Protein AF-A0A6A9TGT4-F1 (afdb_monomer_lite)

Foldseek 3Di:
DDDDDDDDDDDDDDDDQLLPAQEDQDVVSQVSLQQQFAPVQWPPFAAQPVGRRATQQPQHSDGDTLLLNQCCVVVVDVDSPDDCPPVSLVSSCCSCPVRVTSGHNHAHLVRCQLAVVSLVSLLQQWAQVLWDPVLFPKAWPDAQPRDPDQFGTFIQFNLDHDPQNGQWTAHPSRWIAGNVVQFTDGLLLSQLSRVVLDNDSPDFCDAPSSQVSLCCSCPRGPHPRRDYHDDNPLPWDWFWFDPFQCVQFPDDLQAAFDPVVLVVLLVLLLVVVLVLQPDLPFAEAELDFFSSQNLLSVLLSLQVAAAEEAEAAPVSLVVSVVSNVVNVFFEAEAADAEPWDFDPQLLVQLLVVCQVFWLCCLQVLVVSNCRSCVVPDDDDDPDFLVNGTDPPPDPPGDDDPHQYFCQCHAVVHNSSVSSLVNVVVLPADSVLCQVLVCQRHVDHGPCVPPHPGRNVVSVCQLQDQVDHGSYYYYHQVCLQPQSNQWTWHADPVRDIDIDGHFYEYEAFCFQVQKDKWFLLLLVQLLQVVQFQAVQRDGSVCLQVVLCLVDPCSVCQQALNLCVPPLCVQQLLLLLLVLLLVQQLVLLVVCPVPPDPVLCVVLVLNVLSVCSVPQLLSSLVSNVVSLVPDDCPDPPNCCSVSNCVRHNVSSCSSCVSSPHHRDNPSDDLVSDSTHALLSVLSVVLNVCVVVVPPCNSVSSVLSSSLSSHHLSVLSSSLSNHTNSSRHSCSSVSSCQSSDDCPDPQKFKEFDQPADSPPPDRGGFIWIWGCGPDLWIKTDTPVSRIIMIRDAHDQAHPVGDGHRYYYHHSLDDQLSSCLNRSHGYHYDYPDPDLQSLQCCCCNNLVAEEAAAAPFQAACPDALVVHDLVSVLSNLQCQQVSNFQDWHDFRNVHGTDTAHAAAEEEAPNSQVVNVPDPSCPRRHDYYDYLVCLVPDLPLLPHAEYEYEHFHDPDVNSLQVSVVSVSDYWAPDCPQHDTVRDDTPDPSSVSVVLCRGAVSSVSNSSSNSNYSGYHYYYYHGPSHDSSHNHPYYMYTDIDRRPQLVLLVVPVVVDPQKDFLVRSCVVDVDDSVVSVVSVVVCCLQQQWPFDDDDPDDTTMIGGDPDRDPDDDPDDPPDDDDDDGHRDDDDDRPPSIDNDDDDDDDDDDDDDDDDDPDDDRPDDPDDDPDDDDDD

Radius of gyration: 42.38 Å; chains: 1; bounding box: 119×70×132 Å

Structure (mmCIF, N/CA/C/O backbone):
data_AF-A0A6A9TGT4-F1
#
_entry.id   AF-A0A6A9TGT4-F1
#
loop_
_atom_site.group_PDB
_atom_site.id
_atom_site.type_symbol
_atom_site.label_atom_id
_atom_site.label_alt_id
_atom_site.label_comp_id
_atom_site.label_asym_id
_atom_site.label_entity_id
_atom_site.label_seq_id
_atom_site.pdbx_PDB_ins_code
_atom_site.Cartn_x
_atom_site.Cartn_y
_atom_site.Cartn_z
_atom_site.occupancy
_atom_site.B_iso_or_equiv
_atom_site.auth_seq_id
_atom_site.auth_comp_id
_atom_site.auth_asym_id
_atom_site.auth_atom_id
_atom_site.pdbx_PDB_model_num
ATOM 1 N N . MET A 1 1 ? 30.492 -30.632 -33.952 1.00 33.06 1 MET A N 1
ATOM 2 C CA . MET A 1 1 ? 30.852 -31.706 -34.915 1.00 33.06 1 MET A CA 1
ATOM 3 C C . MET A 1 1 ? 29.618 -32.078 -35.747 1.00 33.06 1 MET A C 1
ATOM 5 O O . MET A 1 1 ? 28.790 -32.848 -35.277 1.00 33.06 1 MET A O 1
ATOM 9 N N . LEU A 1 2 ? 29.455 -31.495 -36.941 1.00 26.66 2 LEU A N 1
ATOM 10 C CA . LEU A 1 2 ? 28.352 -31.784 -37.870 1.00 26.66 2 LEU A CA 1
ATOM 11 C C . LEU A 1 2 ? 28.897 -32.069 -39.276 1.00 26.66 2 LEU A C 1
ATOM 13 O O . LEU A 1 2 ? 29.921 -31.534 -39.696 1.00 26.66 2 LEU A O 1
ATOM 17 N N . ASP A 1 3 ? 28.230 -33.019 -39.917 1.00 26.75 3 ASP A N 1
ATOM 18 C CA . ASP A 1 3 ? 28.669 -33.864 -41.023 1.00 26.75 3 ASP A CA 1
ATOM 19 C C . ASP A 1 3 ? 28.664 -33.137 -42.381 1.00 26.75 3 ASP A C 1
ATOM 21 O O . ASP A 1 3 ? 27.716 -32.436 -42.734 1.00 26.75 3 ASP A O 1
ATOM 25 N N . ARG A 1 4 ? 29.732 -33.331 -43.164 1.00 31.20 4 ARG A N 1
ATOM 26 C CA . ARG A 1 4 ? 29.903 -32.794 -44.522 1.00 31.20 4 ARG A CA 1
ATOM 27 C C . ARG A 1 4 ? 29.173 -33.699 -45.515 1.00 31.20 4 ARG A C 1
ATOM 29 O O . ARG A 1 4 ? 29.723 -34.719 -45.932 1.00 31.20 4 ARG A O 1
ATOM 36 N N . SER A 1 5 ? 27.983 -33.302 -45.972 1.00 27.39 5 SER A N 1
ATOM 37 C CA . SER A 1 5 ? 27.386 -33.884 -47.181 1.00 27.39 5 SER A CA 1
ATOM 38 C C . SER A 1 5 ? 27.586 -32.967 -48.384 1.00 27.39 5 SER A C 1
ATOM 40 O O . SER A 1 5 ? 27.028 -31.878 -48.463 1.00 27.39 5 SER A O 1
ATOM 42 N N . SER A 1 6 ? 28.402 -33.457 -49.309 1.00 33.78 6 SER A N 1
ATOM 43 C CA . SER A 1 6 ? 28.741 -32.880 -50.603 1.00 33.78 6 SER A CA 1
ATOM 44 C C . SER A 1 6 ? 27.518 -32.537 -51.457 1.00 33.78 6 SER A C 1
ATOM 46 O O . SER A 1 6 ? 26.699 -33.409 -51.751 1.00 33.78 6 SER A O 1
ATOM 48 N N . SER A 1 7 ? 27.496 -31.319 -51.987 1.00 25.58 7 SER A N 1
ATOM 49 C CA . SER A 1 7 ? 26.837 -31.010 -53.253 1.00 25.58 7 SER A CA 1
ATOM 50 C C . SER A 1 7 ? 27.764 -30.123 -54.080 1.00 25.58 7 SER A C 1
ATOM 52 O O . SER A 1 7 ? 27.856 -28.919 -53.865 1.00 25.58 7 SER A O 1
ATOM 54 N N . GLU A 1 8 ? 28.486 -30.757 -55.003 1.00 30.22 8 GLU A N 1
ATOM 55 C CA . GLU A 1 8 ? 29.156 -30.105 -56.125 1.00 30.22 8 GLU A CA 1
ATOM 56 C C . GLU A 1 8 ? 28.096 -29.742 -57.172 1.00 30.22 8 GLU A C 1
ATOM 58 O O . GLU A 1 8 ? 27.422 -30.637 -57.681 1.00 30.22 8 GLU A O 1
ATOM 63 N N . SER A 1 9 ? 27.967 -28.453 -57.497 1.00 30.81 9 SER A N 1
ATOM 64 C CA . SER A 1 9 ? 28.103 -27.909 -58.862 1.00 30.81 9 SER A CA 1
ATOM 65 C C . SER A 1 9 ? 27.403 -26.550 -58.970 1.00 30.81 9 SER A C 1
ATOM 67 O O . SER A 1 9 ? 26.173 -26.496 -58.989 1.00 30.81 9 SER A O 1
ATOM 69 N N . GLY A 1 10 ? 28.183 -25.477 -59.106 1.00 26.06 10 GLY A N 1
ATOM 70 C CA . GLY A 1 10 ? 27.673 -24.138 -59.395 1.00 26.06 10 GLY A CA 1
ATOM 71 C C . GLY A 1 10 ? 28.749 -23.063 -59.269 1.00 26.06 10 GLY A C 1
ATOM 72 O O . GLY A 1 10 ? 28.725 -22.319 -58.307 1.00 26.06 10 GLY A O 1
ATOM 73 N N . THR A 1 11 ? 29.664 -23.032 -60.244 1.00 28.97 11 THR A N 1
ATOM 74 C CA . THR A 1 11 ? 30.543 -21.897 -60.599 1.00 28.97 11 THR A CA 1
ATOM 75 C C . THR A 1 11 ? 31.592 -21.467 -59.555 1.00 28.97 11 THR A C 1
ATOM 77 O O . THR A 1 11 ? 31.315 -20.704 -58.642 1.00 28.97 11 THR A O 1
ATOM 80 N N . GLU A 1 12 ? 32.837 -21.930 -59.737 1.00 36.91 12 GLU A N 1
ATOM 81 C CA . GLU A 1 12 ? 34.029 -21.257 -59.200 1.00 36.91 12 GLU A CA 1
ATOM 82 C C . GLU A 1 12 ? 34.143 -19.880 -59.872 1.00 36.91 12 GLU A C 1
ATOM 84 O O . GLU A 1 12 ? 34.476 -19.785 -61.056 1.00 36.91 12 GLU A O 1
ATOM 89 N N . GLU A 1 13 ? 33.825 -18.822 -59.135 1.00 32.22 13 GLU A N 1
ATOM 90 C CA . GLU A 1 13 ? 34.066 -17.441 -59.542 1.00 32.22 13 GLU A CA 1
ATOM 91 C C . GLU A 1 13 ? 35.542 -17.108 -59.237 1.00 32.22 13 GLU A C 1
ATOM 93 O O . GLU A 1 13 ? 35.958 -16.992 -58.085 1.00 32.22 13 GLU A O 1
ATOM 98 N N . TYR A 1 14 ? 36.385 -17.099 -60.275 1.00 32.47 14 TYR A N 1
ATOM 99 C CA . TYR A 1 14 ? 37.788 -16.657 -60.216 1.00 32.47 14 TYR A CA 1
ATOM 100 C C . TYR A 1 14 ? 37.853 -15.191 -59.727 1.00 32.47 14 TYR A C 1
ATOM 102 O O . TYR A 1 14 ? 37.063 -14.388 -60.195 1.00 32.47 14 TYR A O 1
ATOM 110 N N . GLY A 1 15 ? 38.769 -14.711 -58.879 1.00 51.38 15 GLY A N 1
ATOM 111 C CA . GLY A 1 15 ? 39.903 -15.315 -58.187 1.00 51.38 15 GLY A CA 1
ATOM 112 C C . GLY A 1 15 ? 40.782 -14.225 -57.545 1.00 51.38 15 GLY A C 1
ATOM 113 O O . GLY A 1 15 ? 41.309 -13.371 -58.250 1.00 51.38 15 GLY A O 1
ATOM 114 N N . ARG A 1 16 ? 40.972 -14.278 -56.218 1.00 56.78 16 ARG A N 1
ATOM 115 C CA . ARG A 1 16 ? 42.066 -13.628 -55.465 1.00 56.78 16 ARG A CA 1
ATOM 116 C C . ARG A 1 16 ? 42.192 -14.304 -54.092 1.00 56.78 16 ARG A C 1
ATOM 118 O O . ARG A 1 16 ? 41.183 -14.748 -53.544 1.00 56.78 16 ARG A O 1
ATOM 125 N N . ASP A 1 17 ? 43.400 -14.463 -53.546 1.00 68.88 17 ASP A N 1
ATOM 126 C CA . ASP A 1 17 ? 43.556 -14.898 -52.146 1.00 68.88 17 ASP A CA 1
ATOM 127 C C . ASP A 1 17 ? 42.898 -13.827 -51.243 1.00 68.88 17 ASP A C 1
ATOM 129 O O . ASP A 1 17 ? 43.216 -12.650 -51.414 1.00 68.88 17 ASP A O 1
ATOM 133 N N . PRO A 1 18 ? 41.979 -14.164 -50.312 1.00 69.94 18 PRO A N 1
ATOM 134 C CA . PRO A 1 18 ? 41.320 -13.179 -49.446 1.00 69.94 18 PRO A CA 1
ATOM 135 C C . PRO A 1 18 ? 42.302 -12.395 -48.559 1.00 69.94 18 PRO A C 1
ATOM 137 O O . PRO A 1 18 ? 41.916 -11.386 -47.983 1.00 69.94 18 PRO A O 1
ATOM 140 N N . ARG A 1 19 ? 43.570 -12.823 -48.473 1.00 76.31 19 ARG A N 1
ATOM 141 C CA . ARG A 1 19 ? 44.666 -12.106 -47.802 1.00 76.31 19 ARG A CA 1
ATOM 142 C C . ARG A 1 19 ? 45.364 -11.053 -48.677 1.00 76.31 19 ARG A C 1
ATOM 144 O O . ARG A 1 19 ? 46.202 -10.314 -48.177 1.00 76.31 19 ARG A O 1
ATOM 151 N N . GLU A 1 20 ? 45.075 -10.995 -49.980 1.00 67.38 20 GLU A N 1
ATOM 152 C CA . GLU A 1 20 ? 45.705 -10.046 -50.917 1.00 67.38 20 GLU A CA 1
ATOM 153 C C . GLU A 1 20 ? 45.036 -8.664 -50.959 1.00 67.38 20 GLU A C 1
ATOM 155 O O . GLU A 1 20 ? 45.566 -7.765 -51.617 1.00 67.38 20 GLU A O 1
ATOM 160 N N . VAL A 1 21 ? 43.894 -8.489 -50.289 1.00 66.31 21 VAL A N 1
ATOM 161 C CA . VAL A 1 21 ? 43.273 -7.171 -50.080 1.00 66.31 21 VAL A CA 1
ATOM 162 C C . VAL A 1 21 ? 43.884 -6.501 -48.851 1.00 66.31 21 VAL A C 1
ATOM 164 O O . VAL A 1 21 ? 44.328 -7.177 -47.926 1.00 66.31 21 VAL A O 1
ATOM 167 N N . SER A 1 22 ? 43.941 -5.172 -48.827 1.00 63.31 22 SER A N 1
ATOM 168 C CA . SER A 1 22 ? 44.418 -4.431 -47.651 1.00 63.31 22 SER A CA 1
ATOM 169 C C . SER A 1 22 ? 43.361 -4.336 -46.549 1.00 63.31 22 SER A C 1
ATOM 171 O O . SER A 1 22 ? 43.728 -4.328 -45.373 1.00 63.31 22 SER A O 1
ATOM 173 N N . ALA A 1 23 ? 42.078 -4.293 -46.923 1.00 71.94 23 ALA A N 1
ATOM 174 C CA . ALA A 1 23 ? 40.942 -4.132 -46.023 1.00 71.94 23 ALA A CA 1
ATOM 175 C C . ALA A 1 23 ? 39.692 -4.895 -46.507 1.00 71.94 23 ALA A C 1
ATOM 177 O O . ALA A 1 23 ? 39.535 -5.160 -47.699 1.00 71.94 23 ALA A O 1
ATOM 178 N N . THR A 1 24 ? 38.790 -5.253 -45.589 1.00 67.94 24 THR A N 1
ATOM 179 C CA . THR A 1 24 ? 37.485 -5.860 -45.896 1.00 67.94 24 THR A CA 1
ATOM 180 C C . THR A 1 24 ? 36.444 -5.515 -44.831 1.00 67.94 24 THR A C 1
ATOM 182 O O . THR A 1 24 ? 36.772 -5.421 -43.652 1.00 67.94 24 THR A O 1
ATOM 185 N N . VAL A 1 25 ? 35.186 -5.371 -45.253 1.00 60.66 25 VAL A N 1
ATOM 186 C CA . VAL A 1 25 ? 34.000 -5.288 -44.374 1.00 60.66 25 VAL A CA 1
ATOM 187 C C . VAL A 1 25 ? 33.147 -6.558 -44.424 1.00 60.66 25 VAL A C 1
ATOM 189 O O . VAL A 1 25 ? 32.225 -6.716 -43.634 1.00 60.66 25 VAL A O 1
ATOM 192 N N . ASP A 1 26 ? 33.459 -7.484 -45.341 1.00 65.94 26 ASP A N 1
ATOM 193 C CA . ASP A 1 26 ? 32.770 -8.770 -45.476 1.00 65.94 26 ASP A CA 1
ATOM 194 C C . ASP A 1 26 ? 33.278 -9.770 -44.417 1.00 65.94 26 ASP A C 1
ATOM 196 O O . ASP A 1 26 ? 34.446 -10.193 -44.488 1.00 65.94 26 ASP A O 1
ATOM 200 N N . PRO A 1 27 ? 32.418 -10.205 -43.471 1.00 61.78 27 PRO A N 1
ATOM 201 C CA . PRO A 1 27 ? 32.778 -11.185 -42.451 1.00 61.78 27 PRO A CA 1
ATOM 202 C C . PRO A 1 27 ? 33.205 -12.531 -43.046 1.00 61.78 27 PRO A C 1
ATOM 204 O O . PRO A 1 27 ? 34.071 -13.202 -42.490 1.00 61.78 27 PRO A O 1
ATOM 207 N N . ARG A 1 28 ? 32.647 -12.931 -44.200 1.00 68.31 28 ARG A N 1
ATOM 208 C CA . ARG A 1 28 ? 32.995 -14.199 -44.862 1.00 68.31 28 ARG A CA 1
ATOM 209 C C . ARG A 1 28 ? 34.414 -14.157 -45.408 1.00 68.31 28 ARG A C 1
ATOM 211 O O . ARG A 1 28 ? 35.168 -15.105 -45.211 1.00 68.31 28 ARG A O 1
ATOM 218 N N . ARG A 1 29 ? 34.805 -13.043 -46.033 1.00 74.62 29 ARG A N 1
ATOM 219 C CA . ARG A 1 29 ? 36.175 -12.835 -46.521 1.00 74.62 29 ARG A CA 1
ATOM 220 C C . ARG A 1 29 ? 37.179 -12.763 -45.366 1.00 74.62 29 ARG A C 1
ATOM 222 O O . ARG A 1 29 ? 38.251 -13.355 -45.475 1.00 74.62 29 ARG A O 1
ATOM 229 N N . ALA A 1 30 ? 36.826 -12.108 -44.257 1.00 77.12 30 ALA A N 1
ATOM 230 C CA . ALA A 1 30 ? 37.640 -12.101 -43.038 1.00 77.12 30 ALA A CA 1
ATOM 231 C C . ALA A 1 30 ? 37.793 -13.513 -42.434 1.00 77.12 30 ALA A C 1
ATOM 233 O O . ALA A 1 30 ? 38.911 -13.919 -42.109 1.00 77.12 30 ALA A O 1
ATOM 234 N N . TRP A 1 31 ? 36.712 -14.300 -42.349 1.00 75.19 31 TRP A N 1
ATOM 235 C CA . TRP A 1 31 ? 36.769 -15.703 -41.909 1.00 75.19 31 TRP A CA 1
ATOM 236 C C . TRP A 1 31 ? 37.632 -16.570 -42.826 1.00 75.19 31 TRP A C 1
ATOM 238 O O . TRP A 1 31 ? 38.455 -17.353 -42.347 1.00 75.19 31 TRP A O 1
ATOM 248 N N . ASP A 1 32 ? 37.498 -16.409 -44.141 1.00 76.25 32 ASP A N 1
ATOM 249 C CA . ASP A 1 32 ? 38.295 -17.148 -45.117 1.00 76.25 32 ASP A CA 1
ATOM 250 C C . ASP A 1 32 ? 39.781 -16.758 -45.075 1.00 76.25 32 ASP A C 1
ATOM 252 O O . ASP A 1 32 ? 40.639 -17.621 -45.276 1.00 76.25 32 ASP A O 1
ATOM 256 N N . ALA A 1 33 ? 40.107 -15.491 -44.793 1.00 84.12 33 ALA A N 1
ATOM 257 C CA . ALA A 1 33 ? 41.481 -15.036 -44.579 1.00 84.12 33 ALA A CA 1
ATOM 258 C C . ALA A 1 33 ? 42.076 -15.650 -43.301 1.00 84.12 33 ALA A C 1
ATOM 260 O O . ALA A 1 33 ? 43.148 -16.255 -43.358 1.00 84.12 33 ALA A O 1
ATOM 261 N N . ALA A 1 34 ? 41.345 -15.587 -42.182 1.00 87.19 34 ALA A N 1
ATOM 262 C CA . ALA A 1 34 ? 41.732 -16.191 -40.905 1.00 87.19 34 ALA A CA 1
ATOM 263 C C . ALA A 1 34 ? 41.953 -17.707 -41.007 1.00 87.19 34 ALA A C 1
ATOM 265 O O . ALA A 1 34 ? 42.915 -18.239 -40.450 1.00 87.19 34 ALA A O 1
ATOM 266 N N . GLY A 1 35 ? 41.107 -18.406 -41.769 1.00 84.06 35 GLY A N 1
ATOM 267 C CA . GLY A 1 35 ? 41.221 -19.845 -42.002 1.00 84.06 35 GLY A CA 1
ATOM 268 C C . GLY A 1 35 ? 42.406 -20.269 -42.880 1.00 84.06 35 GLY A C 1
ATOM 269 O O . GLY A 1 35 ? 42.707 -21.463 -42.936 1.00 84.06 35 GLY A O 1
ATOM 270 N N . ARG A 1 36 ? 43.068 -19.327 -43.568 1.00 87.75 36 ARG A N 1
ATOM 271 C CA . ARG A 1 36 ? 44.221 -19.579 -44.454 1.00 87.75 36 ARG A CA 1
ATOM 272 C C . ARG A 1 36 ? 45.572 -19.253 -43.825 1.00 87.75 36 ARG A C 1
ATOM 274 O O . ARG A 1 36 ? 46.584 -19.602 -44.428 1.00 87.75 36 ARG A O 1
ATOM 281 N N . VAL A 1 37 ? 45.592 -18.604 -42.660 1.00 88.44 37 VAL A N 1
ATOM 282 C CA . VAL A 1 37 ? 46.827 -18.343 -41.911 1.00 88.44 37 VAL A CA 1
ATOM 283 C C . VAL A 1 37 ? 47.331 -19.643 -41.292 1.00 88.44 37 VAL A C 1
ATOM 285 O O . VAL A 1 37 ? 46.561 -20.361 -40.649 1.00 88.44 37 VAL A O 1
ATOM 288 N N . THR A 1 38 ? 48.616 -19.948 -41.468 1.00 89.00 38 THR A N 1
ATOM 289 C CA . THR A 1 38 ? 49.242 -21.156 -40.913 1.00 89.00 38 THR A CA 1
ATOM 290 C C . THR A 1 38 ? 50.174 -20.840 -39.734 1.00 89.00 38 THR A C 1
ATOM 292 O O . THR A 1 38 ? 50.707 -19.735 -39.638 1.00 89.00 38 THR A O 1
ATOM 295 N N . PRO A 1 39 ? 50.417 -21.793 -38.809 1.00 88.81 39 PRO A N 1
ATOM 296 C CA . PRO A 1 39 ? 51.260 -21.553 -37.631 1.00 88.81 39 PRO A CA 1
ATOM 297 C C . PRO A 1 39 ? 52.721 -21.170 -37.906 1.00 88.81 39 PRO A C 1
ATOM 299 O O . PRO A 1 39 ? 53.404 -20.712 -37.000 1.00 88.81 39 PRO A O 1
ATOM 302 N N . ASP A 1 40 ? 53.238 -21.378 -39.118 1.00 87.44 40 ASP A N 1
ATOM 303 C CA . ASP A 1 40 ? 54.568 -20.911 -39.529 1.00 87.44 40 ASP A CA 1
ATOM 304 C C . ASP A 1 40 ? 54.598 -19.439 -39.978 1.00 87.44 40 ASP A C 1
ATOM 306 O O . ASP A 1 40 ? 55.685 -18.885 -40.152 1.00 87.44 40 ASP A O 1
ATOM 310 N N . GLU A 1 41 ? 53.429 -18.812 -40.138 1.00 86.44 41 GLU A N 1
ATOM 311 C CA . GLU A 1 41 ? 53.261 -17.396 -40.484 1.00 86.44 41 GLU A CA 1
ATOM 312 C C . GLU A 1 41 ? 53.063 -16.496 -39.246 1.00 86.44 41 GLU A C 1
ATOM 314 O O . GLU A 1 41 ? 53.108 -15.279 -39.390 1.00 86.44 41 GLU A O 1
ATOM 319 N N . VAL A 1 42 ? 52.860 -17.069 -38.048 1.00 86.69 42 VAL A N 1
ATOM 320 C CA . VAL A 1 42 ? 52.507 -16.345 -36.809 1.00 86.69 42 VAL A CA 1
ATOM 321 C C . VAL A 1 42 ? 53.365 -16.815 -35.634 1.00 86.69 42 VAL A C 1
ATOM 323 O O . VAL A 1 42 ? 53.356 -17.992 -35.273 1.00 86.69 42 VAL A O 1
ATOM 326 N N . ASP A 1 43 ? 54.077 -15.890 -34.990 1.00 79.12 43 ASP A N 1
ATOM 327 C CA . ASP A 1 43 ? 54.884 -16.184 -33.803 1.00 79.12 43 ASP A CA 1
ATOM 328 C C . ASP A 1 43 ? 54.016 -16.203 -32.523 1.00 79.12 43 ASP A C 1
ATOM 330 O O . ASP A 1 43 ? 53.101 -15.408 -32.348 1.00 79.12 43 ASP A O 1
ATOM 334 N N . GLY A 1 44 ? 54.316 -17.102 -31.577 1.00 78.75 44 GLY A N 1
ATOM 335 C CA . GLY A 1 44 ? 53.685 -17.113 -30.242 1.00 78.75 44 GLY A CA 1
ATOM 336 C C . GLY A 1 44 ? 52.472 -18.038 -30.063 1.00 78.75 44 GLY A C 1
ATOM 337 O O . GLY A 1 44 ? 52.046 -18.253 -28.923 1.00 78.75 44 GLY A O 1
ATOM 338 N N . LEU A 1 45 ? 51.986 -18.661 -31.140 1.00 85.12 45 LEU A N 1
ATOM 339 C CA . LEU A 1 45 ? 50.945 -19.694 -31.121 1.00 85.12 45 LEU A CA 1
ATOM 340 C C . LEU A 1 45 ? 51.510 -21.051 -31.576 1.00 85.12 45 LEU A C 1
ATOM 342 O O . LEU A 1 45 ? 52.404 -21.119 -32.415 1.00 85.12 45 LEU A O 1
ATOM 346 N N . GLU A 1 46 ? 51.021 -22.150 -30.996 1.00 86.50 46 GLU A N 1
ATOM 347 C CA . GLU A 1 46 ? 51.504 -23.501 -31.321 1.00 86.50 46 GLU A CA 1
ATOM 348 C C . GLU A 1 46 ? 50.651 -24.161 -32.414 1.00 86.50 46 GLU A C 1
ATOM 350 O O . GLU A 1 46 ? 49.448 -23.929 -32.507 1.00 86.50 46 GLU A O 1
ATOM 355 N N . ALA A 1 47 ? 51.261 -25.025 -33.229 1.00 87.75 47 ALA A N 1
ATOM 356 C CA . ALA A 1 47 ? 50.539 -25.836 -34.208 1.00 87.75 47 ALA A CA 1
ATOM 357 C C . ALA A 1 47 ? 49.790 -26.997 -33.532 1.00 87.75 47 ALA A C 1
ATOM 359 O O . ALA A 1 47 ? 50.326 -27.660 -32.638 1.00 87.75 47 ALA A O 1
ATOM 360 N N . ALA A 1 48 ? 48.576 -27.300 -33.997 1.00 88.19 48 ALA A N 1
ATOM 361 C CA . ALA A 1 48 ? 47.800 -28.427 -33.490 1.00 88.19 48 ALA A CA 1
ATOM 362 C C . ALA A 1 48 ? 48.475 -29.766 -33.832 1.00 88.19 48 ALA A C 1
ATOM 364 O O . ALA A 1 48 ? 48.859 -30.020 -34.975 1.00 88.19 48 ALA A O 1
ATOM 365 N N . ALA A 1 49 ? 48.583 -30.665 -32.846 1.00 82.19 49 ALA A N 1
ATOM 366 C CA . ALA A 1 49 ? 49.304 -31.935 -32.993 1.00 82.19 49 ALA A CA 1
ATOM 367 C C . ALA A 1 49 ? 48.741 -32.834 -34.112 1.00 82.19 49 ALA A C 1
ATOM 369 O O . ALA A 1 49 ? 49.501 -33.538 -34.782 1.00 82.19 49 ALA A O 1
ATOM 370 N N . ASP A 1 50 ? 47.422 -32.780 -34.322 1.00 80.75 50 ASP A N 1
ATOM 371 C CA . ASP A 1 50 ? 46.699 -33.584 -35.313 1.00 80.75 50 ASP A CA 1
ATOM 372 C C . ASP A 1 50 ? 46.401 -32.821 -36.624 1.00 80.75 50 ASP A C 1
ATOM 374 O O . ASP A 1 50 ? 45.894 -33.415 -37.578 1.00 80.75 50 ASP A O 1
ATOM 378 N N . ALA A 1 51 ? 46.741 -31.526 -36.703 1.00 84.88 51 ALA A N 1
ATOM 379 C CA . ALA A 1 51 ? 46.564 -30.673 -37.882 1.00 84.88 51 ALA A CA 1
ATOM 380 C C . ALA A 1 51 ? 47.643 -29.566 -37.913 1.00 84.88 51 ALA A C 1
ATOM 382 O O . ALA A 1 51 ? 47.373 -28.447 -37.486 1.00 84.88 51 ALA A O 1
ATOM 383 N N . PRO A 1 52 ? 48.862 -29.856 -38.411 1.00 82.31 52 PRO A N 1
ATOM 384 C CA . PRO A 1 52 ? 50.007 -28.942 -38.319 1.00 82.31 52 PRO A CA 1
ATOM 385 C C . PRO A 1 52 ? 49.840 -27.636 -39.111 1.00 82.31 52 PRO A C 1
ATOM 387 O O . PRO A 1 52 ? 50.551 -26.677 -38.838 1.00 82.31 52 PRO A O 1
ATOM 390 N N . ASP A 1 53 ? 48.889 -27.594 -40.047 1.00 83.62 53 ASP A N 1
ATOM 391 C CA . ASP A 1 53 ? 48.532 -26.401 -40.822 1.00 83.62 53 ASP A CA 1
ATOM 392 C C . ASP A 1 53 ? 47.489 -25.518 -40.090 1.00 83.62 53 ASP A C 1
ATOM 394 O O . ASP A 1 53 ? 46.963 -24.576 -40.670 1.00 83.62 53 ASP A O 1
ATOM 398 N N . ARG A 1 54 ? 47.139 -25.836 -38.831 1.00 89.06 54 ARG A N 1
ATOM 399 C CA . ARG A 1 54 ? 46.169 -25.111 -37.988 1.00 89.06 54 ARG A CA 1
ATOM 400 C C . ARG A 1 54 ? 46.723 -24.863 -36.583 1.00 89.06 54 ARG A C 1
ATOM 402 O O . ARG A 1 54 ? 47.626 -25.567 -36.127 1.00 89.06 54 ARG A O 1
ATOM 409 N N . PHE A 1 55 ? 46.150 -23.897 -35.874 1.00 91.06 55 PHE A N 1
ATOM 410 C CA . PHE A 1 55 ? 46.588 -23.508 -34.534 1.00 91.06 55 PHE A CA 1
ATOM 411 C C . PHE A 1 55 ? 46.000 -24.427 -33.459 1.00 91.06 55 PHE A C 1
ATOM 413 O O . PHE A 1 55 ? 44.849 -24.850 -33.553 1.00 91.06 55 PHE A O 1
ATOM 420 N N . ALA A 1 56 ? 46.790 -24.749 -32.437 1.00 90.00 56 ALA A N 1
ATOM 421 C CA . ALA A 1 56 ? 46.331 -25.449 -31.245 1.00 90.00 56 ALA A CA 1
ATOM 422 C C . ALA A 1 56 ? 45.604 -24.465 -30.323 1.00 90.00 56 ALA A C 1
ATOM 424 O O . ALA A 1 56 ? 46.193 -23.477 -29.884 1.00 90.00 56 ALA A O 1
ATOM 425 N N . CYS A 1 57 ? 44.346 -24.750 -29.988 1.00 86.62 57 CYS A N 1
ATOM 426 C CA . CYS A 1 57 ? 43.603 -23.992 -28.990 1.00 86.62 57 CYS A CA 1
ATOM 427 C C . CYS A 1 57 ? 44.344 -24.036 -27.633 1.00 86.62 57 CYS A C 1
ATOM 429 O O . CYS A 1 57 ? 44.600 -25.134 -27.132 1.00 86.62 57 CYS A O 1
ATOM 431 N N . PRO A 1 58 ? 44.663 -22.889 -27.004 1.00 84.56 58 PRO A N 1
ATOM 432 C CA . PRO A 1 58 ? 45.384 -22.849 -25.728 1.00 84.56 58 PRO A CA 1
ATOM 433 C C . PRO A 1 58 ? 44.700 -23.605 -24.576 1.00 84.56 58 PRO A C 1
ATOM 435 O O . PRO A 1 58 ? 45.388 -24.164 -23.722 1.00 84.56 58 PRO A O 1
ATOM 438 N N . ALA A 1 59 ? 43.363 -23.653 -24.561 1.00 83.12 59 ALA A N 1
ATOM 439 C CA . ALA A 1 59 ? 42.586 -24.314 -23.511 1.00 83.12 59 ALA A CA 1
ATOM 440 C C . ALA A 1 59 ? 42.443 -25.837 -23.715 1.00 83.12 59 ALA A C 1
ATOM 442 O O . ALA A 1 59 ? 42.443 -26.592 -22.741 1.00 83.12 59 ALA A O 1
ATOM 443 N N . SER A 1 60 ? 42.333 -26.310 -24.965 1.00 82.75 60 SER A N 1
ATOM 444 C CA . SER A 1 60 ? 41.954 -27.704 -25.278 1.00 82.75 60 SER A CA 1
ATOM 445 C C . SER A 1 60 ? 42.948 -28.480 -26.154 1.00 82.75 60 SER A C 1
ATOM 447 O O . SER A 1 60 ? 42.920 -29.711 -26.175 1.00 82.75 60 SER A O 1
ATOM 449 N N . GLY A 1 61 ? 43.831 -27.790 -26.880 1.00 82.94 61 GLY A N 1
ATOM 450 C CA . GLY A 1 61 ? 44.718 -28.359 -27.899 1.00 82.94 61 GLY A CA 1
ATOM 451 C C . GLY A 1 61 ? 44.042 -28.676 -29.241 1.00 82.94 61 GLY A C 1
ATOM 452 O O . GLY A 1 61 ? 44.698 -29.220 -30.131 1.00 82.94 61 GLY A O 1
ATOM 453 N N . GLU A 1 62 ? 42.754 -28.359 -29.405 1.00 85.62 62 GLU A N 1
ATOM 454 C CA . GLU A 1 62 ? 42.008 -28.593 -30.647 1.00 85.62 62 GLU A CA 1
ATOM 455 C C . GLU A 1 62 ? 42.461 -27.684 -31.796 1.00 85.62 62 GLU A C 1
ATOM 457 O O . GLU A 1 62 ? 42.942 -26.576 -31.580 1.00 85.62 62 GLU A O 1
ATOM 462 N N . ALA A 1 63 ? 42.305 -28.157 -33.035 1.00 89.62 63 ALA A N 1
ATOM 463 C CA . ALA A 1 63 ? 42.734 -27.435 -34.228 1.00 89.62 63 ALA A CA 1
ATOM 464 C C . ALA A 1 63 ? 41.737 -26.332 -34.627 1.00 89.62 63 ALA A C 1
ATOM 466 O O . ALA A 1 63 ? 40.661 -26.626 -35.158 1.00 89.62 63 ALA A O 1
ATOM 467 N N . VAL A 1 64 ? 42.134 -25.074 -34.445 1.00 90.44 64 VAL A N 1
ATOM 468 C CA . VAL A 1 64 ? 41.342 -23.864 -34.716 1.00 90.44 64 VAL A CA 1
ATOM 469 C C . VAL A 1 64 ? 42.061 -22.931 -35.709 1.00 90.44 64 VAL A C 1
ATOM 471 O O . VAL A 1 64 ? 43.193 -23.197 -36.116 1.00 90.44 64 VAL A O 1
ATOM 474 N N . ASP A 1 65 ? 41.379 -21.895 -36.203 1.00 91.94 65 ASP A N 1
ATOM 475 C CA . ASP A 1 65 ? 42.008 -20.796 -36.960 1.00 91.94 65 ASP A CA 1
ATOM 476 C C . ASP A 1 65 ? 42.754 -19.812 -36.034 1.00 91.94 65 ASP A C 1
ATOM 478 O O . ASP A 1 65 ? 42.678 -19.920 -34.807 1.00 91.94 65 ASP A O 1
ATOM 482 N N . VAL A 1 66 ? 43.500 -18.871 -36.626 1.00 91.81 66 VAL A N 1
ATOM 483 C CA . VAL A 1 66 ? 44.340 -17.913 -35.884 1.00 91.81 66 VAL A CA 1
ATOM 484 C C . VAL A 1 66 ? 43.528 -17.033 -34.926 1.00 91.81 66 VAL A C 1
ATOM 486 O O . VAL A 1 66 ? 43.959 -16.808 -33.798 1.00 91.81 66 VAL A O 1
ATOM 489 N N . VAL A 1 67 ? 42.327 -16.599 -35.320 1.00 92.00 67 VAL A N 1
ATOM 490 C CA . VAL A 1 67 ? 41.495 -15.663 -34.545 1.00 92.00 67 VAL A CA 1
ATOM 491 C C . VAL A 1 67 ? 40.928 -16.353 -33.314 1.00 92.00 67 VAL A C 1
ATOM 493 O O . VAL A 1 67 ? 40.976 -15.809 -32.216 1.00 92.00 67 VAL A O 1
ATOM 496 N N . ARG A 1 68 ? 40.461 -17.596 -33.459 1.00 90.31 68 ARG A N 1
ATOM 497 C CA . ARG A 1 68 ? 39.973 -18.396 -32.329 1.00 90.31 68 ARG A CA 1
ATOM 498 C C . ARG A 1 68 ? 41.098 -18.828 -31.384 1.00 90.31 68 ARG A C 1
ATOM 500 O O . ARG A 1 68 ? 40.879 -18.903 -30.177 1.00 90.31 68 ARG A O 1
ATOM 507 N N . ALA A 1 69 ? 42.303 -19.085 -31.898 1.00 90.38 69 ALA A N 1
ATOM 508 C CA . ALA A 1 69 ? 43.469 -19.347 -31.052 1.00 90.38 69 ALA A CA 1
ATOM 509 C C . ALA A 1 69 ? 43.849 -18.126 -30.200 1.00 90.38 69 ALA A C 1
ATOM 511 O O . ALA A 1 69 ? 44.151 -18.294 -29.019 1.00 90.38 69 ALA A O 1
ATOM 512 N N . VAL A 1 70 ? 43.794 -16.923 -30.781 1.00 91.88 70 VAL A N 1
ATOM 513 C CA . VAL A 1 70 ? 44.018 -15.649 -30.081 1.00 91.88 70 VAL A CA 1
ATOM 514 C C . VAL A 1 70 ? 42.890 -15.350 -29.096 1.00 91.88 70 VAL A C 1
ATOM 516 O O . VAL A 1 70 ? 43.176 -15.062 -27.942 1.00 91.88 70 VAL A O 1
ATOM 519 N N . GLY A 1 71 ? 41.624 -15.517 -29.486 1.00 87.44 71 GLY A N 1
ATOM 520 C CA . GLY A 1 71 ? 40.473 -15.261 -28.611 1.00 87.44 71 GLY A CA 1
ATOM 521 C C . GLY A 1 71 ? 40.505 -16.071 -27.312 1.00 87.44 71 GLY A C 1
ATOM 522 O O . GLY A 1 71 ? 40.276 -15.524 -26.240 1.00 87.44 71 GLY A O 1
ATOM 523 N N . VAL A 1 72 ? 40.884 -17.352 -27.382 1.00 87.50 72 VAL A N 1
ATOM 524 C CA . VAL A 1 72 ? 41.064 -18.186 -26.177 1.00 87.50 72 VAL A CA 1
ATOM 525 C C . VAL A 1 72 ? 42.324 -17.801 -25.392 1.00 87.50 72 VAL A C 1
ATOM 527 O O . VAL A 1 72 ? 42.387 -17.972 -24.177 1.00 87.50 72 VAL A O 1
ATOM 530 N N . ARG A 1 73 ? 43.369 -17.316 -26.070 1.00 89.75 73 ARG A N 1
ATOM 531 C CA . ARG A 1 73 ? 44.638 -16.947 -25.431 1.00 89.75 73 ARG A CA 1
ATOM 532 C C . ARG A 1 73 ? 44.549 -15.646 -24.641 1.00 89.75 73 ARG A C 1
ATOM 534 O O . ARG A 1 73 ? 45.133 -15.571 -23.566 1.00 89.75 73 ARG A O 1
ATOM 541 N N . GLU A 1 74 ? 43.833 -14.670 -25.184 1.00 90.50 74 GLU A N 1
ATOM 542 C CA . GLU A 1 74 ? 43.614 -13.349 -24.589 1.00 90.50 74 GLU A CA 1
ATOM 543 C C . GLU A 1 74 ? 42.387 -13.313 -23.668 1.00 90.50 74 GLU A C 1
ATOM 545 O O . GLU A 1 74 ? 41.924 -12.239 -23.299 1.00 90.50 74 GLU A O 1
ATOM 550 N N . GLU A 1 75 ? 41.861 -14.486 -23.291 1.00 88.00 75 GLU A N 1
ATOM 551 C CA . GLU A 1 75 ? 40.729 -14.625 -22.364 1.00 88.00 75 GLU A CA 1
ATOM 552 C C . GLU A 1 75 ? 39.455 -13.893 -22.854 1.00 88.00 75 GLU A C 1
ATOM 554 O O . GLU A 1 75 ? 38.630 -13.470 -22.050 1.00 88.00 75 GLU A O 1
ATOM 559 N N . LEU A 1 76 ? 39.279 -13.749 -24.179 1.00 81.56 76 LEU A N 1
ATOM 560 C CA . LEU A 1 76 ? 38.053 -13.208 -24.792 1.00 81.56 76 LEU A CA 1
ATOM 561 C C . LEU A 1 76 ? 36.931 -14.255 -24.866 1.00 81.56 76 LEU A C 1
ATOM 563 O O . LEU A 1 76 ? 35.761 -13.890 -24.919 1.00 81.56 76 LEU A O 1
ATOM 567 N N . VAL A 1 77 ? 37.295 -15.540 -24.888 1.00 85.75 77 VAL A N 1
ATOM 568 C CA . VAL A 1 77 ? 36.403 -16.704 -24.756 1.00 85.75 77 VAL A CA 1
ATOM 569 C C . VAL A 1 77 ? 37.101 -17.793 -23.936 1.00 85.75 77 VAL A C 1
ATOM 571 O O . VAL A 1 77 ? 38.321 -17.954 -24.015 1.00 85.75 77 VAL A O 1
ATOM 574 N N . ASP A 1 78 ? 36.340 -18.582 -23.183 1.00 80.06 78 ASP A N 1
ATOM 575 C CA . ASP A 1 78 ? 36.849 -19.606 -22.264 1.00 80.06 78 ASP A CA 1
ATOM 576 C C . ASP A 1 78 ? 37.279 -20.898 -22.985 1.00 80.06 78 ASP A C 1
ATOM 578 O O . ASP A 1 78 ? 38.039 -21.713 -22.444 1.00 80.06 78 ASP A O 1
ATOM 582 N N . GLY A 1 79 ? 36.809 -21.126 -24.218 1.00 78.44 79 GLY A N 1
ATOM 583 C CA . GLY A 1 79 ? 37.079 -22.371 -24.934 1.00 78.44 79 GLY A CA 1
ATOM 584 C C . GLY A 1 79 ? 36.807 -22.365 -26.442 1.00 78.44 79 GLY A C 1
ATOM 585 O O . GLY A 1 79 ? 36.237 -21.431 -26.997 1.00 78.44 79 GLY A O 1
ATOM 586 N N . PRO A 1 80 ? 37.212 -23.439 -27.146 1.00 79.12 80 PRO A N 1
ATOM 587 C CA . PRO A 1 80 ? 37.138 -23.523 -28.607 1.00 79.12 80 PRO A CA 1
ATOM 588 C C . PRO A 1 80 ? 35.714 -23.649 -29.161 1.00 79.12 80 PRO A C 1
ATOM 590 O O . PRO A 1 80 ? 35.529 -23.370 -30.343 1.00 79.12 80 PRO A O 1
ATOM 593 N N . ASP A 1 81 ? 34.737 -24.068 -28.354 1.00 77.19 81 ASP A N 1
ATOM 594 C CA . ASP A 1 81 ? 33.340 -24.265 -28.767 1.00 77.19 81 ASP A CA 1
ATOM 595 C C . ASP A 1 81 ? 32.447 -23.050 -28.462 1.00 77.19 81 ASP A C 1
ATOM 597 O O . ASP A 1 81 ? 31.298 -23.011 -28.899 1.00 77.19 81 ASP A O 1
ATOM 601 N N . GLU A 1 82 ? 32.963 -22.056 -27.735 1.00 78.19 82 GLU A N 1
ATOM 602 C CA . GLU A 1 82 ? 32.222 -20.841 -27.404 1.00 78.19 82 GLU A CA 1
ATOM 603 C C . GLU A 1 82 ? 32.104 -19.932 -28.642 1.00 78.19 82 GLU A C 1
ATOM 605 O O . GLU A 1 82 ? 33.065 -19.808 -29.421 1.00 78.19 82 GLU A O 1
ATOM 610 N N . PRO A 1 83 ? 30.930 -19.341 -28.909 1.00 70.31 83 PRO A N 1
ATOM 611 C CA . PRO A 1 83 ? 30.771 -18.433 -30.034 1.00 70.31 83 PRO A CA 1
ATOM 612 C C . PRO A 1 83 ? 31.631 -17.175 -29.836 1.00 70.31 83 PRO A C 1
ATOM 614 O O . PRO A 1 83 ? 31.722 -16.634 -28.742 1.00 70.31 83 PRO A O 1
ATOM 617 N N . LEU A 1 84 ? 32.300 -16.727 -30.904 1.00 65.19 84 LEU A N 1
ATOM 618 C CA . LEU A 1 84 ? 33.128 -15.514 -30.863 1.00 65.19 84 LEU A CA 1
ATOM 619 C C . LEU A 1 84 ? 32.310 -14.242 -31.126 1.00 65.19 84 LEU A C 1
ATOM 621 O O . LEU A 1 84 ? 32.825 -13.170 -30.858 1.00 65.19 84 LEU A O 1
ATOM 625 N N . ASP A 1 85 ? 31.093 -14.352 -31.669 1.00 71.50 85 ASP A N 1
ATOM 626 C CA . ASP A 1 85 ? 30.111 -13.291 -31.955 1.00 71.50 85 ASP A CA 1
ATOM 627 C C . ASP A 1 85 ? 30.637 -11.842 -31.833 1.00 71.50 85 ASP A C 1
ATOM 629 O O . ASP A 1 85 ? 31.391 -11.385 -32.696 1.00 71.50 85 ASP A O 1
ATOM 633 N N . ASP A 1 86 ? 30.281 -11.136 -30.755 1.00 58.91 86 ASP A N 1
ATOM 634 C CA . ASP A 1 86 ? 30.609 -9.722 -30.522 1.00 58.91 86 ASP A CA 1
ATOM 635 C C . ASP A 1 86 ? 32.111 -9.456 -30.283 1.00 58.91 86 ASP A C 1
ATOM 637 O O . ASP A 1 86 ? 32.569 -8.324 -30.443 1.00 58.91 86 ASP A O 1
ATOM 641 N N . VAL A 1 87 ? 32.891 -10.477 -29.911 1.00 75.38 87 VAL A N 1
ATOM 642 C CA . VAL A 1 87 ? 34.339 -10.368 -29.645 1.00 75.38 87 VAL A CA 1
ATOM 643 C C . VAL A 1 87 ? 35.200 -10.748 -30.854 1.00 75.38 87 VAL A C 1
ATOM 645 O O . VAL A 1 87 ? 36.418 -10.558 -30.830 1.00 75.38 87 VAL A O 1
ATOM 648 N N . TYR A 1 88 ? 34.599 -11.240 -31.943 1.00 81.31 88 TYR A N 1
ATOM 649 C CA . TYR A 1 88 ? 35.320 -11.645 -33.150 1.00 81.31 88 TYR A CA 1
ATOM 650 C C . TYR A 1 88 ? 36.144 -10.502 -33.776 1.00 81.31 88 TYR A C 1
ATOM 652 O O . TYR A 1 88 ? 37.320 -10.739 -34.062 1.00 81.31 88 TYR A O 1
ATOM 660 N N . PRO A 1 89 ? 35.620 -9.266 -33.955 1.00 78.19 89 PRO A N 1
ATOM 661 C CA . PRO A 1 89 ? 36.414 -8.157 -34.492 1.00 78.19 89 PRO A CA 1
ATOM 662 C C . PRO A 1 89 ? 37.622 -7.817 -33.610 1.00 78.19 89 PRO A C 1
ATOM 664 O O . PRO A 1 89 ? 38.713 -7.583 -34.125 1.00 78.19 89 PRO A O 1
ATOM 667 N N . GLN A 1 90 ? 37.449 -7.871 -32.285 1.00 79.31 90 GLN A N 1
ATOM 668 C CA . GLN A 1 90 ? 38.518 -7.619 -31.319 1.00 79.31 90 GLN A CA 1
ATOM 669 C C . GLN A 1 90 ? 39.606 -8.699 -31.395 1.00 79.31 90 GLN A C 1
ATOM 671 O O . GLN A 1 90 ? 40.785 -8.379 -31.526 1.00 79.31 90 GLN A O 1
ATOM 676 N N . ALA A 1 91 ? 39.225 -9.980 -31.387 1.00 84.06 91 ALA A N 1
ATOM 677 C CA . ALA A 1 91 ? 40.166 -11.090 -31.531 1.00 84.06 91 ALA A CA 1
ATOM 678 C C . ALA A 1 91 ? 40.900 -11.056 -32.885 1.00 84.06 91 ALA A C 1
ATOM 680 O O . ALA A 1 91 ? 42.080 -11.400 -32.968 1.00 84.06 91 ALA A O 1
ATOM 681 N N . TYR A 1 92 ? 40.214 -10.628 -33.949 1.00 88.06 92 TYR A N 1
ATOM 682 C CA . TYR A 1 92 ? 40.777 -10.486 -35.288 1.00 88.06 92 TYR A CA 1
ATOM 683 C C . TYR A 1 92 ? 41.811 -9.353 -35.359 1.00 88.06 92 TYR A C 1
ATOM 685 O O . TYR A 1 92 ? 42.892 -9.544 -35.920 1.00 88.06 92 TYR A O 1
ATOM 693 N N . ALA A 1 93 ? 41.505 -8.195 -34.764 1.00 79.62 93 ALA A N 1
ATOM 694 C CA . ALA A 1 93 ? 42.429 -7.069 -34.669 1.00 79.62 93 ALA A CA 1
ATOM 695 C C . ALA A 1 93 ? 43.694 -7.457 -33.893 1.00 79.62 93 ALA A C 1
ATOM 697 O O . ALA A 1 93 ? 44.793 -7.282 -34.411 1.00 79.62 93 ALA A O 1
ATOM 698 N N . ILE A 1 94 ? 43.549 -8.110 -32.734 1.00 84.19 94 ILE A N 1
ATOM 699 C CA . ILE A 1 94 ? 44.687 -8.594 -31.936 1.00 84.19 94 ILE A CA 1
ATOM 700 C C . ILE A 1 94 ? 45.529 -9.603 -32.728 1.00 84.19 94 ILE A C 1
ATOM 702 O O . ILE A 1 94 ? 46.756 -9.507 -32.759 1.00 84.19 94 ILE A O 1
ATOM 706 N N . ALA A 1 95 ? 44.891 -10.553 -33.422 1.00 87.25 95 ALA A N 1
ATOM 707 C CA . ALA A 1 95 ? 45.606 -11.523 -34.249 1.00 87.25 95 ALA A CA 1
ATOM 708 C C . ALA A 1 95 ? 46.463 -10.842 -35.329 1.00 87.25 95 ALA A C 1
ATOM 710 O O . ALA A 1 95 ? 47.579 -11.276 -35.611 1.00 87.25 95 ALA A O 1
ATOM 711 N N . ARG A 1 96 ? 45.959 -9.763 -35.927 1.00 88.62 96 ARG A N 1
ATOM 712 C CA . ARG A 1 96 ? 46.673 -8.996 -36.948 1.00 88.62 96 ARG A CA 1
ATOM 713 C C . ARG A 1 96 ? 47.758 -8.086 -36.363 1.00 88.62 96 ARG A C 1
ATOM 715 O O . ARG A 1 96 ? 48.835 -8.000 -36.940 1.00 88.62 96 ARG A O 1
ATOM 722 N N . GLU A 1 97 ? 47.462 -7.376 -35.281 1.00 84.62 97 GLU A N 1
ATOM 723 C CA . GLU A 1 97 ? 48.271 -6.254 -34.786 1.00 84.62 97 GLU A CA 1
ATOM 724 C C . GLU A 1 97 ? 49.290 -6.675 -33.729 1.00 84.62 97 GLU A C 1
ATOM 726 O O . GLU A 1 97 ? 50.428 -6.213 -33.767 1.00 84.62 97 GLU A O 1
ATOM 731 N N . GLU A 1 98 ? 48.922 -7.590 -32.832 1.00 86.75 98 GLU A N 1
ATOM 732 C CA . GLU A 1 98 ? 49.817 -8.072 -31.773 1.00 86.75 98 GLU A CA 1
ATOM 733 C C . GLU A 1 98 ? 50.550 -9.360 -32.162 1.00 86.75 98 GLU A C 1
ATOM 735 O O . GLU A 1 98 ? 51.698 -9.573 -31.766 1.00 86.75 98 GLU A O 1
ATOM 740 N N . TYR A 1 99 ? 49.898 -10.218 -32.953 1.00 86.00 99 TYR A N 1
ATOM 741 C CA . TYR A 1 99 ? 50.458 -11.495 -33.413 1.00 86.00 99 TYR A CA 1
ATOM 742 C C . TYR A 1 99 ? 51.015 -11.431 -34.850 1.00 86.00 99 TYR A C 1
ATOM 744 O O . TYR A 1 99 ? 51.469 -12.452 -35.369 1.00 86.00 99 TYR A O 1
ATOM 752 N N . ASP A 1 100 ? 51.015 -10.250 -35.485 1.00 86.12 100 ASP A N 1
ATOM 753 C CA . ASP A 1 100 ? 51.525 -10.006 -36.847 1.00 86.12 100 ASP A CA 1
ATOM 754 C C . ASP A 1 100 ? 50.940 -10.966 -37.913 1.00 86.12 100 ASP A C 1
ATOM 756 O O . ASP A 1 100 ? 51.577 -11.253 -38.935 1.00 86.12 100 ASP A O 1
ATOM 760 N N . ALA A 1 101 ? 49.725 -11.494 -37.703 1.00 88.12 101 ALA A N 1
ATOM 761 C CA . ALA A 1 101 ? 49.118 -12.413 -38.660 1.00 88.12 101 ALA A CA 1
ATOM 762 C C . ALA A 1 101 ? 48.871 -11.710 -40.008 1.00 88.12 101 ALA A C 1
ATOM 764 O O . ALA A 1 101 ? 48.405 -10.567 -40.023 1.00 88.12 101 ALA A O 1
ATOM 765 N N . PRO A 1 102 ? 49.130 -12.377 -41.156 1.00 87.94 102 PRO A N 1
ATOM 766 C CA . PRO A 1 102 ? 48.984 -11.800 -42.494 1.00 87.94 102 PRO A CA 1
ATOM 767 C C . PRO A 1 102 ? 47.505 -11.701 -42.905 1.00 87.94 102 PRO A C 1
ATOM 769 O O . PRO A 1 102 ? 47.040 -12.368 -43.832 1.00 87.94 102 PRO A O 1
ATOM 772 N N . LEU A 1 103 ? 46.764 -10.876 -42.172 1.00 85.88 103 LEU A N 1
ATOM 773 C CA . LEU A 1 103 ? 45.338 -10.632 -42.305 1.00 85.88 103 LEU A CA 1
ATOM 774 C C . LEU A 1 103 ? 45.087 -9.227 -42.879 1.00 85.88 103 LEU A C 1
ATOM 776 O O . LEU A 1 103 ? 45.770 -8.272 -42.487 1.00 85.88 103 LEU A O 1
ATOM 780 N N . PRO A 1 104 ? 44.095 -9.062 -43.774 1.00 80.44 104 PRO A N 1
ATOM 781 C CA . PRO A 1 104 ? 43.620 -7.736 -44.159 1.00 80.44 104 PRO A CA 1
ATOM 782 C C . PRO A 1 104 ? 43.043 -7.014 -42.941 1.00 80.44 104 PRO A C 1
ATOM 784 O O . PRO A 1 104 ? 42.572 -7.672 -42.014 1.00 80.44 104 PRO A O 1
ATOM 787 N N . ALA A 1 105 ? 43.035 -5.679 -42.947 1.00 75.81 105 ALA A N 1
ATOM 788 C CA . ALA A 1 105 ? 42.272 -4.918 -41.961 1.00 75.81 105 ALA A CA 1
ATOM 789 C C . ALA A 1 105 ? 40.788 -5.302 -42.073 1.00 75.81 105 ALA A C 1
ATOM 791 O O . ALA A 1 105 ? 40.221 -5.288 -43.164 1.00 75.81 105 ALA A O 1
ATOM 792 N N . TYR A 1 106 ? 40.170 -5.700 -40.968 1.00 76.62 106 TYR A N 1
ATOM 793 C CA . TYR A 1 106 ? 38.746 -6.007 -40.941 1.00 76.62 106 TYR A CA 1
ATOM 794 C C . TYR A 1 106 ? 38.037 -4.869 -40.228 1.00 76.62 106 TYR A C 1
ATOM 796 O O . TYR A 1 106 ? 38.246 -4.669 -39.035 1.00 76.62 106 TYR A O 1
ATOM 804 N N . TYR A 1 107 ? 37.239 -4.120 -40.981 1.00 63.84 107 TYR A N 1
ATOM 805 C CA . TYR A 1 107 ? 36.406 -3.056 -40.442 1.00 63.84 107 TYR A CA 1
ATOM 806 C C . TYR A 1 107 ? 35.000 -3.605 -40.277 1.00 63.84 107 TYR A C 1
ATOM 808 O O . TYR A 1 107 ? 34.435 -4.164 -41.219 1.00 63.84 107 TYR A O 1
ATOM 816 N N . THR A 1 108 ? 34.399 -3.434 -39.105 1.00 59.12 108 THR A N 1
ATOM 817 C CA . THR A 1 108 ? 32.951 -3.607 -39.022 1.00 59.12 108 THR A CA 1
ATOM 818 C C . THR A 1 108 ? 32.276 -2.499 -39.831 1.00 59.12 108 THR A C 1
ATOM 820 O O . THR A 1 108 ? 32.856 -1.438 -40.078 1.00 59.12 108 THR A O 1
ATOM 823 N N . THR A 1 109 ? 31.019 -2.700 -40.226 1.00 50.84 109 THR A N 1
ATOM 824 C CA . THR A 1 109 ? 30.231 -1.630 -40.862 1.00 50.84 109 THR A CA 1
ATOM 825 C C . THR A 1 109 ? 30.208 -0.365 -39.993 1.00 50.84 109 THR A C 1
ATOM 827 O O . THR A 1 109 ? 30.245 0.743 -40.518 1.00 50.84 109 THR A O 1
ATOM 830 N N . SER A 1 110 ? 30.231 -0.531 -38.665 1.00 45.53 110 SER A N 1
ATOM 831 C CA . SER A 1 110 ? 30.335 0.562 -37.695 1.00 45.53 110 SER A CA 1
ATOM 832 C C . SER A 1 110 ? 31.679 1.296 -37.770 1.00 45.53 110 SER A C 1
ATOM 834 O O . SER A 1 110 ? 31.695 2.525 -37.739 1.00 45.53 110 SER A O 1
ATOM 836 N N . ASP A 1 111 ? 32.794 0.573 -37.911 1.00 49.19 111 ASP A N 1
ATOM 837 C CA . ASP A 1 111 ? 34.137 1.165 -38.003 1.00 49.19 111 ASP A CA 1
ATOM 838 C C . ASP A 1 111 ? 34.313 1.933 -39.316 1.00 49.19 111 ASP A C 1
ATOM 840 O O . ASP A 1 111 ? 34.825 3.050 -39.321 1.00 49.19 111 ASP A O 1
ATOM 844 N N . ALA A 1 112 ? 33.797 1.386 -40.422 1.00 50.00 112 ALA A N 1
ATOM 845 C CA . ALA A 1 112 ? 33.802 2.066 -41.714 1.00 50.00 112 ALA A CA 1
ATOM 846 C C . ALA A 1 112 ? 32.979 3.368 -41.686 1.00 50.00 112 ALA A C 1
ATOM 848 O O . ALA A 1 112 ? 33.397 4.388 -42.225 1.00 50.00 112 ALA A O 1
ATOM 849 N N . ILE A 1 113 ? 31.826 3.369 -41.014 1.00 44.50 113 ILE A N 1
ATOM 850 C CA . ILE A 1 113 ? 30.988 4.570 -40.873 1.00 44.50 113 ILE A CA 1
ATOM 851 C C . ILE A 1 113 ? 31.658 5.629 -39.998 1.00 44.50 113 ILE A C 1
ATOM 853 O O . ILE A 1 113 ? 31.581 6.824 -40.297 1.00 44.50 113 ILE A O 1
ATOM 857 N N . ALA A 1 114 ? 32.293 5.192 -38.912 1.00 42.34 114 ALA A N 1
ATOM 858 C CA . ALA A 1 114 ? 32.914 6.075 -37.942 1.00 42.34 114 ALA A CA 1
ATOM 859 C C . ALA A 1 114 ? 34.244 6.671 -38.430 1.00 42.34 114 ALA A C 1
ATOM 861 O O . ALA A 1 114 ? 34.614 7.765 -37.996 1.00 42.34 114 ALA A O 1
ATOM 862 N N . GLU A 1 115 ? 34.932 5.989 -39.350 1.00 50.59 115 GLU A N 1
ATOM 863 C CA . GLU A 1 115 ? 36.219 6.388 -39.911 1.00 50.59 115 GLU A CA 1
ATOM 864 C C . GLU A 1 115 ? 36.140 6.477 -41.438 1.00 50.59 115 GLU A C 1
ATOM 866 O O . GLU A 1 115 ? 36.252 5.495 -42.162 1.00 50.59 115 GLU A O 1
ATOM 871 N N . PHE A 1 116 ? 36.022 7.686 -41.979 1.00 51.44 116 PHE A N 1
ATOM 872 C CA . PHE A 1 116 ? 36.006 7.867 -43.437 1.00 51.44 116 PHE A CA 1
ATOM 873 C C . PHE A 1 116 ? 37.283 7.373 -44.134 1.00 51.44 116 PHE A C 1
ATOM 875 O O . PHE A 1 116 ? 37.228 7.055 -45.316 1.00 51.44 116 PHE A O 1
ATOM 882 N N . ASP A 1 117 ? 38.420 7.286 -43.435 1.00 51.19 117 ASP A N 1
ATOM 883 C CA . ASP A 1 117 ? 39.626 6.664 -43.995 1.00 51.19 117 ASP A CA 1
ATOM 884 C C . ASP A 1 117 ? 39.399 5.159 -44.269 1.00 51.19 117 ASP A C 1
ATOM 886 O O . ASP A 1 117 ? 39.837 4.664 -45.304 1.00 51.19 117 ASP A O 1
ATOM 890 N N . ALA A 1 118 ? 38.594 4.465 -43.454 1.00 56.97 118 ALA A N 1
ATOM 891 C CA . ALA A 1 118 ? 38.168 3.090 -43.719 1.00 56.97 118 ALA A CA 1
ATOM 892 C C . ALA A 1 118 ? 37.188 3.001 -44.907 1.00 56.97 118 ALA A C 1
ATOM 894 O O . ALA A 1 118 ? 37.280 2.078 -45.716 1.00 56.97 118 ALA A O 1
ATOM 895 N N . VAL A 1 119 ? 36.303 3.992 -45.096 1.00 59.25 119 VAL A N 1
ATOM 896 C CA . VAL A 1 119 ? 35.491 4.110 -46.328 1.00 59.25 119 VAL A CA 1
ATOM 897 C C . VAL A 1 119 ? 36.377 4.297 -47.560 1.00 59.25 119 VAL A C 1
ATOM 899 O O . VAL A 1 119 ? 36.131 3.660 -48.583 1.00 59.25 119 VAL A O 1
ATOM 902 N N . LEU A 1 120 ? 37.424 5.125 -47.482 1.00 60.75 120 LEU A N 1
ATOM 903 C CA . LEU A 1 120 ? 38.368 5.317 -48.587 1.00 60.75 120 LEU A CA 1
ATOM 904 C C . LEU A 1 120 ? 39.160 4.046 -48.912 1.00 60.75 120 LEU A C 1
ATOM 906 O O . LEU A 1 120 ? 39.359 3.758 -50.092 1.00 60.75 120 LEU A O 1
ATOM 910 N N . ASP A 1 121 ? 39.576 3.285 -47.902 1.00 60.56 121 ASP A N 1
ATOM 911 C CA . ASP A 1 121 ? 40.300 2.026 -48.091 1.00 60.56 121 ASP A CA 1
ATOM 912 C C . ASP A 1 121 ? 39.416 0.956 -48.749 1.00 60.56 121 ASP A C 1
ATOM 914 O O . ASP A 1 121 ? 39.858 0.272 -49.673 1.00 60.56 121 ASP A O 1
ATOM 918 N N . VAL A 1 122 ? 38.139 0.864 -48.358 1.00 64.38 122 VAL A N 1
ATOM 919 C CA . VAL A 1 122 ? 37.171 -0.049 -48.992 1.00 64.38 122 VAL A CA 1
ATOM 920 C C . VAL A 1 122 ? 36.844 0.383 -50.427 1.00 64.38 122 VAL A C 1
ATOM 922 O O . VAL A 1 122 ? 36.809 -0.457 -51.327 1.00 64.38 122 VAL A O 1
ATOM 925 N N . ILE A 1 123 ? 36.672 1.688 -50.682 1.00 66.94 123 ILE 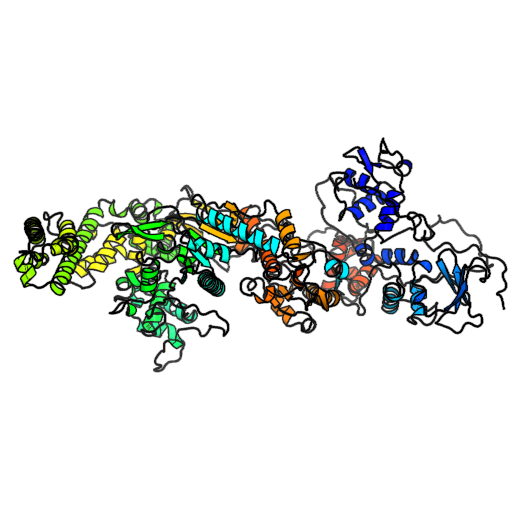A N 1
ATOM 926 C CA . ILE A 1 123 ? 36.508 2.220 -52.048 1.00 66.94 123 ILE A CA 1
ATOM 927 C C . ILE A 1 123 ? 37.734 1.887 -52.910 1.00 66.94 123 ILE A C 1
ATOM 929 O O . ILE A 1 123 ? 37.581 1.529 -54.075 1.00 66.94 123 ILE A O 1
ATOM 933 N N . GLY A 1 124 ? 38.942 1.990 -52.349 1.00 63.28 124 GLY A N 1
ATOM 934 C CA . GLY A 1 124 ? 40.198 1.721 -53.051 1.00 63.28 124 GLY A CA 1
ATOM 935 C C . GLY A 1 124 ? 40.367 0.275 -53.522 1.00 63.28 124 GLY A C 1
ATOM 936 O O . GLY A 1 124 ? 41.051 0.039 -54.519 1.00 63.28 124 GLY A O 1
ATOM 937 N N . GLU A 1 125 ? 39.728 -0.671 -52.834 1.00 69.50 125 GLU A N 1
ATOM 938 C CA . GLU A 1 125 ? 39.771 -2.103 -53.151 1.00 69.50 125 GLU A CA 1
ATOM 939 C C . GLU A 1 125 ? 38.548 -2.589 -53.943 1.00 69.50 125 GLU A C 1
ATOM 941 O O . GLU A 1 125 ? 38.561 -3.713 -54.445 1.00 69.50 125 GLU A O 1
ATOM 946 N N . THR A 1 126 ? 37.512 -1.756 -54.088 1.00 71.50 126 THR A N 1
ATOM 947 C CA . THR A 1 126 ? 36.334 -2.079 -54.903 1.00 71.50 126 THR A CA 1
ATOM 948 C C . THR A 1 126 ? 36.659 -1.861 -56.380 1.00 71.50 126 THR A C 1
ATOM 950 O O . THR A 1 126 ? 37.175 -0.816 -56.785 1.00 71.50 126 THR A O 1
ATOM 953 N N . THR A 1 127 ? 36.367 -2.859 -57.204 1.00 79.50 127 THR A N 1
ATOM 954 C CA . THR A 1 127 ? 36.732 -2.901 -58.620 1.00 79.50 127 THR A CA 1
ATOM 955 C C . THR A 1 127 ? 35.502 -2.958 -59.519 1.00 79.50 127 THR A C 1
ATOM 957 O O . THR A 1 127 ? 34.383 -3.149 -59.055 1.00 79.50 127 THR A O 1
ATOM 960 N N . TYR A 1 128 ? 35.698 -2.830 -60.834 1.00 80.75 128 TYR A N 1
ATOM 961 C CA . TYR A 1 128 ? 34.610 -2.978 -61.806 1.00 80.75 128 TYR A CA 1
ATOM 962 C C . TYR A 1 128 ? 33.824 -4.290 -61.652 1.00 80.75 128 TYR A C 1
ATOM 964 O O . TYR A 1 128 ? 32.631 -4.320 -61.921 1.00 80.75 128 TYR A O 1
ATOM 972 N N . TRP A 1 129 ? 34.482 -5.369 -61.218 1.00 82.38 129 TRP A N 1
ATOM 973 C CA . TRP A 1 129 ? 33.856 -6.686 -61.077 1.00 82.38 129 TRP A CA 1
ATOM 974 C C . TRP A 1 129 ? 32.913 -6.795 -59.881 1.00 82.38 129 TRP A C 1
ATOM 976 O O . TRP A 1 129 ? 32.128 -7.732 -59.822 1.00 82.38 129 TRP A O 1
ATOM 986 N N . ASP A 1 130 ? 32.992 -5.846 -58.952 1.00 78.06 130 ASP A N 1
ATOM 987 C CA . ASP A 1 130 ? 32.096 -5.764 -57.805 1.00 78.06 130 ASP A CA 1
ATOM 988 C C . ASP A 1 130 ? 30.803 -4.993 -58.139 1.00 78.06 130 ASP A C 1
ATOM 990 O O . ASP A 1 130 ? 29.919 -4.898 -57.293 1.00 78.06 130 ASP A O 1
ATOM 994 N N . LEU A 1 131 ? 30.690 -4.436 -59.354 1.00 81.44 131 LEU A N 1
ATOM 995 C CA . LEU A 1 131 ? 29.496 -3.745 -59.838 1.00 81.44 131 LEU A CA 1
ATOM 996 C C . LEU A 1 131 ? 28.560 -4.710 -60.575 1.00 81.44 131 LEU A C 1
ATOM 998 O O . LEU A 1 131 ? 29.000 -5.558 -61.353 1.00 81.44 131 LEU A O 1
ATOM 1002 N N . ASP A 1 132 ? 27.255 -4.519 -60.401 1.00 82.88 132 ASP A N 1
ATOM 1003 C CA . ASP A 1 132 ? 26.231 -5.152 -61.224 1.00 82.88 132 ASP A CA 1
ATOM 1004 C C . ASP A 1 132 ? 26.241 -4.525 -62.624 1.00 82.88 132 ASP A C 1
ATOM 1006 O O . ASP A 1 132 ? 25.719 -3.438 -62.870 1.00 82.88 132 ASP A O 1
ATOM 1010 N N . THR A 1 133 ? 26.874 -5.212 -63.573 1.00 80.50 133 THR A N 1
ATOM 1011 C CA . THR A 1 133 ? 27.033 -4.703 -64.938 1.00 80.50 133 THR A CA 1
ATOM 1012 C C . THR A 1 133 ? 25.713 -4.574 -65.699 1.00 80.50 133 THR A C 1
ATOM 1014 O O . THR A 1 133 ? 25.669 -3.852 -66.694 1.00 80.50 133 THR A O 1
ATOM 1017 N N . ASP A 1 134 ? 24.643 -5.247 -65.258 1.00 79.75 134 ASP A N 1
ATOM 1018 C CA . ASP A 1 134 ? 23.329 -5.181 -65.908 1.00 79.75 134 ASP A CA 1
ATOM 1019 C C . ASP A 1 134 ? 22.592 -3.858 -65.619 1.00 79.75 134 ASP A C 1
ATOM 1021 O O . ASP A 1 134 ? 21.635 -3.525 -66.328 1.00 79.75 134 ASP A O 1
ATOM 1025 N N . THR A 1 135 ? 23.025 -3.092 -64.608 1.00 83.19 135 THR A N 1
ATOM 1026 C CA . THR A 1 135 ? 22.422 -1.799 -64.235 1.00 83.19 135 THR A CA 1
ATOM 1027 C C . THR A 1 135 ? 23.128 -0.589 -64.850 1.00 83.19 135 THR A C 1
ATOM 1029 O O . THR A 1 135 ? 22.603 0.521 -64.770 1.00 83.19 135 THR A O 1
ATOM 1032 N N . LEU A 1 136 ? 24.261 -0.794 -65.532 1.00 86.50 136 LEU A N 1
ATOM 1033 C CA . LEU A 1 136 ? 25.044 0.276 -66.154 1.00 86.50 136 LEU A CA 1
ATOM 1034 C C . LEU A 1 136 ? 24.307 0.939 -67.330 1.00 86.50 136 LEU A C 1
ATOM 1036 O O . LEU A 1 136 ? 23.792 0.275 -68.233 1.00 86.50 136 LEU A O 1
ATOM 1040 N N . ALA A 1 137 ? 24.325 2.272 -67.369 1.00 84.56 137 ALA A N 1
ATOM 1041 C CA . ALA A 1 137 ? 23.919 3.055 -68.535 1.00 84.56 137 ALA A CA 1
ATOM 1042 C C . ALA A 1 137 ? 24.980 3.007 -69.653 1.00 84.56 137 ALA A C 1
ATOM 1044 O O . ALA A 1 137 ? 24.657 3.149 -70.836 1.00 84.56 137 ALA A O 1
ATOM 1045 N N . THR A 1 138 ? 26.246 2.815 -69.277 1.00 86.88 138 THR A N 1
ATOM 1046 C CA . THR A 1 138 ? 27.397 2.606 -70.162 1.00 86.88 138 THR A CA 1
ATOM 1047 C C . THR A 1 138 ? 27.318 1.239 -70.853 1.00 86.88 138 THR A C 1
ATOM 1049 O O . THR A 1 138 ? 27.205 0.205 -70.202 1.00 86.88 138 THR A O 1
ATOM 1052 N N . GLU A 1 139 ? 27.418 1.218 -72.187 1.00 84.75 139 GLU A N 1
ATOM 1053 C CA . GLU A 1 139 ? 27.244 0.001 -72.998 1.00 84.75 139 GLU A CA 1
ATOM 1054 C C . GLU A 1 139 ? 28.579 -0.739 -73.203 1.00 84.75 139 GLU A C 1
ATOM 1056 O O . GLU A 1 139 ? 29.564 -0.141 -73.638 1.00 84.75 139 GLU A O 1
ATOM 1061 N N . GLU A 1 140 ? 28.627 -2.052 -72.944 1.00 86.50 140 GLU A N 1
ATOM 1062 C CA . GLU A 1 140 ? 29.772 -2.892 -73.330 1.00 86.50 140 GLU A CA 1
ATOM 1063 C C . GLU A 1 140 ? 29.798 -3.075 -74.855 1.00 86.50 140 GLU A C 1
ATOM 1065 O O . GLU A 1 140 ? 28.888 -3.666 -75.437 1.00 86.50 140 GLU A O 1
ATOM 1070 N N . THR A 1 141 ? 30.862 -2.608 -75.512 1.00 83.75 141 THR A N 1
ATOM 1071 C CA . THR A 1 141 ? 30.998 -2.678 -76.977 1.00 83.75 141 THR A CA 1
ATOM 1072 C C . THR A 1 141 ? 31.934 -3.778 -77.458 1.00 83.75 141 THR A C 1
ATOM 1074 O O . THR A 1 141 ? 31.824 -4.201 -78.611 1.00 83.75 141 THR A O 1
ATOM 1077 N N . ALA A 1 142 ? 32.818 -4.285 -76.592 1.00 78.50 142 ALA A N 1
ATOM 1078 C CA . ALA A 1 142 ? 33.649 -5.457 -76.867 1.00 78.50 142 ALA A CA 1
ATOM 1079 C C . ALA A 1 142 ? 34.123 -6.155 -75.579 1.00 78.50 142 ALA A C 1
ATOM 1081 O O . ALA A 1 142 ? 34.423 -5.501 -74.576 1.00 78.50 142 ALA A O 1
ATOM 1082 N N . SER A 1 143 ? 34.297 -7.479 -75.644 1.00 79.44 143 SER A N 1
ATOM 1083 C CA . SER A 1 143 ? 34.864 -8.303 -74.566 1.00 79.44 143 SER A CA 1
ATOM 1084 C C . SER A 1 143 ? 36.002 -9.215 -75.024 1.00 79.44 143 SER A C 1
ATOM 1086 O O . SER A 1 143 ? 36.055 -9.682 -76.163 1.00 79.44 143 SER A O 1
ATOM 1088 N N . SER A 1 144 ? 36.911 -9.502 -74.088 1.00 70.75 144 SER A N 1
ATOM 1089 C CA . SER A 1 144 ? 37.988 -10.490 -74.202 1.00 70.75 144 SER A CA 1
ATOM 1090 C C . SER A 1 144 ? 38.836 -10.310 -75.471 1.00 70.75 144 SER A C 1
ATOM 1092 O O . SER A 1 144 ? 39.525 -9.306 -75.603 1.00 70.75 144 SER A O 1
ATOM 1094 N N . ASP A 1 145 ? 38.791 -11.260 -76.412 1.00 62.22 145 ASP A N 1
ATOM 1095 C CA . ASP A 1 145 ? 39.681 -11.312 -77.582 1.00 62.22 145 ASP A CA 1
ATOM 1096 C C . ASP A 1 145 ? 39.418 -10.201 -78.623 1.00 62.22 145 ASP A C 1
ATOM 1098 O O . ASP A 1 145 ? 40.195 -10.043 -79.570 1.00 62.22 145 ASP A O 1
ATOM 1102 N N . GLU A 1 146 ? 38.310 -9.462 -78.490 1.00 59.88 146 GLU A N 1
ATOM 1103 C CA . GLU A 1 146 ? 37.926 -8.361 -79.385 1.00 59.88 146 GLU A CA 1
ATOM 1104 C C . GLU A 1 146 ? 38.454 -6.995 -78.907 1.00 59.88 146 GLU A C 1
ATOM 1106 O O . GLU A 1 146 ? 38.396 -6.015 -79.652 1.00 59.88 146 GLU A O 1
ATOM 1111 N N . VAL A 1 147 ? 39.031 -6.942 -77.700 1.00 68.69 147 VAL A N 1
ATOM 1112 C CA . VAL A 1 147 ? 39.602 -5.736 -77.089 1.00 68.69 147 VAL A CA 1
ATOM 1113 C C . VAL A 1 147 ? 41.106 -5.666 -77.384 1.00 68.69 147 VAL A C 1
ATOM 1115 O O . VAL A 1 147 ? 41.836 -6.650 -77.283 1.00 68.69 147 VAL A O 1
ATOM 1118 N N . GLY A 1 148 ? 41.597 -4.499 -77.807 1.00 59.69 148 GLY A N 1
ATOM 1119 C CA . GLY A 1 148 ? 43.021 -4.298 -78.086 1.00 59.69 148 GLY A CA 1
ATOM 1120 C C . GLY A 1 148 ? 43.841 -4.058 -76.812 1.00 59.69 148 GLY A C 1
ATOM 1121 O O . GLY A 1 148 ? 43.492 -3.193 -76.017 1.00 59.69 148 GLY A O 1
ATOM 1122 N N . GLY A 1 149 ? 44.975 -4.752 -76.664 1.00 68.31 149 GLY A N 1
ATOM 1123 C CA . GLY A 1 149 ? 45.883 -4.607 -75.513 1.00 68.31 149 GLY A CA 1
ATOM 1124 C C . GLY A 1 149 ? 45.606 -5.622 -74.398 1.00 68.31 149 GLY A C 1
ATOM 1125 O O . GLY A 1 149 ? 45.089 -6.698 -74.675 1.00 68.31 149 GLY A O 1
ATOM 1126 N N . ASP A 1 150 ? 45.968 -5.282 -73.157 1.00 69.81 150 ASP A N 1
ATOM 1127 C CA . ASP A 1 150 ? 45.749 -6.120 -71.959 1.00 69.81 150 ASP A CA 1
ATOM 1128 C C . ASP A 1 150 ? 44.365 -5.891 -71.306 1.00 69.81 150 ASP A C 1
ATOM 1130 O O . ASP A 1 150 ? 44.068 -6.419 -70.234 1.00 69.81 150 ASP A O 1
ATOM 1134 N N . ALA A 1 151 ? 43.512 -5.073 -71.930 1.00 75.19 151 ALA A N 1
ATOM 1135 C CA . ALA A 1 151 ? 42.150 -4.838 -71.471 1.00 75.19 151 ALA A CA 1
ATOM 1136 C C . ALA A 1 151 ? 41.236 -6.013 -71.852 1.00 75.19 151 ALA A C 1
ATOM 1138 O O . ALA A 1 151 ? 41.365 -6.598 -72.924 1.00 75.19 151 ALA A O 1
ATOM 1139 N N . VAL A 1 152 ? 40.284 -6.335 -70.978 1.00 81.88 152 VAL A N 1
ATOM 1140 C CA . VAL A 1 152 ? 39.334 -7.445 -71.149 1.00 81.88 152 VAL A CA 1
ATOM 1141 C C . VAL A 1 152 ? 37.911 -6.973 -71.461 1.00 81.88 152 VAL A C 1
ATOM 1143 O O . VAL A 1 152 ? 37.070 -7.804 -71.818 1.00 81.88 152 VAL A O 1
ATOM 1146 N N . ARG A 1 153 ? 37.632 -5.665 -71.347 1.00 83.62 153 ARG A N 1
ATOM 1147 C CA . ARG A 1 153 ? 36.403 -5.001 -71.821 1.00 83.62 153 ARG A CA 1
ATOM 1148 C C . ARG A 1 153 ? 36.706 -3.644 -72.444 1.00 83.62 153 ARG A C 1
ATOM 1150 O O . ARG A 1 153 ? 37.608 -2.945 -71.980 1.00 83.62 153 ARG A O 1
ATOM 1157 N N . ALA A 1 154 ? 35.908 -3.267 -73.438 1.00 86.56 154 ALA A N 1
ATOM 1158 C CA . ALA A 1 154 ? 35.787 -1.900 -73.925 1.00 86.56 154 ALA A CA 1
ATOM 1159 C C . ALA A 1 154 ? 34.330 -1.438 -73.809 1.00 86.56 154 ALA A C 1
ATOM 1161 O O . ALA A 1 154 ? 33.408 -2.188 -74.135 1.00 86.56 154 ALA A O 1
ATOM 1162 N N . LEU A 1 155 ? 34.143 -0.215 -73.321 1.00 88.06 155 LEU A N 1
ATOM 1163 C CA . LEU A 1 155 ? 32.855 0.366 -72.977 1.00 88.06 155 LEU A CA 1
ATOM 1164 C C . LEU A 1 155 ? 32.629 1.688 -73.732 1.00 88.06 155 LEU A C 1
ATOM 1166 O O . LEU A 1 155 ? 33.557 2.495 -73.897 1.00 88.06 155 LEU A O 1
ATOM 1170 N N . ASN A 1 156 ? 31.380 1.923 -74.135 1.00 88.31 156 ASN A N 1
ATOM 1171 C CA . ASN A 1 156 ? 30.882 3.193 -74.648 1.00 88.31 156 ASN A CA 1
ATOM 1172 C C . ASN A 1 156 ? 30.269 4.014 -73.496 1.00 88.31 156 ASN A C 1
ATOM 1174 O O . ASN A 1 156 ? 29.169 3.684 -73.045 1.00 88.31 156 ASN A O 1
ATOM 1178 N N . PRO A 1 157 ? 30.962 5.053 -72.993 1.00 88.31 157 PRO A N 1
ATOM 1179 C CA . PRO A 1 157 ? 30.553 5.766 -71.783 1.00 88.31 157 PRO A CA 1
ATOM 1180 C C . PRO A 1 157 ? 29.228 6.522 -71.953 1.00 88.31 157 PRO A C 1
ATOM 1182 O O . PRO A 1 157 ? 29.062 7.272 -72.913 1.00 88.31 157 PRO A O 1
ATOM 1185 N N . ALA A 1 158 ? 28.325 6.422 -70.975 1.00 86.75 158 ALA A N 1
ATOM 1186 C CA . ALA A 1 158 ? 27.022 7.100 -71.007 1.00 86.75 158 ALA A CA 1
ATOM 1187 C C . ALA A 1 158 ? 27.106 8.641 -70.934 1.00 86.75 158 ALA A C 1
ATOM 1189 O O . ALA A 1 158 ? 26.231 9.348 -71.435 1.00 86.75 158 ALA A O 1
ATOM 1190 N N . TRP A 1 159 ? 28.176 9.177 -70.339 1.00 86.50 159 TRP A N 1
ATOM 1191 C CA . TRP A 1 159 ? 28.341 10.611 -70.070 1.00 86.50 159 TRP A CA 1
ATOM 1192 C C . TRP A 1 159 ? 28.919 11.423 -71.242 1.00 86.50 159 TRP A C 1
ATOM 1194 O O . TRP A 1 159 ? 29.032 12.647 -71.145 1.00 86.50 159 TRP A O 1
ATOM 1204 N N . ARG A 1 160 ? 29.305 10.794 -72.367 1.00 85.19 160 ARG A N 1
ATOM 1205 C CA . ARG A 1 160 ? 29.798 11.519 -73.557 1.00 85.19 160 ARG A CA 1
ATOM 1206 C C . ARG A 1 160 ? 29.604 10.759 -74.870 1.00 85.19 160 ARG A C 1
ATOM 1208 O O . ARG A 1 160 ? 29.601 9.539 -74.901 1.00 85.19 160 ARG A O 1
ATOM 1215 N N . GLU A 1 161 ? 29.555 11.488 -75.986 1.00 77.19 161 GLU A N 1
ATOM 1216 C CA . GLU A 1 161 ? 29.623 10.879 -77.323 1.00 77.19 161 GLU A CA 1
ATOM 1217 C C . GLU A 1 161 ? 31.072 10.460 -77.640 1.00 77.19 161 GLU A C 1
ATOM 1219 O O . GLU A 1 161 ? 31.945 11.312 -77.820 1.00 77.19 161 GLU A O 1
ATOM 1224 N N . SER A 1 162 ? 31.329 9.150 -77.700 1.00 77.00 162 SER A N 1
ATOM 1225 C CA . SER A 1 162 ? 32.632 8.574 -78.054 1.00 77.00 162 SER A CA 1
ATOM 1226 C C . SER A 1 162 ? 32.716 8.267 -79.553 1.00 77.00 162 SER A C 1
ATOM 1228 O O . SER A 1 162 ? 31.891 7.525 -80.078 1.00 77.00 162 SER A O 1
ATOM 1230 N N . GLU A 1 163 ? 33.718 8.807 -80.263 1.00 71.44 163 GLU A N 1
ATOM 1231 C CA . GLU A 1 163 ? 33.908 8.521 -81.700 1.00 71.44 163 GLU A CA 1
ATOM 1232 C C . GLU A 1 163 ? 34.298 7.057 -81.967 1.00 71.44 163 GLU A C 1
ATOM 1234 O O . GLU A 1 163 ? 34.022 6.547 -83.053 1.00 71.44 163 GLU A O 1
ATOM 1239 N N . SER A 1 164 ? 34.942 6.392 -81.000 1.00 74.56 164 SER A N 1
ATOM 1240 C CA . SER A 1 164 ? 35.349 4.987 -81.102 1.00 74.56 164 SER A CA 1
ATOM 1241 C C . SER A 1 164 ? 34.322 4.010 -80.531 1.00 74.56 164 SER A C 1
ATOM 1243 O O . SER A 1 164 ? 34.500 2.808 -80.705 1.00 74.56 164 SER A O 1
ATOM 1245 N N . GLU A 1 165 ? 33.304 4.503 -79.812 1.00 79.88 165 GLU A N 1
ATOM 1246 C CA . GLU A 1 165 ? 32.370 3.702 -78.997 1.00 79.88 165 GLU A CA 1
ATOM 1247 C C . GLU A 1 165 ? 33.088 2.764 -77.989 1.00 79.88 165 GLU A C 1
ATOM 1249 O O . GLU A 1 165 ? 32.491 1.853 -77.431 1.00 79.88 165 GLU A O 1
ATOM 1254 N N . ALA A 1 166 ? 34.385 2.969 -77.738 1.00 80.38 166 ALA A N 1
ATOM 1255 C CA . ALA A 1 166 ? 35.260 2.059 -76.988 1.00 80.38 166 ALA A CA 1
ATOM 1256 C C . ALA A 1 166 ? 36.325 2.842 -76.196 1.00 80.38 166 ALA A C 1
ATOM 1258 O O . ALA A 1 166 ? 37.500 2.477 -76.152 1.00 80.38 166 ALA A O 1
ATOM 1259 N N . SER A 1 167 ? 35.941 3.995 -75.642 1.00 80.31 167 SER A N 1
ATOM 1260 C CA . SER A 1 167 ? 36.868 4.946 -75.012 1.00 80.31 167 SER A CA 1
ATOM 1261 C C . SER A 1 167 ? 37.099 4.715 -73.516 1.00 80.31 167 SER A C 1
ATOM 1263 O O . SER A 1 167 ? 37.915 5.418 -72.923 1.00 80.31 167 SER A O 1
ATOM 1265 N N . VAL A 1 168 ? 36.406 3.757 -72.898 1.00 84.50 168 VAL A N 1
ATOM 1266 C CA . VAL A 1 168 ? 36.671 3.309 -71.523 1.00 84.50 168 VAL A CA 1
ATOM 1267 C C . VAL A 1 168 ? 37.035 1.827 -71.560 1.00 84.50 168 VAL A C 1
ATOM 1269 O O . VAL A 1 168 ? 36.308 1.029 -72.140 1.00 84.50 168 VAL A O 1
ATOM 1272 N N . LEU A 1 169 ? 38.173 1.453 -70.983 1.00 82.19 169 LEU A N 1
ATOM 1273 C CA . LEU A 1 169 ? 38.678 0.081 -70.962 1.00 82.19 169 LEU A CA 1
ATOM 1274 C C . LEU A 1 169 ? 38.664 -0.473 -69.538 1.00 82.19 169 LEU A C 1
ATOM 1276 O O . LEU A 1 169 ? 39.031 0.235 -68.601 1.00 82.19 169 LEU A O 1
ATOM 1280 N N . VAL A 1 170 ? 38.314 -1.750 -69.383 1.00 80.69 170 VAL A N 1
ATOM 1281 C CA . VAL A 1 170 ? 38.439 -2.475 -68.109 1.00 80.69 170 VAL A CA 1
ATOM 1282 C C . VAL A 1 170 ? 39.484 -3.571 -68.253 1.00 80.69 170 VAL A C 1
ATOM 1284 O O . VAL A 1 170 ? 39.464 -4.338 -69.218 1.00 80.69 170 VAL A O 1
ATOM 1287 N N . PHE A 1 171 ? 40.401 -3.651 -67.294 1.00 80.06 171 PHE A N 1
ATOM 1288 C CA . PHE A 1 171 ? 41.461 -4.660 -67.246 1.00 80.06 171 PHE A CA 1
ATOM 1289 C C . PHE A 1 171 ? 41.058 -5.875 -66.408 1.00 80.06 171 PHE A C 1
ATOM 1291 O O . PHE A 1 171 ? 40.113 -5.811 -65.630 1.00 80.06 171 PHE A O 1
ATOM 1298 N N . GLU A 1 172 ? 41.791 -6.986 -66.534 1.00 72.19 172 GLU A N 1
ATOM 1299 C CA . GLU A 1 172 ? 41.546 -8.205 -65.740 1.00 72.19 172 GLU A CA 1
ATOM 1300 C C . GLU A 1 172 ? 41.575 -7.919 -64.226 1.00 72.19 172 GLU A C 1
ATOM 1302 O O . GLU A 1 172 ? 40.795 -8.486 -63.469 1.00 72.19 172 GLU A O 1
ATOM 1307 N N . SER A 1 173 ? 42.380 -6.941 -63.798 1.00 62.88 173 SER A N 1
ATOM 1308 C CA . SER A 1 173 ? 42.428 -6.426 -62.422 1.00 62.88 173 SER A CA 1
ATOM 1309 C C . SER A 1 173 ? 41.161 -5.695 -61.954 1.00 62.88 173 SER A C 1
ATOM 1311 O O . SER A 1 173 ? 41.113 -5.266 -60.807 1.00 62.88 173 SER A O 1
ATOM 1313 N N . GLY A 1 174 ? 40.178 -5.471 -62.830 1.00 70.12 174 GLY A N 1
ATOM 1314 C CA . GLY A 1 174 ? 38.979 -4.675 -62.551 1.00 70.12 174 GLY A CA 1
ATOM 1315 C C . GLY A 1 174 ? 39.230 -3.165 -62.544 1.00 70.12 174 GLY A C 1
ATOM 1316 O O . GLY A 1 174 ? 38.356 -2.385 -62.174 1.00 70.12 174 GLY A O 1
ATOM 1317 N N . THR A 1 175 ? 40.423 -2.735 -62.966 1.00 77.25 175 THR A N 1
ATOM 1318 C CA . THR A 1 175 ? 40.784 -1.322 -63.116 1.00 77.25 175 THR A CA 1
ATOM 1319 C C . THR A 1 175 ? 40.055 -0.710 -64.309 1.00 77.25 175 THR A C 1
ATOM 1321 O O . THR A 1 175 ? 40.157 -1.233 -65.420 1.00 77.25 175 THR A O 1
ATOM 1324 N N . ILE A 1 176 ? 39.379 0.419 -64.088 1.00 77.50 176 ILE A N 1
ATOM 1325 C CA . ILE A 1 176 ? 38.651 1.172 -65.115 1.00 77.50 176 ILE A CA 1
ATOM 1326 C C . ILE A 1 176 ? 39.548 2.300 -65.625 1.00 77.50 176 ILE A C 1
ATOM 1328 O O . ILE A 1 176 ? 40.022 3.129 -64.848 1.00 77.50 176 ILE A O 1
ATOM 1332 N N . TRP A 1 177 ? 39.795 2.349 -66.930 1.00 79.31 177 TRP A N 1
ATOM 1333 C CA . TRP A 1 177 ? 40.635 3.361 -67.564 1.00 79.31 177 TRP A CA 1
ATOM 1334 C C . TRP A 1 177 ? 39.873 4.120 -68.639 1.00 79.31 177 TRP A C 1
ATOM 1336 O O . TRP A 1 177 ? 39.408 3.547 -69.619 1.00 79.31 177 TRP A O 1
ATOM 1346 N N . ASP A 1 178 ? 39.793 5.433 -68.484 1.00 79.69 178 ASP A N 1
ATOM 1347 C CA . ASP A 1 178 ? 39.287 6.335 -69.503 1.00 79.69 178 ASP A CA 1
ATOM 1348 C C . ASP A 1 178 ? 40.427 6.758 -70.443 1.00 79.69 178 ASP A C 1
ATOM 1350 O O . ASP A 1 178 ? 41.324 7.521 -70.063 1.00 79.69 178 ASP A O 1
ATOM 1354 N N . ALA A 1 179 ? 40.366 6.274 -71.684 1.00 76.50 179 ALA A N 1
ATOM 1355 C CA . ALA A 1 179 ? 41.367 6.514 -72.715 1.00 76.50 179 ALA A CA 1
ATOM 1356 C C . ALA A 1 179 ? 41.397 7.971 -73.196 1.00 76.50 179 ALA A C 1
ATOM 1358 O O . ALA A 1 179 ? 42.471 8.493 -73.493 1.00 76.50 179 ALA A O 1
ATOM 1359 N N . ASP A 1 180 ? 40.245 8.651 -73.242 1.00 74.81 180 ASP A N 1
ATOM 1360 C CA . ASP A 1 180 ? 40.164 10.025 -73.759 1.00 74.81 180 ASP A CA 1
ATOM 1361 C C . ASP A 1 180 ? 40.698 11.044 -72.751 1.00 74.81 180 ASP A C 1
ATOM 1363 O O . ASP A 1 180 ? 41.226 12.094 -73.130 1.00 74.81 180 ASP A O 1
ATOM 1367 N N . THR A 1 181 ? 40.547 10.758 -71.453 1.00 73.31 181 THR A N 1
ATOM 1368 C CA . THR A 1 181 ? 41.069 11.621 -70.384 1.00 73.31 181 THR A CA 1
ATOM 1369 C C . THR A 1 181 ? 42.390 11.134 -69.787 1.00 73.31 181 THR A C 1
ATOM 1371 O O . THR A 1 181 ? 42.941 11.833 -68.924 1.00 73.31 181 THR A O 1
ATOM 1374 N N . GLU A 1 182 ? 42.903 10.001 -70.284 1.00 75.00 182 GLU A N 1
ATOM 1375 C CA . GLU A 1 182 ? 44.120 9.295 -69.862 1.00 75.00 182 GLU A CA 1
ATOM 1376 C C . GLU A 1 182 ? 44.180 9.079 -68.337 1.00 75.00 182 GLU A C 1
ATOM 1378 O O . GLU A 1 182 ? 45.159 9.438 -67.669 1.00 75.00 182 GLU A O 1
ATOM 1383 N N . ARG A 1 183 ? 43.105 8.528 -67.756 1.00 66.88 183 ARG A N 1
ATOM 1384 C CA . ARG A 1 183 ? 42.943 8.402 -66.297 1.00 66.88 183 ARG A CA 1
ATOM 1385 C C . ARG A 1 183 ? 42.346 7.078 -65.865 1.00 66.88 183 ARG A C 1
ATOM 1387 O O . ARG A 1 183 ? 41.479 6.532 -66.531 1.00 66.88 183 ARG A O 1
ATOM 1394 N N . VAL A 1 184 ? 42.782 6.615 -64.698 1.00 73.50 184 VAL A N 1
ATOM 1395 C CA . VAL A 1 184 ? 42.098 5.544 -63.968 1.00 73.50 184 VAL A CA 1
ATOM 1396 C C . VAL A 1 184 ? 40.932 6.151 -63.193 1.00 73.50 184 VAL A C 1
ATOM 1398 O O . VAL A 1 184 ? 41.120 7.165 -62.515 1.00 73.50 184 VAL A O 1
ATOM 1401 N N . LEU A 1 185 ? 39.757 5.541 -63.317 1.00 73.69 185 LEU A N 1
ATOM 1402 C CA . LEU A 1 185 ? 38.558 5.867 -62.553 1.00 73.69 185 LEU A CA 1
ATOM 1403 C C . LEU A 1 185 ? 38.384 4.819 -61.451 1.00 73.69 185 LEU A C 1
ATOM 1405 O O . LEU A 1 185 ? 38.494 3.622 -61.716 1.00 73.69 185 LEU A O 1
ATOM 1409 N N . ASP A 1 186 ? 38.134 5.266 -60.225 1.00 78.38 186 ASP A N 1
ATOM 1410 C CA . ASP A 1 186 ? 37.603 4.404 -59.170 1.00 78.38 186 ASP A CA 1
ATOM 1411 C C . ASP A 1 186 ? 36.111 4.112 -59.420 1.00 78.38 186 ASP A C 1
ATOM 1413 O O . ASP A 1 186 ? 35.456 4.793 -60.218 1.00 78.38 186 ASP A O 1
ATOM 1417 N N . VAL A 1 187 ? 35.570 3.099 -58.742 1.00 81.00 187 VAL A N 1
ATOM 1418 C CA . VAL A 1 187 ? 34.181 2.659 -58.943 1.00 81.00 187 VAL A CA 1
ATOM 1419 C C . VAL A 1 187 ? 33.146 3.721 -58.574 1.00 81.00 187 VAL A C 1
ATOM 1421 O O . VAL A 1 187 ? 32.128 3.816 -59.251 1.00 81.00 187 VAL A O 1
ATOM 1424 N N . VAL A 1 188 ? 33.417 4.566 -57.572 1.00 79.00 188 VAL A N 1
ATOM 1425 C CA . VAL A 1 188 ? 32.478 5.602 -57.117 1.00 79.00 188 VAL A CA 1
ATOM 1426 C C . VAL A 1 188 ? 32.422 6.741 -58.128 1.00 79.00 188 VAL A C 1
ATOM 1428 O O . VAL A 1 188 ? 31.348 7.225 -58.473 1.00 79.00 188 VAL A O 1
ATOM 1431 N N . ARG A 1 189 ? 33.568 7.153 -58.673 1.00 82.81 189 ARG A N 1
ATOM 1432 C CA . ARG A 1 189 ? 33.652 8.160 -59.736 1.00 82.81 189 ARG A CA 1
ATOM 1433 C C . ARG A 1 189 ? 33.119 7.627 -61.065 1.00 82.81 189 ARG A C 1
ATOM 1435 O O . ARG A 1 189 ? 32.521 8.399 -61.809 1.00 82.81 189 ARG A O 1
ATOM 1442 N N . PHE A 1 190 ? 33.313 6.343 -61.367 1.00 86.88 190 PHE A N 1
ATOM 1443 C CA . PHE A 1 190 ? 32.699 5.699 -62.530 1.00 86.88 190 PHE A CA 1
ATOM 1444 C C . PHE A 1 190 ? 31.170 5.678 -62.409 1.00 86.88 190 PHE A C 1
ATOM 1446 O O . PHE A 1 190 ? 30.501 6.175 -63.310 1.00 86.88 190 PHE A O 1
ATOM 1453 N N . ALA A 1 191 ? 30.626 5.227 -61.276 1.00 88.56 191 ALA A N 1
ATOM 1454 C CA . ALA A 1 191 ? 29.190 5.260 -60.998 1.00 88.56 191 ALA A CA 1
ATOM 1455 C C . ALA A 1 191 ? 28.627 6.691 -61.005 1.00 88.56 191 ALA A C 1
ATOM 1457 O O . ALA A 1 191 ? 27.549 6.927 -61.539 1.00 88.56 191 ALA A O 1
ATOM 1458 N N . ALA A 1 192 ? 29.375 7.675 -60.491 1.00 85.81 192 ALA A N 1
ATOM 1459 C CA . ALA A 1 192 ? 28.979 9.082 -60.541 1.00 85.81 192 ALA A CA 1
ATOM 1460 C C . ALA A 1 192 ? 28.826 9.604 -61.979 1.00 85.81 192 ALA A C 1
ATOM 1462 O O . ALA A 1 192 ? 27.932 10.402 -62.255 1.00 85.81 192 ALA A O 1
ATOM 1463 N N . LEU A 1 193 ? 29.705 9.179 -62.892 1.00 88.00 193 LEU A N 1
ATOM 1464 C CA . LEU A 1 193 ? 29.627 9.528 -64.311 1.00 88.00 193 LEU A CA 1
ATOM 1465 C C . LEU A 1 193 ? 28.489 8.777 -65.009 1.00 88.00 193 LEU A C 1
ATOM 1467 O O . LEU A 1 193 ? 27.761 9.372 -65.799 1.00 88.00 193 LEU A O 1
ATOM 1471 N N . ASP A 1 194 ? 28.322 7.490 -64.708 1.00 90.38 194 ASP A N 1
ATOM 1472 C CA . ASP A 1 194 ? 27.290 6.639 -65.306 1.00 90.38 194 ASP A CA 1
ATOM 1473 C C . ASP A 1 194 ? 25.870 7.073 -64.902 1.00 90.38 194 ASP A C 1
ATOM 1475 O O . ASP A 1 194 ? 24.987 7.191 -65.752 1.00 90.38 194 ASP A O 1
ATOM 1479 N N . ALA A 1 195 ? 25.688 7.451 -63.632 1.00 87.50 195 ALA A N 1
ATOM 1480 C CA . ALA A 1 195 ? 24.446 7.999 -63.086 1.00 87.50 195 ALA A CA 1
ATOM 1481 C C . ALA A 1 195 ? 24.199 9.479 -63.456 1.00 87.50 195 ALA A C 1
ATOM 1483 O O . ALA A 1 195 ? 23.140 10.028 -63.147 1.00 87.50 195 ALA A O 1
ATOM 1484 N N . GLY A 1 196 ? 25.164 10.157 -64.093 1.00 87.00 196 GLY A N 1
ATOM 1485 C CA . GLY A 1 196 ? 25.065 11.580 -64.443 1.00 87.00 196 GLY A CA 1
ATOM 1486 C C . GLY A 1 196 ? 25.110 12.540 -63.244 1.00 87.00 196 GLY A C 1
ATOM 1487 O O . GLY A 1 196 ? 24.587 13.651 -63.325 1.00 87.00 196 GLY A O 1
ATOM 1488 N N . ILE A 1 197 ? 25.718 12.121 -62.130 1.00 86.00 197 ILE A N 1
ATOM 1489 C CA . ILE A 1 197 ? 25.951 12.937 -60.923 1.00 86.00 197 ILE A CA 1
ATOM 1490 C C . ILE A 1 197 ? 27.076 13.954 -61.171 1.00 86.00 197 ILE A C 1
ATOM 1492 O O . ILE A 1 197 ? 27.033 15.079 -60.670 1.00 86.00 197 ILE A O 1
ATOM 1496 N N . ILE A 1 198 ? 28.066 13.578 -61.985 1.00 83.25 198 ILE A N 1
ATOM 1497 C CA . ILE A 1 198 ? 29.086 14.477 -62.536 1.00 83.25 198 ILE A CA 1
ATOM 1498 C C . ILE A 1 198 ? 29.136 14.340 -64.063 1.00 83.25 198 ILE A C 1
ATOM 1500 O O . ILE A 1 198 ? 28.913 13.258 -64.599 1.00 83.25 198 ILE A O 1
ATOM 1504 N N . ASP A 1 199 ? 29.448 15.429 -64.772 1.00 81.62 199 ASP A N 1
ATOM 1505 C CA . ASP A 1 199 ? 29.394 15.473 -66.242 1.00 81.62 199 ASP A CA 1
ATOM 1506 C C . ASP A 1 199 ? 30.733 15.080 -66.895 1.00 81.62 199 ASP A C 1
ATOM 1508 O O . ASP A 1 199 ? 30.779 14.631 -68.045 1.00 81.62 199 ASP A O 1
ATOM 1512 N N . ALA A 1 200 ? 31.853 15.277 -66.192 1.00 80.38 200 ALA A N 1
ATOM 1513 C CA . ALA A 1 200 ? 33.185 14.968 -66.695 1.00 80.38 200 ALA A CA 1
ATOM 1514 C C . ALA A 1 200 ? 34.090 14.318 -65.631 1.00 80.38 200 ALA A C 1
ATOM 1516 O O . ALA A 1 200 ? 34.054 14.693 -64.459 1.00 80.38 200 ALA A O 1
ATOM 1517 N N . PRO A 1 201 ? 35.015 13.415 -66.021 1.00 76.88 201 PRO A N 1
ATOM 1518 C CA . PRO A 1 201 ? 35.921 12.734 -65.086 1.00 76.88 201 PRO A CA 1
ATOM 1519 C C . PRO A 1 201 ? 36.795 13.651 -64.220 1.00 76.88 201 PRO A C 1
ATOM 1521 O O . PRO A 1 201 ? 37.349 13.222 -63.211 1.00 76.88 201 PRO A O 1
ATOM 1524 N N . ASN A 1 202 ? 36.971 14.909 -64.627 1.00 72.06 202 ASN A N 1
ATOM 1525 C CA . ASN A 1 202 ? 37.757 15.920 -63.924 1.00 72.06 202 ASN A CA 1
ATOM 1526 C C . ASN A 1 202 ? 36.925 16.842 -63.025 1.00 72.06 202 ASN A C 1
ATOM 1528 O O . ASN A 1 202 ? 37.500 17.782 -62.469 1.00 72.06 202 ASN A O 1
ATOM 1532 N N . ASP A 1 203 ? 35.618 16.621 -62.926 1.00 74.00 203 ASP A N 1
ATOM 1533 C CA . ASP A 1 203 ? 34.764 17.379 -62.027 1.00 74.00 203 ASP A CA 1
ATOM 1534 C C . ASP A 1 203 ? 35.067 17.010 -60.567 1.00 74.00 203 ASP A C 1
ATOM 1536 O O . ASP A 1 203 ? 35.622 15.944 -60.246 1.00 74.00 203 ASP A O 1
ATOM 1540 N N . GLU A 1 204 ? 34.799 17.966 -59.681 1.00 62.84 204 GLU A N 1
ATOM 1541 C CA . GLU A 1 204 ? 34.999 17.806 -58.247 1.00 62.84 204 GLU A CA 1
ATOM 1542 C C . GLU A 1 204 ? 33.879 16.929 -57.685 1.00 62.84 204 GLU A C 1
ATOM 1544 O O . GLU A 1 204 ? 32.704 17.252 -57.829 1.00 62.84 204 GLU A O 1
ATOM 1549 N N . LEU A 1 205 ? 34.257 15.818 -57.051 1.00 64.62 205 LEU A N 1
ATOM 1550 C CA . LEU A 1 205 ? 33.334 14.896 -56.399 1.00 64.62 205 LEU A CA 1
ATOM 1551 C C . LEU A 1 205 ? 33.474 15.101 -54.888 1.00 64.62 205 LEU A C 1
ATOM 1553 O O . LEU A 1 205 ? 34.328 14.489 -54.251 1.00 64.62 205 LEU A O 1
ATOM 1557 N N . ALA A 1 206 ? 32.726 16.056 -54.339 1.00 59.12 206 ALA A N 1
ATOM 1558 C CA . ALA A 1 206 ? 32.793 16.449 -52.933 1.00 59.12 206 ALA A CA 1
ATOM 1559 C C . ALA A 1 206 ? 31.409 16.858 -52.409 1.00 59.12 206 ALA A C 1
ATOM 1561 O O . ALA A 1 206 ? 30.539 17.253 -53.187 1.00 59.12 206 ALA A O 1
ATOM 1562 N N . GLY A 1 207 ? 31.219 16.803 -51.087 1.00 56.97 207 GLY A N 1
ATOM 1563 C CA . GLY A 1 207 ? 29.932 17.121 -50.456 1.00 56.97 207 GLY A CA 1
ATOM 1564 C C . GLY A 1 207 ? 28.816 16.189 -50.940 1.00 56.97 207 GLY A C 1
ATOM 1565 O O . GLY A 1 207 ? 29.078 15.013 -51.184 1.00 56.97 207 GLY A O 1
ATOM 1566 N N . GLY A 1 208 ? 27.604 16.721 -51.133 1.00 56.22 208 GLY A N 1
ATOM 1567 C CA . GLY A 1 208 ? 26.434 15.939 -51.561 1.00 56.22 208 GLY A CA 1
ATOM 1568 C C . GLY A 1 208 ? 26.657 15.108 -52.831 1.00 56.22 208 GLY A C 1
ATOM 1569 O O . GLY A 1 208 ? 26.257 13.955 -52.873 1.00 56.22 208 GLY A O 1
ATOM 1570 N N . ALA A 1 209 ? 27.422 15.609 -53.810 1.00 64.44 209 ALA A N 1
ATOM 1571 C CA . ALA A 1 209 ? 27.724 14.853 -55.032 1.00 64.44 209 ALA A CA 1
ATOM 1572 C C . ALA A 1 209 ? 28.544 13.572 -54.772 1.00 64.44 209 ALA A C 1
ATOM 1574 O O . ALA A 1 209 ? 28.385 12.586 -55.486 1.00 64.44 209 ALA A O 1
ATOM 1575 N N . PHE A 1 210 ? 29.423 13.568 -53.760 1.00 71.25 210 PHE A N 1
ATOM 1576 C CA . PHE A 1 210 ? 30.138 12.353 -53.353 1.00 71.25 210 PHE A CA 1
ATOM 1577 C C . PHE A 1 210 ? 29.207 11.387 -52.618 1.00 71.25 210 PHE A C 1
ATOM 1579 O O . PHE A 1 210 ? 29.242 10.194 -52.901 1.00 71.25 210 PHE A O 1
ATOM 1586 N N . THR A 1 211 ? 28.355 11.895 -51.726 1.00 65.56 211 THR A N 1
ATOM 1587 C CA . THR A 1 211 ? 27.360 11.088 -51.006 1.00 65.56 211 THR A CA 1
ATOM 1588 C C . THR A 1 211 ? 26.388 10.401 -51.962 1.00 65.56 211 THR A C 1
ATOM 1590 O O . THR A 1 211 ? 26.178 9.195 -51.861 1.00 65.56 211 THR A O 1
ATOM 1593 N N . ASP A 1 212 ? 25.855 11.140 -52.934 1.00 74.31 212 ASP A N 1
ATOM 1594 C CA . ASP A 1 212 ? 24.935 10.605 -53.937 1.00 74.31 212 ASP A CA 1
ATOM 1595 C C . ASP A 1 212 ? 25.616 9.549 -54.810 1.00 74.31 212 ASP A C 1
ATOM 1597 O O . ASP A 1 212 ? 25.042 8.492 -55.069 1.00 74.31 212 ASP A O 1
ATOM 1601 N N . ALA A 1 213 ? 26.869 9.788 -55.210 1.00 78.25 213 ALA A N 1
ATOM 1602 C CA . ALA A 1 213 ? 27.651 8.815 -55.964 1.00 78.25 213 ALA A CA 1
ATOM 1603 C C . ALA A 1 213 ? 27.939 7.550 -55.150 1.00 78.25 213 ALA A C 1
ATOM 1605 O O . ALA A 1 213 ? 27.810 6.441 -55.664 1.00 78.25 213 ALA A O 1
ATOM 1606 N N . TYR A 1 214 ? 28.304 7.700 -53.878 1.00 75.56 214 TYR A N 1
ATOM 1607 C CA . TYR A 1 214 ? 28.573 6.587 -52.975 1.00 75.56 214 TYR A CA 1
ATOM 1608 C C . TYR A 1 214 ? 27.318 5.731 -52.745 1.00 75.56 214 TYR A C 1
ATOM 1610 O O . TYR A 1 214 ? 27.375 4.504 -52.854 1.00 75.56 214 TYR A O 1
ATOM 1618 N N . ARG A 1 215 ? 26.165 6.378 -52.522 1.00 75.88 215 ARG A N 1
ATOM 1619 C CA . ARG A 1 215 ? 24.861 5.717 -52.388 1.00 75.88 215 ARG A CA 1
ATOM 1620 C C . ARG A 1 215 ? 24.467 4.983 -53.667 1.00 75.88 215 ARG A C 1
ATOM 1622 O O . ARG A 1 215 ? 24.133 3.806 -53.590 1.00 75.88 215 ARG A O 1
ATOM 1629 N N . ALA A 1 216 ? 24.584 5.627 -54.829 1.00 79.88 216 ALA A N 1
ATOM 1630 C CA . ALA A 1 216 ? 24.299 4.996 -56.117 1.00 79.88 216 ALA A CA 1
ATOM 1631 C C . ALA A 1 216 ? 25.198 3.771 -56.355 1.00 79.88 216 ALA A C 1
ATOM 1633 O O . ALA A 1 216 ? 24.715 2.702 -56.713 1.00 79.88 216 ALA A O 1
ATOM 1634 N N . THR A 1 217 ? 26.500 3.884 -56.072 1.00 82.06 217 THR A N 1
ATOM 1635 C CA . THR A 1 217 ? 27.460 2.774 -56.231 1.00 82.06 217 THR A CA 1
ATOM 1636 C C . THR A 1 217 ? 27.052 1.545 -55.410 1.00 82.06 217 THR A C 1
ATOM 1638 O O . THR A 1 217 ? 27.124 0.424 -55.906 1.00 82.06 217 THR A O 1
ATOM 1641 N N . ARG A 1 218 ? 26.574 1.751 -54.176 1.00 82.69 218 ARG A N 1
ATOM 1642 C CA . ARG A 1 218 ? 26.098 0.686 -53.281 1.00 82.69 218 ARG A CA 1
ATOM 1643 C C . ARG A 1 218 ? 24.734 0.123 -53.691 1.00 82.69 218 ARG A C 1
ATOM 1645 O O . ARG A 1 218 ? 24.564 -1.086 -53.786 1.00 82.69 218 ARG A O 1
ATOM 1652 N N . GLU A 1 219 ? 23.743 0.995 -53.856 1.00 78.25 219 GLU A N 1
ATOM 1653 C CA . GLU A 1 219 ? 22.329 0.604 -53.937 1.00 78.25 219 GLU A CA 1
ATOM 1654 C C . GLU A 1 219 ? 21.863 0.311 -55.363 1.00 78.25 219 GLU A C 1
ATOM 1656 O O . GLU A 1 219 ? 21.056 -0.592 -55.568 1.00 78.25 219 GLU A O 1
ATOM 1661 N N . GLU A 1 220 ? 22.363 1.065 -56.342 1.00 82.56 220 GLU A N 1
ATOM 1662 C CA . GLU A 1 220 ? 21.960 0.960 -57.749 1.00 82.56 220 GLU A CA 1
ATOM 1663 C C . GLU A 1 220 ? 22.912 0.061 -58.547 1.00 82.56 220 GLU A C 1
ATOM 1665 O O . GLU A 1 220 ? 22.466 -0.747 -59.363 1.00 82.56 220 GLU A O 1
ATOM 1670 N N . TYR A 1 221 ? 24.215 0.149 -58.271 1.00 80.88 221 TYR A N 1
ATOM 1671 C CA . TYR A 1 221 ? 25.247 -0.638 -58.957 1.00 80.88 221 TYR A CA 1
ATOM 1672 C C . TYR A 1 221 ? 25.749 -1.839 -58.147 1.00 80.88 221 TYR A C 1
ATOM 1674 O O . TYR A 1 221 ? 26.683 -2.506 -58.572 1.00 80.88 221 TYR A O 1
ATOM 1682 N N . GLY A 1 222 ? 25.137 -2.143 -56.998 1.00 74.94 222 GLY A N 1
ATOM 1683 C CA . GLY A 1 222 ? 25.341 -3.403 -56.272 1.00 74.94 222 GLY A CA 1
ATOM 1684 C C . GLY A 1 222 ? 26.713 -3.595 -55.619 1.00 74.94 222 GLY A C 1
ATOM 1685 O O . GLY A 1 222 ? 27.008 -4.705 -55.172 1.00 74.94 222 GLY A O 1
ATOM 1686 N N . ALA A 1 223 ? 27.542 -2.549 -55.536 1.00 78.75 223 ALA A N 1
ATOM 1687 C CA . ALA A 1 223 ? 28.864 -2.661 -54.939 1.00 78.75 223 ALA A CA 1
ATOM 1688 C C . ALA A 1 223 ? 28.777 -3.030 -53.447 1.00 78.75 223 ALA A C 1
ATOM 1690 O O . ALA A 1 223 ? 27.934 -2.479 -52.729 1.00 78.75 223 ALA A O 1
ATOM 1691 N N . PRO A 1 224 ? 29.695 -3.867 -52.927 1.00 68.50 224 PRO A N 1
ATOM 1692 C CA . PRO A 1 224 ? 29.759 -4.252 -51.518 1.00 68.50 224 PRO A CA 1
ATOM 1693 C C . PRO A 1 224 ? 30.358 -3.130 -50.645 1.00 68.50 224 PRO A C 1
ATOM 1695 O O . PRO A 1 224 ? 31.266 -3.354 -49.845 1.00 68.50 224 PRO A O 1
ATOM 1698 N N . LEU A 1 225 ? 29.869 -1.900 -50.815 1.00 66.56 225 LEU A N 1
ATOM 1699 C CA . LEU A 1 225 ? 30.267 -0.734 -50.034 1.00 66.56 225 LEU A CA 1
ATOM 1700 C C . LEU A 1 225 ? 29.438 -0.651 -48.738 1.00 66.56 225 LEU A C 1
ATOM 1702 O O . LEU A 1 225 ? 28.229 -0.902 -48.770 1.00 66.56 225 LEU A O 1
ATOM 1706 N N . PRO A 1 226 ? 30.042 -0.271 -47.596 1.00 60.72 226 PRO A N 1
ATOM 1707 C CA . PRO A 1 226 ? 29.301 -0.060 -46.356 1.00 60.72 226 PRO A CA 1
ATOM 1708 C C . PRO A 1 226 ? 28.294 1.096 -46.491 1.00 60.72 226 PRO A C 1
ATOM 1710 O O . PRO A 1 226 ? 28.366 1.920 -47.403 1.00 60.72 226 PRO A O 1
ATOM 1713 N N . ARG A 1 227 ? 27.307 1.171 -45.589 1.00 58.28 227 ARG A N 1
ATOM 1714 C CA . ARG A 1 227 ? 26.408 2.336 -45.546 1.00 58.28 227 ARG A CA 1
ATOM 1715 C C . ARG A 1 227 ? 27.201 3.549 -45.060 1.00 58.28 227 ARG A C 1
ATOM 1717 O O . ARG A 1 227 ? 27.925 3.393 -44.101 1.00 58.28 227 ARG A O 1
ATOM 1724 N N . TRP A 1 228 ? 27.105 4.720 -45.690 1.00 56.47 228 TRP A N 1
ATOM 1725 C CA . TRP A 1 228 ? 27.711 5.974 -45.206 1.00 56.47 228 TRP A CA 1
ATOM 1726 C C . TRP A 1 228 ? 26.959 7.165 -45.818 1.00 56.47 228 TRP A C 1
ATOM 1728 O O . TRP A 1 228 ? 26.886 7.265 -47.042 1.00 56.47 228 TRP A O 1
ATOM 1738 N N . ASP A 1 229 ? 26.392 8.040 -44.982 1.00 51.94 229 ASP A N 1
ATOM 1739 C CA . ASP A 1 229 ? 25.611 9.221 -45.384 1.00 51.94 229 ASP A CA 1
ATOM 1740 C C . ASP A 1 229 ? 25.978 10.411 -44.457 1.00 51.94 229 ASP A C 1
ATOM 1742 O O . ASP A 1 229 ? 25.670 10.356 -43.266 1.00 51.94 229 ASP A O 1
ATOM 1746 N N . PRO A 1 230 ? 26.706 11.444 -44.936 1.00 43.53 230 PRO A N 1
ATOM 1747 C CA . PRO A 1 230 ? 27.036 12.651 -44.171 1.00 43.53 230 PRO A CA 1
ATOM 1748 C C . PRO A 1 230 ? 26.021 13.796 -44.372 1.00 43.53 230 PRO A C 1
ATOM 1750 O O . PRO A 1 230 ? 25.469 13.970 -45.458 1.00 43.53 230 PRO A O 1
ATOM 1753 N N . ALA A 1 231 ? 25.917 14.669 -43.367 1.00 40.28 231 ALA A N 1
ATOM 1754 C CA . ALA A 1 231 ? 24.958 15.776 -43.310 1.00 40.28 231 ALA A CA 1
ATOM 1755 C C . ALA A 1 231 ? 25.072 16.797 -44.452 1.00 40.28 231 ALA A C 1
ATOM 1757 O O . ALA A 1 231 ? 26.144 17.369 -44.677 1.00 40.28 231 ALA A O 1
ATOM 1758 N N . GLU A 1 232 ? 23.942 17.134 -45.086 1.00 36.91 232 GLU A N 1
ATOM 1759 C CA . GLU A 1 232 ? 23.876 18.129 -46.171 1.00 36.91 232 GLU A CA 1
ATOM 1760 C C . GLU A 1 232 ? 24.096 19.585 -45.698 1.00 36.91 232 GLU A C 1
ATOM 1762 O O . GLU A 1 232 ? 24.618 20.402 -46.458 1.00 36.91 232 GLU A O 1
ATOM 1767 N N . ASP A 1 233 ? 23.796 19.911 -44.430 1.00 35.94 233 ASP A N 1
ATOM 1768 C CA . ASP A 1 233 ? 23.651 21.309 -43.971 1.00 35.94 233 ASP A CA 1
ATOM 1769 C C . ASP A 1 233 ? 24.598 21.751 -42.831 1.00 35.94 233 ASP A C 1
ATOM 1771 O O . ASP A 1 233 ? 24.449 22.838 -42.264 1.00 35.94 233 ASP A O 1
ATOM 1775 N N . GLY A 1 234 ? 25.587 20.938 -42.445 1.00 37.38 234 GLY A N 1
ATOM 1776 C CA . GLY A 1 234 ? 26.557 21.303 -41.395 1.00 37.38 234 GLY A CA 1
ATOM 1777 C C . GLY A 1 234 ? 25.975 21.448 -39.972 1.00 37.38 234 GLY A C 1
ATOM 1778 O O . GLY A 1 234 ? 26.708 21.790 -39.030 1.00 37.38 234 GLY A O 1
ATOM 1779 N N . ALA A 1 235 ? 24.682 21.162 -39.789 1.00 37.66 235 ALA A N 1
ATOM 1780 C CA . ALA A 1 235 ? 24.083 20.829 -38.500 1.00 37.66 235 ALA A CA 1
ATOM 1781 C C . ALA A 1 235 ? 24.502 19.407 -38.083 1.00 37.66 235 ALA A C 1
ATOM 1783 O O . ALA A 1 235 ? 24.899 18.604 -38.920 1.00 37.66 235 ALA A O 1
ATOM 1784 N N . ARG A 1 236 ? 24.469 19.116 -36.776 1.00 46.41 236 ARG A N 1
ATOM 1785 C CA . ARG A 1 236 ? 24.736 17.763 -36.259 1.00 46.41 236 ARG A CA 1
ATOM 1786 C C . ARG A 1 236 ? 23.704 16.817 -36.866 1.00 46.41 236 ARG A C 1
ATOM 1788 O O . ARG A 1 236 ? 22.525 17.003 -36.581 1.00 46.41 236 ARG A O 1
ATOM 1795 N N . GLU A 1 237 ? 24.126 15.848 -37.665 1.00 44.69 237 GLU A N 1
ATOM 1796 C CA . GLU A 1 237 ? 23.219 14.806 -38.131 1.00 44.69 237 GLU A CA 1
ATOM 1797 C C . GLU A 1 237 ? 23.358 13.598 -37.213 1.00 44.69 237 GLU A C 1
ATOM 1799 O O . GLU A 1 237 ? 24.463 13.117 -36.931 1.00 44.69 237 GLU A O 1
ATOM 1804 N N . LEU A 1 238 ? 22.215 13.207 -36.662 1.00 55.81 238 LEU A N 1
ATOM 1805 C CA . LEU A 1 238 ? 22.047 12.045 -35.814 1.00 55.81 238 LEU A CA 1
ATOM 1806 C C . LEU A 1 238 ? 21.548 10.939 -36.733 1.00 55.81 238 LEU A C 1
ATOM 1808 O O . LEU A 1 238 ? 20.410 11.012 -37.183 1.00 55.81 238 LEU A O 1
ATOM 1812 N N . THR A 1 239 ? 22.392 9.956 -37.038 1.00 58.41 239 THR A N 1
ATOM 1813 C CA . THR A 1 239 ? 22.048 8.871 -37.966 1.00 58.41 239 THR A CA 1
ATOM 1814 C C . THR A 1 239 ? 21.784 7.596 -37.171 1.00 58.41 239 THR A C 1
ATOM 1816 O O . THR A 1 239 ? 22.724 7.025 -36.600 1.00 58.41 239 THR A O 1
ATOM 1819 N N . PRO A 1 240 ? 20.525 7.134 -37.087 1.00 65.94 240 PRO A N 1
ATOM 1820 C CA . PRO A 1 240 ? 20.212 5.836 -36.521 1.00 65.94 240 PRO A CA 1
ATOM 1821 C C . PRO A 1 240 ? 20.699 4.710 -37.435 1.00 65.94 240 PRO A C 1
ATOM 1823 O O . PRO A 1 240 ? 20.526 4.752 -38.647 1.00 65.94 240 PRO A O 1
ATOM 1826 N N . GLN A 1 241 ? 21.287 3.686 -36.835 1.00 63.56 241 GLN A N 1
ATOM 1827 C CA . GLN A 1 241 ? 21.706 2.445 -37.463 1.00 63.56 241 GLN A CA 1
ATOM 1828 C C . GLN A 1 241 ? 20.796 1.344 -36.926 1.00 63.56 241 GLN A C 1
ATOM 1830 O O . GLN A 1 241 ? 20.823 1.042 -35.729 1.00 63.56 241 GLN A O 1
ATOM 1835 N N . LEU A 1 242 ? 19.967 0.785 -37.805 1.00 67.81 242 LEU A N 1
ATOM 1836 C CA . LEU A 1 242 ? 19.054 -0.316 -37.516 1.00 67.81 242 LEU A CA 1
ATOM 1837 C C . LEU A 1 242 ? 19.482 -1.547 -38.332 1.00 67.81 242 LEU A C 1
ATOM 1839 O O . LEU A 1 242 ? 19.898 -1.385 -39.482 1.00 67.81 242 LEU A O 1
ATOM 1843 N N . PRO A 1 243 ? 19.406 -2.769 -37.774 1.00 69.88 243 PRO A N 1
ATOM 1844 C CA . PRO A 1 243 ? 19.624 -3.981 -38.558 1.00 69.88 243 PRO A CA 1
ATOM 1845 C C . PRO A 1 243 ? 18.654 -4.094 -39.754 1.00 69.88 243 PRO A C 1
ATOM 1847 O O . PRO A 1 243 ? 17.550 -3.552 -39.705 1.00 69.88 243 PRO A O 1
ATOM 1850 N N . PRO A 1 244 ? 19.010 -4.817 -40.831 1.00 68.62 244 PRO A N 1
ATOM 1851 C CA . PRO A 1 244 ? 18.133 -4.964 -41.988 1.00 68.62 244 PRO A CA 1
ATOM 1852 C C . PRO A 1 244 ? 16.804 -5.631 -41.621 1.00 68.62 24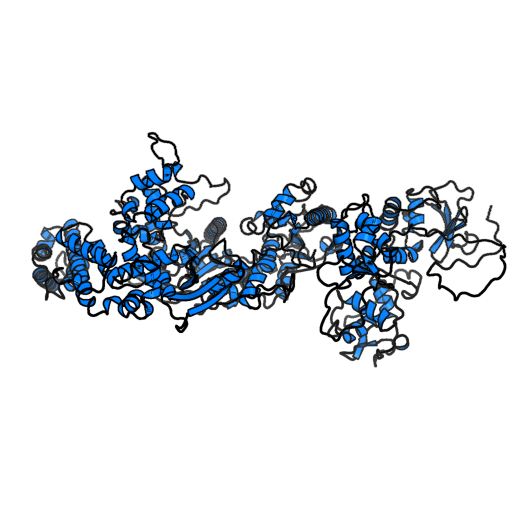4 PRO A C 1
ATOM 1854 O O . PRO A 1 244 ? 16.767 -6.717 -41.038 1.00 68.62 244 PRO A O 1
ATOM 1857 N N . ALA A 1 245 ? 15.694 -5.036 -42.055 1.00 68.44 245 ALA A N 1
ATOM 1858 C CA . ALA A 1 245 ? 14.362 -5.521 -41.710 1.00 68.44 245 ALA A CA 1
ATOM 1859 C C . ALA A 1 245 ? 14.094 -6.966 -42.169 1.00 68.44 245 ALA A C 1
ATOM 1861 O O . ALA A 1 245 ? 13.412 -7.723 -41.484 1.00 68.44 245 ALA A O 1
ATOM 1862 N N . LYS A 1 246 ? 14.699 -7.393 -43.286 1.00 62.19 246 LYS A N 1
ATOM 1863 C CA . LYS A 1 246 ? 14.570 -8.762 -43.812 1.00 62.19 246 LYS A CA 1
ATOM 1864 C C . LYS A 1 246 ? 15.125 -9.833 -42.872 1.00 62.19 246 LYS A C 1
ATOM 1866 O O . LYS A 1 246 ? 14.603 -10.942 -42.841 1.00 62.19 246 LYS A O 1
ATOM 1871 N N . GLU A 1 247 ? 16.170 -9.512 -42.114 1.00 59.97 247 GLU A N 1
ATOM 1872 C CA . GLU A 1 247 ? 16.806 -10.443 -41.173 1.00 59.97 247 GLU A CA 1
ATOM 1873 C C . GLU A 1 247 ? 16.015 -10.559 -39.864 1.00 59.97 247 GLU A C 1
ATOM 1875 O O . GLU A 1 247 ? 16.055 -11.600 -39.208 1.00 59.97 247 GLU A O 1
ATOM 1880 N N . LEU A 1 248 ? 15.251 -9.517 -39.516 1.00 65.56 248 LEU A N 1
ATOM 1881 C CA . LEU A 1 248 ? 14.474 -9.444 -38.280 1.00 65.56 248 LEU A CA 1
ATOM 1882 C C . LEU A 1 248 ? 12.991 -9.796 -38.446 1.00 65.56 248 LEU A C 1
ATOM 1884 O O . LEU A 1 248 ? 12.426 -10.386 -37.529 1.00 65.56 248 LEU A O 1
ATOM 1888 N N . LEU A 1 249 ? 12.356 -9.437 -39.568 1.00 64.06 249 LEU A N 1
ATOM 1889 C CA . LEU A 1 249 ? 10.903 -9.524 -39.781 1.00 64.06 249 LEU A CA 1
ATOM 1890 C C . LEU A 1 249 ? 10.491 -10.550 -40.859 1.00 64.06 249 LEU A C 1
ATOM 1892 O O . LEU A 1 249 ? 9.481 -11.220 -40.664 1.00 64.06 249 LEU A O 1
ATOM 1896 N N . ASP A 1 250 ? 11.268 -10.734 -41.940 1.00 51.03 250 ASP A N 1
ATOM 1897 C CA . ASP A 1 250 ? 10.824 -11.512 -43.121 1.00 51.03 250 ASP A CA 1
ATOM 1898 C C . ASP A 1 250 ? 11.315 -12.979 -43.194 1.00 51.03 250 ASP A C 1
ATOM 1900 O O . ASP A 1 250 ? 10.760 -13.762 -43.968 1.00 51.03 250 ASP A O 1
ATOM 1904 N N . ALA A 1 251 ? 12.360 -13.387 -42.455 1.00 48.50 251 ALA A N 1
ATOM 1905 C CA . ALA A 1 251 ? 13.156 -14.576 -42.828 1.00 48.50 251 ALA A CA 1
ATOM 1906 C C . ALA A 1 251 ? 13.215 -15.761 -41.836 1.00 48.50 251 ALA A C 1
ATOM 1908 O O . ALA A 1 251 ? 14.002 -16.682 -42.065 1.00 48.50 251 ALA A O 1
ATOM 1909 N N . ARG A 1 252 ? 12.417 -15.806 -40.756 1.00 53.31 252 ARG A N 1
ATOM 1910 C CA . ARG A 1 252 ? 12.439 -16.947 -39.809 1.00 53.31 252 ARG A CA 1
ATOM 1911 C C . ARG A 1 252 ? 11.237 -17.890 -39.962 1.00 53.31 252 ARG A C 1
ATOM 1913 O O . ARG A 1 252 ? 10.087 -17.456 -39.958 1.00 53.31 252 ARG A O 1
ATOM 1920 N N . ASP A 1 253 ? 11.525 -19.197 -39.983 1.00 50.94 253 ASP A N 1
ATOM 1921 C CA . ASP A 1 253 ? 10.559 -20.311 -40.072 1.00 50.94 253 ASP A CA 1
ATOM 1922 C C . ASP A 1 253 ? 9.567 -20.400 -38.880 1.00 50.94 253 ASP A C 1
ATOM 1924 O O . ASP A 1 253 ? 8.622 -21.187 -38.929 1.00 50.94 253 ASP A O 1
ATOM 1928 N N . VAL A 1 254 ? 9.767 -19.613 -37.812 1.00 56.69 254 VAL A N 1
ATOM 1929 C CA . VAL A 1 254 ? 9.042 -19.689 -36.520 1.00 56.69 254 VAL A CA 1
ATOM 1930 C C . VAL A 1 254 ? 8.325 -18.390 -36.104 1.00 56.69 254 VAL A C 1
ATOM 1932 O O . VAL A 1 254 ? 7.948 -18.248 -34.944 1.00 56.69 254 VAL A O 1
ATOM 1935 N N . SER A 1 255 ? 8.119 -17.450 -37.033 1.00 61.66 255 SER A N 1
ATOM 1936 C CA . SER A 1 255 ? 7.496 -16.140 -36.760 1.00 61.66 255 SER A CA 1
ATOM 1937 C C . SER A 1 255 ? 6.049 -16.230 -36.243 1.00 61.66 255 SER A C 1
ATOM 1939 O O . SER A 1 255 ? 5.260 -17.040 -36.735 1.00 61.66 255 SER A O 1
ATOM 1941 N N . GLY A 1 256 ? 5.702 -15.362 -35.284 1.00 72.38 256 GLY A N 1
ATOM 1942 C CA . GLY A 1 256 ? 4.390 -15.285 -34.633 1.00 72.38 256 GLY A CA 1
ATOM 1943 C C . GLY A 1 256 ? 4.275 -16.090 -33.329 1.00 72.38 256 GLY A C 1
ATOM 1944 O O . GLY A 1 256 ? 5.041 -17.022 -33.083 1.00 72.38 256 GLY A O 1
ATOM 1945 N N . VAL A 1 257 ? 3.281 -15.733 -32.505 1.00 80.19 257 VAL A N 1
ATOM 1946 C CA . VAL A 1 257 ? 3.049 -16.327 -31.171 1.00 80.19 257 VAL A CA 1
ATOM 1947 C C . VAL A 1 257 ? 2.785 -17.833 -31.271 1.00 80.19 257 VAL A C 1
ATOM 1949 O O . VAL A 1 257 ? 1.968 -18.270 -32.091 1.00 80.19 257 VAL A O 1
ATOM 1952 N N . ASP A 1 258 ? 3.447 -18.619 -30.415 1.00 85.56 258 ASP A N 1
ATOM 1953 C CA . ASP A 1 258 ? 3.198 -20.053 -30.243 1.00 85.56 258 ASP A CA 1
ATOM 1954 C C . ASP A 1 258 ? 2.116 -20.277 -29.178 1.00 85.56 258 ASP A C 1
ATOM 1956 O O . ASP A 1 258 ? 2.352 -20.223 -27.968 1.00 85.56 258 ASP A O 1
ATOM 1960 N N . THR A 1 259 ? 0.891 -20.521 -29.640 1.00 84.88 259 THR A N 1
ATOM 1961 C CA . THR A 1 259 ? -0.266 -20.700 -28.760 1.00 84.88 259 THR A CA 1
ATOM 1962 C C . THR A 1 259 ? -0.190 -21.965 -27.911 1.00 84.88 259 THR A C 1
ATOM 1964 O O . THR A 1 259 ? -0.731 -21.968 -26.808 1.00 84.88 259 THR A O 1
ATOM 1967 N N . ASP A 1 260 ? 0.459 -23.026 -28.404 1.00 87.62 260 ASP A N 1
ATOM 1968 C CA . ASP A 1 260 ? 0.549 -24.298 -27.682 1.00 87.62 260 ASP A CA 1
ATOM 1969 C C . ASP A 1 260 ? 1.514 -24.157 -26.496 1.00 87.62 260 ASP A C 1
ATOM 1971 O O . ASP A 1 260 ? 1.157 -24.508 -25.370 1.00 87.62 260 ASP A O 1
ATOM 1975 N N . ALA A 1 261 ? 2.691 -23.560 -26.725 1.00 88.50 261 ALA A N 1
ATOM 1976 C CA . ALA A 1 261 ? 3.652 -23.255 -25.661 1.00 88.50 261 ALA A CA 1
ATOM 1977 C C . ALA A 1 261 ? 3.071 -22.272 -24.627 1.00 88.50 261 ALA A C 1
ATOM 1979 O O . ALA A 1 261 ? 3.243 -22.444 -23.419 1.00 88.50 261 ALA A O 1
ATOM 1980 N N . LEU A 1 262 ? 2.321 -21.262 -25.083 1.00 88.88 262 LEU A N 1
ATOM 1981 C CA . LEU A 1 262 ? 1.657 -20.312 -24.193 1.00 88.88 262 LEU A CA 1
ATOM 1982 C C . LEU A 1 262 ? 0.566 -20.974 -23.334 1.00 88.88 262 LEU A C 1
ATOM 1984 O O . LEU A 1 262 ? 0.393 -20.607 -22.170 1.00 88.88 262 LEU A O 1
ATOM 1988 N N . ASP A 1 263 ? -0.179 -21.937 -23.880 1.00 90.12 263 ASP A N 1
ATOM 1989 C CA . ASP A 1 263 ? -1.189 -22.690 -23.132 1.00 90.12 263 ASP A CA 1
ATOM 1990 C C . ASP A 1 263 ? -0.568 -23.662 -22.111 1.00 90.12 263 ASP A C 1
ATOM 1992 O O . ASP A 1 263 ? -1.141 -23.836 -21.031 1.00 90.12 263 ASP A O 1
ATOM 1996 N N . GLU A 1 264 ? 0.608 -24.234 -22.396 1.00 93.06 264 GLU A N 1
ATOM 1997 C CA . GLU A 1 264 ? 1.402 -25.008 -21.428 1.00 93.06 264 GLU A CA 1
ATOM 1998 C C . GLU A 1 264 ? 1.879 -24.118 -20.269 1.00 93.06 264 GLU A C 1
ATOM 2000 O O . GLU A 1 264 ? 1.533 -24.383 -19.116 1.00 93.06 264 GLU A O 1
ATOM 2005 N N . ALA A 1 265 ? 2.511 -22.978 -20.569 1.00 93.00 265 ALA A N 1
ATOM 2006 C CA . ALA A 1 265 ? 2.939 -22.007 -19.557 1.00 93.00 265 ALA A CA 1
ATOM 2007 C C . ALA A 1 265 ? 1.766 -21.481 -18.706 1.00 93.00 265 ALA A C 1
ATOM 2009 O O . ALA A 1 265 ? 1.884 -21.305 -17.493 1.00 93.00 265 ALA A O 1
ATOM 2010 N N . ARG A 1 266 ? 0.587 -21.264 -19.310 1.00 93.62 266 ARG A N 1
ATOM 2011 C CA . ARG A 1 266 ? -0.638 -20.896 -18.572 1.00 93.62 266 ARG A CA 1
ATOM 2012 C C . ARG A 1 266 ? -1.070 -21.972 -17.579 1.00 93.62 266 ARG A C 1
ATOM 2014 O O . ARG A 1 266 ? -1.589 -21.631 -16.516 1.00 93.62 266 ARG A O 1
ATOM 2021 N N . ALA A 1 267 ? -0.917 -23.247 -17.930 1.00 94.69 267 ALA A N 1
ATOM 2022 C CA . ALA A 1 267 ? -1.250 -24.356 -17.042 1.00 94.69 267 ALA A CA 1
ATOM 2023 C C . ALA A 1 267 ? -0.252 -24.465 -15.879 1.00 94.69 267 ALA A C 1
ATOM 2025 O O . ALA A 1 267 ? -0.674 -24.689 -14.744 1.00 94.69 267 ALA A O 1
ATOM 2026 N N . GLU A 1 268 ? 1.036 -24.247 -16.143 1.00 96.31 268 GLU A N 1
ATOM 2027 C CA . GLU A 1 268 ? 2.092 -24.249 -15.125 1.00 96.31 268 GLU A CA 1
ATOM 2028 C C . GLU A 1 268 ? 1.956 -23.076 -14.148 1.00 96.31 268 GLU A C 1
ATOM 2030 O O . GLU A 1 268 ? 1.945 -23.292 -12.938 1.00 96.31 268 GLU A O 1
ATOM 2035 N N . VAL A 1 269 ? 1.720 -21.851 -14.638 1.00 95.44 269 VAL A N 1
ATOM 2036 C CA . VAL A 1 269 ? 1.448 -20.686 -13.771 1.00 95.44 269 VAL A CA 1
ATOM 2037 C C . VAL A 1 269 ? 0.185 -20.898 -12.932 1.00 95.44 269 VAL A C 1
ATOM 2039 O O . VAL A 1 269 ? 0.132 -20.488 -11.772 1.00 95.44 269 VAL A O 1
ATOM 2042 N N . GLU A 1 270 ? -0.847 -21.545 -13.483 1.00 95.44 270 GLU A N 1
ATOM 2043 C CA . GLU A 1 270 ? -2.052 -21.892 -12.723 1.00 95.44 270 GLU A CA 1
ATOM 2044 C C . GLU A 1 270 ? -1.751 -22.877 -11.577 1.00 95.44 270 GLU A C 1
ATOM 2046 O O . GLU A 1 270 ? -2.314 -22.724 -10.490 1.00 95.44 270 GLU A O 1
ATOM 2051 N N . GLU A 1 271 ? -0.878 -23.867 -11.794 1.00 95.81 271 GLU A N 1
ATOM 2052 C CA . GLU A 1 271 ? -0.401 -24.765 -10.732 1.00 95.81 271 GLU A CA 1
ATOM 2053 C C . GLU A 1 271 ? 0.423 -24.006 -9.692 1.00 95.81 271 GLU A C 1
ATOM 2055 O O . GLU A 1 271 ? 0.121 -24.097 -8.504 1.00 95.81 271 GLU A O 1
ATOM 2060 N N . LEU A 1 272 ? 1.370 -23.176 -10.130 1.00 95.94 272 LEU A N 1
ATOM 2061 C CA . LEU A 1 272 ? 2.240 -22.417 -9.238 1.00 95.94 272 LEU A CA 1
ATOM 2062 C C . LEU A 1 272 ? 1.443 -21.492 -8.305 1.00 95.94 272 LEU A C 1
ATOM 2064 O O . LEU A 1 272 ? 1.650 -21.482 -7.094 1.00 95.94 272 LEU A O 1
ATOM 2068 N N . ILE A 1 273 ? 0.444 -20.775 -8.835 1.00 96.31 273 ILE A N 1
ATOM 2069 C CA . ILE A 1 273 ? -0.461 -19.942 -8.022 1.00 96.31 273 ILE A CA 1
ATOM 2070 C C . ILE A 1 273 ? -1.256 -20.797 -7.025 1.00 96.31 273 ILE A C 1
ATOM 2072 O O . ILE A 1 273 ? -1.556 -20.343 -5.918 1.00 96.31 273 ILE A O 1
ATOM 2076 N N . ARG A 1 274 ? -1.637 -22.023 -7.398 1.00 95.38 274 ARG A N 1
ATOM 2077 C CA . ARG A 1 274 ? -2.374 -22.932 -6.513 1.00 95.38 274 ARG A CA 1
ATOM 2078 C C . ARG A 1 274 ? -1.506 -23.426 -5.362 1.00 95.38 274 ARG A C 1
ATOM 2080 O O . ARG A 1 274 ? -2.008 -23.483 -4.240 1.00 95.38 274 ARG A O 1
ATOM 2087 N N . GLU A 1 275 ? -0.247 -23.751 -5.631 1.00 95.06 275 GLU A N 1
ATOM 2088 C CA . GLU A 1 275 ? 0.738 -24.136 -4.618 1.00 95.06 275 GLU A CA 1
ATOM 2089 C C . GLU A 1 275 ? 1.039 -22.961 -3.678 1.00 95.06 275 GLU A C 1
ATOM 2091 O O . GLU A 1 275 ? 0.851 -23.090 -2.464 1.00 95.06 275 GLU A O 1
ATOM 2096 N N . ALA A 1 276 ? 1.339 -21.780 -4.226 1.00 95.31 276 ALA A N 1
ATOM 2097 C CA . ALA A 1 276 ? 1.575 -20.555 -3.457 1.00 95.31 276 ALA A CA 1
ATOM 2098 C C . ALA A 1 276 ? 0.368 -20.163 -2.580 1.00 95.31 276 ALA A C 1
ATOM 2100 O O . ALA A 1 276 ? 0.514 -19.749 -1.434 1.00 95.31 276 ALA A O 1
ATOM 2101 N N . ALA A 1 277 ? -0.865 -20.378 -3.055 1.00 94.50 277 ALA A N 1
ATOM 2102 C CA . ALA A 1 277 ? -2.084 -20.148 -2.270 1.00 94.50 277 ALA A CA 1
ATOM 2103 C C . ALA A 1 277 ? -2.291 -21.150 -1.111 1.00 94.50 277 ALA A C 1
ATOM 2105 O O . ALA A 1 277 ? -3.271 -21.040 -0.354 1.00 94.50 277 ALA A O 1
ATOM 2106 N N . THR A 1 278 ? -1.419 -22.152 -0.974 1.00 91.19 278 THR A N 1
ATOM 2107 C CA . THR A 1 278 ? -1.405 -23.105 0.143 1.00 91.19 278 THR A CA 1
ATOM 2108 C C . THR A 1 278 ? -0.227 -22.935 1.091 1.00 91.19 278 THR A C 1
ATOM 2110 O O . THR A 1 278 ? -0.357 -23.389 2.227 1.00 91.19 278 THR A O 1
ATOM 2113 N N . ASP A 1 279 ? 0.850 -22.274 0.667 1.00 87.88 279 ASP A N 1
ATOM 2114 C CA . ASP A 1 279 ? 2.026 -22.033 1.502 1.00 87.88 279 ASP A CA 1
ATOM 2115 C C . ASP A 1 279 ? 1.763 -20.909 2.515 1.00 87.88 279 ASP A C 1
ATOM 2117 O O . ASP A 1 279 ? 1.600 -19.738 2.177 1.00 87.88 279 ASP A O 1
ATOM 2121 N N . ASP A 1 280 ? 1.678 -21.282 3.789 1.00 83.62 280 ASP A N 1
ATOM 2122 C CA . ASP A 1 280 ? 1.508 -20.373 4.918 1.00 83.62 280 ASP A CA 1
ATOM 2123 C C . ASP A 1 280 ? 2.814 -20.155 5.704 1.00 83.62 280 ASP A C 1
ATOM 2125 O O . ASP A 1 280 ? 2.780 -19.592 6.797 1.00 83.62 280 ASP A O 1
ATOM 2129 N N . GLY A 1 281 ? 3.974 -20.524 5.143 1.00 87.12 281 GLY A N 1
ATOM 2130 C CA . GLY A 1 281 ? 5.297 -20.344 5.749 1.00 87.12 281 GLY A CA 1
ATOM 2131 C C . GLY A 1 281 ? 5.856 -18.929 5.586 1.00 87.12 281 GLY A C 1
ATOM 2132 O O . GLY A 1 281 ? 6.121 -18.256 6.578 1.00 87.12 281 GLY A O 1
ATOM 2133 N N . SER A 1 282 ? 5.949 -18.449 4.346 1.00 91.50 282 SER A N 1
ATOM 2134 C CA . SER A 1 282 ? 6.377 -17.088 3.969 1.00 91.50 282 SER A CA 1
ATOM 2135 C C . SER A 1 282 ? 5.520 -16.570 2.809 1.00 91.50 282 SER A C 1
ATOM 2137 O O . SER A 1 282 ? 4.762 -17.348 2.228 1.00 91.50 282 SER A O 1
ATOM 2139 N N . PRO A 1 283 ? 5.502 -15.263 2.500 1.00 96.00 283 PRO A N 1
ATOM 2140 C CA . PRO A 1 283 ? 4.891 -14.776 1.272 1.00 96.00 283 PRO A CA 1
ATOM 2141 C C . PRO A 1 283 ? 5.639 -15.310 0.048 1.00 96.00 283 PRO A C 1
ATOM 2143 O O . PRO A 1 283 ? 6.866 -15.396 0.068 1.00 96.00 283 PRO A O 1
ATOM 2146 N N . THR A 1 284 ? 4.903 -15.610 -1.018 1.00 97.44 284 THR A N 1
ATOM 2147 C CA . THR A 1 284 ? 5.458 -16.112 -2.281 1.00 97.44 284 THR A CA 1
ATOM 2148 C C . THR A 1 284 ? 5.215 -15.100 -3.391 1.00 97.44 284 THR A C 1
ATOM 2150 O O . THR A 1 284 ? 4.074 -14.729 -3.664 1.00 97.44 284 THR A O 1
ATOM 2153 N N . ILE A 1 285 ? 6.271 -14.646 -4.053 1.00 97.44 285 ILE A N 1
ATOM 2154 C CA . ILE A 1 285 ? 6.201 -13.751 -5.205 1.00 97.44 285 ILE A CA 1
ATOM 2155 C C . ILE A 1 285 ? 6.295 -14.597 -6.467 1.00 97.44 285 ILE A C 1
ATOM 2157 O O . ILE A 1 285 ? 7.344 -15.148 -6.777 1.00 97.44 285 ILE A O 1
ATOM 2161 N N . VAL A 1 286 ? 5.193 -14.692 -7.201 1.00 96.94 286 VAL A N 1
ATOM 2162 C CA . VAL A 1 286 ? 5.136 -15.401 -8.476 1.00 96.94 286 VAL A CA 1
ATOM 2163 C C . VAL A 1 286 ? 5.522 -14.437 -9.594 1.00 96.94 286 VAL A C 1
ATOM 2165 O O . VAL A 1 286 ? 4.759 -13.519 -9.930 1.00 96.94 286 VAL A O 1
ATOM 2168 N N . THR A 1 287 ? 6.681 -14.663 -10.215 1.00 94.38 287 THR A N 1
ATOM 2169 C CA . THR A 1 287 ? 7.243 -13.797 -11.265 1.00 94.38 287 THR A CA 1
ATOM 2170 C C . THR A 1 287 ? 6.711 -14.087 -12.665 1.00 94.38 287 THR A C 1
ATOM 2172 O O . THR A 1 287 ? 7.354 -13.814 -13.676 1.00 94.38 287 THR A O 1
ATOM 2175 N N . ALA A 1 288 ? 5.467 -14.552 -12.762 1.00 89.25 288 ALA A N 1
ATOM 2176 C CA . ALA A 1 288 ? 4.849 -14.916 -14.029 1.00 89.25 288 ALA A CA 1
ATOM 2177 C C . ALA A 1 288 ? 4.783 -13.743 -15.037 1.00 89.25 288 ALA A C 1
ATOM 2179 O O . ALA A 1 288 ? 4.338 -12.622 -14.734 1.00 89.25 288 ALA A O 1
ATOM 2180 N N . LEU A 1 289 ? 5.205 -14.036 -16.272 1.00 89.44 289 LEU A N 1
ATOM 2181 C CA . LEU A 1 289 ? 5.208 -13.116 -17.410 1.00 89.44 289 LEU A CA 1
ATOM 2182 C C . LEU A 1 289 ? 3.783 -12.686 -17.817 1.00 89.44 289 LEU A C 1
ATOM 2184 O O . LEU A 1 289 ? 2.795 -13.330 -17.451 1.00 89.44 289 LEU A O 1
ATOM 2188 N N . PRO A 1 290 ? 3.617 -11.596 -18.583 1.00 79.06 290 PRO A N 1
ATOM 2189 C CA . PRO A 1 290 ? 2.329 -11.261 -19.181 1.00 79.06 290 PRO A CA 1
ATOM 2190 C C . PRO A 1 290 ? 1.816 -12.384 -20.099 1.00 79.06 290 PRO A C 1
ATOM 2192 O O . PRO A 1 290 ? 2.569 -13.257 -20.507 1.00 79.06 290 PRO A O 1
ATOM 2195 N N . ALA A 1 291 ? 0.513 -12.384 -20.393 1.00 82.19 291 ALA A N 1
ATOM 2196 C CA . ALA A 1 291 ? -0.178 -13.399 -21.208 1.00 82.19 291 ALA A CA 1
ATOM 2197 C C . ALA A 1 291 ? -0.197 -14.852 -20.660 1.00 82.19 291 ALA A C 1
ATOM 2199 O O . ALA A 1 291 ? -1.089 -15.616 -21.041 1.00 82.19 291 ALA A O 1
ATOM 2200 N N . THR A 1 292 ? 0.644 -15.201 -19.676 1.00 88.06 292 THR A N 1
ATOM 2201 C CA . THR A 1 292 ? 0.665 -16.511 -18.975 1.00 88.06 292 THR A CA 1
ATOM 2202 C C . THR A 1 292 ? -0.524 -16.742 -18.029 1.00 88.06 292 THR A C 1
ATOM 2204 O O . THR A 1 292 ? -0.634 -17.762 -17.362 1.00 88.06 292 THR A O 1
ATOM 2207 N N . GLY A 1 293 ? -1.481 -15.813 -17.976 1.00 86.31 293 GLY A N 1
ATOM 2208 C CA . GLY A 1 293 ? -2.775 -16.064 -17.345 1.00 86.31 293 GLY A CA 1
ATOM 2209 C C . GLY A 1 293 ? -2.847 -15.849 -15.833 1.00 86.31 293 GLY A C 1
ATOM 2210 O O . GLY A 1 293 ? -3.807 -16.330 -15.247 1.00 86.31 293 GLY A O 1
ATOM 2211 N N . LYS A 1 294 ? -1.949 -15.071 -15.211 1.00 90.56 294 LYS A N 1
ATOM 2212 C CA . LYS A 1 294 ? -1.934 -14.751 -13.761 1.00 90.56 294 LYS A CA 1
ATOM 2213 C C . LYS A 1 294 ? -3.311 -14.554 -13.109 1.00 90.56 294 LYS A C 1
ATOM 2215 O O . LYS A 1 294 ? -3.752 -15.390 -12.329 1.00 90.56 294 LYS A O 1
ATOM 2220 N N . THR A 1 295 ? -4.044 -13.501 -13.492 1.00 91.62 295 THR A N 1
ATOM 2221 C CA . THR A 1 295 ? -5.389 -13.217 -12.950 1.00 91.62 295 THR A CA 1
ATOM 2222 C C . THR A 1 295 ? -6.365 -14.365 -13.217 1.00 91.62 295 THR A C 1
ATOM 2224 O O . THR A 1 295 ? -7.221 -14.667 -12.394 1.00 91.62 295 THR A O 1
ATOM 2227 N N . THR A 1 296 ? -6.255 -15.018 -14.379 1.00 93.06 296 THR A N 1
ATOM 2228 C CA . THR A 1 296 ? -7.108 -16.161 -14.731 1.00 93.06 296 THR A CA 1
ATOM 2229 C C . THR A 1 296 ? -6.812 -17.360 -13.829 1.00 93.06 296 THR A C 1
ATOM 2231 O O . THR A 1 296 ? -7.751 -18.003 -13.367 1.00 93.06 296 THR A O 1
ATOM 2234 N N . GLY A 1 297 ? -5.536 -17.638 -13.550 1.00 94.31 297 GLY A N 1
ATOM 2235 C CA . GLY A 1 297 ? -5.091 -18.673 -12.625 1.00 94.31 297 GLY A CA 1
ATOM 2236 C C . GLY A 1 297 ? -5.584 -18.399 -11.208 1.00 94.31 297 GLY A C 1
ATOM 2237 O O . GLY A 1 297 ? -6.198 -19.273 -10.604 1.00 94.31 297 GLY A O 1
ATOM 2238 N N . THR A 1 298 ? -5.460 -17.159 -10.723 1.00 96.31 298 THR A N 1
ATOM 2239 C CA . THR A 1 298 ? -6.029 -16.730 -9.434 1.00 96.31 298 THR A CA 1
ATOM 2240 C C . THR A 1 298 ? -7.536 -16.984 -9.355 1.00 96.31 298 THR A C 1
ATOM 2242 O O . THR A 1 298 ? -8.005 -17.629 -8.418 1.00 96.31 298 THR A O 1
ATOM 2245 N N . VAL A 1 299 ? -8.305 -16.537 -10.355 1.00 96.69 299 VAL A N 1
ATOM 2246 C CA . VAL A 1 299 ? -9.766 -16.725 -10.399 1.00 96.69 299 VAL A CA 1
ATOM 2247 C C . VAL A 1 299 ? -10.140 -18.210 -10.427 1.00 96.69 299 VAL A C 1
ATOM 2249 O O . VAL A 1 299 ? -11.035 -18.638 -9.702 1.00 96.69 299 VAL A O 1
ATOM 2252 N N . LYS A 1 300 ? -9.453 -19.030 -11.228 1.00 95.31 300 LYS A N 1
ATOM 2253 C CA . LYS A 1 300 ? -9.709 -20.478 -11.281 1.00 95.31 300 LYS A CA 1
ATOM 2254 C C . LYS A 1 300 ? -9.357 -21.180 -9.969 1.00 95.31 300 LYS A C 1
ATOM 2256 O O . LYS A 1 300 ? -10.092 -22.079 -9.554 1.00 95.31 300 LYS A O 1
ATOM 2261 N N . THR A 1 301 ? -8.278 -20.770 -9.304 1.00 95.75 301 THR A N 1
ATOM 2262 C CA . THR A 1 301 ? -7.891 -21.291 -7.987 1.00 95.75 301 THR A CA 1
ATOM 2263 C C . THR A 1 301 ? -8.949 -20.968 -6.932 1.00 95.75 301 THR A C 1
ATOM 2265 O O . THR A 1 301 ? -9.288 -21.853 -6.139 1.00 95.75 301 THR A O 1
ATOM 2268 N N . ALA A 1 302 ? -9.560 -19.775 -6.995 1.00 96.31 302 ALA A N 1
ATOM 2269 C CA . ALA A 1 302 ? -10.598 -19.326 -6.060 1.00 96.31 302 ALA A CA 1
ATOM 2270 C C . ALA A 1 302 ? -11.779 -20.309 -5.947 1.00 96.31 302 ALA A C 1
ATOM 2272 O O . ALA A 1 302 ? -12.317 -20.527 -4.865 1.00 96.31 302 ALA A O 1
ATOM 2273 N N . ARG A 1 303 ? -12.120 -20.990 -7.050 1.00 91.12 303 ARG A N 1
ATOM 2274 C CA . ARG A 1 303 ? -13.203 -21.985 -7.119 1.00 91.12 303 ARG A CA 1
ATOM 2275 C C . ARG A 1 303 ? -13.036 -23.168 -6.163 1.00 91.12 303 ARG A C 1
ATOM 2277 O O . ARG A 1 303 ? -14.015 -23.783 -5.752 1.00 91.12 303 ARG A O 1
ATOM 2284 N N . ASN A 1 304 ? -11.795 -23.566 -5.896 1.00 89.50 304 ASN A N 1
ATOM 2285 C CA . ASN A 1 304 ? -11.499 -24.716 -5.039 1.00 89.50 304 ASN A CA 1
ATOM 2286 C C . ASN A 1 304 ? -11.009 -24.289 -3.655 1.00 89.50 304 ASN A C 1
ATOM 2288 O O . ASN A 1 304 ? -11.040 -25.087 -2.716 1.00 89.50 304 ASN A O 1
ATOM 2292 N N . ARG A 1 305 ? -10.525 -23.052 -3.534 1.00 90.56 305 ARG A N 1
ATOM 2293 C CA . ARG A 1 305 ? -9.956 -22.500 -2.313 1.00 90.56 305 ARG A CA 1
ATOM 2294 C C . ARG A 1 305 ? -10.249 -21.004 -2.281 1.00 90.56 305 ARG A C 1
ATOM 2296 O O . ARG A 1 305 ? -9.747 -20.319 -3.160 1.00 90.56 305 ARG A O 1
ATOM 2303 N N . PRO A 1 306 ? -11.000 -20.491 -1.294 1.00 93.62 306 PRO A N 1
ATOM 2304 C CA . PRO A 1 306 ? -11.362 -19.082 -1.270 1.00 93.62 306 PRO A CA 1
ATOM 2305 C C . PRO A 1 306 ? -10.142 -18.152 -1.275 1.00 93.62 306 PRO A C 1
ATOM 2307 O O . PRO A 1 306 ? -9.177 -18.388 -0.540 1.00 93.62 306 PRO A O 1
ATOM 2310 N N . LEU A 1 307 ? -10.210 -17.078 -2.067 1.00 96.88 307 LEU A N 1
ATOM 2311 C CA . LEU A 1 307 ? -9.123 -16.112 -2.263 1.00 96.88 307 LEU A CA 1
ATOM 2312 C C . LEU A 1 307 ? -9.592 -14.664 -2.148 1.00 96.88 307 LEU A C 1
ATOM 2314 O O . LEU A 1 307 ? -10.763 -14.357 -2.364 1.00 96.88 307 LEU A O 1
ATOM 2318 N N . SER A 1 308 ? -8.662 -13.770 -1.835 1.00 98.19 308 SER A N 1
ATOM 2319 C CA . SER A 1 308 ? -8.828 -12.326 -2.000 1.00 98.19 308 SER A CA 1
ATOM 2320 C C . SER A 1 308 ? -7.841 -11.831 -3.045 1.00 98.19 308 SER A C 1
ATOM 2322 O O . SER A 1 308 ? -6.643 -11.957 -2.836 1.00 98.19 308 SER A O 1
ATOM 2324 N N . TYR A 1 309 ? -8.322 -11.273 -4.150 1.00 98.31 309 TYR A N 1
ATOM 2325 C CA . TYR A 1 309 ? -7.508 -10.638 -5.182 1.00 98.31 309 TYR A CA 1
ATOM 2326 C C . TYR A 1 309 ? -7.535 -9.120 -4.994 1.00 98.31 309 TYR A C 1
ATOM 2328 O O . TYR A 1 309 ? -8.584 -8.481 -5.110 1.00 98.31 309 TYR A O 1
ATOM 2336 N N . LEU A 1 310 ? -6.381 -8.548 -4.663 1.00 98.06 310 LEU A N 1
ATOM 2337 C CA . LEU A 1 310 ? -6.222 -7.134 -4.363 1.00 98.06 310 LEU A CA 1
ATOM 2338 C C . LEU A 1 310 ? -5.334 -6.482 -5.419 1.00 98.06 310 LEU A C 1
ATOM 2340 O O . LEU A 1 310 ? -4.178 -6.862 -5.583 1.00 98.06 310 LEU A O 1
ATOM 2344 N N . ALA A 1 311 ? -5.878 -5.485 -6.109 1.00 93.94 311 ALA A N 1
ATOM 2345 C CA . ALA A 1 311 ? -5.208 -4.781 -7.193 1.00 93.94 311 ALA A CA 1
ATOM 2346 C C . ALA A 1 311 ? -5.317 -3.259 -6.999 1.00 93.94 311 ALA A C 1
ATOM 2348 O O . ALA A 1 311 ? -6.332 -2.772 -6.488 1.00 93.94 311 ALA A O 1
ATOM 2349 N N . PRO A 1 312 ? -4.316 -2.477 -7.435 1.00 86.88 312 PRO A N 1
ATOM 2350 C CA . PRO A 1 312 ? -4.264 -1.039 -7.173 1.00 86.88 312 PRO A CA 1
ATOM 2351 C C . PRO A 1 312 ? -5.284 -0.237 -7.995 1.00 86.88 312 PRO A C 1
ATOM 2353 O O . PRO A 1 312 ? -5.592 0.901 -7.650 1.00 86.88 312 PRO A O 1
ATOM 2356 N N . ARG A 1 313 ? -5.807 -0.815 -9.084 1.00 85.50 313 ARG A N 1
ATOM 2357 C CA . ARG A 1 313 ? -6.522 -0.099 -10.151 1.00 85.50 313 ARG A CA 1
ATOM 2358 C C . ARG A 1 313 ? -7.902 -0.695 -10.429 1.00 85.50 313 ARG A C 1
ATOM 2360 O O . ARG A 1 313 ? -8.073 -1.913 -10.328 1.00 85.50 313 ARG A O 1
ATOM 2367 N N . LYS A 1 314 ? -8.882 0.152 -10.776 1.00 88.50 314 LYS A N 1
ATOM 2368 C CA . LYS A 1 314 ? -10.285 -0.261 -10.979 1.00 88.50 314 LYS A CA 1
ATOM 2369 C C . LYS A 1 314 ? -10.433 -1.192 -12.193 1.00 88.50 314 LYS A C 1
ATOM 2371 O O . LYS A 1 314 ? -11.182 -2.161 -12.115 1.00 88.50 314 LYS A O 1
ATOM 2376 N N . GLU A 1 315 ? -9.648 -0.990 -13.252 1.00 87.25 315 GLU A N 1
ATOM 2377 C CA . GLU A 1 315 ? -9.671 -1.804 -14.478 1.00 87.25 315 GLU A CA 1
ATOM 2378 C C . GLU A 1 315 ? -9.260 -3.259 -14.207 1.00 87.25 315 GLU A C 1
ATOM 2380 O O . GLU A 1 315 ? -9.870 -4.194 -14.724 1.00 87.25 315 GLU A O 1
ATOM 2385 N N . LEU A 1 316 ? -8.235 -3.470 -13.370 1.00 88.31 316 LEU A N 1
ATOM 2386 C CA . LEU A 1 316 ? -7.780 -4.814 -12.987 1.00 88.31 316 LEU A CA 1
ATOM 2387 C C . LEU A 1 316 ? -8.831 -5.539 -12.145 1.00 88.31 316 LEU A C 1
ATOM 2389 O O . LEU A 1 316 ? -9.073 -6.733 -12.327 1.00 88.31 316 LEU A O 1
ATOM 2393 N N . GLN A 1 317 ? -9.484 -4.805 -11.245 1.00 93.94 317 GLN A N 1
ATOM 2394 C CA . GLN A 1 317 ? -10.564 -5.339 -10.426 1.00 93.94 317 GLN A CA 1
ATOM 2395 C C . GLN A 1 317 ? -11.775 -5.723 -11.288 1.00 93.94 317 GLN A C 1
ATOM 2397 O O . GLN A 1 317 ? -12.274 -6.839 -11.151 1.00 93.94 317 GLN A O 1
ATOM 2402 N N . ALA A 1 318 ? -12.186 -4.867 -12.232 1.00 93.56 318 ALA A N 1
ATOM 2403 C CA . ALA A 1 318 ? -13.229 -5.187 -13.210 1.00 93.56 318 ALA A CA 1
ATOM 2404 C C . ALA A 1 318 ? -12.867 -6.435 -14.030 1.00 93.56 318 ALA A C 1
ATOM 2406 O O . ALA A 1 318 ? -13.660 -7.367 -14.133 1.00 93.56 318 ALA A O 1
ATOM 2407 N N . GLN A 1 319 ? -11.625 -6.521 -14.517 1.00 91.56 319 GLN A N 1
ATOM 2408 C CA . GLN A 1 319 ? -11.159 -7.680 -15.276 1.00 91.56 319 GLN A CA 1
ATOM 2409 C C . GLN A 1 319 ? -11.225 -8.986 -14.463 1.00 91.56 319 GLN A C 1
ATOM 2411 O O . GLN A 1 319 ? -11.516 -10.050 -15.017 1.00 91.56 319 GLN A O 1
ATOM 2416 N N . ALA A 1 320 ? -10.928 -8.940 -13.162 1.00 94.75 320 ALA A N 1
ATOM 2417 C CA . ALA A 1 320 ? -11.048 -10.102 -12.288 1.00 94.75 320 ALA A CA 1
ATOM 2418 C C . ALA A 1 320 ? -12.512 -10.537 -12.107 1.00 94.75 320 ALA A C 1
ATOM 2420 O O . ALA A 1 320 ? -12.785 -11.738 -12.161 1.00 94.75 320 ALA A O 1
ATOM 2421 N N . LEU A 1 321 ? -13.444 -9.586 -11.963 1.00 96.38 321 LEU A N 1
ATOM 2422 C CA . LEU A 1 321 ? -14.886 -9.855 -11.891 1.00 96.38 321 LEU A CA 1
ATOM 2423 C C . LEU A 1 321 ? -15.415 -10.470 -13.198 1.00 96.38 321 LEU A C 1
ATOM 2425 O O . LEU A 1 321 ? -16.054 -11.521 -13.159 1.00 96.38 321 LEU A O 1
ATOM 2429 N N . ASP A 1 322 ? -15.055 -9.908 -14.355 1.00 95.12 322 ASP A N 1
ATOM 2430 C CA . ASP A 1 322 ? -15.439 -10.439 -15.672 1.00 95.12 322 ASP A CA 1
ATOM 2431 C C . ASP A 1 322 ? -14.926 -11.874 -15.878 1.00 95.12 322 ASP A C 1
ATOM 2433 O O . ASP A 1 322 ? -15.616 -12.760 -16.398 1.00 95.12 322 ASP A O 1
ATOM 2437 N N . LYS A 1 323 ? -13.684 -12.140 -15.450 1.00 95.31 323 LYS A N 1
ATOM 2438 C CA . LYS A 1 323 ? -13.106 -13.489 -15.472 1.00 95.31 323 LYS A CA 1
ATOM 2439 C C . LYS A 1 323 ? -13.847 -14.420 -14.513 1.00 95.31 323 LYS A C 1
ATOM 2441 O O . LYS A 1 323 ? -14.075 -15.574 -14.877 1.00 95.31 323 LYS A O 1
ATOM 2446 N N . ALA A 1 324 ? -14.223 -13.960 -13.324 1.00 96.88 324 ALA A N 1
ATOM 2447 C CA . ALA A 1 324 ? -14.977 -14.764 -12.369 1.00 96.88 324 ALA A CA 1
ATOM 2448 C C . ALA A 1 324 ? -16.342 -15.179 -12.933 1.00 96.88 324 ALA A C 1
ATOM 2450 O O . ALA A 1 324 ? -16.664 -16.369 -12.901 1.00 96.88 324 ALA A O 1
ATOM 2451 N N . GLU A 1 325 ? -17.073 -14.257 -13.568 1.00 96.31 325 GLU A N 1
ATOM 2452 C CA . GLU A 1 325 ? -18.321 -14.576 -14.270 1.00 96.31 325 GLU A CA 1
ATOM 2453 C C . GLU A 1 325 ? -18.081 -15.609 -15.383 1.00 96.31 325 GLU A C 1
ATOM 2455 O O . GLU A 1 325 ? -18.749 -16.647 -15.438 1.00 96.31 325 GLU A O 1
ATOM 2460 N N . ARG A 1 326 ? -17.065 -15.386 -16.231 1.00 96.12 326 ARG A N 1
ATOM 2461 C CA . ARG A 1 326 ? -16.704 -16.298 -17.332 1.00 96.12 326 ARG A CA 1
ATOM 2462 C C . ARG A 1 326 ? -16.409 -17.723 -16.855 1.00 96.12 326 ARG A C 1
ATOM 2464 O O . ARG A 1 326 ? -16.730 -18.678 -17.568 1.00 96.12 326 ARG A O 1
ATOM 2471 N N . TRP A 1 327 ? -15.773 -17.879 -15.695 1.00 95.00 327 TRP A N 1
ATOM 2472 C CA . TRP A 1 327 ? -15.362 -19.179 -15.153 1.00 95.00 327 TRP A CA 1
ATOM 2473 C C . TRP A 1 327 ? -16.314 -19.744 -14.085 1.00 95.00 327 TRP A C 1
ATOM 2475 O O . TRP A 1 327 ? -16.096 -20.866 -13.618 1.00 95.00 327 TRP A O 1
ATOM 2485 N N . GLY A 1 328 ? -17.397 -19.030 -13.761 1.00 95.56 328 GLY A N 1
ATOM 2486 C CA . GLY A 1 328 ? -18.413 -19.451 -12.795 1.00 95.56 328 GLY A CA 1
ATOM 2487 C C . GLY A 1 328 ? -17.897 -19.510 -11.356 1.00 95.56 328 GLY A C 1
ATOM 2488 O O . GLY A 1 328 ? -18.164 -20.494 -10.666 1.00 95.56 328 GLY A O 1
ATOM 2489 N N . VAL A 1 329 ? -17.121 -18.505 -10.952 1.00 97.31 329 VAL A N 1
ATOM 2490 C CA . VAL A 1 329 ? -16.598 -18.297 -9.591 1.00 97.31 329 VAL A CA 1
ATOM 2491 C C . VAL A 1 329 ? -17.447 -17.218 -8.921 1.00 97.31 329 VAL A C 1
ATOM 2493 O O . VAL A 1 329 ? -17.652 -16.168 -9.529 1.00 97.31 329 VAL A O 1
ATOM 2496 N N . ASP A 1 330 ? -17.943 -17.459 -7.702 1.00 96.12 330 ASP A N 1
ATOM 2497 C CA . ASP A 1 330 ? -18.695 -16.431 -6.968 1.00 96.12 330 ASP A CA 1
ATOM 2498 C C . ASP A 1 330 ? -17.738 -15.344 -6.465 1.00 96.12 330 ASP A C 1
ATOM 2500 O O . ASP A 1 330 ? -16.969 -15.561 -5.523 1.00 96.12 330 ASP A O 1
ATOM 2504 N N . ALA A 1 331 ? -17.743 -14.191 -7.134 1.00 96.50 331 ALA A N 1
ATOM 2505 C CA . ALA A 1 331 ? -16.865 -13.073 -6.829 1.00 96.50 331 ALA A CA 1
ATOM 2506 C C . ALA A 1 331 ? -17.639 -11.874 -6.290 1.00 96.50 331 ALA A C 1
ATOM 2508 O O . ALA A 1 331 ? -18.680 -11.499 -6.825 1.00 96.50 331 ALA A O 1
ATOM 2509 N N . ARG A 1 332 ? -17.084 -11.233 -5.258 1.00 95.31 332 ARG A N 1
ATOM 2510 C CA . ARG A 1 332 ? -17.657 -10.035 -4.636 1.00 95.31 332 ARG A CA 1
ATOM 2511 C C . ARG A 1 332 ? -16.642 -8.917 -4.592 1.00 95.31 332 ARG A C 1
ATOM 2513 O O . ARG A 1 332 ? -15.504 -9.119 -4.165 1.00 95.31 332 ARG A O 1
ATOM 2520 N N . ILE A 1 333 ? -17.070 -7.733 -5.004 1.00 96.62 333 ILE A N 1
ATOM 2521 C CA . ILE A 1 333 ? -16.281 -6.520 -4.853 1.00 96.62 333 ILE A CA 1
ATOM 2522 C C . ILE A 1 333 ? -16.379 -6.023 -3.405 1.00 96.62 333 ILE A C 1
ATOM 2524 O O . ILE A 1 333 ? -17.447 -6.023 -2.794 1.00 96.62 333 ILE A O 1
ATOM 2528 N N . LEU A 1 334 ? -15.238 -5.657 -2.831 1.00 96.81 334 LEU A N 1
ATOM 2529 C CA . LEU A 1 334 ? -15.142 -5.175 -1.460 1.00 96.81 334 LEU A CA 1
ATOM 2530 C C . LEU A 1 334 ? -15.605 -3.713 -1.360 1.00 96.81 334 LEU A C 1
ATOM 2532 O O . LEU A 1 334 ? -15.315 -2.922 -2.263 1.00 96.81 334 LEU A O 1
ATOM 2536 N N . PRO A 1 335 ? -16.282 -3.346 -0.259 1.00 95.69 335 PRO A N 1
ATOM 2537 C CA . PRO A 1 335 ? -16.819 -2.005 -0.071 1.00 95.69 335 PRO A CA 1
ATOM 2538 C C . PRO A 1 335 ? -15.709 -0.968 0.122 1.00 95.69 335 PRO A C 1
ATOM 2540 O O . PRO A 1 335 ? -14.676 -1.243 0.738 1.00 95.69 335 PRO A O 1
ATOM 2543 N N . VAL A 1 336 ? -15.954 0.252 -0.349 1.00 94.56 336 VAL A N 1
ATOM 2544 C CA . VAL A 1 336 ? -15.084 1.418 -0.133 1.00 94.56 336 VAL A CA 1
ATOM 2545 C C . VAL A 1 336 ? -15.854 2.495 0.615 1.00 94.56 336 VAL A C 1
ATOM 2547 O O . VAL A 1 336 ? -17.073 2.460 0.687 1.00 94.56 336 VAL A O 1
ATOM 2550 N N . PHE A 1 337 ? -15.158 3.435 1.251 1.00 94.06 337 PHE A N 1
ATOM 2551 C CA . PHE A 1 337 ? -15.856 4.404 2.099 1.00 94.06 337 PHE A CA 1
ATOM 2552 C C . PHE A 1 337 ? -16.787 5.328 1.309 1.00 94.06 337 PHE A C 1
ATOM 2554 O O . PHE A 1 337 ? -17.880 5.621 1.776 1.00 94.06 337 PHE A O 1
ATOM 2561 N N . SER A 1 338 ? -16.322 5.784 0.151 1.00 93.19 338 SER A N 1
ATOM 2562 C CA . SER A 1 338 ? -16.990 6.730 -0.734 1.00 93.19 338 SER A CA 1
ATOM 2563 C C . SER A 1 338 ? -16.342 6.604 -2.107 1.00 93.19 338 SER A C 1
ATOM 2565 O O . SER A 1 338 ? -15.117 6.413 -2.166 1.00 93.19 338 SER A O 1
ATOM 2567 N N . ASP A 1 339 ? -17.144 6.666 -3.165 1.00 88.19 339 ASP A N 1
ATOM 2568 C CA . ASP A 1 339 ? -16.629 6.791 -4.534 1.00 88.19 339 ASP A CA 1
ATOM 2569 C C . ASP A 1 339 ? -16.348 8.261 -4.884 1.00 88.19 339 ASP A C 1
ATOM 2571 O O . ASP A 1 339 ? -15.400 8.544 -5.621 1.00 88.19 339 ASP A O 1
ATOM 2575 N N . GLU A 1 340 ? -17.060 9.184 -4.236 1.00 87.44 340 GLU A N 1
ATOM 2576 C CA . GLU A 1 340 ? -16.855 10.625 -4.342 1.00 87.44 340 GLU A CA 1
ATOM 2577 C C . GLU A 1 340 ? -15.560 11.096 -3.654 1.00 87.44 340 GLU A C 1
ATOM 2579 O O . GLU A 1 340 ? -15.126 10.586 -2.607 1.00 87.44 340 GLU A O 1
ATOM 2584 N N . ARG A 1 341 ? -14.925 12.128 -4.223 1.00 89.56 341 ARG A N 1
ATOM 2585 C CA . ARG A 1 341 ? -13.701 12.737 -3.677 1.00 89.56 341 ARG A CA 1
ATOM 2586 C C . ARG A 1 341 ? -13.922 14.204 -3.367 1.00 89.56 341 ARG A C 1
ATOM 2588 O O . ARG A 1 341 ? -14.245 14.986 -4.250 1.00 89.56 341 ARG A O 1
ATOM 2595 N N . VAL A 1 342 ? -13.718 14.580 -2.105 1.00 90.44 342 VAL A N 1
ATOM 2596 C CA . VAL A 1 342 ? -13.764 15.987 -1.677 1.00 90.44 342 VAL A CA 1
ATOM 2597 C C . VAL A 1 342 ? -12.558 16.732 -2.243 1.00 90.44 342 VAL A C 1
ATOM 2599 O O . VAL A 1 342 ? -11.445 16.207 -2.187 1.00 90.44 342 VAL A O 1
ATOM 2602 N N . ASP A 1 343 ? -12.768 17.960 -2.718 1.00 90.88 343 ASP A N 1
ATOM 2603 C CA . ASP A 1 343 ? -11.693 18.863 -3.138 1.00 90.88 343 ASP A CA 1
ATOM 2604 C C . ASP A 1 343 ? -10.629 19.002 -2.038 1.00 90.88 343 ASP A C 1
ATOM 2606 O O . ASP A 1 343 ? -10.929 19.291 -0.873 1.00 90.88 343 ASP A O 1
ATOM 2610 N N . ASP A 1 344 ? -9.363 18.788 -2.405 1.00 91.38 344 ASP A N 1
ATOM 2611 C CA . ASP A 1 344 ? -8.262 18.760 -1.438 1.00 91.38 344 ASP A CA 1
ATOM 2612 C C . ASP A 1 344 ? -8.057 20.125 -0.761 1.00 91.38 344 ASP A C 1
ATOM 2614 O O . ASP A 1 344 ? -7.728 20.185 0.424 1.00 91.38 344 ASP A O 1
ATOM 2618 N N . GLY A 1 345 ? -8.343 21.233 -1.456 1.00 89.88 345 GLY A N 1
ATOM 2619 C CA . GLY A 1 345 ? -8.300 22.577 -0.883 1.00 89.88 345 GLY A CA 1
ATOM 2620 C C . GLY A 1 345 ? -9.346 22.776 0.216 1.00 89.88 345 GLY A C 1
ATOM 2621 O O . GLY A 1 345 ? -9.018 23.274 1.300 1.00 89.88 345 GLY A O 1
ATOM 2622 N N . ILE A 1 346 ? -10.586 22.338 -0.026 1.00 91.81 346 ILE A N 1
ATOM 2623 C CA . ILE A 1 346 ? -11.673 22.337 0.970 1.00 91.81 346 ILE A CA 1
ATOM 2624 C C . ILE A 1 346 ? -11.299 21.443 2.157 1.00 91.81 346 ILE A C 1
ATOM 2626 O O . ILE A 1 346 ? -11.405 21.858 3.318 1.00 91.81 346 ILE A O 1
ATOM 2630 N N . LEU A 1 347 ? -10.835 20.221 1.882 1.00 93.00 347 LEU A N 1
ATOM 2631 C CA . LEU A 1 347 ? -10.491 19.244 2.911 1.00 93.00 347 LEU A CA 1
ATOM 2632 C C . LEU A 1 347 ? -9.318 19.720 3.781 1.00 93.00 347 LEU A C 1
ATOM 2634 O O . LEU A 1 347 ? -9.364 19.582 5.010 1.00 93.00 347 LEU A O 1
ATOM 2638 N N . ALA A 1 348 ? -8.293 20.328 3.179 1.00 92.62 348 ALA A N 1
ATOM 2639 C CA . ALA A 1 348 ? -7.156 20.914 3.881 1.00 92.62 348 ALA A CA 1
ATOM 2640 C C . ALA A 1 348 ? -7.582 22.090 4.773 1.00 92.62 348 ALA A C 1
ATOM 2642 O O . ALA A 1 348 ? -7.203 22.134 5.948 1.00 92.62 348 ALA A O 1
ATOM 2643 N N . ALA A 1 349 ? -8.423 23.001 4.268 1.00 91.75 349 ALA A N 1
ATOM 2644 C CA . ALA A 1 349 ? -8.940 24.131 5.041 1.00 91.75 349 ALA A CA 1
ATOM 2645 C C . ALA A 1 349 ? -9.775 23.668 6.248 1.00 91.75 349 ALA A C 1
ATOM 2647 O O . ALA A 1 349 ? -9.556 24.122 7.376 1.00 91.75 349 ALA A O 1
ATOM 2648 N N . ALA A 1 350 ? -10.682 22.709 6.037 1.00 93.56 350 ALA A N 1
ATOM 2649 C CA . ALA A 1 350 ? -11.493 22.115 7.096 1.00 93.56 350 ALA A CA 1
ATOM 2650 C C . ALA A 1 350 ? -10.626 21.401 8.150 1.00 93.56 350 ALA A C 1
ATOM 2652 O O . ALA A 1 350 ? -10.835 21.562 9.355 1.00 93.56 350 ALA A O 1
ATOM 2653 N N . THR A 1 351 ? -9.609 20.656 7.712 1.00 94.56 351 THR A N 1
ATOM 2654 C CA . THR A 1 351 ? -8.676 19.956 8.607 1.00 94.56 351 THR A CA 1
ATOM 2655 C C . THR A 1 351 ? -7.849 20.942 9.437 1.00 94.56 351 THR A C 1
ATOM 2657 O O . THR A 1 351 ? -7.719 20.751 10.649 1.00 94.56 351 THR A O 1
ATOM 2660 N N . SER A 1 352 ? -7.343 22.026 8.831 1.00 93.00 352 SER A N 1
ATOM 2661 C CA . SER A 1 352 ? -6.630 23.097 9.551 1.00 93.00 352 SER A CA 1
ATOM 2662 C C . SER A 1 352 ? -7.530 23.747 10.595 1.00 93.00 352 SER A C 1
ATOM 2664 O O . SER A 1 352 ? -7.130 23.907 11.749 1.00 93.00 352 SER A O 1
ATOM 2666 N N . HIS A 1 353 ? -8.785 24.031 10.226 1.00 92.69 353 HIS A N 1
ATOM 2667 C CA . HIS A 1 353 ? -9.768 24.583 11.148 1.00 92.69 353 HIS A CA 1
ATOM 2668 C C . HIS A 1 353 ? -9.927 23.697 12.384 1.00 92.69 353 HIS A C 1
ATOM 2670 O O . HIS A 1 353 ? -9.850 24.214 13.495 1.00 92.69 353 HIS A O 1
ATOM 2676 N N . VAL A 1 354 ? -10.084 22.377 12.224 1.00 94.88 354 VAL A N 1
ATOM 2677 C CA . VAL A 1 354 ? -10.184 21.430 13.350 1.00 94.88 354 VAL A CA 1
ATOM 2678 C C . VAL A 1 354 ? -8.894 21.399 14.180 1.00 94.88 354 VAL A C 1
ATOM 2680 O O . VAL A 1 354 ? -8.956 21.564 15.399 1.00 94.88 354 VAL A O 1
ATOM 2683 N N . ARG A 1 355 ? -7.721 21.268 13.547 1.00 92.88 355 ARG A N 1
ATOM 2684 C CA . ARG A 1 355 ? -6.423 21.217 14.248 1.00 92.88 355 ARG A CA 1
ATOM 2685 C C . ARG A 1 355 ? -6.178 22.452 15.123 1.00 92.88 355 ARG A C 1
ATOM 2687 O O . ARG A 1 355 ? -5.787 22.320 16.278 1.00 92.88 355 ARG A O 1
ATOM 2694 N N . GLU A 1 356 ? -6.475 23.649 14.618 1.00 91.06 356 GLU A N 1
ATOM 2695 C CA . GLU A 1 356 ? -6.151 24.921 15.285 1.00 91.06 356 GLU A CA 1
ATOM 2696 C C . GLU A 1 356 ? -6.979 25.243 16.534 1.00 91.06 356 GLU A C 1
ATOM 2698 O O . GLU A 1 356 ? -6.647 26.159 17.288 1.00 91.06 356 GLU A O 1
ATOM 2703 N N . GLY A 1 357 ? -8.069 24.534 16.797 1.00 90.25 357 GLY A N 1
ATOM 2704 C CA . GLY A 1 357 ? -8.824 24.809 18.023 1.00 90.25 357 GLY A CA 1
ATOM 2705 C C . GLY A 1 357 ? -9.802 23.742 18.459 1.00 90.25 357 GLY A C 1
ATOM 2706 O O . GLY A 1 357 ? -10.771 24.080 19.130 1.00 90.25 357 GLY A O 1
ATOM 2707 N N . GLY A 1 358 ? -9.516 22.497 18.096 1.00 94.12 358 GLY A N 1
ATOM 2708 C CA . GLY A 1 358 ? -10.075 21.331 18.751 1.00 94.12 358 GLY A CA 1
ATOM 2709 C C . GLY A 1 358 ? -10.891 20.429 17.839 1.00 94.12 358 GLY A C 1
ATOM 2710 O O . GLY A 1 358 ? -11.564 20.868 16.901 1.00 94.12 358 GLY A O 1
ATOM 2711 N N . LYS A 1 359 ? -10.850 19.134 18.161 1.00 93.06 359 LYS A N 1
ATOM 2712 C CA . LYS A 1 359 ? -11.671 18.087 17.543 1.00 93.06 359 LYS A CA 1
ATOM 2713 C C . LYS A 1 359 ? -13.149 18.191 17.897 1.00 93.06 359 LYS A C 1
ATOM 2715 O O . LYS A 1 359 ? -13.978 17.661 17.163 1.00 93.06 359 LYS A O 1
ATOM 2720 N N . ASP A 1 360 ? -13.506 18.918 18.951 1.00 90.31 360 ASP A N 1
ATOM 2721 C CA . ASP A 1 360 ? -14.896 19.242 19.273 1.00 90.31 360 ASP A CA 1
ATOM 2722 C C . ASP A 1 360 ? -15.608 19.993 18.134 1.00 90.31 360 ASP A C 1
ATOM 2724 O O . ASP A 1 360 ? -16.826 19.874 17.993 1.00 90.31 360 ASP A O 1
ATOM 2728 N N . ARG A 1 361 ? -14.866 20.670 17.249 1.00 93.19 361 ARG A N 1
ATOM 2729 C CA . ARG A 1 361 ? -15.411 21.284 16.029 1.00 93.19 361 ARG A CA 1
ATOM 2730 C C . ARG A 1 361 ? -16.029 20.302 15.040 1.00 93.19 361 ARG A C 1
ATOM 2732 O O . ARG A 1 361 ? -16.921 20.699 14.297 1.00 93.19 361 ARG A O 1
ATOM 2739 N N . LEU A 1 362 ? -15.659 19.020 15.079 1.00 93.62 362 LEU A N 1
ATOM 2740 C CA . LEU A 1 362 ? -16.359 17.975 14.317 1.00 93.62 362 LEU A CA 1
ATOM 2741 C C . LEU A 1 362 ? -17.833 17.836 14.754 1.00 93.62 362 LEU A C 1
ATOM 2743 O O . LEU A 1 362 ? -18.671 17.337 14.006 1.00 93.62 362 LEU A O 1
ATOM 2747 N N . ARG A 1 363 ? -18.188 18.310 15.954 1.00 92.62 363 ARG A N 1
ATOM 2748 C CA . ARG A 1 363 ? -19.569 18.313 16.460 1.00 92.62 363 ARG A CA 1
ATOM 2749 C C . ARG A 1 363 ? -20.375 19.511 15.937 1.00 92.62 363 ARG A C 1
ATOM 2751 O O . ARG A 1 363 ? -21.600 19.413 15.850 1.00 92.62 363 ARG A O 1
ATOM 2758 N N . ASP A 1 364 ? -19.713 20.600 15.532 1.00 88.69 364 ASP A N 1
ATOM 2759 C CA . ASP A 1 364 ? -20.318 21.791 14.915 1.00 88.69 364 ASP A CA 1
ATOM 2760 C C . ASP A 1 364 ? -20.100 21.811 13.391 1.00 88.69 364 ASP A C 1
ATOM 2762 O O . ASP A 1 364 ? -19.369 22.623 12.820 1.00 88.69 364 ASP A O 1
ATOM 2766 N N . ARG A 1 365 ? -20.763 20.861 12.725 1.00 89.19 365 ARG A N 1
ATOM 2767 C CA . ARG A 1 365 ? -20.601 20.564 11.291 1.00 89.19 365 ARG A CA 1
ATOM 2768 C C . ARG A 1 365 ? -20.850 21.778 10.388 1.00 89.19 365 ARG A C 1
ATOM 2770 O O . ARG A 1 365 ? -20.188 21.924 9.369 1.00 89.19 365 ARG A O 1
ATOM 2777 N N . TRP A 1 366 ? -21.780 22.663 10.754 1.00 84.75 366 TRP A N 1
ATOM 2778 C CA . TRP A 1 366 ? -22.096 23.846 9.945 1.00 84.75 366 TRP A CA 1
ATOM 2779 C C . TRP A 1 366 ? -21.015 24.915 10.031 1.00 84.75 366 TRP A C 1
ATOM 2781 O O . TRP A 1 366 ? -20.675 25.513 9.012 1.00 84.75 366 TRP A O 1
ATOM 2791 N N . SER A 1 367 ? -20.434 25.123 11.216 1.00 83.94 367 SER A N 1
ATOM 2792 C CA . SER A 1 367 ? -19.253 25.976 11.343 1.00 83.94 367 SER A CA 1
ATOM 2793 C C . SER A 1 367 ? -18.090 25.421 10.519 1.00 83.94 367 SER A C 1
ATOM 2795 O O . SER A 1 367 ? -17.388 26.196 9.875 1.00 83.94 367 SER A O 1
ATOM 2797 N N . LEU A 1 368 ? -17.915 24.095 10.471 1.00 85.94 368 LEU A N 1
ATOM 2798 C CA . LEU A 1 368 ? -16.875 23.461 9.657 1.00 85.94 368 LEU A CA 1
ATOM 2799 C C . LEU A 1 368 ? -17.057 23.741 8.156 1.00 85.94 368 LEU A C 1
ATOM 2801 O O . LEU A 1 368 ? -16.118 24.206 7.516 1.00 85.94 368 LEU A O 1
ATOM 2805 N N . VAL A 1 369 ? -18.266 23.535 7.621 1.00 85.06 369 VAL A N 1
ATOM 2806 C CA . VAL A 1 369 ? -18.602 23.840 6.215 1.00 85.06 369 VAL A CA 1
ATOM 2807 C C . VAL A 1 369 ? -18.373 25.316 5.895 1.00 85.06 369 VAL A C 1
ATOM 2809 O O . VAL A 1 369 ? -17.722 25.632 4.904 1.00 85.06 369 VAL A O 1
ATOM 2812 N N . ALA A 1 370 ? -18.854 26.222 6.752 1.00 80.94 370 ALA A N 1
ATOM 2813 C CA . ALA A 1 370 ? -18.706 27.659 6.537 1.00 80.94 370 ALA A CA 1
ATOM 2814 C C . ALA A 1 370 ? -17.229 28.085 6.457 1.00 80.94 370 ALA A C 1
ATOM 2816 O O . ALA A 1 370 ? -16.862 28.842 5.567 1.00 80.94 370 ALA A O 1
ATOM 2817 N N . ASN A 1 371 ? -16.368 27.557 7.335 1.00 83.00 371 ASN A N 1
ATOM 2818 C CA . ASN A 1 371 ? -14.938 27.888 7.323 1.00 83.00 371 ASN A CA 1
ATOM 2819 C C . ASN A 1 371 ? -14.194 27.260 6.136 1.00 83.00 371 ASN A C 1
ATOM 2821 O O . ASN A 1 371 ? -13.280 27.882 5.601 1.00 83.00 371 ASN A O 1
ATOM 2825 N N . ALA A 1 372 ? -14.566 26.044 5.731 1.00 83.06 372 ALA A N 1
ATOM 2826 C CA . ALA A 1 372 ? -13.936 25.360 4.604 1.00 83.06 372 ALA A CA 1
ATOM 2827 C C . ALA A 1 372 ? -14.256 26.042 3.263 1.00 83.06 372 ALA A C 1
ATOM 2829 O O . ALA A 1 372 ? -13.405 26.103 2.380 1.00 83.06 372 ALA A O 1
ATOM 2830 N N . LEU A 1 373 ? -15.465 26.599 3.138 1.00 76.38 373 LEU A N 1
ATOM 2831 C CA . LEU A 1 373 ? -15.976 27.202 1.908 1.00 76.38 373 LEU A CA 1
ATOM 2832 C C . LEU A 1 373 ? -15.872 28.732 1.854 1.00 76.38 373 LEU A C 1
ATOM 2834 O O . LEU A 1 373 ? -16.204 29.304 0.824 1.00 76.38 373 LEU A O 1
ATOM 2838 N N . ASP A 1 374 ? -15.389 29.427 2.890 1.00 63.78 374 ASP A N 1
ATOM 2839 C CA . ASP A 1 374 ? -15.381 30.906 2.979 1.00 63.78 374 ASP A CA 1
ATOM 2840 C C . ASP A 1 374 ? -14.441 31.626 1.967 1.00 63.78 374 ASP A C 1
ATOM 2842 O O . ASP A 1 374 ? -14.315 32.854 1.966 1.00 63.78 374 ASP A O 1
ATOM 2846 N N . GLY A 1 375 ? -13.825 30.895 1.028 1.00 52.59 375 GLY A N 1
ATOM 2847 C CA . GLY A 1 375 ? -13.306 31.443 -0.238 1.00 52.59 375 GLY A CA 1
ATOM 2848 C C . GLY A 1 375 ? -14.396 31.717 -1.294 1.00 52.59 375 GLY A C 1
ATOM 2849 O O . GLY A 1 375 ? -14.184 32.468 -2.251 1.00 52.59 375 GLY A O 1
ATOM 2850 N N . ALA A 1 376 ? -15.593 31.161 -1.111 1.00 45.06 376 ALA A N 1
ATOM 2851 C CA . ALA A 1 376 ? -16.744 31.262 -1.989 1.00 45.06 376 ALA A CA 1
ATOM 2852 C C . ALA A 1 376 ? -17.653 32.430 -1.550 1.00 45.06 376 ALA A C 1
ATOM 2854 O O . ALA A 1 376 ? -18.716 32.221 -0.987 1.00 45.06 376 ALA A O 1
ATOM 2855 N N . SER A 1 377 ? -17.268 33.665 -1.898 1.00 39.91 377 SER A N 1
ATOM 2856 C CA . SER A 1 377 ? -18.030 34.938 -1.820 1.00 39.91 377 SER A CA 1
ATOM 2857 C C . SER A 1 377 ? -19.286 35.003 -0.922 1.00 39.91 377 SER A C 1
ATOM 2859 O O . SER A 1 377 ? -20.322 34.422 -1.249 1.00 39.91 377 SER A O 1
ATOM 2861 N N . GLU A 1 378 ? -19.221 35.868 0.098 1.00 41.06 378 GLU A N 1
ATOM 2862 C CA . GLU A 1 378 ? -20.318 36.275 0.990 1.00 41.06 378 GLU A CA 1
ATOM 2863 C C . GLU A 1 378 ? -21.691 36.414 0.296 1.00 41.06 378 GLU A C 1
ATOM 2865 O O . GLU A 1 378 ? -21.917 37.321 -0.514 1.00 41.06 378 GLU A O 1
ATOM 2870 N N . GLY A 1 379 ? -22.638 35.572 0.716 1.00 43.34 379 GLY A N 1
ATOM 2871 C CA . GLY A 1 379 ? -24.076 35.799 0.577 1.00 43.34 379 GLY A CA 1
ATOM 2872 C C . GLY A 1 379 ? -24.857 34.517 0.325 1.00 43.34 379 GLY A C 1
ATOM 2873 O O . GLY A 1 379 ? -24.717 33.985 -0.765 1.00 43.34 379 GLY A O 1
ATOM 2874 N N . ASP A 1 380 ? -25.674 34.085 1.303 1.00 47.47 380 ASP A N 1
ATOM 2875 C CA . ASP A 1 380 ? -26.781 33.100 1.218 1.00 47.47 380 ASP A CA 1
ATOM 2876 C C . ASP A 1 380 ? -26.740 32.179 -0.021 1.00 47.47 380 ASP A C 1
ATOM 2878 O O . ASP A 1 380 ? -27.678 32.149 -0.822 1.00 47.47 380 ASP A O 1
ATOM 2882 N N . ARG A 1 381 ? -25.636 31.453 -0.212 1.00 55.44 381 ARG A N 1
ATOM 2883 C CA . ARG A 1 381 ? -25.617 30.307 -1.110 1.00 55.44 381 ARG A CA 1
ATOM 2884 C C . ARG A 1 381 ? -25.958 29.113 -0.242 1.00 55.44 381 ARG A C 1
ATOM 2886 O O . ARG A 1 381 ? -25.268 28.862 0.744 1.00 55.44 381 ARG A O 1
ATOM 2893 N N . ASP A 1 382 ? -27.066 28.458 -0.568 1.00 63.69 382 ASP A N 1
ATOM 2894 C CA . ASP A 1 382 ? -27.289 27.089 -0.129 1.00 63.69 382 ASP A CA 1
ATOM 2895 C C . ASP A 1 382 ? -26.069 26.303 -0.636 1.00 63.69 382 ASP A C 1
ATOM 2897 O O . ASP A 1 382 ? -25.818 26.290 -1.837 1.00 63.69 382 ASP A O 1
ATOM 2901 N N . VAL A 1 383 ? -25.229 25.815 0.282 1.00 70.00 383 VAL A N 1
ATOM 2902 C CA . VAL A 1 383 ? -24.084 24.962 -0.062 1.00 70.00 383 VAL A CA 1
ATOM 2903 C C . VAL A 1 383 ? -24.665 23.631 -0.502 1.00 70.00 383 VAL A C 1
ATOM 2905 O O . VAL A 1 383 ? -25.345 22.985 0.304 1.00 70.00 383 VAL A O 1
ATOM 2908 N N . ASP A 1 384 ? -24.404 23.238 -1.741 1.00 77.38 384 ASP A N 1
ATOM 2909 C CA . ASP A 1 384 ? -24.839 21.954 -2.277 1.00 77.38 384 ASP A CA 1
ATOM 2910 C C . ASP A 1 384 ? -23.725 20.903 -2.124 1.00 77.38 384 ASP A C 1
ATOM 2912 O O . ASP A 1 384 ? -22.564 21.219 -1.868 1.00 77.38 384 ASP A O 1
ATOM 2916 N N . VAL A 1 385 ? -24.083 19.620 -2.219 1.00 77.44 385 VAL A N 1
ATOM 2917 C CA . VAL A 1 385 ? -23.114 18.508 -2.118 1.00 77.44 385 VAL A CA 1
ATOM 2918 C C . VAL A 1 385 ? -22.097 18.559 -3.264 1.00 77.44 385 VAL A C 1
ATOM 2920 O O . VAL A 1 385 ? -20.913 18.338 -3.035 1.00 77.44 385 VAL A O 1
ATOM 2923 N N . GLU A 1 386 ? -22.549 18.947 -4.459 1.00 77.38 386 GLU A N 1
ATOM 2924 C CA . GLU A 1 386 ? -21.719 19.133 -5.658 1.00 77.38 386 GLU A CA 1
ATOM 2925 C C . GLU A 1 386 ? -20.619 20.197 -5.457 1.00 77.38 386 GLU A C 1
ATOM 2927 O O . GLU A 1 386 ? -19.574 20.114 -6.086 1.00 77.38 386 GLU A O 1
ATOM 2932 N N . ASP A 1 387 ? -20.789 21.160 -4.537 1.00 82.19 387 ASP A N 1
ATOM 2933 C CA . ASP A 1 387 ? -19.754 22.165 -4.241 1.00 82.19 387 ASP A CA 1
ATOM 2934 C C . ASP A 1 387 ? -18.553 21.585 -3.461 1.00 82.19 387 ASP A C 1
ATOM 2936 O O . ASP A 1 387 ? -17.538 22.267 -3.297 1.00 82.19 387 ASP A O 1
ATOM 2940 N N . LEU A 1 388 ? -18.678 20.372 -2.905 1.00 84.50 388 LEU A N 1
ATOM 2941 C CA . LEU A 1 388 ? -17.629 19.725 -2.110 1.00 84.50 388 LEU A CA 1
ATOM 2942 C C . LEU A 1 388 ? -16.755 18.780 -2.924 1.00 84.50 388 LEU A C 1
ATOM 2944 O O . LEU A 1 388 ? -15.579 18.621 -2.589 1.00 84.50 388 LEU A O 1
ATOM 2948 N N . PHE A 1 389 ? -17.343 18.100 -3.906 1.00 89.25 389 PHE A N 1
ATOM 2949 C CA . PHE A 1 389 ? -16.691 17.027 -4.639 1.00 89.25 389 PHE A CA 1
ATOM 2950 C C . PHE A 1 389 ? -16.050 17.540 -5.929 1.00 89.25 389 PHE A C 1
ATOM 2952 O O . PHE A 1 389 ? -16.467 18.541 -6.504 1.00 89.25 389 PHE A O 1
ATOM 2959 N N . THR A 1 390 ? -14.981 16.880 -6.357 1.00 83.69 390 THR A N 1
ATOM 2960 C CA . THR A 1 390 ? -14.291 17.200 -7.609 1.00 83.69 390 THR A CA 1
ATOM 2961 C C . THR A 1 390 ? -14.954 16.483 -8.781 1.00 83.69 390 THR A C 1
ATOM 2963 O O . THR A 1 390 ? -15.074 15.263 -8.731 1.00 83.69 390 THR A O 1
ATOM 2966 N N . ASP A 1 391 ? -15.242 17.194 -9.874 1.00 64.62 391 ASP A N 1
ATOM 2967 C CA . ASP A 1 391 ? -15.745 16.629 -11.145 1.00 64.62 391 ASP A CA 1
ATOM 2968 C C . ASP A 1 391 ? -14.691 15.790 -11.922 1.00 64.62 391 ASP A C 1
ATOM 2970 O O . ASP A 1 391 ? -14.841 15.552 -13.119 1.00 64.62 391 ASP A O 1
ATOM 2974 N N . ASP A 1 392 ? -13.594 15.368 -11.285 1.00 52.78 392 ASP A N 1
ATOM 2975 C CA . ASP A 1 392 ? -12.414 14.742 -11.914 1.00 52.78 392 ASP A CA 1
ATOM 2976 C C . ASP A 1 392 ? -12.629 13.273 -12.347 1.00 52.78 392 ASP A C 1
ATOM 2978 O O . ASP A 1 392 ? -11.668 12.517 -12.506 1.00 52.78 392 ASP A O 1
ATOM 2982 N N . GLU A 1 393 ? -13.871 12.852 -12.592 1.00 50.59 393 GLU A N 1
ATOM 2983 C CA . GLU A 1 393 ? -14.117 11.647 -13.382 1.00 50.59 393 GLU A CA 1
ATOM 2984 C C . GLU A 1 393 ? -13.914 12.005 -14.860 1.00 50.59 393 GLU A C 1
ATOM 2986 O O . GLU A 1 393 ? -14.811 12.493 -15.547 1.00 50.59 393 GLU A O 1
ATOM 2991 N N . GLY A 1 394 ? -12.698 11.799 -15.373 1.00 44.69 394 GLY A N 1
ATOM 2992 C CA . GLY A 1 394 ? -12.495 11.783 -16.821 1.00 44.69 394 GLY A CA 1
ATOM 2993 C C . GLY A 1 394 ? -13.444 10.759 -17.458 1.00 44.69 394 GLY A C 1
ATOM 2994 O O . GLY A 1 394 ? -13.638 9.682 -16.899 1.00 44.69 394 GLY A O 1
ATOM 2995 N N . ASP A 1 395 ? -13.999 11.071 -18.636 1.00 42.03 395 ASP A N 1
ATOM 2996 C CA . ASP A 1 395 ? -15.022 10.289 -19.369 1.00 42.03 395 ASP A CA 1
ATOM 2997 C C . ASP A 1 395 ? -14.653 8.801 -19.675 1.00 42.03 395 ASP A C 1
ATOM 2999 O O . ASP A 1 395 ? -15.412 8.094 -20.342 1.00 42.03 395 ASP A O 1
ATOM 3003 N N . GLU A 1 396 ? -13.501 8.305 -19.207 1.00 49.94 396 GLU A N 1
ATOM 3004 C CA . GLU A 1 396 ? -12.929 6.973 -19.450 1.00 49.94 396 GLU A CA 1
ATOM 3005 C C . GLU A 1 396 ? -12.629 6.163 -18.160 1.00 49.94 396 GLU A C 1
ATOM 3007 O O . GLU A 1 396 ? -12.021 5.094 -18.246 1.00 49.94 396 GLU A O 1
ATOM 3012 N N . GLU A 1 397 ? -13.027 6.613 -16.959 1.00 63.25 397 GLU A N 1
ATOM 3013 C CA . GLU A 1 397 ? -12.768 5.863 -15.713 1.00 63.25 397 GLU A CA 1
ATOM 3014 C C . GLU A 1 397 ? -13.732 4.669 -15.535 1.00 63.25 397 GLU A C 1
ATOM 3016 O O . GLU A 1 397 ? -14.949 4.777 -15.688 1.00 63.25 397 GLU A O 1
ATOM 3021 N N . VAL A 1 398 ? -13.198 3.489 -15.192 1.00 75.44 398 VAL A N 1
ATOM 3022 C CA . VAL A 1 398 ? -14.015 2.291 -14.940 1.00 75.44 398 VAL A CA 1
ATOM 3023 C C . VAL A 1 398 ? -14.833 2.458 -13.658 1.00 75.44 398 VAL A C 1
ATOM 3025 O O . VAL A 1 398 ? -14.284 2.446 -12.556 1.00 75.44 398 VAL A O 1
ATOM 3028 N N . THR A 1 399 ? -16.158 2.527 -13.783 1.00 79.44 399 THR A N 1
ATOM 3029 C CA . THR A 1 399 ? -17.081 2.482 -12.639 1.00 79.44 399 THR A CA 1
ATOM 3030 C C . THR A 1 399 ? -17.250 1.046 -12.140 1.00 79.44 399 THR A C 1
ATOM 3032 O O . THR A 1 399 ? -17.545 0.133 -12.914 1.00 79.44 399 THR A O 1
ATOM 3035 N N . LEU A 1 400 ? -17.082 0.836 -10.835 1.00 86.31 400 LEU A N 1
ATOM 3036 C CA . LEU A 1 400 ? -17.318 -0.446 -10.170 1.00 86.31 400 LEU A CA 1
ATOM 3037 C C . LEU A 1 400 ? -18.546 -0.316 -9.271 1.00 86.31 400 LEU A C 1
ATOM 3039 O O . LEU A 1 400 ? -18.651 0.657 -8.539 1.00 86.31 400 LEU A O 1
ATOM 3043 N N . ASP A 1 401 ? -19.432 -1.308 -9.289 1.00 88.62 401 ASP A N 1
ATOM 3044 C CA . ASP A 1 401 ? -20.635 -1.350 -8.444 1.00 88.62 401 ASP A CA 1
ATOM 3045 C C . ASP A 1 401 ? -20.272 -1.756 -7.003 1.00 88.62 401 ASP A C 1
ATOM 3047 O O . ASP A 1 401 ? -20.459 -2.900 -6.583 1.00 88.62 401 ASP A O 1
ATOM 3051 N N . ARG A 1 402 ? -19.601 -0.851 -6.282 1.00 91.75 402 ARG A N 1
ATOM 3052 C CA . ARG A 1 402 ? -19.089 -1.077 -4.925 1.00 91.75 402 ARG A CA 1
ATOM 3053 C C . ARG A 1 402 ? -20.099 -0.597 -3.886 1.00 91.75 402 ARG A C 1
ATOM 3055 O O . ARG A 1 402 ? -20.636 0.490 -4.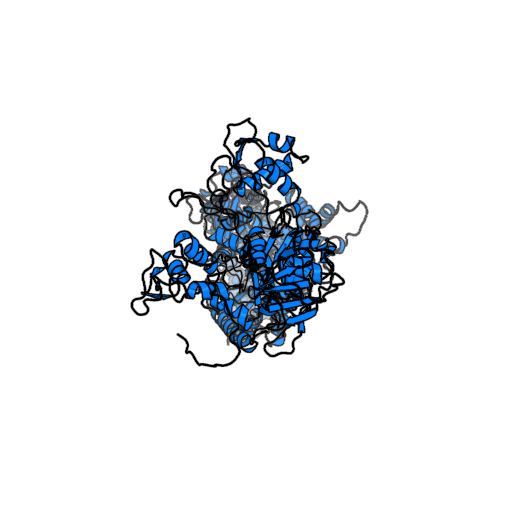039 1.00 91.75 402 ARG A O 1
ATOM 3062 N N . PRO A 1 403 ? -20.285 -1.320 -2.767 1.00 94.69 403 PRO A N 1
ATOM 3063 C CA . PRO A 1 403 ? -21.020 -0.760 -1.642 1.00 94.69 403 PRO A CA 1
ATOM 3064 C C . PRO A 1 403 ? -20.230 0.395 -1.008 1.00 94.69 403 PRO A C 1
ATOM 3066 O O . PRO A 1 403 ? -19.061 0.220 -0.636 1.00 94.69 403 PRO A O 1
ATOM 3069 N N . THR A 1 404 ? -20.879 1.546 -0.846 1.00 95.44 404 THR A N 1
ATOM 3070 C CA . THR A 1 404 ? -20.309 2.772 -0.271 1.00 95.44 404 THR A CA 1
ATOM 3071 C C . THR A 1 404 ? -21.124 3.274 0.923 1.00 95.44 404 THR A C 1
ATOM 3073 O O . THR A 1 404 ? -22.117 2.668 1.326 1.00 95.44 404 THR A O 1
ATOM 3076 N N . CYS A 1 405 ? -20.652 4.313 1.618 1.00 95.62 405 CYS A N 1
ATOM 3077 C CA . CYS A 1 405 ? -21.375 4.890 2.750 1.00 95.62 405 CYS A CA 1
ATOM 3078 C C . CYS A 1 405 ? -22.231 6.076 2.269 1.00 95.62 405 CYS A C 1
ATOM 3080 O O . CYS A 1 405 ? -21.648 7.113 1.949 1.00 95.62 405 CYS A O 1
ATOM 3082 N N . PRO A 1 406 ? -23.578 6.020 2.369 1.00 95.06 406 PRO A N 1
ATOM 3083 C CA . PRO A 1 406 ? -24.458 7.129 1.966 1.00 95.06 406 PRO A CA 1
ATOM 3084 C C . PRO A 1 406 ? -24.117 8.469 2.639 1.00 95.06 406 PRO A C 1
ATOM 3086 O O . PRO A 1 406 ? -24.264 9.548 2.072 1.00 95.06 406 PRO A O 1
ATOM 3089 N N . THR A 1 407 ? -23.603 8.429 3.876 1.00 95.19 407 THR A N 1
ATOM 3090 C CA . THR A 1 407 ? -23.154 9.647 4.577 1.00 95.19 407 THR A CA 1
ATOM 3091 C C . THR A 1 407 ? -21.909 10.252 3.939 1.00 95.19 407 THR A C 1
ATOM 3093 O O . THR A 1 407 ? -21.792 11.475 3.892 1.00 95.19 407 THR A O 1
ATOM 3096 N N . ALA A 1 408 ? -20.978 9.417 3.481 1.00 95.44 408 ALA A N 1
ATOM 3097 C CA . ALA A 1 408 ? -19.723 9.863 2.892 1.00 95.44 408 ALA A CA 1
ATOM 3098 C C . ALA A 1 408 ? -19.897 10.343 1.444 1.00 95.44 408 ALA A C 1
ATOM 3100 O O . ALA A 1 408 ? -19.243 11.315 1.076 1.00 95.44 408 ALA A O 1
ATOM 3101 N N . ASP A 1 409 ? -20.818 9.734 0.688 1.00 93.62 409 ASP A N 1
ATOM 3102 C CA . ASP A 1 409 ? -21.201 10.164 -0.670 1.00 93.62 409 ASP A CA 1
ATOM 3103 C C . ASP A 1 409 ? -22.165 11.366 -0.675 1.00 93.62 409 ASP A C 1
ATOM 3105 O O . ASP A 1 409 ? -22.467 11.941 -1.713 1.00 93.62 409 ASP A O 1
ATOM 3109 N N . GLY A 1 410 ? -22.626 11.804 0.500 1.00 93.31 410 GLY A N 1
ATOM 3110 C CA . GLY A 1 410 ? -23.367 13.056 0.651 1.00 93.31 410 GLY A CA 1
ATOM 3111 C C . GLY A 1 410 ? -24.889 12.960 0.581 1.00 93.31 410 GLY A C 1
ATOM 3112 O O . GLY A 1 410 ? -25.544 14.000 0.677 1.00 93.31 410 GLY A O 1
ATOM 3113 N N . ASP A 1 411 ? -25.478 11.762 0.581 1.00 92.88 411 ASP A N 1
ATOM 3114 C CA . ASP A 1 411 ? -26.940 11.558 0.637 1.00 92.88 411 ASP A CA 1
ATOM 3115 C C . ASP A 1 411 ? -27.595 12.204 1.871 1.00 92.88 411 ASP A C 1
ATOM 3117 O O . ASP A 1 411 ? -28.783 12.540 1.881 1.00 92.88 411 ASP A O 1
ATOM 3121 N N . HIS A 1 412 ? -26.811 12.419 2.930 1.00 92.75 412 HIS A N 1
ATOM 3122 C CA . HIS A 1 412 ? -27.242 13.070 4.170 1.00 92.75 412 HIS A CA 1
ATOM 3123 C C . HIS A 1 412 ? -26.793 14.540 4.293 1.00 92.75 412 HIS A C 1
ATOM 3125 O O . HIS A 1 412 ? -26.861 15.132 5.377 1.00 92.75 412 HIS A O 1
ATOM 3131 N N . GLY A 1 413 ? -26.379 15.146 3.179 1.00 91.75 413 GLY A N 1
ATOM 3132 C CA . GLY A 1 413 ? -26.039 16.558 3.043 1.00 91.75 413 GLY A CA 1
ATOM 3133 C C . GLY A 1 413 ? -24.547 16.884 3.222 1.00 91.75 413 GLY A C 1
ATOM 3134 O O . GLY A 1 413 ? -23.789 16.117 3.826 1.00 91.75 413 GLY A O 1
ATOM 3135 N N . PRO A 1 414 ? -24.120 18.078 2.763 1.00 90.75 414 PRO A N 1
ATOM 3136 C CA . PRO A 1 414 ? -22.705 18.440 2.622 1.00 90.75 414 PRO A CA 1
ATOM 3137 C C . PRO A 1 414 ? -21.964 18.506 3.962 1.00 90.75 414 PRO A C 1
ATOM 3139 O O . PRO A 1 414 ? -20.798 18.139 4.069 1.00 90.75 414 PRO A O 1
ATOM 3142 N N . ALA A 1 415 ? -22.650 18.922 5.030 1.00 92.12 415 ALA A N 1
ATOM 3143 C CA . ALA A 1 415 ? -22.048 19.016 6.356 1.00 92.12 415 ALA A CA 1
ATOM 3144 C C . ALA A 1 415 ? -21.642 17.651 6.929 1.00 92.12 415 ALA A C 1
ATOM 3146 O O . ALA A 1 415 ? -20.642 17.555 7.644 1.00 92.12 415 ALA A O 1
ATOM 3147 N N . TRP A 1 416 ? -22.406 16.602 6.618 1.00 94.81 416 TRP A N 1
ATOM 3148 C CA . TRP A 1 416 ? -22.073 15.243 7.025 1.00 94.81 416 TRP A CA 1
ATOM 3149 C C . TRP A 1 416 ? -21.009 14.618 6.123 1.00 94.81 416 TRP A C 1
ATOM 3151 O O . TRP A 1 416 ? -20.069 14.039 6.663 1.00 94.81 416 TRP A O 1
ATOM 3161 N N . ALA A 1 417 ? -21.086 14.813 4.803 1.00 95.06 417 ALA A N 1
ATOM 3162 C CA . ALA A 1 417 ? -20.036 14.380 3.879 1.00 95.06 417 ALA A CA 1
ATOM 3163 C C . ALA A 1 417 ? -18.669 14.958 4.277 1.00 95.06 417 ALA A C 1
ATOM 3165 O O . ALA A 1 417 ? -17.709 14.223 4.517 1.00 95.06 417 ALA A O 1
ATOM 3166 N N . LEU A 1 418 ? -18.593 16.281 4.463 1.00 95.19 418 LEU A N 1
ATOM 3167 C CA . LEU A 1 418 ? -17.341 16.947 4.804 1.00 95.19 418 LEU A CA 1
ATOM 3168 C C . LEU A 1 418 ? -16.770 16.452 6.138 1.00 95.19 418 LEU A C 1
ATOM 3170 O O . LEU A 1 418 ? -15.583 16.148 6.221 1.00 95.19 418 LEU A O 1
ATOM 3174 N N . VAL A 1 419 ? -17.585 16.347 7.196 1.00 96.19 419 VAL A N 1
ATOM 3175 C CA . VAL A 1 419 ? -17.063 16.013 8.532 1.00 96.19 419 VAL A CA 1
ATOM 3176 C C . VAL A 1 419 ? -16.497 14.592 8.609 1.00 96.19 419 VAL A C 1
ATOM 3178 O O . VAL A 1 419 ? -15.501 14.370 9.303 1.00 96.19 419 VAL A O 1
ATOM 3181 N N . VAL A 1 420 ? -17.086 13.631 7.888 1.00 97.00 420 VAL A N 1
ATOM 3182 C CA . VAL A 1 420 ? -16.579 12.253 7.883 1.00 97.00 420 VAL A CA 1
ATOM 3183 C C . VAL A 1 420 ? -15.310 12.119 7.039 1.00 97.00 420 VAL A C 1
ATOM 3185 O O . VAL A 1 420 ? -14.389 11.405 7.440 1.00 97.00 420 VAL A O 1
ATOM 3188 N N . HIS A 1 421 ? -15.190 12.869 5.938 1.00 97.00 421 HIS A N 1
ATOM 3189 C CA . HIS A 1 421 ? -13.948 12.942 5.159 1.00 97.00 421 HIS A CA 1
ATOM 3190 C C . HIS A 1 421 ? -12.830 13.673 5.915 1.00 97.00 421 HIS A C 1
ATOM 3192 O O . HIS A 1 421 ? -11.683 13.225 5.891 1.00 97.00 421 HIS A O 1
ATOM 3198 N N . VAL A 1 422 ? -13.151 14.712 6.695 1.00 96.94 422 VAL A N 1
ATOM 3199 C CA . VAL A 1 422 ? -12.193 15.344 7.623 1.00 96.94 422 VAL A CA 1
ATOM 3200 C C . VAL A 1 422 ? -11.743 14.353 8.695 1.00 96.94 422 VAL A C 1
ATOM 3202 O O . VAL A 1 422 ? -10.548 14.252 8.964 1.00 96.94 422 VAL A O 1
ATOM 3205 N N . ALA A 1 423 ? -12.650 13.561 9.277 1.00 96.94 423 ALA A N 1
ATOM 3206 C CA . ALA A 1 423 ? -12.259 12.497 10.203 1.00 96.94 423 ALA A CA 1
ATOM 3207 C C . ALA A 1 423 ? -11.314 11.481 9.530 1.00 96.94 423 ALA A C 1
ATOM 3209 O O . ALA A 1 423 ? -10.291 11.118 10.107 1.00 96.94 423 ALA A O 1
ATOM 3210 N N . ARG A 1 424 ? -11.573 11.086 8.279 1.00 95.94 424 ARG A N 1
ATOM 3211 C CA . ARG A 1 424 ? -10.658 10.219 7.520 1.00 95.94 424 ARG A CA 1
ATOM 3212 C C . ARG A 1 424 ? -9.279 10.863 7.321 1.00 95.94 424 ARG A C 1
ATOM 3214 O O . ARG A 1 424 ? -8.266 10.195 7.530 1.00 95.94 424 ARG A O 1
ATOM 3221 N N . ARG A 1 425 ? -9.219 12.162 6.998 1.00 94.81 425 ARG A N 1
ATOM 3222 C CA . ARG A 1 425 ? -7.961 12.931 6.873 1.00 94.81 425 ARG A CA 1
ATOM 3223 C C . ARG A 1 425 ? -7.206 13.059 8.202 1.00 94.81 425 ARG A C 1
ATOM 3225 O O . ARG A 1 425 ? -5.982 13.138 8.194 1.00 94.81 425 ARG A O 1
ATOM 3232 N N . LEU A 1 426 ? -7.917 13.020 9.331 1.00 94.81 426 LEU A N 1
ATOM 3233 C CA . LEU A 1 426 ? -7.363 12.974 10.692 1.00 94.81 426 LEU A CA 1
ATOM 3234 C C . LEU A 1 426 ? -6.927 11.561 11.138 1.00 94.81 426 LEU A C 1
ATOM 3236 O O . LEU A 1 426 ? -6.612 11.367 12.312 1.00 94.81 426 LEU A O 1
ATOM 3240 N N . GLY A 1 427 ? -6.916 10.582 10.227 1.00 94.19 427 GLY A N 1
ATOM 3241 C CA . GLY A 1 427 ? -6.358 9.245 10.449 1.00 94.19 427 GLY A CA 1
ATOM 3242 C C . GLY A 1 427 ? -7.362 8.172 10.869 1.00 94.19 427 GLY A C 1
ATOM 3243 O O . GLY A 1 427 ? -6.962 7.023 11.057 1.00 94.19 427 GLY A O 1
ATOM 3244 N N . TYR A 1 428 ? -8.651 8.501 11.005 1.00 96.19 428 TYR A N 1
ATOM 3245 C CA . TYR A 1 428 ? -9.672 7.516 11.374 1.00 96.19 428 TYR A CA 1
ATOM 3246 C C . TYR A 1 428 ? -10.051 6.653 10.171 1.00 96.19 428 TYR A C 1
ATOM 3248 O O . TYR A 1 428 ? -10.411 7.146 9.101 1.00 96.19 428 TYR A O 1
ATOM 3256 N N . THR A 1 429 ? -10.005 5.336 10.348 1.00 94.50 429 THR A N 1
ATOM 3257 C CA . THR A 1 429 ? -10.485 4.399 9.331 1.00 94.50 429 THR A CA 1
ATOM 3258 C C . THR A 1 429 ? -12.008 4.495 9.186 1.00 94.50 429 THR A C 1
ATOM 3260 O O . THR A 1 429 ? -12.703 4.808 10.156 1.00 94.50 429 THR A O 1
ATOM 3263 N N . PRO A 1 430 ? -12.575 4.140 8.021 1.00 94.75 430 PRO A N 1
ATOM 3264 C CA . PRO A 1 430 ? -14.026 4.091 7.829 1.00 94.75 430 PRO A CA 1
ATOM 3265 C C . PRO A 1 430 ? -14.763 3.277 8.899 1.00 94.75 430 PRO A C 1
ATOM 3267 O O . PRO A 1 430 ? -15.825 3.674 9.374 1.00 94.75 430 PRO A O 1
ATOM 3270 N N . ARG A 1 431 ? -14.172 2.160 9.344 1.00 92.56 431 ARG A N 1
ATOM 3271 C CA . ARG A 1 431 ? -14.710 1.355 10.446 1.00 92.56 431 ARG A CA 1
ATOM 3272 C C . ARG A 1 431 ? -14.745 2.137 11.760 1.00 92.56 431 ARG A C 1
ATOM 3274 O O . ARG A 1 431 ? -15.749 2.072 12.455 1.00 92.56 431 ARG A O 1
ATOM 3281 N N . GLU A 1 432 ? -13.681 2.860 12.101 1.00 94.75 432 GLU A N 1
ATOM 3282 C CA . GLU A 1 432 ? -13.630 3.685 13.317 1.00 94.75 432 GLU A CA 1
ATOM 3283 C C . GLU A 1 432 ? -14.610 4.857 13.259 1.00 94.75 432 GLU A C 1
ATOM 3285 O O . GLU A 1 432 ? -15.225 5.176 14.269 1.00 94.75 432 GLU A O 1
ATOM 3290 N N . ILE A 1 433 ? -14.816 5.456 12.085 1.00 96.31 433 ILE A N 1
ATOM 3291 C CA . ILE A 1 433 ? -15.819 6.512 11.892 1.00 96.31 433 ILE A CA 1
ATOM 3292 C C . ILE A 1 433 ? -17.223 5.993 12.239 1.00 96.31 433 ILE A C 1
ATOM 3294 O O . ILE A 1 433 ? -17.962 6.679 12.943 1.00 96.31 433 ILE A O 1
ATOM 3298 N N . HIS A 1 434 ? -17.571 4.773 11.814 1.00 93.69 434 HIS A N 1
ATOM 3299 C CA . HIS A 1 434 ? -18.861 4.158 12.140 1.00 93.69 434 HIS A CA 1
ATOM 3300 C C . HIS A 1 434 ? -18.947 3.723 13.609 1.00 93.69 434 HIS A C 1
ATOM 3302 O O . HIS A 1 434 ? -19.919 4.044 14.288 1.00 93.69 434 HIS A O 1
ATOM 3308 N N . THR A 1 435 ? -17.935 3.026 14.136 1.00 91.50 435 THR A N 1
ATOM 3309 C CA . THR A 1 435 ? -17.985 2.491 15.510 1.00 91.50 435 THR A CA 1
ATOM 3310 C C . THR A 1 435 ? -17.782 3.553 16.589 1.00 91.50 435 THR A C 1
ATOM 3312 O O . THR A 1 435 ? -18.165 3.337 17.736 1.00 91.50 435 THR A O 1
ATOM 3315 N N . GLN A 1 436 ? -17.184 4.699 16.252 1.00 93.31 436 GLN A N 1
ATOM 3316 C CA . GLN A 1 436 ? -16.855 5.771 17.197 1.00 93.31 436 GLN A CA 1
ATOM 3317 C C . GLN A 1 436 ? -17.547 7.100 16.860 1.00 93.31 436 GLN A C 1
ATOM 3319 O O . GLN A 1 436 ? -17.151 8.149 17.377 1.00 93.31 436 GLN A O 1
ATOM 3324 N N . ALA A 1 437 ? -18.617 7.062 16.056 1.00 94.25 437 ALA A N 1
ATOM 3325 C CA . ALA A 1 437 ? -19.397 8.231 15.647 1.00 94.25 437 ALA A CA 1
ATOM 3326 C C . ALA A 1 437 ? -19.825 9.103 16.840 1.00 94.25 437 ALA A C 1
ATOM 3328 O O . ALA A 1 437 ? -19.641 10.321 16.829 1.00 94.25 437 ALA A O 1
ATOM 3329 N N . GLN A 1 438 ? -20.285 8.474 17.927 1.00 92.56 438 GLN A N 1
ATOM 3330 C CA . GLN A 1 438 ? -20.686 9.179 19.144 1.00 92.56 438 GLN A CA 1
ATOM 3331 C C . GLN A 1 438 ? -19.533 9.976 19.785 1.00 92.56 438 GLN A C 1
ATOM 3333 O O . GLN A 1 438 ? -19.766 11.066 20.309 1.00 92.56 438 GLN A O 1
ATOM 3338 N N . GLY A 1 439 ? -18.299 9.464 19.743 1.00 93.38 439 GLY A N 1
ATOM 3339 C CA . GLY A 1 439 ? -17.120 10.164 20.266 1.00 93.38 439 GLY A CA 1
ATOM 3340 C C . GLY A 1 439 ? -16.696 11.327 19.370 1.00 93.38 439 GLY A C 1
ATOM 3341 O O . GLY A 1 439 ? -16.542 12.458 19.849 1.00 93.38 439 GLY A O 1
ATOM 3342 N N . LEU A 1 440 ? -16.605 11.053 18.064 1.00 95.25 440 LEU A N 1
ATOM 3343 C CA . LEU A 1 440 ? -16.149 11.994 17.038 1.00 95.25 440 LEU A CA 1
ATOM 3344 C C . LEU A 1 440 ? -17.143 13.138 16.800 1.00 95.25 440 LEU A C 1
ATOM 3346 O O . LEU A 1 440 ? -16.771 14.308 16.828 1.00 95.25 440 LEU A O 1
ATOM 3350 N N . PHE A 1 441 ? -18.417 12.810 16.596 1.00 94.94 441 PHE A N 1
ATOM 3351 C CA . PHE A 1 441 ? -19.442 13.747 16.122 1.00 94.94 441 PHE A CA 1
ATOM 3352 C C . PHE A 1 441 ? -20.494 14.083 17.185 1.00 94.94 441 PHE A C 1
ATOM 3354 O O . PHE A 1 441 ? -21.355 14.940 16.958 1.00 94.94 441 PHE A O 1
ATOM 3361 N N . GLY A 1 442 ? -20.444 13.427 18.351 1.00 91.94 442 GLY A N 1
ATOM 3362 C CA . GLY A 1 442 ? -21.431 13.604 19.421 1.00 91.94 442 GLY A CA 1
ATOM 3363 C C . GLY A 1 442 ? -22.807 13.004 19.113 1.00 91.94 442 GLY A C 1
ATOM 3364 O O . GLY A 1 442 ? -23.738 13.229 19.885 1.00 91.94 442 GLY A O 1
ATOM 3365 N N . ALA A 1 443 ? -22.933 12.281 18.001 1.00 91.56 443 ALA A N 1
ATOM 3366 C CA . ALA A 1 443 ? -24.150 11.644 17.517 1.00 91.56 443 ALA A CA 1
ATOM 3367 C C . ALA A 1 443 ? -23.783 10.429 16.653 1.00 91.56 443 ALA A C 1
ATOM 3369 O O . ALA A 1 443 ? -22.661 10.346 16.147 1.00 91.56 443 ALA A O 1
ATOM 3370 N N . GLU A 1 444 ? -24.736 9.526 16.456 1.00 91.25 444 GLU A N 1
ATOM 3371 C CA . GLU A 1 444 ? -24.626 8.442 15.480 1.00 91.25 444 GLU A CA 1
ATOM 3372 C C . GLU A 1 444 ? -24.599 8.983 14.041 1.00 91.25 444 GLU A C 1
ATOM 3374 O O . GLU A 1 444 ? -24.969 10.134 13.778 1.00 91.25 444 GLU A O 1
ATOM 3379 N N . LEU A 1 445 ? -24.111 8.162 13.107 1.00 93.19 445 LEU A N 1
ATOM 3380 C CA . LEU A 1 445 ? -24.139 8.509 11.689 1.00 93.19 445 LEU A CA 1
ATOM 3381 C C . LEU A 1 445 ? -25.571 8.398 11.152 1.00 93.19 445 LEU A C 1
ATOM 3383 O O . LEU A 1 445 ? -26.250 7.423 11.469 1.00 93.19 445 LEU A O 1
ATOM 3387 N N . PRO A 1 446 ? -26.016 9.319 10.281 1.00 93.38 446 PRO A N 1
ATOM 3388 C CA . PRO A 1 446 ? -27.357 9.253 9.704 1.00 93.38 446 PRO A CA 1
ATOM 3389 C C . PRO A 1 446 ? -27.631 7.965 8.919 1.00 93.38 446 PRO A C 1
ATOM 3391 O O . PRO A 1 446 ? -28.737 7.446 8.985 1.00 93.38 446 PRO A O 1
ATOM 3394 N N . CYS A 1 447 ? -26.626 7.406 8.235 1.00 92.75 447 CYS A N 1
ATOM 3395 C CA . CYS A 1 447 ? -26.775 6.140 7.508 1.00 92.75 447 CYS A CA 1
ATOM 3396 C C . CYS A 1 447 ? -26.970 4.909 8.413 1.00 92.75 447 CYS A C 1
ATOM 3398 O O . CYS A 1 447 ? -27.198 3.818 7.900 1.00 92.75 447 CYS A O 1
ATOM 3400 N N . ALA A 1 448 ? -26.835 5.059 9.735 1.00 84.62 448 ALA A N 1
ATOM 3401 C CA . ALA A 1 448 ? -27.130 4.017 10.715 1.00 84.62 448 ALA A CA 1
ATOM 3402 C C . AL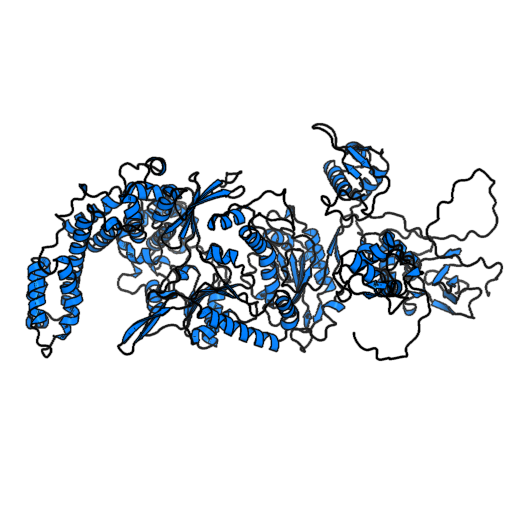A A 1 448 ? -28.521 4.184 11.364 1.00 84.62 448 ALA A C 1
ATOM 3404 O O . ALA A 1 448 ? -28.949 3.306 12.110 1.00 84.62 448 ALA A O 1
ATOM 3405 N N . ASP A 1 449 ? -29.233 5.288 11.094 1.00 74.31 449 ASP A N 1
ATOM 3406 C CA . ASP A 1 449 ? -30.546 5.579 11.680 1.00 74.31 449 ASP A CA 1
ATOM 3407 C C . ASP A 1 449 ? -31.670 4.903 10.871 1.00 74.31 449 ASP A C 1
ATOM 3409 O O . ASP A 1 449 ? -32.135 5.414 9.852 1.00 74.31 449 ASP A O 1
ATOM 3413 N N . GLY A 1 450 ? -32.108 3.725 11.325 1.00 59.22 450 GLY A N 1
ATOM 3414 C CA . GLY A 1 450 ? -33.312 3.040 10.832 1.00 59.22 450 GLY A CA 1
ATOM 3415 C C . GLY A 1 450 ? -33.149 2.153 9.588 1.00 59.22 450 GLY A C 1
ATOM 3416 O O . GLY A 1 450 ? -34.092 1.434 9.251 1.00 59.22 450 GLY A O 1
ATOM 3417 N N . GLU A 1 451 ? -31.977 2.145 8.948 1.00 64.00 451 GLU A N 1
ATOM 3418 C CA . GLU A 1 451 ? -31.618 1.287 7.807 1.00 64.00 451 GLU A CA 1
ATOM 3419 C C . GLU A 1 451 ? -30.166 0.780 7.948 1.00 64.00 451 GLU A C 1
ATOM 3421 O O . GLU A 1 451 ? -29.352 1.374 8.656 1.00 64.00 451 GLU A O 1
ATOM 3426 N N . THR A 1 452 ? -29.825 -0.346 7.311 1.00 80.19 452 THR A N 1
ATOM 3427 C CA . THR A 1 452 ? -28.448 -0.868 7.317 1.00 80.19 452 THR A CA 1
ATOM 3428 C C . THR A 1 452 ? -27.600 -0.085 6.314 1.00 80.19 452 THR A C 1
ATOM 3430 O O . THR A 1 452 ? -27.843 -0.176 5.114 1.00 80.19 452 THR A O 1
ATOM 3433 N N . CYS A 1 453 ? -26.586 0.645 6.790 1.00 92.44 453 CYS A N 1
ATOM 3434 C CA . CYS A 1 453 ? -25.604 1.331 5.940 1.00 92.44 453 CYS A CA 1
ATOM 3435 C C . CYS A 1 453 ? -24.987 0.371 4.903 1.00 92.44 453 CYS A C 1
ATOM 3437 O O . CYS A 1 453 ? -24.434 -0.663 5.287 1.00 92.44 453 CYS A O 1
ATOM 3439 N N . GLU A 1 454 ? -25.025 0.729 3.615 1.00 93.62 454 GLU A N 1
ATOM 3440 C CA . GLU A 1 454 ? -24.575 -0.133 2.507 1.00 93.62 454 GLU A CA 1
ATOM 3441 C C . GLU A 1 454 ? -23.099 -0.545 2.624 1.00 93.62 454 GLU A C 1
ATOM 3443 O O . GLU A 1 454 ? -22.770 -1.719 2.457 1.00 93.62 454 GLU A O 1
ATOM 3448 N N . TYR A 1 455 ? -22.214 0.372 3.025 1.00 94.25 455 TYR A N 1
ATOM 3449 C CA . TYR A 1 455 ? -20.812 0.073 3.343 1.00 94.25 455 TYR A CA 1
ATOM 3450 C C . TYR A 1 455 ? -20.669 -1.028 4.409 1.00 94.25 455 TYR A C 1
ATOM 3452 O O . TYR A 1 455 ? -19.865 -1.952 4.264 1.00 94.25 455 TYR A O 1
ATOM 3460 N N . SER A 1 456 ? -21.445 -0.941 5.495 1.00 92.50 456 SER A N 1
ATOM 3461 C CA . SER A 1 456 ? -21.417 -1.934 6.576 1.00 92.50 456 SER A CA 1
ATOM 3462 C C . SER A 1 456 ? -22.016 -3.264 6.119 1.00 92.50 456 SER A C 1
ATOM 3464 O O . SER A 1 456 ? -21.414 -4.311 6.360 1.00 92.50 456 SER A O 1
ATOM 3466 N N . ALA A 1 457 ? -23.134 -3.222 5.389 1.00 92.69 457 ALA A N 1
ATOM 3467 C CA . ALA A 1 457 ? -23.760 -4.398 4.789 1.00 92.69 457 ALA A CA 1
ATOM 3468 C C . ALA A 1 457 ? -22.810 -5.118 3.818 1.00 92.69 457 ALA A C 1
ATOM 3470 O O . ALA A 1 457 ? -22.751 -6.346 3.807 1.00 92.69 457 ALA A O 1
ATOM 3471 N N . GLY A 1 458 ? -22.006 -4.374 3.052 1.00 93.75 458 GLY A N 1
ATOM 3472 C CA . GLY A 1 458 ? -20.975 -4.933 2.177 1.00 93.75 458 GLY A CA 1
ATOM 3473 C C . GLY A 1 458 ? -19.946 -5.773 2.940 1.00 93.75 458 GLY A C 1
ATOM 3474 O O . GLY A 1 458 ? -19.569 -6.857 2.494 1.00 93.75 458 GLY A O 1
ATOM 3475 N N . TRP A 1 459 ? -19.532 -5.331 4.133 1.00 94.12 459 TRP A N 1
ATOM 3476 C CA . TRP A 1 459 ? -18.629 -6.104 4.995 1.00 94.12 459 TRP A CA 1
ATOM 3477 C C . TRP A 1 459 ? -19.302 -7.306 5.663 1.00 94.12 459 TRP A C 1
ATOM 3479 O O . TRP A 1 459 ? -18.670 -8.360 5.797 1.00 94.12 459 TRP A O 1
ATOM 3489 N N . GLU A 1 460 ? -20.565 -7.173 6.067 1.00 92.31 460 GLU A N 1
ATOM 3490 C CA . GLU A 1 460 ? -21.369 -8.298 6.561 1.00 92.31 460 GLU A CA 1
ATOM 3491 C C . GLU A 1 460 ? -21.483 -9.378 5.482 1.00 92.31 460 GLU A C 1
ATOM 3493 O O . GLU A 1 460 ? -21.182 -10.541 5.738 1.00 92.31 460 GLU A O 1
ATOM 3498 N N . HIS A 1 461 ? -21.774 -8.982 4.243 1.00 90.94 461 HIS A N 1
ATOM 3499 C CA . HIS A 1 461 ? -21.864 -9.890 3.108 1.00 90.94 461 HIS A CA 1
ATOM 3500 C C . HIS A 1 461 ? -20.512 -10.525 2.739 1.00 90.94 461 HIS A C 1
ATOM 3502 O O . HIS A 1 461 ? -20.455 -11.702 2.386 1.00 90.94 461 HIS A O 1
ATOM 3508 N N . ALA A 1 462 ? -19.396 -9.799 2.870 1.00 92.12 462 ALA A N 1
ATOM 3509 C CA . ALA A 1 462 ? -18.054 -10.356 2.662 1.00 92.12 462 ALA A CA 1
ATOM 3510 C C . ALA A 1 462 ? -17.651 -11.402 3.725 1.00 92.12 462 ALA A C 1
ATOM 3512 O O . ALA A 1 462 ? -16.727 -12.186 3.500 1.00 92.12 462 ALA A O 1
ATOM 3513 N N . SER A 1 463 ? -18.323 -11.414 4.881 1.00 93.06 463 SER A N 1
ATOM 3514 C CA . SER A 1 463 ? -18.076 -12.345 5.992 1.00 93.06 463 SER A CA 1
ATOM 3515 C C . SER A 1 463 ? -19.235 -13.312 6.260 1.00 93.06 463 SER A C 1
ATOM 3517 O O . SER A 1 463 ? -19.237 -14.008 7.279 1.00 93.06 463 SER A O 1
ATOM 3519 N N . ASP A 1 464 ? -20.194 -13.395 5.334 1.00 93.50 464 ASP A N 1
ATOM 3520 C CA . ASP A 1 464 ? -21.366 -14.252 5.462 1.00 93.50 464 ASP A CA 1
ATOM 3521 C C . ASP A 1 464 ? -20.975 -15.740 5.383 1.00 93.50 464 ASP A C 1
ATOM 3523 O O . ASP A 1 464 ? -20.414 -16.223 4.400 1.00 93.50 464 ASP A O 1
ATOM 3527 N N . ALA A 1 465 ? -21.263 -16.478 6.455 1.00 93.75 465 ALA A N 1
ATOM 3528 C CA . ALA A 1 465 ? -20.995 -17.910 6.551 1.00 93.75 465 ALA A CA 1
ATOM 3529 C C . ALA A 1 465 ? -22.086 -18.778 5.896 1.00 93.75 465 ALA A C 1
ATOM 3531 O O . ALA A 1 465 ? -21.851 -19.968 5.669 1.00 93.75 465 ALA A O 1
ATOM 3532 N N . ASP A 1 466 ? -23.279 -18.219 5.666 1.00 92.56 466 ASP A N 1
ATOM 3533 C CA . ASP A 1 466 ? -24.399 -18.878 4.983 1.00 92.56 466 ASP A CA 1
ATOM 3534 C C . ASP A 1 466 ? -24.289 -18.774 3.462 1.00 92.56 466 ASP A C 1
ATOM 3536 O O . ASP A 1 466 ? -24.771 -19.658 2.750 1.00 92.56 466 ASP A O 1
ATOM 3540 N N . ASP A 1 467 ? -23.621 -17.730 2.986 1.00 92.69 467 ASP A N 1
ATOM 3541 C CA . ASP A 1 467 ? -23.377 -17.466 1.576 1.00 92.69 467 ASP A CA 1
ATOM 3542 C C . ASP A 1 467 ? -21.929 -16.981 1.377 1.00 92.69 467 ASP A C 1
ATOM 3544 O O . ASP A 1 467 ? -21.701 -15.785 1.212 1.00 92.69 467 ASP A O 1
ATOM 3548 N N . PRO A 1 468 ? -20.920 -17.869 1.483 1.00 92.94 468 PRO A N 1
ATOM 3549 C CA . PRO A 1 468 ? -19.520 -17.469 1.394 1.00 92.94 468 PRO A CA 1
ATOM 3550 C C . PRO A 1 468 ? -19.056 -17.302 -0.058 1.00 92.94 468 PRO A C 1
ATOM 3552 O O . PRO A 1 468 ? -19.192 -18.218 -0.865 1.00 92.94 468 PRO A O 1
ATOM 3555 N N . ALA A 1 469 ? -18.411 -16.173 -0.359 1.00 94.50 469 ALA A N 1
ATOM 3556 C CA . ALA A 1 469 ? -17.813 -15.919 -1.672 1.00 94.50 469 ALA A CA 1
ATOM 3557 C C . ALA A 1 469 ? -16.583 -16.801 -1.942 1.00 94.50 469 ALA A C 1
ATOM 3559 O O . ALA A 1 469 ? -15.722 -16.958 -1.066 1.00 94.50 469 ALA A O 1
ATOM 3560 N N . ASP A 1 470 ? -16.407 -17.255 -3.180 1.00 96.75 470 ASP A N 1
ATOM 3561 C CA . ASP A 1 470 ? -15.166 -17.899 -3.623 1.00 96.75 470 ASP A CA 1
ATOM 3562 C C . ASP A 1 470 ? -14.033 -16.861 -3.732 1.00 96.75 470 ASP A C 1
ATOM 3564 O O . ASP A 1 470 ? -12.924 -17.071 -3.237 1.00 96.75 470 ASP A O 1
ATOM 3568 N N . LEU A 1 471 ? -14.321 -15.687 -4.302 1.00 98.06 471 LEU A N 1
ATOM 3569 C CA . LEU A 1 471 ? -13.348 -14.625 -4.561 1.00 98.06 471 LEU A CA 1
ATOM 3570 C C . LEU A 1 471 ? -13.805 -13.284 -3.969 1.00 98.06 471 LEU A C 1
ATOM 3572 O O . LEU A 1 471 ? -14.915 -12.827 -4.219 1.00 98.06 471 LEU A O 1
ATOM 3576 N N . LEU A 1 472 ? -12.927 -12.615 -3.226 1.00 98.12 472 LEU A N 1
ATOM 3577 C CA . LEU A 1 472 ? -13.099 -11.207 -2.859 1.00 98.12 472 LEU A CA 1
ATOM 3578 C C . LEU A 1 472 ? -12.181 -10.354 -3.733 1.00 98.12 472 LEU A C 1
ATOM 3580 O O . LEU A 1 472 ? -11.014 -10.696 -3.899 1.00 98.12 472 LEU A O 1
ATOM 3584 N N . VAL A 1 473 ? -12.684 -9.254 -4.284 1.00 98.12 473 VAL A N 1
ATOM 3585 C CA . VAL A 1 473 ? -11.926 -8.344 -5.154 1.00 98.12 473 VAL A CA 1
ATOM 3586 C C . VAL A 1 473 ? -11.848 -6.967 -4.505 1.00 98.12 473 VAL A C 1
ATOM 3588 O O . VAL A 1 473 ? -12.857 -6.449 -4.038 1.00 98.12 473 VAL A O 1
ATOM 3591 N N . GLY A 1 474 ? -10.674 -6.340 -4.462 1.00 96.75 474 GLY A N 1
ATOM 3592 C CA . GLY A 1 474 ? -10.561 -4.978 -3.935 1.00 96.75 474 GLY A CA 1
ATOM 3593 C C . GLY A 1 474 ? -9.172 -4.364 -4.063 1.00 96.75 474 GLY A C 1
ATOM 3594 O O . GLY A 1 474 ? -8.389 -4.776 -4.910 1.00 96.75 474 GLY A O 1
ATOM 3595 N N . SER A 1 475 ? -8.869 -3.370 -3.225 1.00 94.94 475 SER A N 1
ATOM 3596 C CA . SER A 1 475 ? -7.583 -2.656 -3.209 1.00 94.94 475 SER A CA 1
ATOM 3597 C C . SER A 1 475 ? -6.659 -3.151 -2.091 1.00 94.94 475 SER A C 1
ATOM 3599 O O . SER A 1 475 ? -7.128 -3.736 -1.116 1.00 94.94 475 SER A O 1
ATOM 3601 N N . TYR A 1 476 ? -5.353 -2.874 -2.179 1.00 95.62 476 TYR A N 1
ATOM 3602 C CA . TYR A 1 476 ? -4.349 -3.348 -1.207 1.00 95.62 476 TYR A CA 1
ATOM 3603 C C . TYR A 1 476 ? -4.692 -3.047 0.254 1.00 95.62 476 TYR A C 1
ATOM 3605 O O . TYR A 1 476 ? -4.517 -3.901 1.118 1.00 95.62 476 TYR A O 1
ATOM 3613 N N . VAL A 1 477 ? -5.255 -1.867 0.535 1.00 92.19 477 VAL A N 1
ATOM 3614 C CA . VAL A 1 477 ? -5.650 -1.453 1.893 1.00 92.19 477 VAL A CA 1
ATOM 3615 C C . VAL A 1 477 ? -6.654 -2.408 2.551 1.00 92.19 477 VAL A C 1
ATOM 3617 O O . VAL A 1 477 ? -6.714 -2.500 3.778 1.00 92.19 477 VAL A O 1
ATOM 3620 N N . HIS A 1 478 ? -7.416 -3.173 1.764 1.00 95.56 478 HIS A N 1
ATOM 3621 C CA . HIS A 1 478 ? -8.325 -4.188 2.288 1.00 95.56 478 HIS A CA 1
ATOM 3622 C C . HIS A 1 478 ? -7.590 -5.366 2.946 1.00 95.56 478 HIS A C 1
ATOM 3624 O O . HIS A 1 478 ? -8.185 -6.052 3.774 1.00 95.56 478 HIS A O 1
ATOM 3630 N N . ALA A 1 479 ? -6.293 -5.565 2.680 1.00 95.44 479 ALA A N 1
ATOM 3631 C CA . ALA A 1 479 ? -5.477 -6.589 3.336 1.00 95.44 479 ALA A CA 1
ATOM 3632 C C . ALA A 1 479 ? -5.409 -6.417 4.868 1.00 95.44 479 ALA A C 1
ATOM 3634 O O . ALA A 1 479 ? -5.176 -7.386 5.598 1.00 95.44 479 ALA A O 1
ATOM 3635 N N . HIS A 1 480 ? -5.661 -5.210 5.392 1.00 93.00 480 HIS A N 1
ATOM 3636 C CA . HIS A 1 480 ? -5.749 -4.960 6.836 1.00 93.00 480 HIS A CA 1
ATOM 3637 C C . HIS A 1 480 ? -7.039 -5.487 7.477 1.00 93.00 480 HIS A C 1
ATOM 3639 O O . HIS A 1 480 ? -7.123 -5.560 8.706 1.00 93.00 480 HIS A O 1
ATOM 3645 N N . VAL A 1 481 ? -8.049 -5.853 6.683 1.00 93.75 481 VAL A N 1
ATOM 3646 C CA . VAL A 1 481 ? -9.360 -6.258 7.192 1.00 93.75 481 VAL A CA 1
ATOM 3647 C C . VAL A 1 481 ? -9.393 -7.776 7.422 1.00 93.75 481 VAL A C 1
ATOM 3649 O O . VAL A 1 481 ? -9.172 -8.544 6.487 1.00 93.75 481 VAL A O 1
ATOM 3652 N N . PRO A 1 482 ? -9.704 -8.260 8.644 1.00 92.81 482 PRO A N 1
ATOM 3653 C CA . PRO A 1 482 ? -9.671 -9.693 8.950 1.00 92.81 482 PRO A CA 1
ATOM 3654 C C . PRO A 1 482 ? -10.556 -10.575 8.061 1.00 92.81 482 PRO A C 1
ATOM 3656 O O . PRO A 1 482 ? -10.167 -11.705 7.769 1.00 92.81 482 PRO A O 1
ATOM 3659 N N . SER A 1 483 ? -11.715 -10.083 7.608 1.00 93.44 483 SER A N 1
ATOM 3660 C CA . SER A 1 483 ? -12.621 -10.840 6.729 1.00 93.44 483 SER A CA 1
ATOM 3661 C C . SER A 1 483 ? -12.018 -11.119 5.350 1.00 93.44 483 SER A C 1
ATOM 3663 O O . SER A 1 483 ? -12.295 -12.155 4.761 1.00 93.44 483 SER A O 1
ATOM 3665 N N . VAL A 1 484 ? -11.108 -10.268 4.873 1.00 96.56 484 VAL A N 1
ATOM 3666 C CA . VAL A 1 484 ? -10.377 -10.454 3.606 1.00 96.56 484 VAL A CA 1
ATOM 3667 C C . VAL A 1 484 ? -9.337 -11.572 3.718 1.00 96.56 484 VAL A C 1
ATOM 3669 O O . VAL A 1 484 ? -8.932 -12.155 2.719 1.00 96.56 484 VAL A O 1
ATOM 3672 N N . ARG A 1 485 ? -8.936 -11.923 4.940 1.00 95.81 485 ARG A N 1
ATOM 3673 C CA . ARG A 1 485 ? -7.978 -12.996 5.244 1.00 95.81 485 ARG A CA 1
ATOM 3674 C C . ARG A 1 485 ? -8.639 -14.252 5.810 1.00 95.81 485 ARG A C 1
ATOM 3676 O O . ARG A 1 485 ? -7.958 -15.203 6.188 1.00 95.81 485 ARG A O 1
ATOM 3683 N N . THR A 1 486 ? -9.968 -14.254 5.906 1.00 95.81 486 THR A N 1
ATOM 3684 C CA . THR A 1 486 ? -10.733 -15.322 6.552 1.00 95.81 486 THR A CA 1
ATOM 3685 C C . THR A 1 486 ? -11.823 -15.836 5.623 1.00 95.81 486 THR A C 1
ATOM 3687 O O . THR A 1 486 ? -12.637 -15.080 5.104 1.00 95.81 486 THR A O 1
ATOM 3690 N N . ALA A 1 487 ? -11.858 -17.146 5.424 1.00 94.75 487 ALA A N 1
ATOM 3691 C CA . ALA A 1 487 ? -12.986 -17.838 4.829 1.00 94.75 487 ALA A CA 1
ATOM 3692 C C . ALA A 1 487 ? -13.950 -18.251 5.946 1.00 94.75 487 ALA A C 1
ATOM 3694 O O . ALA A 1 487 ? -13.533 -18.859 6.937 1.00 94.75 487 ALA A O 1
ATOM 3695 N N . TYR A 1 488 ? -15.229 -17.926 5.781 1.00 94.00 488 TYR A N 1
ATOM 3696 C CA . TYR A 1 488 ? -16.292 -18.257 6.725 1.00 94.00 488 TYR A CA 1
ATOM 3697 C C . TYR A 1 488 ? -17.142 -19.392 6.159 1.00 94.00 488 TYR A C 1
ATOM 3699 O O . TYR A 1 488 ? -17.374 -19.471 4.958 1.00 94.00 488 TYR A O 1
ATOM 3707 N N . SER A 1 489 ? -17.581 -20.305 7.017 1.00 93.25 489 SER A N 1
ATOM 3708 C CA . SER A 1 489 ? -18.485 -21.397 6.639 1.00 93.25 489 SER A CA 1
ATOM 3709 C C . SER A 1 489 ? -19.279 -21.872 7.853 1.00 93.25 489 SER A C 1
ATOM 3711 O O . SER A 1 489 ? -19.011 -21.440 8.976 1.00 93.25 489 SER A O 1
ATOM 3713 N N . ARG A 1 490 ? -20.256 -22.766 7.662 1.00 92.44 490 ARG A N 1
ATOM 3714 C CA . ARG A 1 490 ? -20.967 -23.422 8.769 1.00 92.44 490 ARG A CA 1
ATOM 3715 C C . ARG A 1 490 ? -20.620 -24.899 8.899 1.00 92.44 490 ARG A C 1
ATOM 3717 O O . ARG A 1 490 ? -20.648 -25.652 7.927 1.00 92.44 490 ARG A O 1
ATOM 3724 N N . ASP A 1 491 ? -20.400 -25.330 10.137 1.00 89.50 491 ASP A N 1
ATOM 3725 C CA . ASP A 1 491 ? -20.242 -26.740 10.479 1.00 89.50 491 ASP A CA 1
ATOM 3726 C C . ASP A 1 491 ? -21.570 -27.513 10.368 1.00 89.50 491 ASP A C 1
ATOM 3728 O O . ASP A 1 491 ? -22.663 -26.953 10.246 1.00 89.50 491 ASP A O 1
ATOM 3732 N N . ALA A 1 492 ? -21.507 -28.842 10.494 1.00 87.12 492 ALA A N 1
ATOM 3733 C CA . ALA A 1 492 ? -22.694 -29.706 10.461 1.00 87.12 492 ALA A CA 1
ATOM 3734 C C . ALA A 1 492 ? -23.725 -29.428 11.583 1.00 87.12 492 ALA A C 1
ATOM 3736 O O . ALA A 1 492 ? -24.809 -30.014 11.583 1.00 87.12 492 ALA A O 1
ATOM 3737 N N . ARG A 1 493 ? -23.388 -28.588 12.572 1.00 87.12 493 ARG A N 1
ATOM 3738 C CA . ARG A 1 493 ? -24.258 -28.143 13.670 1.00 87.12 493 ARG A CA 1
ATOM 3739 C C . ARG A 1 493 ? -24.737 -26.696 13.484 1.00 87.12 493 ARG A C 1
ATOM 3741 O O . ARG A 1 493 ? -25.412 -26.190 14.377 1.00 87.12 493 ARG A O 1
ATOM 3748 N N . GLY A 1 494 ? -24.415 -26.054 12.359 1.00 84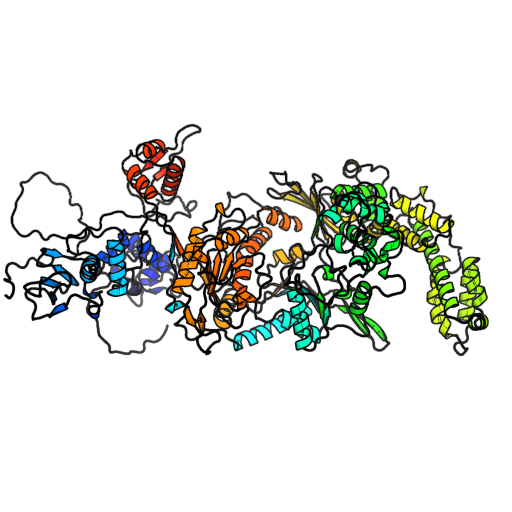.38 494 GLY A N 1
ATOM 3749 C CA . GLY A 1 494 ? -24.772 -24.672 12.045 1.00 84.38 494 GLY A CA 1
ATOM 3750 C C . GLY A 1 494 ? -23.895 -23.618 12.727 1.00 84.38 494 GLY A C 1
ATOM 3751 O O . GLY A 1 494 ? -24.249 -22.441 12.700 1.00 84.38 494 GLY A O 1
ATOM 3752 N N . ARG A 1 495 ? -22.776 -23.997 13.354 1.00 88.44 495 ARG A N 1
ATOM 3753 C CA . ARG A 1 495 ? -21.841 -23.044 13.973 1.00 88.44 495 ARG A CA 1
ATOM 3754 C C . ARG A 1 495 ? -20.899 -22.487 12.920 1.00 88.44 495 ARG A C 1
ATOM 3756 O O . ARG A 1 495 ? -20.470 -23.231 12.047 1.00 88.44 495 ARG A O 1
ATOM 3763 N N . VAL A 1 496 ? -20.573 -21.204 13.033 1.00 91.62 496 VAL A N 1
ATOM 3764 C CA . VAL A 1 496 ? -19.596 -20.567 12.147 1.00 91.62 496 VAL A CA 1
ATOM 3765 C C . VAL A 1 496 ? -18.211 -21.161 12.412 1.00 91.62 496 VAL A C 1
ATOM 3767 O O . VAL A 1 496 ? -17.767 -21.222 13.559 1.00 91.62 496 VAL A O 1
ATOM 3770 N N . GLU A 1 497 ? -17.553 -21.607 11.350 1.00 92.50 497 GLU A N 1
ATOM 3771 C CA . GLU A 1 497 ? -16.155 -22.023 11.308 1.00 92.50 497 GLU A CA 1
ATOM 3772 C C . GLU A 1 497 ? -15.368 -21.047 10.431 1.00 92.50 497 GLU A C 1
ATOM 3774 O O . GLU A 1 497 ? -15.874 -20.536 9.429 1.00 92.50 497 GLU A O 1
ATOM 3779 N N . THR A 1 498 ? -14.118 -20.794 10.816 1.00 94.38 498 THR A N 1
ATOM 3780 C CA . THR A 1 498 ? -13.199 -19.902 10.104 1.00 94.38 498 THR A CA 1
ATOM 3781 C C . THR A 1 498 ? -11.986 -20.679 9.614 1.00 94.38 498 THR A C 1
ATOM 3783 O O . THR A 1 498 ? -11.404 -21.447 10.382 1.00 94.38 498 THR A O 1
ATOM 3786 N N . ALA A 1 499 ? -11.561 -20.423 8.383 1.00 92.94 499 ALA A N 1
ATOM 3787 C CA . ALA A 1 499 ? -10.315 -20.927 7.812 1.00 92.94 499 ALA A CA 1
ATOM 3788 C C . ALA A 1 499 ? -9.514 -19.775 7.175 1.00 92.94 499 ALA A C 1
ATOM 3790 O O . ALA A 1 499 ? -10.096 -18.727 6.888 1.00 92.94 499 ALA A O 1
ATOM 3791 N N . PRO A 1 500 ? -8.199 -19.926 6.945 1.00 94.12 500 PRO A N 1
ATOM 3792 C CA . PRO A 1 500 ? -7.427 -18.938 6.196 1.00 94.12 500 PRO A CA 1
ATOM 3793 C C . PRO A 1 500 ? -7.968 -18.756 4.769 1.00 94.12 500 PRO A C 1
ATOM 3795 O O . PRO A 1 500 ? -8.204 -19.739 4.065 1.00 94.12 500 PRO A O 1
ATOM 3798 N N . ARG A 1 501 ? -8.147 -17.501 4.341 1.00 95.50 501 ARG A N 1
ATOM 3799 C CA . ARG A 1 501 ? -8.390 -17.112 2.941 1.00 95.50 501 ARG A CA 1
ATOM 3800 C C . ARG A 1 501 ? -7.109 -16.482 2.420 1.00 95.50 501 ARG A C 1
ATOM 3802 O O . ARG A 1 501 ? -6.707 -15.445 2.941 1.00 95.50 501 ARG A O 1
ATOM 3809 N N . ALA A 1 502 ? -6.483 -17.099 1.423 1.00 96.38 502 ALA A N 1
ATOM 3810 C CA . ALA A 1 502 ? -5.222 -16.599 0.891 1.00 96.38 502 ALA A CA 1
ATOM 3811 C C . ALA A 1 502 ? -5.408 -15.247 0.179 1.00 96.38 502 ALA A C 1
ATOM 3813 O O . ALA A 1 502 ? -6.447 -14.990 -0.440 1.00 96.38 502 ALA A O 1
ATOM 3814 N N . VAL A 1 503 ? -4.412 -14.373 0.311 1.00 97.75 503 VAL A N 1
ATOM 3815 C CA . VAL A 1 503 ? -4.427 -13.003 -0.217 1.00 97.75 503 VAL A CA 1
ATOM 3816 C C . VAL A 1 503 ? -3.466 -12.912 -1.389 1.00 97.75 503 VAL A C 1
ATOM 3818 O O . VAL A 1 503 ? -2.301 -13.264 -1.266 1.00 97.75 503 VAL A O 1
ATOM 3821 N N . VAL A 1 504 ? -3.954 -12.415 -2.516 1.00 98.00 504 VAL A N 1
ATOM 3822 C CA . VAL A 1 504 ? -3.190 -12.209 -3.741 1.00 98.00 504 VAL A CA 1
ATOM 3823 C C . VAL A 1 504 ? -3.057 -10.709 -3.973 1.00 98.00 504 VAL A C 1
ATOM 3825 O O . VAL A 1 504 ? -4.068 -10.019 -4.095 1.00 98.00 504 VAL A O 1
ATOM 3828 N N . LEU A 1 505 ? -1.827 -10.208 -4.009 1.00 97.38 505 LEU A N 1
ATOM 3829 C CA . LEU A 1 505 ? -1.478 -8.818 -4.298 1.00 97.38 505 LEU A CA 1
ATOM 3830 C C . LEU A 1 505 ? -0.991 -8.746 -5.747 1.00 97.38 505 LEU A C 1
ATOM 3832 O O . LEU A 1 505 ? 0.022 -9.357 -6.079 1.00 97.38 505 LEU A O 1
ATOM 3836 N N . ASP A 1 506 ? -1.724 -8.060 -6.621 1.00 94.44 506 ASP A N 1
ATOM 3837 C CA . ASP A 1 506 ? -1.341 -7.928 -8.030 1.00 94.44 506 ASP A CA 1
ATOM 3838 C C . ASP A 1 506 ? -0.527 -6.664 -8.276 1.00 94.44 506 ASP A C 1
ATOM 3840 O O . ASP A 1 506 ? -1.041 -5.582 -8.027 1.00 94.44 506 ASP A O 1
ATOM 3844 N N . GLU A 1 507 ? 0.672 -6.812 -8.849 1.00 90.88 507 GLU A N 1
ATOM 3845 C CA . GLU A 1 507 ? 1.740 -5.804 -8.964 1.00 90.88 507 GLU A CA 1
ATOM 3846 C C . GLU A 1 507 ? 2.509 -5.537 -7.653 1.00 90.88 507 GLU A C 1
ATOM 3848 O O . GLU A 1 507 ? 2.051 -5.842 -6.552 1.00 90.88 507 GLU A O 1
ATOM 3853 N N . PHE A 1 508 ? 3.714 -4.963 -7.773 1.00 92.88 508 PHE A N 1
ATOM 3854 C CA . PHE A 1 508 ? 4.501 -4.533 -6.615 1.00 92.88 508 PHE A CA 1
ATOM 3855 C C . PHE A 1 508 ? 3.740 -3.489 -5.794 1.00 92.88 508 PHE A C 1
ATOM 3857 O O . PHE A 1 508 ? 3.262 -2.485 -6.331 1.00 92.88 508 PHE A O 1
ATOM 3864 N N . VAL A 1 509 ? 3.635 -3.731 -4.486 1.00 92.50 509 VAL A N 1
ATOM 3865 C CA . VAL A 1 509 ? 2.891 -2.865 -3.562 1.00 92.50 509 VAL A CA 1
ATOM 3866 C C . VAL A 1 509 ? 3.637 -1.584 -3.188 1.00 92.50 509 VAL A C 1
ATOM 3868 O O . VAL A 1 509 ? 2.978 -0.621 -2.802 1.00 92.50 509 VAL A O 1
ATOM 3871 N N . GLY A 1 510 ? 4.970 -1.541 -3.326 1.00 90.44 510 GLY A N 1
ATOM 3872 C CA . GLY A 1 510 ? 5.784 -0.383 -2.942 1.00 90.44 510 GLY A CA 1
ATOM 3873 C C . GLY A 1 510 ? 5.429 0.128 -1.544 1.00 90.44 510 GLY A C 1
ATOM 3874 O O . GLY A 1 510 ? 5.289 -0.655 -0.606 1.00 90.44 510 GLY A O 1
ATOM 3875 N N . ASP A 1 511 ? 5.175 1.429 -1.445 1.00 88.81 511 ASP A N 1
ATOM 3876 C CA . ASP A 1 511 ? 4.849 2.113 -0.190 1.00 88.81 511 ASP A CA 1
ATOM 3877 C C . ASP A 1 511 ? 3.345 2.112 0.145 1.00 88.81 511 ASP A C 1
ATOM 3879 O O . ASP A 1 511 ? 2.882 2.911 0.956 1.00 88.81 511 ASP A O 1
ATOM 3883 N N . ALA A 1 512 ? 2.539 1.218 -0.446 1.00 92.19 512 ALA A N 1
ATOM 3884 C CA . ALA A 1 512 ? 1.084 1.189 -0.234 1.00 92.19 512 ALA A CA 1
ATOM 3885 C C . ALA A 1 512 ? 0.652 0.998 1.235 1.00 92.19 512 ALA A C 1
ATOM 3887 O O . ALA A 1 512 ? -0.500 1.282 1.578 1.00 92.19 512 ALA A O 1
ATOM 3888 N N . PHE A 1 513 ? 1.551 0.505 2.090 1.00 94.69 513 PHE A N 1
ATOM 3889 C CA . PHE A 1 513 ? 1.328 0.310 3.524 1.00 94.69 513 PHE A CA 1
ATOM 3890 C C . PHE A 1 513 ? 2.043 1.350 4.401 1.00 94.69 513 PHE A C 1
ATOM 3892 O O . PHE A 1 513 ? 1.962 1.267 5.629 1.00 94.69 513 PHE A O 1
ATOM 3899 N N . ALA A 1 514 ? 2.693 2.343 3.792 1.00 94.94 514 ALA A N 1
ATOM 3900 C CA . ALA A 1 514 ? 3.336 3.445 4.486 1.00 94.94 514 ALA A CA 1
ATOM 3901 C C . ALA A 1 514 ? 2.416 4.670 4.577 1.00 94.94 514 ALA A C 1
ATOM 3903 O O . ALA A 1 514 ? 1.616 4.969 3.688 1.00 94.94 514 ALA A O 1
ATOM 3904 N N . ARG A 1 515 ? 2.532 5.403 5.683 1.00 94.06 515 ARG A N 1
ATOM 3905 C CA . ARG A 1 515 ? 1.881 6.692 5.897 1.00 94.06 515 ARG A CA 1
ATOM 3906 C C . ARG A 1 515 ? 2.890 7.698 6.407 1.00 94.06 515 ARG A C 1
ATOM 3908 O O . ARG A 1 515 ? 3.532 7.470 7.425 1.00 94.06 515 ARG A O 1
ATOM 3915 N N . GLU A 1 516 ? 2.950 8.837 5.745 1.00 94.81 516 GLU A N 1
ATOM 3916 C CA . GLU A 1 516 ? 3.782 9.956 6.158 1.00 94.81 516 GLU A CA 1
ATOM 3917 C C . GLU A 1 516 ? 3.033 10.889 7.118 1.00 94.81 516 GLU A C 1
ATOM 3919 O O . GLU A 1 516 ? 1.830 11.137 6.982 1.00 94.81 516 GLU A O 1
ATOM 3924 N N . PHE A 1 517 ? 3.765 11.379 8.108 1.00 93.94 517 PHE A N 1
ATOM 3925 C CA . PHE A 1 517 ? 3.392 12.431 9.031 1.00 93.94 517 PHE A CA 1
ATOM 3926 C C . PHE A 1 517 ? 4.384 13.570 8.830 1.00 93.94 517 PHE A C 1
ATOM 3928 O O . PHE A 1 517 ? 5.577 13.390 9.061 1.00 93.94 517 PHE A O 1
ATOM 3935 N N . ASP A 1 518 ? 3.881 14.736 8.443 1.00 89.56 518 ASP A N 1
ATOM 3936 C CA . ASP A 1 518 ? 4.687 15.951 8.294 1.00 89.56 518 ASP A CA 1
ATOM 3937 C C . ASP A 1 518 ? 5.238 16.421 9.669 1.00 89.56 518 ASP A C 1
ATOM 3939 O O . ASP A 1 518 ? 5.238 15.684 10.661 1.00 89.56 518 ASP A O 1
ATOM 3943 N N . GLU A 1 519 ? 5.582 17.706 9.806 1.00 88.44 519 GLU A N 1
ATOM 3944 C CA . GLU A 1 519 ? 6.055 18.355 11.053 1.00 88.44 519 GLU A CA 1
ATOM 3945 C C . GLU A 1 519 ? 5.109 18.245 12.277 1.00 88.44 519 GLU A C 1
ATOM 3947 O O . GLU A 1 519 ? 5.382 18.778 13.360 1.00 88.44 519 GLU A O 1
ATOM 3952 N N . LEU A 1 520 ? 3.972 17.570 12.101 1.00 91.06 520 LEU A N 1
ATOM 3953 C CA . LEU A 1 520 ? 2.949 17.279 13.096 1.00 91.06 520 LEU A CA 1
ATOM 3954 C C . LEU A 1 520 ? 3.178 15.962 13.845 1.00 91.06 520 LEU A C 1
ATOM 3956 O O . LEU A 1 520 ? 2.485 15.718 14.835 1.00 91.06 520 LEU A O 1
ATOM 3960 N N . ALA A 1 521 ? 4.129 15.121 13.420 1.00 94.25 521 ALA A N 1
ATOM 3961 C CA . ALA A 1 521 ? 4.457 13.872 14.114 1.00 94.25 521 ALA A CA 1
ATOM 3962 C C . ALA A 1 521 ? 4.707 14.105 15.622 1.00 94.25 521 ALA A C 1
ATOM 3964 O O . ALA A 1 521 ? 4.088 13.465 16.480 1.00 94.25 521 ALA A O 1
ATOM 3965 N N . ASP A 1 522 ? 5.518 15.116 15.945 1.00 94.31 522 ASP A N 1
ATOM 3966 C CA . ASP A 1 522 ? 5.800 15.533 17.321 1.00 94.31 522 ASP A CA 1
ATOM 3967 C C . ASP A 1 522 ? 4.558 16.057 18.060 1.00 94.31 522 ASP A C 1
ATOM 3969 O O . ASP A 1 522 ? 4.434 15.852 19.269 1.00 94.31 522 ASP A O 1
ATOM 3973 N N . ASP A 1 523 ? 3.625 16.734 17.380 1.00 95.56 523 ASP A N 1
ATOM 3974 C CA . ASP A 1 523 ? 2.399 17.230 18.023 1.00 95.56 523 ASP A CA 1
ATOM 3975 C C . ASP A 1 523 ? 1.490 16.079 18.447 1.00 95.56 523 ASP A C 1
ATOM 3977 O O . ASP A 1 523 ? 0.959 16.085 19.561 1.00 95.56 523 ASP A O 1
ATOM 3981 N N . HIS A 1 524 ? 1.351 15.066 17.589 1.00 97.12 524 HIS A N 1
ATOM 3982 C CA . HIS A 1 524 ? 0.579 13.864 17.890 1.00 97.12 524 HIS A CA 1
ATOM 3983 C C . HIS A 1 524 ? 1.161 13.116 19.096 1.00 97.12 524 HIS A C 1
ATOM 3985 O O . HIS A 1 524 ? 0.425 12.760 20.022 1.00 97.12 524 HIS A O 1
ATOM 3991 N N . ALA A 1 525 ? 2.484 12.939 19.139 1.00 97.31 525 ALA A N 1
ATOM 3992 C CA . ALA A 1 525 ? 3.152 12.325 20.282 1.00 97.31 525 ALA A CA 1
ATOM 3993 C C . ALA A 1 525 ? 3.049 13.182 21.557 1.00 97.31 525 ALA A C 1
ATOM 3995 O O . ALA A 1 525 ? 2.801 12.655 22.643 1.00 97.31 525 ALA A O 1
ATOM 3996 N N . THR A 1 526 ? 3.165 14.509 21.432 1.00 97.25 526 THR A N 1
ATOM 3997 C CA . THR A 1 526 ? 3.019 15.457 22.549 1.00 97.25 526 THR A CA 1
ATOM 3998 C C . THR A 1 526 ? 1.625 15.395 23.161 1.00 97.25 526 THR A C 1
ATOM 4000 O O . THR A 1 526 ? 1.489 15.391 24.387 1.00 97.25 526 THR A O 1
ATOM 4003 N N . TRP A 1 527 ? 0.580 15.329 22.331 1.00 97.44 527 TRP A N 1
ATOM 4004 C CA . TRP A 1 527 ? -0.795 15.161 22.798 1.00 97.44 527 TRP A CA 1
ATOM 4005 C C . TRP A 1 527 ? -0.955 13.885 23.632 1.00 97.44 527 TRP A C 1
ATOM 4007 O O . TRP A 1 527 ? -1.519 13.920 24.735 1.00 97.44 527 TRP A O 1
ATOM 4017 N N . LEU A 1 528 ? -0.431 12.762 23.132 1.00 98.25 528 LEU A N 1
ATOM 4018 C CA . LEU A 1 528 ? -0.534 11.497 23.843 1.00 98.25 528 LEU A CA 1
ATOM 4019 C C . LEU A 1 528 ? 0.257 11.545 25.157 1.00 98.25 528 LEU A C 1
ATOM 4021 O O . LEU A 1 528 ? -0.287 11.211 26.207 1.00 98.25 528 LEU A O 1
ATOM 4025 N N . ALA A 1 529 ? 1.492 12.050 25.135 1.00 97.94 529 ALA A N 1
ATOM 4026 C CA . ALA A 1 529 ? 2.329 12.184 26.325 1.00 97.94 529 ALA A CA 1
ATOM 4027 C C . ALA A 1 529 ? 1.669 13.053 27.415 1.00 97.94 529 ALA A C 1
ATOM 4029 O O . ALA A 1 529 ? 1.607 12.638 28.572 1.00 97.94 529 ALA A O 1
ATOM 4030 N N . ARG A 1 530 ? 1.076 14.199 27.047 1.00 97.25 530 ARG A N 1
ATOM 4031 C CA . ARG A 1 530 ? 0.280 15.072 27.941 1.00 97.25 530 ARG A CA 1
ATOM 4032 C C . ARG A 1 530 ? -0.926 14.375 28.572 1.00 97.25 530 ARG A C 1
ATOM 4034 O O . ARG A 1 530 ? -1.397 14.780 29.637 1.00 97.25 530 ARG A O 1
ATOM 4041 N N . SER A 1 531 ? -1.469 13.359 27.905 1.00 97.50 531 SER A N 1
ATOM 4042 C CA . SER A 1 531 ? -2.593 12.566 28.414 1.00 97.50 531 SER A CA 1
ATOM 4043 C C . SER A 1 531 ? -2.156 11.488 29.414 1.00 97.50 531 SER A C 1
ATOM 4045 O O . SER A 1 531 ? -2.986 10.990 30.176 1.00 97.50 531 SER A O 1
ATOM 4047 N N . LEU A 1 532 ? -0.863 11.155 29.447 1.00 96.75 532 LEU A N 1
ATOM 4048 C CA . LEU A 1 532 ? -0.287 10.142 30.335 1.00 96.75 532 LEU A CA 1
ATOM 4049 C C . LEU A 1 532 ? 0.533 10.741 31.489 1.00 96.75 532 LEU A C 1
ATOM 4051 O O . LEU A 1 532 ? 0.679 10.096 32.527 1.00 96.75 532 LEU A O 1
ATOM 4055 N N . ARG A 1 533 ? 1.076 11.952 31.318 1.00 95.44 533 ARG A N 1
ATOM 4056 C CA . ARG A 1 533 ? 1.946 12.650 32.277 1.00 95.44 533 ARG A CA 1
ATOM 4057 C C . ARG A 1 533 ? 1.571 14.124 32.416 1.00 95.44 533 ARG A C 1
ATOM 4059 O O . ARG A 1 533 ? 1.247 14.785 31.435 1.00 95.44 533 ARG A O 1
ATOM 4066 N N . ASP A 1 534 ? 1.639 14.647 33.641 1.00 92.62 534 ASP A N 1
ATOM 4067 C CA . ASP A 1 534 ? 1.295 16.040 33.972 1.00 92.62 534 ASP A CA 1
ATOM 4068 C C . ASP A 1 534 ? 2.472 17.008 33.826 1.00 92.62 534 ASP A C 1
ATOM 4070 O O . ASP A 1 534 ? 2.262 18.217 33.788 1.00 92.62 534 ASP A O 1
ATOM 4074 N N . ASP A 1 535 ? 3.701 16.498 33.761 1.00 93.31 535 ASP A N 1
ATOM 4075 C CA . ASP A 1 535 ? 4.927 17.284 33.617 1.00 93.31 535 ASP A CA 1
ATOM 4076 C C . ASP A 1 535 ? 5.407 17.430 32.166 1.00 93.31 535 ASP A C 1
ATOM 4078 O O . ASP A 1 535 ? 6.522 17.909 31.940 1.00 93.31 535 ASP A O 1
ATOM 4082 N N . VAL A 1 536 ? 4.569 17.030 31.205 1.00 95.69 536 VAL A N 1
ATOM 4083 C CA . VAL A 1 536 ? 4.767 17.257 29.773 1.00 95.69 536 VAL A CA 1
ATOM 4084 C C . VAL A 1 536 ? 3.828 18.365 29.335 1.00 95.69 536 VAL A C 1
ATOM 4086 O O . VAL A 1 536 ? 2.626 18.143 29.254 1.00 95.69 536 VAL A O 1
ATOM 4089 N N . ASP A 1 537 ? 4.364 19.545 29.031 1.00 90.88 537 ASP A N 1
ATOM 4090 C CA . ASP A 1 537 ? 3.568 20.686 28.584 1.00 90.88 537 ASP A CA 1
ATOM 4091 C C . ASP A 1 537 ? 3.754 20.993 27.105 1.00 90.88 537 ASP A C 1
ATOM 4093 O O . ASP A 1 537 ? 2.912 21.696 26.568 1.00 90.88 537 ASP A O 1
ATOM 4097 N N . ASP A 1 538 ? 4.794 20.518 26.419 1.00 92.12 538 ASP A N 1
ATOM 4098 C CA . ASP A 1 538 ? 5.065 20.792 24.999 1.00 92.12 538 ASP A CA 1
ATOM 4099 C C . ASP A 1 538 ? 5.999 19.748 24.352 1.00 92.12 538 ASP A C 1
ATOM 4101 O O . ASP A 1 538 ? 6.448 18.813 25.017 1.00 92.12 538 ASP A O 1
ATOM 4105 N N . ARG A 1 539 ? 6.298 19.917 23.050 1.00 92.50 539 ARG A N 1
ATOM 4106 C CA . ARG A 1 539 ? 7.205 19.036 22.287 1.00 92.50 539 ARG A CA 1
ATOM 4107 C C . ARG A 1 539 ? 8.559 18.864 22.978 1.00 92.50 539 ARG A C 1
ATOM 4109 O O . ARG A 1 539 ? 9.124 17.779 22.995 1.00 92.50 539 ARG A O 1
ATOM 4116 N N . ARG A 1 540 ? 9.090 19.927 23.590 1.00 92.00 540 ARG A N 1
ATOM 4117 C CA . ARG A 1 540 ? 10.401 19.899 24.243 1.00 92.00 540 ARG A CA 1
ATOM 4118 C C . ARG A 1 540 ? 10.380 19.032 25.500 1.00 92.00 540 ARG A C 1
ATOM 4120 O O . ARG A 1 540 ? 11.385 18.378 25.780 1.00 92.00 540 ARG A O 1
ATOM 4127 N N . ASP A 1 541 ? 9.287 19.033 26.259 1.00 93.50 541 ASP A N 1
ATOM 4128 C CA . ASP A 1 541 ? 9.167 18.156 27.423 1.00 93.50 541 ASP A CA 1
ATOM 4129 C C . ASP A 1 541 ? 9.149 16.672 27.028 1.00 93.50 541 ASP A C 1
ATOM 4131 O O . ASP A 1 541 ? 9.768 15.877 27.735 1.00 93.50 541 ASP A O 1
ATOM 4135 N N . VAL A 1 542 ? 8.546 16.294 25.890 1.00 91.62 542 VAL A N 1
ATOM 4136 C CA . VAL A 1 542 ? 8.531 14.890 25.419 1.00 91.62 542 VAL A CA 1
ATOM 4137 C C . VAL A 1 542 ? 9.949 14.304 25.385 1.00 91.62 542 VAL A C 1
ATOM 4139 O O . VAL A 1 542 ? 10.186 13.222 25.920 1.00 91.62 542 VAL A O 1
ATOM 4142 N N . TYR A 1 543 ? 10.919 15.072 24.882 1.00 89.81 543 TYR A N 1
ATOM 4143 C CA . TYR A 1 543 ? 12.326 14.666 24.817 1.00 89.81 543 TYR A CA 1
ATOM 4144 C C . TYR A 1 543 ? 13.113 14.860 26.132 1.00 89.81 543 TYR A C 1
ATOM 4146 O O . TYR A 1 543 ? 14.178 14.272 26.304 1.00 89.81 543 TYR A O 1
ATOM 4154 N N . GLN A 1 544 ? 12.653 15.701 27.069 1.00 88.94 544 GLN A N 1
ATOM 4155 C CA . GLN A 1 544 ? 13.413 16.061 28.286 1.00 88.94 544 GLN A CA 1
ATOM 4156 C C . GLN A 1 544 ? 12.986 15.309 29.549 1.00 88.94 544 GLN A C 1
ATOM 4158 O O . GLN A 1 544 ? 13.720 15.334 30.538 1.00 88.94 544 GLN A O 1
ATOM 4163 N N . ARG A 1 545 ? 11.813 14.669 29.548 1.00 88.62 545 ARG A N 1
ATOM 4164 C CA . ARG A 1 545 ? 11.212 14.056 30.746 1.00 88.62 545 ARG A CA 1
ATOM 4165 C C . ARG A 1 545 ? 11.497 12.570 30.924 1.00 88.62 545 ARG A C 1
ATOM 4167 O O . ARG A 1 545 ? 10.916 11.966 31.817 1.00 88.62 545 ARG A O 1
ATOM 4174 N N . GLU A 1 546 ? 12.409 12.006 30.129 1.00 87.50 546 GLU A N 1
ATOM 4175 C CA . GLU A 1 546 ? 12.806 10.590 30.205 1.00 87.50 546 GLU A CA 1
ATOM 4176 C C . GLU A 1 546 ? 11.579 9.654 30.224 1.00 87.50 546 GLU A C 1
ATOM 4178 O O . GLU A 1 546 ? 11.522 8.705 31.002 1.00 87.50 546 GLU A O 1
ATOM 4183 N N . LEU A 1 547 ? 10.579 9.930 29.373 1.00 92.56 547 LEU A N 1
ATOM 4184 C CA . LEU A 1 547 ? 9.308 9.189 29.326 1.00 92.56 547 LEU A CA 1
ATOM 4185 C C . LEU A 1 547 ? 9.508 7.687 29.104 1.00 92.56 547 LEU A C 1
ATOM 4187 O O . LEU A 1 547 ? 8.749 6.882 29.638 1.00 92.56 547 LEU A O 1
ATOM 4191 N N . GLY A 1 548 ? 10.573 7.315 28.389 1.00 89.12 548 GLY A N 1
ATOM 4192 C CA . GLY A 1 548 ? 11.000 5.930 28.252 1.00 89.12 548 GLY A CA 1
ATOM 4193 C C . GLY A 1 548 ? 11.209 5.253 29.606 1.00 89.12 548 GLY A C 1
ATOM 4194 O O . GLY A 1 548 ? 10.795 4.123 29.773 1.00 89.12 548 GLY A O 1
ATOM 4195 N N . ALA A 1 549 ? 11.760 5.911 30.627 1.00 91.12 549 ALA A N 1
ATOM 4196 C CA . ALA A 1 549 ? 12.007 5.290 31.932 1.00 91.12 549 ALA A CA 1
ATOM 4197 C C . ALA A 1 549 ? 10.749 5.122 32.811 1.00 91.12 549 ALA A C 1
ATOM 4199 O O . ALA A 1 549 ? 10.826 4.468 33.854 1.00 91.12 549 ALA A O 1
ATOM 4200 N N . ASP A 1 550 ? 9.606 5.692 32.421 1.00 94.31 550 ASP A N 1
ATOM 4201 C CA . ASP A 1 550 ? 8.373 5.661 33.206 1.00 94.31 550 ASP A CA 1
ATOM 4202 C C . ASP A 1 550 ? 7.616 4.329 33.026 1.00 94.31 550 ASP A C 1
ATOM 4204 O O . ASP A 1 550 ? 7.229 3.943 31.920 1.00 94.31 550 ASP A O 1
ATOM 4208 N N . GLU A 1 551 ? 7.408 3.604 34.132 1.00 94.31 551 GLU A N 1
ATOM 4209 C CA . GLU A 1 551 ? 6.736 2.296 34.127 1.00 94.31 551 GLU A CA 1
ATOM 4210 C C . GLU A 1 551 ? 5.279 2.384 33.650 1.00 94.31 551 GLU A C 1
ATOM 4212 O O . GLU A 1 551 ? 4.827 1.489 32.937 1.00 94.31 551 GLU A O 1
ATOM 4217 N N . TRP A 1 552 ? 4.565 3.465 33.986 1.00 95.56 552 TRP A N 1
ATOM 4218 C CA . TRP A 1 552 ? 3.175 3.658 33.576 1.00 95.56 552 TRP A CA 1
ATOM 4219 C C . TRP A 1 552 ? 3.074 3.935 32.077 1.00 95.56 552 TRP A C 1
ATOM 4221 O O . TRP A 1 552 ? 2.275 3.294 31.403 1.00 95.56 552 TRP A O 1
ATOM 4231 N N . VAL A 1 553 ? 3.909 4.830 31.537 1.00 96.44 553 VAL A N 1
ATOM 4232 C CA . VAL A 1 553 ? 3.906 5.143 30.094 1.00 96.44 553 VAL A CA 1
ATOM 4233 C C . VAL A 1 553 ? 4.204 3.887 29.273 1.00 96.44 553 VAL A C 1
ATOM 4235 O O . VAL A 1 553 ? 3.485 3.582 28.323 1.00 96.44 553 VAL A O 1
ATOM 4238 N N . ARG A 1 554 ? 5.216 3.111 29.680 1.00 93.94 554 ARG A N 1
ATOM 4239 C CA . ARG A 1 554 ? 5.573 1.840 29.037 1.00 93.94 554 ARG A CA 1
ATOM 4240 C C . ARG A 1 554 ? 4.456 0.796 29.119 1.00 93.94 554 ARG A C 1
ATOM 4242 O O . ARG A 1 554 ? 4.152 0.170 28.108 1.00 93.94 554 ARG A O 1
ATOM 4249 N N . ALA A 1 555 ? 3.859 0.592 30.295 1.00 95.44 555 ALA A N 1
ATOM 4250 C CA . ALA A 1 555 ? 2.744 -0.344 30.456 1.00 95.44 555 ALA A CA 1
ATOM 4251 C C . ALA A 1 555 ? 1.537 0.089 29.613 1.00 95.44 555 ALA A C 1
ATOM 4253 O O . ALA A 1 555 ? 0.940 -0.725 28.912 1.00 95.44 555 ALA A O 1
ATOM 4254 N N . TRP A 1 556 ? 1.227 1.388 29.604 1.00 97.44 556 TRP A N 1
ATOM 4255 C CA . TRP A 1 556 ? 0.146 1.937 28.800 1.00 97.44 556 TRP A CA 1
ATOM 4256 C C . TRP A 1 556 ? 0.390 1.718 27.305 1.00 97.44 556 TRP A C 1
ATOM 4258 O O . TRP A 1 556 ? -0.502 1.209 26.639 1.00 97.44 556 TRP A O 1
ATOM 4268 N N . LEU A 1 557 ? 1.580 2.009 26.763 1.00 95.81 557 LEU A N 1
ATOM 4269 C CA . LEU A 1 557 ? 1.882 1.800 25.335 1.00 95.81 557 LEU A CA 1
ATOM 4270 C C . LEU A 1 557 ? 1.773 0.328 24.905 1.00 95.81 557 LEU A C 1
ATOM 4272 O O . LEU A 1 557 ? 1.340 0.049 23.789 1.00 95.81 557 LEU A O 1
ATOM 4276 N N . ARG A 1 558 ? 2.062 -0.621 25.804 1.00 93.50 558 ARG A N 1
ATOM 4277 C CA . ARG A 1 558 ? 1.900 -2.065 25.545 1.00 93.50 558 ARG A CA 1
ATOM 4278 C C . ARG A 1 558 ? 0.464 -2.575 25.678 1.00 93.50 558 ARG A C 1
ATOM 4280 O O . ARG A 1 558 ? 0.197 -3.722 25.333 1.00 93.50 558 ARG A O 1
ATOM 4287 N N . GLY A 1 559 ? -0.469 -1.748 26.153 1.00 95.88 559 GLY A N 1
ATOM 4288 C CA . GLY A 1 559 ? -1.836 -2.182 26.459 1.00 95.88 559 GLY A CA 1
ATOM 4289 C C . GLY A 1 559 ? -1.962 -2.943 27.781 1.00 95.88 559 GLY A C 1
ATOM 4290 O O . GLY A 1 559 ? -2.930 -3.673 27.988 1.00 95.88 559 GLY A O 1
ATOM 4291 N N . GLU A 1 560 ? -0.997 -2.769 28.679 1.00 96.38 560 GLU A N 1
ATOM 4292 C CA . GLU A 1 560 ? -0.900 -3.403 29.999 1.00 96.38 560 GLU A CA 1
ATOM 4293 C C . GLU A 1 560 ? -1.300 -2.427 31.123 1.00 96.38 560 GLU A C 1
ATOM 4295 O O . GLU A 1 560 ? -1.073 -2.687 32.300 1.00 96.38 560 GLU A O 1
ATOM 4300 N N . GLY A 1 561 ? -1.926 -1.288 30.798 1.00 95.00 561 GLY A N 1
ATOM 4301 C CA . GLY A 1 561 ? -2.316 -0.274 31.786 1.00 95.00 561 GLY A CA 1
ATOM 4302 C C . GLY A 1 561 ? -3.297 -0.792 32.846 1.00 95.00 561 GLY A C 1
ATOM 4303 O O . GLY A 1 561 ? -3.327 -0.283 33.964 1.00 95.00 561 GLY A O 1
ATOM 4304 N N . GLY A 1 562 ? -4.061 -1.842 32.525 1.00 93.31 562 GLY A N 1
ATOM 4305 C CA . GLY A 1 562 ? -4.940 -2.524 33.477 1.00 93.31 562 GLY A CA 1
ATOM 4306 C C . GLY A 1 562 ? -4.209 -3.297 34.581 1.00 93.31 562 GLY A C 1
ATOM 4307 O O . GLY A 1 562 ? -4.827 -3.569 35.605 1.00 93.31 562 GLY A O 1
ATOM 4308 N N . ASP A 1 563 ? -2.921 -3.608 34.402 1.00 93.88 563 ASP A N 1
ATOM 4309 C CA . ASP A 1 563 ? -2.105 -4.319 35.395 1.00 93.88 563 ASP A CA 1
ATOM 4310 C C . ASP A 1 563 ? -1.491 -3.370 36.444 1.00 93.88 563 ASP A C 1
ATOM 4312 O O . ASP A 1 563 ? -0.918 -3.823 37.437 1.00 93.88 563 ASP A O 1
ATOM 4316 N N . ASP A 1 564 ? -1.610 -2.047 36.259 1.00 94.06 564 ASP A N 1
ATOM 4317 C CA . ASP A 1 564 ? -1.208 -1.069 37.271 1.00 94.06 564 ASP A CA 1
ATOM 4318 C C . ASP A 1 564 ? -2.195 -1.101 38.449 1.00 94.06 564 ASP A C 1
ATOM 4320 O O . ASP A 1 564 ? -3.390 -0.837 38.288 1.00 94.06 564 ASP A O 1
ATOM 4324 N N . ASP A 1 565 ? -1.684 -1.362 39.657 1.00 91.56 565 ASP A N 1
ATOM 4325 C CA . ASP A 1 565 ? -2.470 -1.440 40.900 1.00 91.56 565 ASP A CA 1
ATOM 4326 C C . ASP A 1 565 ? -3.362 -0.203 41.139 1.00 91.56 565 ASP A C 1
ATOM 4328 O O . ASP A 1 565 ? -4.388 -0.287 41.823 1.00 91.56 565 ASP A O 1
ATOM 4332 N N . ARG A 1 566 ? -2.975 0.970 40.616 1.00 93.12 566 ARG A N 1
ATOM 4333 C CA . ARG A 1 566 ? -3.759 2.208 40.736 1.00 93.12 566 ARG A CA 1
ATOM 4334 C C . ARG A 1 566 ? -4.955 2.218 39.786 1.00 93.12 566 ARG A C 1
ATOM 4336 O O . ARG A 1 566 ? -5.949 2.867 40.097 1.00 93.12 566 ARG A O 1
ATOM 4343 N N . VAL A 1 567 ? -4.872 1.519 38.653 1.00 95.44 567 VAL A N 1
ATOM 4344 C CA . VAL A 1 567 ? -5.867 1.522 37.571 1.00 95.44 567 VAL A CA 1
ATOM 4345 C C . VAL A 1 567 ? -6.820 0.331 37.653 1.00 95.44 567 VAL A C 1
ATOM 4347 O O . VAL A 1 567 ? -8.017 0.536 37.445 1.00 95.44 567 VAL A O 1
ATOM 4350 N N . ASP A 1 568 ? -6.343 -0.867 38.015 1.00 94.50 568 ASP A N 1
ATOM 4351 C CA . ASP A 1 568 ? -7.127 -2.119 38.039 1.00 94.50 568 ASP A CA 1
ATOM 4352 C C . ASP A 1 568 ? -8.504 -1.944 38.711 1.00 94.50 568 ASP A C 1
ATOM 4354 O O . ASP A 1 568 ? -9.561 -2.189 38.121 1.00 94.50 568 ASP A O 1
ATOM 4358 N N . GLY A 1 569 ? -8.525 -1.388 39.927 1.00 93.06 569 GLY A N 1
ATOM 4359 C CA . GLY A 1 569 ? -9.766 -1.188 40.681 1.00 93.06 569 GLY A CA 1
ATOM 4360 C C . GLY A 1 569 ? -10.759 -0.223 40.016 1.00 93.06 569 GLY A C 1
ATOM 4361 O O . GLY A 1 569 ? -11.979 -0.440 40.078 1.00 93.06 569 GLY A O 1
ATOM 4362 N N . ALA A 1 570 ? -10.261 0.834 39.371 1.00 94.69 570 ALA A N 1
ATOM 4363 C CA . ALA A 1 570 ? -11.091 1.779 38.630 1.00 94.69 570 ALA A CA 1
ATOM 4364 C C . ALA A 1 570 ? -11.629 1.139 37.349 1.00 94.69 570 ALA A C 1
ATOM 4366 O O . ALA A 1 570 ? -12.834 1.190 37.104 1.00 94.69 570 ALA A O 1
ATOM 4367 N N . LEU A 1 571 ? -10.765 0.465 36.594 1.00 95.31 571 LEU A N 1
ATOM 4368 C CA . LEU A 1 571 ? -11.103 -0.245 35.368 1.00 95.31 571 LEU A CA 1
ATOM 4369 C C . LEU A 1 571 ? -12.175 -1.315 35.609 1.00 95.31 571 LEU A C 1
ATOM 4371 O O . LEU A 1 571 ? -13.200 -1.334 34.926 1.00 95.31 571 LEU A O 1
ATOM 4375 N N . ALA A 1 572 ? -12.001 -2.141 36.643 1.00 94.19 572 ALA A N 1
ATOM 4376 C CA . ALA A 1 572 ? -12.993 -3.124 37.062 1.00 94.19 572 ALA A CA 1
ATOM 4377 C C . ALA A 1 572 ? -14.326 -2.467 37.455 1.00 94.19 572 ALA A C 1
ATOM 4379 O O . ALA A 1 572 ? -15.392 -3.012 37.186 1.00 94.19 572 ALA A O 1
ATOM 4380 N N . SER A 1 573 ? -14.296 -1.291 38.088 1.00 95.00 573 SER A N 1
ATOM 4381 C CA . SER A 1 573 ? -15.520 -0.572 38.464 1.00 95.00 573 SER A CA 1
ATOM 4382 C C . SER A 1 573 ? -16.250 0.010 37.251 1.00 95.00 573 SER A C 1
ATOM 4384 O O . SER A 1 573 ? -17.472 -0.104 37.185 1.00 95.00 573 SER A O 1
ATOM 4386 N N . LEU A 1 574 ? -15.526 0.576 36.280 1.00 95.94 574 LEU A N 1
ATOM 4387 C CA . LEU A 1 574 ? -16.099 1.089 35.032 1.00 95.94 574 LEU A CA 1
ATOM 4388 C C . LEU A 1 574 ? -16.745 -0.033 34.209 1.00 95.94 574 LEU A C 1
ATOM 4390 O O . LEU A 1 574 ? -17.897 0.113 33.803 1.00 95.94 574 LEU A O 1
ATOM 4394 N N . ARG A 1 575 ? -16.045 -1.167 34.040 1.00 95.88 575 ARG A N 1
ATOM 4395 C CA . ARG A 1 575 ? -16.562 -2.356 33.335 1.00 95.88 575 ARG A CA 1
ATOM 4396 C C . ARG A 1 575 ? -17.843 -2.880 33.984 1.00 95.88 575 ARG A C 1
ATOM 4398 O O . ARG A 1 575 ? -18.868 -2.926 33.325 1.00 95.88 575 ARG A O 1
ATOM 4405 N N . ARG A 1 576 ? -17.853 -3.081 35.308 1.00 95.94 576 ARG A N 1
ATOM 4406 C CA . ARG A 1 576 ? -19.065 -3.530 36.022 1.00 95.94 576 ARG A CA 1
ATOM 4407 C C . ARG A 1 576 ? -20.261 -2.587 35.869 1.00 95.94 576 ARG A C 1
ATOM 4409 O O . ARG A 1 576 ? -21.406 -3.028 35.886 1.00 95.94 576 ARG A O 1
ATOM 4416 N N . VAL A 1 577 ? -20.025 -1.275 35.794 1.00 96.38 577 VAL A N 1
ATOM 4417 C CA . VAL A 1 577 ? -21.108 -0.311 35.551 1.00 96.38 577 VAL A CA 1
ATOM 4418 C C . VAL A 1 577 ? -21.585 -0.400 34.101 1.00 96.38 577 VAL A C 1
ATOM 4420 O O . VAL A 1 577 ? -22.791 -0.323 33.883 1.00 96.38 577 VAL A O 1
ATOM 4423 N N . ARG A 1 578 ? -20.689 -0.610 33.128 1.00 96.06 578 ARG A N 1
ATOM 4424 C CA . ARG A 1 578 ? -21.060 -0.867 31.729 1.00 96.06 578 ARG A CA 1
ATOM 4425 C C . ARG A 1 578 ? -21.895 -2.143 31.589 1.00 96.06 578 ARG A C 1
ATOM 4427 O O . ARG A 1 578 ? -22.958 -2.061 30.981 1.00 96.06 578 ARG A O 1
ATOM 4434 N N . ASP A 1 579 ? -21.489 -3.231 32.240 1.00 96.06 579 ASP A N 1
ATOM 4435 C CA . ASP A 1 579 ? -22.216 -4.509 32.241 1.00 96.06 579 ASP A CA 1
ATOM 4436 C C . ASP A 1 579 ? -23.624 -4.358 32.854 1.00 96.06 579 ASP A C 1
ATOM 4438 O O . ASP A 1 579 ? -24.587 -4.995 32.428 1.00 96.06 579 ASP A O 1
ATOM 4442 N N . LEU A 1 580 ? -23.791 -3.458 33.838 1.00 95.50 580 LEU A N 1
ATOM 4443 C CA . LEU A 1 580 ? -25.115 -3.115 34.368 1.00 95.50 580 LEU A CA 1
ATOM 4444 C C . LEU A 1 580 ? -25.985 -2.397 33.326 1.00 95.50 580 LEU A C 1
ATOM 4446 O O . LEU A 1 580 ? -27.199 -2.601 33.315 1.00 95.50 580 LEU A O 1
ATOM 4450 N N . PHE A 1 581 ? -25.403 -1.529 32.491 1.00 95.38 581 PHE A N 1
ATOM 4451 C CA . PHE A 1 581 ? -26.134 -0.925 31.374 1.00 95.38 581 PHE A CA 1
ATOM 4452 C C . PHE A 1 581 ? -26.548 -1.987 30.354 1.00 95.38 581 PHE A C 1
ATOM 4454 O O . PHE A 1 581 ? -27.715 -1.980 29.979 1.00 95.38 581 PHE A O 1
ATOM 4461 N N . ASP A 1 582 ? -25.669 -2.932 30.009 1.00 94.81 582 ASP A N 1
ATOM 4462 C CA . ASP A 1 582 ? -26.005 -4.042 29.100 1.00 94.81 582 ASP A CA 1
ATOM 4463 C C . ASP A 1 582 ? -27.153 -4.893 29.655 1.00 94.81 582 ASP A C 1
ATOM 4465 O O . ASP A 1 582 ? -28.131 -5.158 28.962 1.00 94.81 582 ASP A O 1
ATOM 4469 N N . ALA A 1 583 ? -27.121 -5.225 30.951 1.00 95.69 583 ALA A N 1
ATOM 4470 C CA . ALA A 1 583 ? -28.225 -5.940 31.590 1.00 95.69 583 ALA A CA 1
ATOM 4471 C C . ALA A 1 583 ? -29.554 -5.161 31.526 1.00 95.69 583 ALA A C 1
ATOM 4473 O O . ALA A 1 583 ? -30.621 -5.758 31.383 1.00 95.69 583 ALA A O 1
ATOM 4474 N N . ARG A 1 584 ? -29.519 -3.829 31.663 1.00 95.31 584 ARG A N 1
ATOM 4475 C CA . ARG A 1 584 ? -30.715 -2.967 31.596 1.00 95.31 584 ARG A CA 1
ATOM 4476 C C . ARG A 1 584 ? -31.252 -2.839 30.173 1.00 95.31 584 ARG A C 1
ATOM 4478 O O . ARG A 1 584 ? -32.467 -2.828 29.995 1.00 95.31 584 ARG A O 1
ATOM 4485 N N . GLU A 1 585 ? -30.368 -2.749 29.190 1.00 93.94 585 GLU A N 1
ATOM 4486 C CA . GLU A 1 585 ? -30.716 -2.761 27.771 1.00 93.94 585 GLU A CA 1
ATOM 4487 C C . GLU A 1 585 ? -31.370 -4.092 27.390 1.00 93.94 585 GLU A C 1
ATOM 4489 O O . GLU A 1 585 ? -32.495 -4.091 26.894 1.00 93.94 585 GLU A O 1
ATOM 4494 N N . GLY A 1 586 ? -30.769 -5.220 27.783 1.00 94.56 586 GLY A N 1
ATOM 4495 C CA . GLY A 1 586 ? -31.353 -6.546 27.581 1.00 94.56 586 GLY A CA 1
ATOM 4496 C C . GLY A 1 586 ? -32.728 -6.705 28.240 1.00 94.56 586 GLY A C 1
ATOM 4497 O O . GLY A 1 586 ? -33.631 -7.310 27.662 1.00 94.56 586 GLY A O 1
ATOM 4498 N N . VAL A 1 587 ? -32.952 -6.112 29.423 1.00 96.12 587 VAL A N 1
ATOM 4499 C CA . VAL A 1 587 ? -34.296 -6.041 30.033 1.00 96.12 587 VAL A CA 1
ATOM 4500 C C . VAL A 1 587 ? -35.269 -5.272 29.134 1.00 96.12 587 VAL A C 1
ATOM 4502 O O . VAL A 1 587 ? -36.423 -5.685 29.009 1.00 96.12 587 VAL A O 1
ATOM 4505 N N . GLY A 1 588 ? -34.833 -4.164 28.532 1.00 93.50 588 GLY A N 1
ATOM 4506 C CA . GLY A 1 588 ? -35.613 -3.379 27.574 1.00 93.50 588 GLY A CA 1
ATOM 4507 C C . GLY A 1 588 ? -36.033 -4.202 26.357 1.00 93.50 588 GLY A C 1
ATOM 4508 O O . GLY A 1 588 ? -37.232 -4.322 26.104 1.00 93.50 588 GLY A O 1
ATOM 4509 N N . GLU A 1 589 ? -35.073 -4.845 25.688 1.00 92.62 589 GLU A N 1
ATOM 4510 C CA . GLU A 1 589 ? -35.308 -5.700 24.513 1.00 92.62 589 GLU A CA 1
ATOM 4511 C C . GLU A 1 589 ? -36.296 -6.831 24.815 1.00 92.62 589 GLU A C 1
ATOM 4513 O O . GLU A 1 589 ? -37.296 -7.018 24.120 1.00 92.62 589 GLU A O 1
ATOM 4518 N N . ILE A 1 590 ? -36.070 -7.560 25.915 1.00 93.44 590 ILE A N 1
ATOM 4519 C CA . ILE A 1 590 ? -36.959 -8.651 26.331 1.00 93.44 590 ILE A CA 1
ATOM 4520 C C . ILE A 1 590 ? -38.382 -8.130 26.544 1.00 93.44 590 ILE A C 1
ATOM 4522 O O . ILE A 1 590 ? -39.346 -8.825 26.237 1.00 93.44 590 ILE A O 1
ATOM 4526 N N . ARG A 1 591 ? -38.550 -6.924 27.087 1.00 92.69 591 ARG A N 1
ATOM 4527 C CA . ARG A 1 591 ? -39.879 -6.349 27.344 1.00 92.69 591 ARG A CA 1
ATOM 4528 C C . ARG A 1 591 ? -40.577 -5.847 26.094 1.00 92.69 591 ARG A C 1
ATOM 4530 O O . ARG A 1 591 ? -41.808 -5.835 26.077 1.00 92.69 591 ARG A O 1
ATOM 4537 N N . GLU A 1 592 ? -39.818 -5.402 25.106 1.00 92.88 592 GLU A N 1
ATOM 4538 C CA . GLU A 1 592 ? -40.355 -4.979 23.819 1.00 92.88 592 GLU A CA 1
ATOM 4539 C C . GLU A 1 592 ? -40.865 -6.181 23.017 1.00 92.88 592 GLU A C 1
ATOM 4541 O O . GLU A 1 592 ? -41.971 -6.152 22.475 1.00 92.88 592 GLU A O 1
ATOM 4546 N N . GLU A 1 593 ? -40.112 -7.278 23.041 1.00 92.25 593 GLU A N 1
ATOM 4547 C CA . GLU A 1 593 ? -40.353 -8.443 22.192 1.00 92.25 593 GLU A CA 1
ATOM 4548 C C . GLU A 1 593 ? -41.186 -9.557 22.859 1.00 92.25 5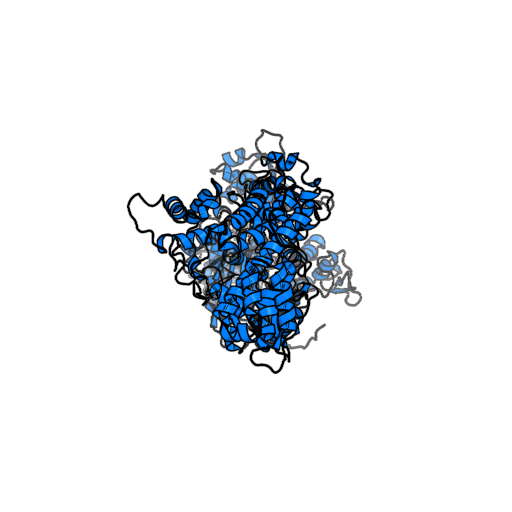93 GLU A C 1
ATOM 4550 O O . GLU A 1 593 ? -41.801 -10.386 22.178 1.00 92.25 593 GLU A O 1
ATOM 4555 N N . VAL A 1 594 ? -41.238 -9.613 24.198 1.00 92.12 594 VAL A N 1
ATOM 4556 C CA . VAL A 1 594 ? -41.905 -10.695 24.946 1.00 92.12 594 VAL A CA 1
ATOM 4557 C C . VAL A 1 594 ? -43.149 -10.209 25.690 1.00 92.12 594 VAL A C 1
ATOM 4559 O O . VAL A 1 594 ? -43.139 -9.238 26.443 1.00 92.12 594 VAL A O 1
ATOM 4562 N N . ASP A 1 595 ? -44.241 -10.970 25.558 1.00 90.88 595 ASP A N 1
ATOM 4563 C CA . ASP A 1 595 ? -45.502 -10.683 26.244 1.00 90.88 595 ASP A CA 1
ATOM 4564 C C . ASP A 1 595 ? -45.359 -10.698 27.782 1.00 90.88 595 ASP A C 1
ATOM 4566 O O . ASP A 1 595 ? -44.881 -11.657 28.398 1.00 90.88 595 ASP A O 1
ATOM 4570 N N . ALA A 1 596 ? -45.852 -9.639 28.426 1.00 90.50 596 ALA A N 1
ATOM 4571 C CA . ALA A 1 596 ? -45.735 -9.444 29.869 1.00 90.50 596 ALA A CA 1
ATOM 4572 C C . ALA A 1 596 ? -46.469 -10.502 30.721 1.00 90.50 596 ALA A C 1
ATOM 4574 O O . ALA A 1 596 ? -46.146 -10.670 31.898 1.00 90.50 596 ALA A O 1
ATOM 4575 N N . GLU A 1 597 ? -47.489 -11.193 30.197 1.00 91.12 597 GLU A N 1
ATOM 4576 C CA . GLU A 1 597 ? -48.116 -12.338 30.874 1.00 91.12 597 GLU A CA 1
ATOM 4577 C C . GLU A 1 597 ? -47.188 -13.546 30.881 1.00 91.12 597 GLU A C 1
ATOM 4579 O O . GLU A 1 597 ? -47.088 -14.220 31.905 1.00 91.12 597 GLU A O 1
ATOM 4584 N N . LEU A 1 598 ? -46.476 -13.787 29.779 1.00 90.69 598 LEU A N 1
ATOM 4585 C CA . LEU A 1 598 ? -45.519 -14.883 29.688 1.00 90.69 598 LEU A CA 1
ATOM 4586 C C . LEU A 1 598 ? -44.368 -14.691 30.683 1.00 90.69 598 LEU A C 1
ATOM 4588 O O . LEU A 1 598 ? -44.058 -15.611 31.434 1.00 90.69 598 LEU A O 1
ATOM 4592 N N . LEU A 1 599 ? -43.814 -13.479 30.785 1.00 92.44 599 LEU A N 1
ATOM 4593 C CA . LEU A 1 599 ? -42.767 -13.165 31.770 1.00 92.44 599 LEU A CA 1
ATOM 4594 C C . LEU A 1 599 ? -43.235 -13.371 33.223 1.00 92.44 599 LEU A C 1
ATOM 4596 O O . LEU A 1 599 ? -42.462 -13.816 34.071 1.00 92.44 599 LEU A O 1
ATOM 4600 N N . ARG A 1 600 ? -44.511 -13.090 33.524 1.00 91.50 600 ARG A N 1
ATOM 4601 C CA . ARG A 1 600 ? -45.108 -13.355 34.847 1.00 91.50 600 ARG A CA 1
ATOM 4602 C C . ARG A 1 600 ? -45.353 -14.842 35.096 1.00 91.50 600 ARG A C 1
ATOM 4604 O O . ARG A 1 600 ? -45.210 -15.290 36.226 1.00 91.50 600 ARG A O 1
ATOM 4611 N N . GLN A 1 601 ? -45.700 -15.615 34.067 1.00 89.44 601 GLN A N 1
ATOM 4612 C CA . GLN A 1 601 ? -45.842 -17.073 34.177 1.00 89.44 601 GLN A CA 1
ATOM 4613 C C . GLN A 1 601 ? -44.506 -17.771 34.448 1.00 89.44 601 GLN A C 1
ATOM 4615 O O . GLN A 1 601 ? -44.490 -18.792 35.131 1.00 89.44 601 GLN A O 1
ATOM 4620 N N . LEU A 1 602 ? -43.410 -17.213 33.932 1.00 89.12 602 LEU A N 1
ATOM 4621 C CA . LEU A 1 602 ? -42.049 -17.693 34.170 1.00 89.12 602 LEU A CA 1
ATOM 4622 C C . LEU A 1 602 ? -41.442 -17.193 35.493 1.00 89.12 602 LEU A C 1
ATOM 4624 O O . LEU A 1 602 ? -40.312 -17.553 35.794 1.00 89.12 602 LEU A O 1
ATOM 4628 N N . ASP A 1 603 ? -42.172 -16.385 36.273 1.00 91.69 603 ASP A N 1
ATOM 4629 C CA . ASP A 1 603 ? -41.723 -15.800 37.550 1.00 91.69 603 ASP A CA 1
ATOM 4630 C C . ASP A 1 603 ? -40.454 -14.927 37.436 1.00 91.69 603 ASP A C 1
ATOM 4632 O O . ASP A 1 603 ? -39.707 -14.758 38.394 1.00 91.69 603 ASP A O 1
ATOM 4636 N N . VAL A 1 604 ? -40.201 -14.351 36.252 1.00 93.75 604 VAL A N 1
ATOM 4637 C CA . VAL A 1 604 ? -39.026 -13.491 35.993 1.00 93.75 604 VAL A CA 1
ATOM 4638 C C . VAL A 1 604 ? -39.368 -12.004 35.936 1.00 93.75 604 VAL A C 1
ATOM 4640 O O . VAL A 1 604 ? -38.479 -11.171 36.063 1.00 93.75 604 VAL A O 1
ATOM 4643 N N . ALA A 1 605 ? -40.644 -11.640 35.764 1.00 93.56 605 ALA A N 1
ATOM 4644 C CA . ALA A 1 605 ? -41.051 -10.250 35.541 1.00 93.56 605 ALA A CA 1
ATOM 4645 C C . ALA A 1 605 ? -40.634 -9.286 36.671 1.00 93.56 605 ALA A C 1
ATOM 4647 O O . ALA A 1 605 ? -40.083 -8.228 36.381 1.00 93.56 605 ALA A O 1
ATOM 4648 N N . GLU A 1 606 ? -40.865 -9.650 37.939 1.00 93.31 606 GLU A N 1
ATOM 4649 C CA . GLU A 1 606 ? -40.495 -8.797 39.085 1.00 93.31 606 GLU A CA 1
ATOM 4650 C C . GLU A 1 606 ? -38.972 -8.679 39.236 1.00 93.31 606 GLU A C 1
ATOM 4652 O O . GLU A 1 606 ? -38.456 -7.605 39.539 1.00 93.31 606 GLU A O 1
ATOM 4657 N N . ALA A 1 607 ? -38.246 -9.761 38.955 1.00 94.12 607 ALA A N 1
ATOM 4658 C CA . ALA A 1 607 ? -36.794 -9.772 39.036 1.00 94.12 607 ALA A CA 1
ATOM 4659 C C . ALA A 1 607 ? -36.145 -8.957 37.896 1.00 94.12 607 ALA A C 1
ATOM 4661 O O . ALA A 1 607 ? -35.142 -8.288 38.128 1.00 94.12 607 ALA A O 1
ATOM 4662 N N . LEU A 1 608 ? -36.745 -8.933 36.694 1.00 95.19 608 LEU A N 1
ATOM 4663 C CA . LEU A 1 608 ? -36.343 -8.032 35.601 1.00 95.19 608 LEU A CA 1
ATOM 4664 C C . LEU A 1 608 ? -36.570 -6.556 35.973 1.00 95.19 608 LEU A C 1
ATOM 4666 O O . LEU A 1 608 ? -35.715 -5.718 35.704 1.00 95.19 608 LEU A O 1
ATOM 4670 N N . ASP A 1 609 ? -37.687 -6.232 36.636 1.00 92.81 609 ASP A N 1
ATOM 4671 C CA . ASP A 1 609 ? -37.949 -4.876 37.147 1.00 92.81 609 ASP A CA 1
ATOM 4672 C C . ASP A 1 609 ? -36.910 -4.430 38.182 1.00 92.81 609 ASP A C 1
ATOM 4674 O O . ASP A 1 609 ? -36.464 -3.280 38.182 1.00 92.81 609 ASP A O 1
ATOM 4678 N N . ALA A 1 610 ? -36.486 -5.355 39.042 1.00 94.75 610 ALA A N 1
ATOM 4679 C CA . ALA A 1 610 ? -35.526 -5.079 40.098 1.00 94.75 610 ALA A CA 1
ATOM 4680 C C . ALA A 1 610 ? -34.108 -4.768 39.584 1.00 94.75 610 ALA A C 1
ATOM 4682 O O . ALA A 1 610 ? -33.317 -4.222 40.348 1.00 94.75 610 ALA A O 1
ATOM 4683 N N . VAL A 1 611 ? -33.767 -5.036 38.313 1.00 95.19 611 VAL A N 1
ATOM 4684 C CA . VAL A 1 611 ? -32.421 -4.768 37.755 1.00 95.19 611 VAL A CA 1
ATOM 4685 C C . VAL A 1 611 ? -32.016 -3.295 37.900 1.00 95.19 611 VAL A C 1
ATOM 4687 O O . VAL A 1 611 ? -30.842 -2.982 38.114 1.00 95.19 611 VAL A O 1
ATOM 4690 N N . HIS A 1 612 ? -32.974 -2.368 37.828 1.00 90.50 612 HIS A N 1
ATOM 4691 C CA . HIS A 1 612 ? -32.687 -0.942 37.981 1.00 90.50 612 HIS A CA 1
ATOM 4692 C C . HIS A 1 612 ? -32.394 -0.535 39.431 1.00 90.50 612 HIS A C 1
ATOM 4694 O O . HIS A 1 612 ? -31.473 0.259 39.644 1.00 90.50 612 HIS A O 1
ATOM 4700 N N . ASP A 1 613 ? -33.135 -1.092 40.395 1.00 92.31 613 ASP A N 1
ATOM 4701 C CA . ASP A 1 613 ? -33.178 -0.631 41.790 1.00 92.31 613 ASP A CA 1
ATOM 4702 C C . ASP A 1 613 ? -32.372 -1.511 42.769 1.00 92.31 613 ASP A C 1
ATOM 4704 O O . ASP A 1 613 ? -31.768 -1.001 43.714 1.00 92.31 613 ASP A O 1
ATOM 4708 N N . ASP A 1 614 ? -32.349 -2.829 42.554 1.00 95.88 614 ASP A N 1
ATOM 4709 C CA . ASP A 1 614 ? -31.612 -3.826 43.341 1.00 95.88 614 ASP A CA 1
ATOM 4710 C C . ASP A 1 614 ? -30.978 -4.885 42.416 1.00 95.88 614 ASP A C 1
ATOM 4712 O O . ASP A 1 614 ? -31.440 -6.028 42.356 1.00 95.88 614 ASP A O 1
ATOM 4716 N N . PRO A 1 615 ? -29.891 -4.545 41.699 1.00 95.19 615 PRO A N 1
ATOM 4717 C CA . PRO A 1 615 ? -29.266 -5.455 40.737 1.00 95.19 615 PRO A CA 1
ATOM 4718 C C . PRO A 1 615 ? -28.751 -6.754 41.380 1.00 95.19 615 PRO A C 1
ATOM 4720 O O . PRO A 1 615 ? -28.748 -7.810 40.751 1.00 95.19 615 PRO A O 1
ATOM 4723 N N . VAL A 1 616 ? -28.345 -6.708 42.654 1.00 97.06 616 VAL A N 1
ATOM 4724 C CA . VAL A 1 616 ? -27.866 -7.889 43.391 1.00 97.06 616 VAL A CA 1
ATOM 4725 C C . VAL A 1 616 ? -29.021 -8.830 43.735 1.00 97.06 616 VAL A C 1
ATOM 4727 O O . VAL A 1 616 ? -28.875 -10.050 43.611 1.00 97.06 616 VAL A O 1
ATOM 4730 N N . GLY A 1 617 ? -30.151 -8.284 44.195 1.00 95.81 617 GLY A N 1
ATOM 4731 C CA . GLY A 1 617 ? -31.385 -9.040 44.401 1.00 95.81 617 GLY A CA 1
ATOM 4732 C C . GLY A 1 617 ? -31.891 -9.637 43.092 1.00 95.81 617 GLY A C 1
ATOM 4733 O O . GLY A 1 617 ? -32.064 -10.854 43.010 1.00 95.81 617 GLY A O 1
ATOM 4734 N N . ALA A 1 618 ? -31.989 -8.803 42.054 1.00 96.19 618 ALA A N 1
ATOM 4735 C CA . ALA A 1 618 ? -32.423 -9.178 40.713 1.00 96.19 618 ALA A CA 1
ATOM 4736 C C . ALA A 1 618 ? -31.626 -10.359 40.148 1.00 96.19 618 ALA A C 1
ATOM 4738 O O . ALA A 1 618 ? -32.222 -11.338 39.713 1.00 96.19 618 ALA A O 1
ATOM 4739 N N . TYR A 1 619 ? -30.289 -10.337 40.231 1.00 97.50 619 TYR A N 1
ATOM 4740 C CA . TYR A 1 619 ? -29.454 -11.454 39.772 1.00 97.50 619 TYR A CA 1
ATOM 4741 C C . TYR A 1 619 ? -29.805 -12.775 40.466 1.00 97.50 619 TYR A C 1
ATOM 4743 O O . TYR A 1 619 ? -29.966 -13.813 39.817 1.00 97.50 619 TYR A O 1
ATOM 4751 N N . ARG A 1 620 ? -29.922 -12.751 41.799 1.00 96.06 620 ARG A N 1
ATOM 4752 C CA . ARG A 1 620 ? -30.204 -13.956 42.591 1.00 96.06 620 ARG A CA 1
ATOM 4753 C C . ARG A 1 620 ? -31.597 -14.500 42.296 1.00 96.06 620 ARG A C 1
ATOM 4755 O O . ARG A 1 620 ? -31.758 -15.715 42.214 1.00 96.06 620 ARG A O 1
ATOM 4762 N N . GLU A 1 621 ? -32.576 -13.614 42.155 1.00 96.12 621 GLU A N 1
ATOM 4763 C CA . GLU A 1 621 ? -33.964 -13.969 41.864 1.00 96.12 621 GLU A CA 1
ATOM 4764 C C . GLU A 1 621 ? -34.124 -14.486 40.432 1.00 96.12 621 GLU A C 1
ATOM 4766 O O . GLU A 1 621 ? -34.680 -15.567 40.256 1.00 96.12 621 GLU A O 1
ATOM 4771 N N . LEU A 1 622 ? -33.549 -13.806 39.432 1.00 95.62 622 LEU A N 1
ATOM 4772 C CA . LEU A 1 622 ? -33.538 -14.261 38.038 1.00 95.62 622 LEU A CA 1
ATOM 4773 C C . LEU A 1 622 ? -32.864 -15.625 37.902 1.00 95.62 622 LEU A C 1
ATOM 4775 O O . LEU A 1 622 ? -33.432 -16.530 37.299 1.00 95.62 622 LEU A O 1
ATOM 4779 N N . THR A 1 623 ? -31.684 -15.804 38.500 1.00 95.44 623 THR A N 1
ATOM 4780 C CA . THR A 1 623 ? -30.971 -17.089 38.447 1.00 95.44 623 THR A CA 1
ATOM 4781 C C . THR A 1 623 ? -31.806 -18.201 39.079 1.00 95.44 623 THR A C 1
ATOM 4783 O O . THR A 1 623 ? -31.959 -19.264 38.485 1.00 95.44 623 THR A O 1
ATOM 4786 N N . ALA A 1 624 ? -32.402 -17.954 40.250 1.00 95.06 624 ALA A N 1
ATOM 4787 C CA . ALA A 1 624 ? -33.243 -18.938 40.925 1.00 95.06 624 ALA A CA 1
ATOM 4788 C C . ALA A 1 624 ? -34.520 -19.272 40.138 1.00 95.06 624 ALA A C 1
ATOM 4790 O O . ALA A 1 624 ? -34.905 -20.441 40.089 1.00 95.06 624 ALA A O 1
ATOM 4791 N N . ALA A 1 625 ? -35.166 -18.271 39.534 1.00 93.75 625 ALA A N 1
ATOM 4792 C CA . ALA A 1 625 ? -36.356 -18.456 38.711 1.00 93.75 625 ALA A CA 1
ATOM 4793 C C . ALA A 1 625 ? -36.035 -19.280 37.458 1.00 93.75 625 ALA A C 1
ATOM 4795 O O . ALA A 1 625 ? -36.715 -20.271 37.193 1.00 93.75 625 ALA A O 1
ATOM 4796 N N . LEU A 1 626 ? -34.959 -18.934 36.741 1.00 93.25 626 LEU A N 1
ATOM 4797 C CA . LEU A 1 626 ? -34.522 -19.647 35.540 1.00 93.25 626 LEU A CA 1
ATOM 4798 C C . LEU A 1 626 ? -34.062 -21.082 35.845 1.00 93.25 626 LEU A C 1
ATOM 4800 O O . LEU A 1 626 ? -34.455 -22.007 35.141 1.00 93.25 626 LEU A O 1
ATOM 4804 N N . ASP A 1 627 ? -33.306 -21.300 36.925 1.00 92.94 627 ASP A N 1
ATOM 4805 C CA . ASP A 1 627 ? -32.869 -22.640 37.352 1.00 92.94 627 ASP A CA 1
ATOM 4806 C C . ASP A 1 627 ? -34.042 -23.543 37.785 1.00 92.94 627 ASP A C 1
ATOM 4808 O O . ASP A 1 627 ? -33.924 -24.772 37.786 1.00 92.94 627 ASP A O 1
ATOM 4812 N N . ALA A 1 628 ? -35.172 -22.948 38.181 1.00 91.94 628 ALA A N 1
ATOM 4813 C CA . ALA A 1 628 ? -36.381 -23.654 38.593 1.00 91.94 628 ALA A CA 1
ATOM 4814 C C . ALA A 1 628 ? -37.365 -23.933 37.439 1.00 91.94 628 ALA A C 1
ATOM 4816 O O . ALA A 1 628 ? -38.389 -24.583 37.678 1.00 91.94 628 ALA A O 1
ATOM 4817 N N . LEU A 1 629 ? -37.081 -23.470 36.213 1.00 90.50 629 LEU A N 1
ATOM 4818 C CA . LEU A 1 629 ? -37.950 -23.663 35.049 1.00 90.50 629 LEU A CA 1
ATOM 4819 C C . LEU A 1 629 ? -38.098 -25.148 34.689 1.00 90.50 629 LEU A C 1
ATOM 4821 O O . LEU A 1 629 ? -37.119 -25.885 34.568 1.00 90.50 629 LEU A O 1
ATOM 4825 N N . ASP A 1 630 ? -39.337 -25.585 34.449 1.00 87.38 630 ASP A N 1
ATOM 4826 C CA . ASP A 1 630 ? -39.602 -26.884 33.826 1.00 87.38 630 ASP A CA 1
ATOM 4827 C C . ASP A 1 630 ? -39.313 -26.786 32.314 1.00 87.38 630 ASP A C 1
ATOM 4829 O O . ASP A 1 630 ? -39.978 -26.003 31.631 1.00 87.38 630 ASP A O 1
ATOM 4833 N N . PRO A 1 631 ? -38.376 -27.575 31.747 1.00 84.88 631 PRO A N 1
ATOM 4834 C CA . PRO A 1 631 ? -38.066 -27.533 30.317 1.00 84.88 631 PRO A CA 1
ATOM 4835 C C . PRO A 1 631 ? -39.267 -27.807 29.399 1.00 84.88 631 PRO A C 1
ATOM 4837 O O . PRO A 1 631 ? -39.225 -27.455 28.220 1.00 84.88 631 PRO A O 1
ATOM 4840 N N . GLU A 1 632 ? -40.323 -28.457 29.907 1.00 84.69 632 GLU A N 1
ATOM 4841 C CA . GLU A 1 632 ? -41.540 -28.759 29.147 1.00 84.69 632 GLU A CA 1
ATOM 4842 C C . GLU A 1 632 ? -42.608 -27.649 29.221 1.00 84.69 632 GLU A C 1
ATOM 4844 O O . GLU A 1 632 ? -43.601 -27.713 28.485 1.00 84.69 632 GLU A O 1
ATOM 4849 N N . GLN A 1 633 ? -42.444 -26.624 30.070 1.00 85.81 633 GLN A N 1
ATOM 4850 C CA . GLN A 1 633 ? -43.449 -25.566 30.205 1.00 85.81 633 GLN A CA 1
ATOM 4851 C C . GLN A 1 633 ? -43.385 -24.540 29.055 1.00 85.81 633 GLN A C 1
ATOM 4853 O O . GLN A 1 633 ? -42.307 -24.252 28.522 1.00 85.81 633 GLN A O 1
ATOM 4858 N N . PRO A 1 634 ? -44.525 -23.942 28.653 1.00 80.62 634 PRO A N 1
ATOM 4859 C CA . PRO A 1 634 ? -44.543 -22.903 27.626 1.00 80.62 634 PRO A CA 1
ATOM 4860 C C . PRO A 1 634 ? -43.610 -21.738 27.978 1.00 80.62 634 PRO A C 1
ATOM 4862 O O . PRO A 1 634 ? -43.660 -21.217 29.087 1.00 80.62 634 PRO A O 1
ATOM 4865 N N . GLY A 1 635 ? -42.771 -21.324 27.026 1.00 82.25 635 GLY A N 1
ATOM 4866 C CA . GLY A 1 635 ? -41.838 -20.210 27.214 1.00 82.25 635 GLY A CA 1
ATOM 4867 C C . GLY A 1 635 ? -40.489 -20.571 27.841 1.00 82.25 635 GLY A C 1
ATOM 4868 O O . GLY A 1 635 ? -39.630 -19.702 27.870 1.00 82.25 635 GLY A O 1
ATOM 4869 N N . ALA A 1 636 ? -40.237 -21.824 28.250 1.00 83.19 636 ALA A N 1
ATOM 4870 C CA . ALA A 1 636 ? -38.939 -22.238 28.813 1.00 83.19 636 ALA A CA 1
ATOM 4871 C C . ALA A 1 636 ? -37.735 -21.921 27.897 1.00 83.19 636 ALA A C 1
ATOM 4873 O O . ALA A 1 636 ? -36.634 -21.667 28.369 1.00 83.19 636 ALA A O 1
ATOM 4874 N N . GLY A 1 637 ? -37.949 -21.864 26.576 1.00 85.81 637 GLY A N 1
ATOM 4875 C CA . GLY A 1 637 ? -36.925 -21.456 25.611 1.00 85.81 637 GLY A CA 1
ATOM 4876 C C . GLY A 1 637 ? -36.412 -20.019 25.783 1.00 85.81 637 GLY A C 1
ATOM 4877 O O . GLY A 1 637 ? -35.297 -19.749 25.345 1.00 85.81 637 GLY A O 1
ATOM 4878 N N . LEU A 1 638 ? -37.169 -19.134 26.447 1.00 89.25 638 LEU A N 1
ATOM 4879 C CA . LEU A 1 638 ? -36.751 -17.759 26.752 1.00 89.25 638 LEU A CA 1
ATOM 4880 C C . LEU A 1 638 ? -35.542 -17.707 27.683 1.00 89.25 638 LEU A C 1
ATOM 4882 O O . LEU A 1 638 ? -34.802 -16.735 27.638 1.00 89.25 638 LEU A O 1
ATOM 4886 N N . GLU A 1 639 ? -35.277 -18.755 28.467 1.00 91.31 639 GLU A N 1
ATOM 4887 C CA . GLU A 1 639 ? -34.048 -18.859 29.262 1.00 91.31 639 GLU A CA 1
ATOM 4888 C C . GLU A 1 639 ? -32.795 -18.635 28.402 1.00 91.31 639 GLU A C 1
ATOM 4890 O O . GLU A 1 639 ? -31.871 -17.939 28.816 1.00 91.31 639 GLU A O 1
ATOM 4895 N N . LYS A 1 640 ? -32.788 -19.166 27.171 1.00 88.94 640 LYS A N 1
ATOM 4896 C CA . LYS A 1 640 ? -31.663 -19.033 26.231 1.00 88.94 640 LYS A CA 1
ATOM 4897 C C . LYS A 1 640 ? -31.458 -17.609 25.720 1.00 88.94 640 LYS A C 1
ATOM 4899 O O . LYS A 1 640 ? -30.439 -17.355 25.092 1.00 88.94 640 LYS A O 1
ATOM 4904 N N . TRP A 1 641 ? -32.418 -16.725 25.966 1.00 92.00 641 TRP A N 1
ATOM 4905 C CA . TRP A 1 641 ? -32.336 -15.311 25.635 1.00 92.00 641 TRP A CA 1
ATOM 4906 C C . TRP A 1 641 ? -32.080 -14.462 26.882 1.00 92.00 641 TRP A C 1
ATOM 4908 O O . TRP A 1 641 ? -31.129 -13.691 26.907 1.00 92.00 641 TRP A O 1
ATOM 4918 N N . ILE A 1 642 ? -32.849 -14.677 27.958 1.00 93.62 642 ILE A N 1
ATOM 4919 C CA . ILE A 1 642 ? -32.735 -13.910 29.208 1.00 93.62 642 ILE A CA 1
ATOM 4920 C C . ILE A 1 642 ? -31.359 -14.095 29.858 1.00 93.62 642 ILE A C 1
ATOM 4922 O O . ILE A 1 642 ? -30.816 -13.139 30.410 1.00 93.62 642 ILE A O 1
ATOM 4926 N N . ARG A 1 643 ? -30.774 -15.302 29.804 1.00 95.19 643 ARG A N 1
ATOM 4927 C CA . ARG A 1 643 ? -29.444 -15.529 30.384 1.00 95.19 643 ARG A CA 1
ATOM 4928 C C . ARG A 1 643 ? -28.360 -14.658 29.741 1.00 95.19 643 ARG A C 1
ATOM 4930 O O . ARG A 1 643 ? -27.831 -13.818 30.461 1.00 95.19 643 ARG A O 1
ATOM 4937 N N . PRO A 1 644 ? -28.081 -14.779 28.432 1.00 95.81 644 PRO A N 1
ATOM 4938 C CA . PRO A 1 644 ? -27.033 -13.981 27.807 1.00 95.81 644 PRO A CA 1
ATOM 4939 C C . PRO A 1 644 ? -27.356 -12.482 27.764 1.00 95.81 644 PRO A C 1
ATOM 4941 O O . PRO A 1 644 ? -26.441 -11.681 27.889 1.00 95.81 644 PRO A O 1
ATOM 4944 N N . ALA A 1 645 ? -28.629 -12.088 27.620 1.00 95.25 645 ALA A N 1
ATOM 4945 C CA . ALA A 1 645 ? -28.996 -10.673 27.511 1.00 95.25 645 ALA A CA 1
ATOM 4946 C C . ALA A 1 645 ? -29.033 -9.938 28.863 1.00 95.25 645 ALA A C 1
ATOM 4948 O O . ALA A 1 645 ? -28.828 -8.731 28.911 1.00 95.25 645 ALA A O 1
ATOM 4949 N N . VAL A 1 646 ? -29.323 -10.636 29.969 1.00 96.81 646 VAL A N 1
ATOM 4950 C CA . VAL A 1 646 ? -29.518 -9.993 31.282 1.00 96.81 646 VAL A CA 1
ATOM 4951 C C . VAL A 1 646 ? -28.707 -10.655 32.379 1.00 96.81 646 VAL A C 1
ATOM 4953 O O . VAL A 1 646 ? -27.992 -9.965 33.095 1.00 96.81 646 VAL A O 1
ATOM 4956 N N . VAL A 1 647 ? -28.821 -11.973 32.564 1.00 96.75 647 VAL A N 1
ATOM 4957 C CA . VAL A 1 647 ? -28.220 -12.637 33.735 1.00 96.75 647 VAL A CA 1
ATOM 4958 C C . VAL A 1 647 ? -26.701 -12.625 33.684 1.00 96.75 647 VAL A C 1
ATOM 4960 O O . VAL A 1 647 ? -26.098 -12.352 34.716 1.00 96.75 647 VAL A O 1
ATOM 4963 N N . ASP A 1 648 ? -26.098 -12.897 32.528 1.00 96.94 648 ASP A N 1
ATOM 4964 C CA . ASP A 1 648 ? -24.643 -12.963 32.383 1.00 96.94 648 ASP A CA 1
ATOM 4965 C C . ASP A 1 648 ? -24.006 -11.568 32.577 1.00 96.94 648 ASP A C 1
ATOM 4967 O O . ASP A 1 648 ? -23.193 -11.437 33.496 1.00 96.94 648 ASP A O 1
ATOM 4971 N N . PRO A 1 649 ? -24.452 -10.490 31.889 1.00 96.75 649 PRO A N 1
ATOM 4972 C CA . PRO A 1 649 ? -23.957 -9.138 32.173 1.00 96.75 649 PRO A CA 1
ATOM 4973 C C . PRO A 1 649 ? -24.219 -8.706 33.622 1.00 96.75 649 PRO A C 1
ATOM 4975 O O . PRO A 1 649 ? -23.369 -8.110 34.282 1.00 96.75 649 PRO A O 1
ATOM 4978 N N . LEU A 1 650 ? -25.379 -9.058 34.187 1.00 96.56 650 LEU A N 1
ATOM 4979 C CA . LEU A 1 650 ? -25.692 -8.733 35.578 1.00 96.56 650 LEU A CA 1
ATOM 4980 C C . LEU A 1 650 ? -24.821 -9.518 36.572 1.00 96.56 650 LEU A C 1
ATOM 4982 O O . LEU A 1 650 ? -24.522 -9.013 37.661 1.00 96.56 650 LEU A O 1
ATOM 4986 N N . ALA A 1 651 ? -24.401 -10.737 36.226 1.00 97.00 651 ALA A N 1
ATOM 4987 C CA . ALA A 1 651 ? -23.452 -11.517 37.007 1.00 97.00 651 ALA A CA 1
ATOM 4988 C C . ALA A 1 651 ? -22.106 -10.796 37.071 1.00 97.00 651 ALA A C 1
ATOM 4990 O O . ALA A 1 651 ? -21.574 -10.629 38.168 1.00 97.00 651 ALA A O 1
ATOM 4991 N N . ASP A 1 652 ? -21.594 -10.323 35.939 1.00 96.12 652 ASP A N 1
ATOM 4992 C CA . ASP A 1 652 ? -20.323 -9.600 35.874 1.00 96.12 652 ASP A CA 1
ATOM 4993 C C . ASP A 1 652 ? -20.416 -8.263 36.622 1.00 96.12 652 ASP A C 1
ATOM 4995 O O . ASP A 1 652 ? -19.627 -7.999 37.540 1.00 96.12 652 ASP A O 1
ATOM 4999 N N . ALA A 1 653 ? -21.488 -7.503 36.381 1.00 95.81 653 ALA A N 1
ATOM 5000 C CA . ALA A 1 653 ? -21.778 -6.246 37.065 1.00 95.81 653 ALA A CA 1
ATOM 5001 C C . ALA A 1 653 ? -21.802 -6.385 38.597 1.00 95.81 653 ALA A C 1
ATOM 5003 O O . ALA A 1 653 ? -21.315 -5.519 39.330 1.00 95.81 653 ALA A O 1
ATOM 5004 N N . THR A 1 654 ? -22.382 -7.475 39.107 1.00 96.06 654 THR A N 1
ATOM 5005 C CA . THR A 1 654 ? -22.611 -7.673 40.547 1.00 96.06 654 THR A CA 1
ATOM 5006 C C . THR A 1 654 ? -21.620 -8.621 41.221 1.00 96.06 654 THR A C 1
ATOM 5008 O O . THR A 1 654 ? -21.750 -8.904 42.419 1.00 96.06 654 THR A O 1
ATOM 5011 N N . VAL A 1 655 ? -20.638 -9.138 40.476 1.00 94.81 655 VAL A N 1
ATOM 5012 C CA . VAL A 1 655 ? -19.735 -10.214 40.913 1.00 94.81 655 VAL A CA 1
ATOM 5013 C C . VAL A 1 655 ? -20.550 -11.396 41.454 1.00 94.81 655 VAL A C 1
ATOM 5015 O O . VAL A 1 655 ? -20.508 -11.741 42.641 1.00 94.81 655 VAL A O 1
ATOM 5018 N N . SER A 1 656 ? -21.390 -11.948 40.580 1.00 94.62 656 SER A N 1
ATOM 5019 C CA . SER A 1 656 ? -22.356 -13.017 40.846 1.00 94.62 656 SER A CA 1
ATOM 5020 C C . SER A 1 656 ? -23.257 -12.723 42.055 1.00 94.62 656 SER A C 1
ATOM 5022 O O . SER A 1 656 ? -23.469 -13.568 42.931 1.00 94.62 656 SER A O 1
ATOM 5024 N N . GLY A 1 657 ? -23.775 -11.496 42.127 1.00 92.56 657 GLY A N 1
ATOM 5025 C CA . GLY A 1 657 ? -24.689 -11.044 43.169 1.00 92.56 657 GLY A CA 1
ATOM 5026 C C . GLY A 1 657 ? -24.029 -10.873 44.532 1.00 92.56 657 GLY A C 1
ATOM 5027 O O . GLY A 1 657 ? -24.657 -11.186 45.545 1.00 92.56 657 GLY A O 1
ATOM 5028 N N . THR A 1 658 ? -22.777 -10.427 44.609 1.00 93.12 658 THR A N 1
ATOM 5029 C CA . THR A 1 658 ? -22.095 -10.164 45.889 1.00 93.12 658 THR A CA 1
ATOM 5030 C C . THR A 1 658 ? -21.958 -8.679 46.202 1.00 93.12 658 THR A C 1
ATOM 5032 O O . THR A 1 658 ? -22.048 -8.306 47.374 1.00 93.12 658 THR A O 1
ATOM 5035 N N . VAL A 1 659 ? -21.793 -7.836 45.183 1.00 92.75 659 VAL A N 1
ATOM 5036 C CA . VAL A 1 659 ? -21.508 -6.404 45.322 1.00 92.75 659 VAL A CA 1
ATOM 5037 C C . VAL A 1 659 ? -22.414 -5.605 44.392 1.00 92.75 659 VAL A C 1
ATOM 5039 O O . VAL A 1 659 ? -22.638 -5.992 43.254 1.00 92.75 659 VAL A O 1
ATOM 5042 N N . THR A 1 660 ? -22.940 -4.477 44.866 1.00 90.94 660 THR A N 1
ATOM 5043 C CA . THR A 1 660 ? -23.665 -3.538 44.002 1.00 90.94 660 THR A CA 1
ATOM 5044 C C . THR A 1 660 ? -22.653 -2.737 43.172 1.00 90.94 660 THR A C 1
ATOM 5046 O O . THR A 1 660 ? -21.788 -2.092 43.774 1.00 90.94 660 THR A O 1
ATOM 5049 N N . PRO A 1 661 ? -22.723 -2.755 41.828 1.00 90.12 661 PRO A N 1
ATOM 5050 C CA . PRO A 1 661 ? -21.868 -1.923 40.982 1.00 90.12 661 PRO A CA 1
ATOM 5051 C C . PRO A 1 661 ? -22.114 -0.437 41.251 1.00 90.12 661 PRO A C 1
ATOM 5053 O O . PRO A 1 661 ? -23.248 -0.006 41.460 1.00 90.12 661 PRO A O 1
ATOM 5056 N N . GLY A 1 662 ? -21.048 0.358 41.232 1.00 87.56 662 GLY A N 1
ATOM 5057 C CA . GLY A 1 662 ? -21.133 1.793 41.454 1.00 87.56 662 GLY A CA 1
ATOM 5058 C C . GLY A 1 662 ? -19.848 2.502 41.059 1.00 87.56 662 GLY A C 1
ATOM 5059 O O . GLY A 1 662 ? -18.766 1.922 41.095 1.00 87.56 662 GLY A O 1
ATOM 5060 N N . ILE A 1 663 ? -19.993 3.771 40.692 1.00 89.06 663 ILE A N 1
ATOM 5061 C CA . ILE A 1 663 ? -18.891 4.642 40.268 1.00 89.06 663 ILE A CA 1
ATOM 5062 C C . ILE A 1 663 ? -18.179 5.332 41.440 1.00 89.06 663 ILE A C 1
ATOM 5064 O O . ILE A 1 663 ? -17.085 5.856 41.270 1.00 89.06 663 ILE A O 1
ATOM 5068 N N . ASP A 1 664 ? -18.773 5.321 42.637 1.00 85.94 664 ASP A N 1
ATOM 5069 C CA . ASP A 1 664 ? -18.234 6.008 43.821 1.00 85.94 664 ASP A CA 1
ATOM 5070 C C . ASP A 1 664 ? -16.902 5.418 44.316 1.00 85.94 664 ASP A C 1
ATOM 5072 O O . ASP A 1 664 ? -16.208 6.041 45.117 1.00 85.94 664 ASP A O 1
ATOM 5076 N N . SER A 1 665 ? -16.539 4.216 43.857 1.00 82.56 665 SER A N 1
ATOM 5077 C CA . SER A 1 665 ? -15.249 3.582 44.145 1.00 82.56 665 SER A CA 1
ATOM 5078 C C . SER A 1 665 ? -14.108 4.066 43.250 1.00 82.56 665 SER A C 1
ATOM 5080 O O . SER A 1 665 ? -12.961 3.709 43.512 1.00 82.56 665 SER A O 1
ATOM 5082 N N . VAL A 1 666 ? -14.393 4.847 42.204 1.00 91.31 666 VAL A N 1
ATOM 5083 C CA . VAL A 1 666 ? -13.379 5.367 41.281 1.00 91.31 666 VAL A CA 1
ATOM 5084 C C . VAL A 1 666 ? -12.819 6.684 41.823 1.00 91.31 666 VAL A C 1
ATOM 5086 O O . VAL A 1 666 ? -13.447 7.737 41.703 1.00 91.31 666 VAL A O 1
ATOM 5089 N N . ASP A 1 667 ? -11.624 6.628 42.413 1.00 93.12 667 ASP A N 1
ATOM 5090 C CA . ASP A 1 667 ? -10.874 7.815 42.835 1.00 93.12 667 ASP A CA 1
ATOM 5091 C C . ASP A 1 667 ? -9.991 8.321 41.687 1.00 93.12 667 ASP A C 1
ATOM 5093 O O . ASP A 1 667 ? -8.858 7.879 41.509 1.00 93.12 667 ASP A O 1
ATOM 5097 N N . VAL A 1 668 ? -10.530 9.245 40.887 1.00 93.69 668 VAL A N 1
ATOM 5098 C CA . VAL A 1 668 ? -9.835 9.798 39.711 1.00 93.69 668 VAL A CA 1
ATOM 5099 C C . VAL A 1 668 ? -8.535 10.512 40.088 1.00 93.69 668 VAL A C 1
ATOM 5101 O O . VAL A 1 668 ? -7.597 10.507 39.299 1.00 93.69 668 VAL A O 1
ATOM 5104 N N . ASP A 1 669 ? -8.449 11.107 41.279 1.00 93.12 669 ASP A N 1
ATOM 5105 C CA . ASP A 1 669 ? -7.250 11.838 41.702 1.00 93.12 669 ASP A CA 1
ATOM 5106 C C . ASP A 1 669 ? -6.118 10.892 42.151 1.00 93.12 669 ASP A C 1
ATOM 5108 O O . ASP A 1 669 ? -4.971 11.321 42.283 1.00 93.12 669 ASP A O 1
ATOM 5112 N N . ALA A 1 670 ? -6.418 9.604 42.363 1.00 93.19 670 ALA A N 1
ATOM 5113 C CA . ALA A 1 670 ? -5.432 8.556 42.624 1.00 93.19 670 ALA A CA 1
ATOM 5114 C C . ALA A 1 670 ? -4.913 7.871 41.343 1.00 93.19 670 ALA A C 1
ATOM 5116 O O . ALA A 1 670 ? -3.922 7.136 41.406 1.00 93.19 670 ALA A O 1
ATOM 5117 N N . LEU A 1 671 ? -5.565 8.099 40.198 1.00 94.56 671 LEU A N 1
ATOM 5118 C CA . LEU A 1 671 ? -5.183 7.514 38.915 1.00 94.56 671 LEU A CA 1
ATOM 5119 C C . LEU A 1 671 ? -3.977 8.247 38.300 1.00 94.56 671 LEU A C 1
ATOM 5121 O O . LEU A 1 671 ? -3.909 9.475 38.372 1.00 94.56 671 LEU A O 1
ATOM 5125 N N . PRO A 1 672 ? -3.055 7.534 37.626 1.00 94.25 672 PRO A N 1
ATOM 5126 C CA . PRO A 1 672 ? -1.937 8.136 36.897 1.00 94.25 672 PRO A CA 1
ATOM 5127 C C . PRO A 1 672 ? -2.371 8.714 35.537 1.00 94.25 672 PRO A C 1
ATOM 5129 O O . PRO A 1 672 ? -1.750 8.447 34.517 1.00 94.25 672 PRO A O 1
ATOM 5132 N N . VAL A 1 673 ? -3.470 9.471 35.494 1.00 93.56 673 VAL A N 1
ATOM 5133 C CA . VAL A 1 673 ? -4.058 9.972 34.242 1.00 93.56 673 VAL A CA 1
ATOM 5134 C C . VAL A 1 673 ? -4.164 11.487 34.227 1.00 93.56 673 VAL A C 1
ATOM 5136 O O . VAL A 1 673 ? -4.528 12.120 35.222 1.00 93.56 673 VAL A O 1
ATOM 5139 N N . THR A 1 674 ? -3.889 12.079 33.069 1.00 95.94 674 THR A N 1
ATOM 5140 C CA . THR A 1 674 ? -3.848 13.532 32.862 1.00 95.94 674 THR A CA 1
ATOM 5141 C C . THR A 1 674 ? -4.522 13.885 31.535 1.00 95.94 674 THR A C 1
ATOM 5143 O O . THR A 1 674 ? -5.129 13.022 30.900 1.00 95.94 674 THR A O 1
ATOM 5146 N N . GLY A 1 675 ? -4.512 15.166 31.146 1.00 95.69 675 GLY A N 1
ATOM 5147 C CA . GLY A 1 675 ? -4.989 15.609 29.830 1.00 95.69 675 GLY A CA 1
ATOM 5148 C C . GLY A 1 675 ? -6.352 15.037 29.413 1.00 95.69 675 GLY A C 1
ATOM 5149 O O . GLY A 1 675 ? -7.308 15.040 30.198 1.00 95.69 675 GLY A O 1
ATOM 5150 N N . ASP A 1 676 ? -6.432 14.539 28.176 1.00 97.19 676 ASP A N 1
ATOM 5151 C CA . ASP A 1 676 ? -7.655 13.950 27.622 1.00 97.19 676 ASP A CA 1
ATOM 5152 C C . ASP A 1 676 ? -8.045 12.627 28.273 1.00 97.19 676 ASP A C 1
ATOM 5154 O O . ASP A 1 676 ? -9.237 12.367 28.432 1.00 97.19 676 ASP A O 1
ATOM 5158 N N . LEU A 1 677 ? -7.084 11.816 28.724 1.00 97.88 677 LEU A N 1
ATOM 5159 C CA . LEU A 1 677 ? -7.395 10.543 29.375 1.00 97.88 677 LEU A CA 1
ATOM 5160 C C . LEU A 1 677 ? -8.146 10.779 30.688 1.00 97.88 677 LEU A C 1
ATOM 5162 O O . LEU A 1 677 ? -9.187 10.170 30.941 1.00 97.88 677 LEU A O 1
ATOM 5166 N N . ARG A 1 678 ? -7.685 11.744 31.494 1.00 97.81 678 ARG A N 1
ATOM 5167 C CA . ARG A 1 678 ? -8.402 12.166 32.703 1.00 97.81 678 ARG A CA 1
ATOM 5168 C C . ARG A 1 678 ? -9.768 12.757 32.364 1.00 97.81 678 ARG A C 1
ATOM 5170 O O . ARG A 1 678 ? -10.740 12.446 33.052 1.00 97.81 678 ARG A O 1
ATOM 5177 N N . ARG A 1 679 ? -9.860 13.614 31.336 1.00 97.25 679 ARG A N 1
ATOM 5178 C CA . ARG A 1 679 ? -11.141 14.203 30.899 1.00 97.25 679 ARG A CA 1
ATOM 5179 C C . ARG A 1 679 ? -12.147 13.127 30.499 1.00 97.25 679 ARG A C 1
ATOM 5181 O O . ARG A 1 679 ? -13.294 13.208 30.932 1.00 97.25 679 ARG A O 1
ATOM 5188 N N . LEU A 1 680 ? -11.719 12.115 29.749 1.00 97.50 680 LEU A N 1
ATOM 5189 C CA . LEU A 1 680 ? -12.561 11.006 29.310 1.00 97.50 680 LEU A CA 1
ATOM 5190 C C . LEU A 1 680 ? -13.108 10.210 30.500 1.00 97.50 680 LEU A C 1
ATOM 5192 O O . LEU A 1 680 ? -14.316 9.992 30.581 1.00 97.50 680 LEU A O 1
ATOM 5196 N N . VAL A 1 681 ? -12.254 9.853 31.467 1.00 97.69 681 VAL A N 1
ATOM 5197 C CA . VAL A 1 681 ? -12.690 9.145 32.685 1.00 97.69 681 VAL A CA 1
ATOM 5198 C C . VAL A 1 681 ? -13.698 9.982 33.477 1.00 97.69 681 VAL A C 1
ATOM 5200 O O . VAL A 1 681 ? -14.756 9.478 33.848 1.00 97.69 681 VAL A O 1
ATOM 5203 N N . VAL A 1 682 ? -13.422 11.271 33.706 1.00 97.81 682 VAL A N 1
ATOM 5204 C CA . VAL A 1 682 ? -14.353 12.165 34.420 1.00 97.81 682 VAL A CA 1
ATOM 5205 C C . VAL A 1 682 ? -15.681 12.288 33.675 1.00 97.81 682 VAL A C 1
ATOM 5207 O O . VAL A 1 682 ? -16.735 12.128 34.284 1.00 97.81 682 VAL A O 1
ATOM 5210 N N . SER A 1 683 ? -15.636 12.504 32.359 1.00 95.69 683 SER A N 1
ATOM 5211 C CA . SER A 1 683 ? -16.829 12.630 31.520 1.00 95.69 683 SER A CA 1
ATOM 5212 C C . SER A 1 683 ? -17.677 11.357 31.526 1.00 95.69 683 SER A C 1
ATOM 5214 O O . SER A 1 683 ? -18.902 11.448 31.565 1.00 95.69 683 SER A O 1
ATOM 5216 N N . ALA A 1 684 ? -17.056 10.174 31.545 1.00 96.69 684 ALA A N 1
ATOM 5217 C CA . ALA A 1 684 ? -17.773 8.909 31.671 1.00 96.69 684 ALA A CA 1
ATOM 5218 C C . ALA A 1 684 ? -18.505 8.802 33.018 1.00 96.69 684 ALA A C 1
ATOM 5220 O O . ALA A 1 684 ? -19.687 8.461 33.055 1.00 96.69 684 ALA A O 1
ATOM 5221 N N . LEU A 1 685 ? -17.839 9.152 34.124 1.00 97.00 685 LEU A N 1
ATOM 5222 C CA . LEU A 1 685 ? -18.453 9.143 35.456 1.00 97.00 685 LEU A CA 1
ATOM 5223 C C . LEU A 1 685 ? -19.603 10.154 35.559 1.00 97.00 685 LEU A C 1
ATOM 5225 O O . LEU A 1 685 ? -20.649 9.834 36.123 1.00 97.00 685 LEU A O 1
ATOM 5229 N N . ASP A 1 686 ? -19.433 11.355 35.008 1.00 96.44 686 ASP A N 1
ATOM 5230 C CA . ASP A 1 686 ? -20.467 12.392 35.009 1.00 96.44 686 ASP A CA 1
ATOM 5231 C C . ASP A 1 686 ? -21.667 11.996 34.142 1.00 96.44 686 ASP A C 1
ATOM 5233 O O . ASP A 1 686 ? -22.803 12.109 34.600 1.00 96.44 686 ASP A O 1
ATOM 5237 N N . ALA A 1 687 ? -21.440 11.403 32.966 1.00 95.12 687 ALA A N 1
ATOM 5238 C CA . ALA A 1 687 ? -22.512 10.879 32.121 1.00 95.12 687 ALA A CA 1
ATOM 5239 C C . ALA A 1 687 ? -23.366 9.826 32.852 1.00 95.12 687 ALA A C 1
ATOM 5241 O O . ALA A 1 687 ? -24.592 9.840 32.739 1.00 95.12 687 ALA A O 1
ATOM 5242 N N . VAL A 1 688 ? -22.747 8.954 33.659 1.00 95.00 688 VAL A N 1
ATOM 5243 C CA . VAL A 1 688 ? -23.479 7.994 34.504 1.00 95.00 688 VAL A CA 1
ATOM 5244 C C . VAL A 1 688 ? -24.286 8.701 35.596 1.00 95.00 688 VAL A C 1
ATOM 5246 O O . VAL A 1 688 ? -25.438 8.340 35.828 1.00 95.00 688 VAL A O 1
ATOM 5249 N N . ARG A 1 689 ? -23.715 9.712 36.270 1.00 94.19 689 ARG A N 1
ATOM 5250 C CA . ARG A 1 689 ? -24.409 10.481 37.329 1.00 94.19 689 ARG A CA 1
ATOM 5251 C C . ARG A 1 689 ? -25.622 11.231 36.799 1.00 94.19 689 ARG A C 1
ATOM 5253 O O . ARG A 1 689 ? -26.627 11.347 37.497 1.00 94.19 689 ARG A O 1
ATOM 5260 N N . GLU A 1 690 ? -25.497 11.764 35.592 1.00 94.75 690 GLU A N 1
ATOM 5261 C CA . GLU A 1 690 ? -26.531 12.546 34.923 1.00 94.75 690 GLU A CA 1
ATOM 5262 C C . GLU A 1 690 ? -27.574 11.665 34.228 1.00 94.75 690 GLU A C 1
ATOM 5264 O O . GLU A 1 690 ? -28.639 12.163 33.867 1.00 94.75 690 GLU A O 1
ATOM 5269 N N . GLY A 1 691 ? -27.301 10.363 34.082 1.00 89.44 691 GLY A N 1
ATOM 5270 C CA . GLY A 1 691 ? -28.162 9.439 33.350 1.00 89.44 691 GLY A CA 1
ATOM 5271 C C . GLY A 1 691 ? -28.220 9.767 31.859 1.00 89.44 691 GLY A C 1
ATOM 5272 O O . GLY A 1 691 ? -29.289 9.695 31.266 1.00 89.44 691 GLY A O 1
ATOM 5273 N N . ALA A 1 692 ? -27.095 10.186 31.276 1.00 90.38 692 ALA A N 1
ATOM 5274 C CA . ALA A 1 692 ? -27.009 10.523 29.862 1.00 90.38 692 ALA A CA 1
ATOM 5275 C C . ALA A 1 692 ? -27.040 9.261 28.987 1.00 90.38 692 ALA A C 1
ATOM 5277 O O . ALA A 1 692 ? -26.342 8.290 29.280 1.00 90.38 692 ALA A O 1
ATOM 5278 N N . ASP A 1 693 ? -27.754 9.317 27.862 1.00 86.50 693 ASP A N 1
ATOM 5279 C CA . ASP A 1 693 ? -27.912 8.178 26.941 1.00 86.50 693 ASP A CA 1
ATOM 5280 C C . ASP A 1 693 ? -26.566 7.651 26.416 1.00 86.50 693 ASP A C 1
ATOM 5282 O O . ASP A 1 693 ? -26.365 6.452 26.277 1.00 86.50 693 ASP A O 1
ATOM 5286 N N . ALA A 1 694 ? -25.584 8.536 26.222 1.00 87.31 694 ALA A N 1
ATOM 5287 C CA . ALA A 1 694 ? -24.239 8.179 25.766 1.00 87.31 694 ALA A CA 1
ATOM 5288 C C . ALA A 1 694 ? -23.274 7.744 26.898 1.00 87.31 694 ALA A C 1
ATOM 5290 O O . ALA A 1 694 ? -22.061 7.672 26.679 1.00 87.31 694 ALA A O 1
ATOM 5291 N N . ALA A 1 695 ? -23.758 7.494 28.121 1.00 93.50 695 ALA A N 1
ATOM 5292 C CA . ALA A 1 695 ? -22.931 6.972 29.215 1.00 93.50 695 ALA A CA 1
ATOM 5293 C C . ALA A 1 695 ? -22.294 5.596 28.909 1.00 93.50 695 ALA A C 1
ATOM 5295 O O . ALA A 1 695 ? -21.098 5.454 29.170 1.00 93.50 695 ALA A O 1
ATOM 5296 N N . PRO A 1 696 ? -23.002 4.616 28.309 1.00 93.44 696 PRO A N 1
ATOM 5297 C CA . PRO A 1 696 ? -22.432 3.319 27.937 1.00 93.44 696 PRO A CA 1
ATOM 5298 C C . PRO A 1 696 ? -21.194 3.429 27.038 1.00 93.44 696 PRO A C 1
ATOM 5300 O O . PRO A 1 696 ? -20.128 2.916 27.377 1.00 93.44 696 PRO A O 1
ATOM 5303 N N . ALA A 1 697 ? -21.301 4.177 25.937 1.00 92.25 697 ALA A N 1
ATOM 5304 C CA . ALA A 1 697 ? -20.202 4.368 24.992 1.00 92.25 697 ALA A CA 1
ATOM 5305 C C . ALA A 1 697 ? -18.993 5.077 25.633 1.00 92.25 697 ALA A C 1
ATOM 5307 O O . ALA A 1 697 ? -17.846 4.723 25.360 1.00 92.25 697 ALA A O 1
ATOM 5308 N N . ARG A 1 698 ? -19.232 6.044 26.534 1.00 94.94 698 ARG A N 1
ATOM 5309 C CA . ARG A 1 698 ? -18.159 6.721 27.284 1.00 94.94 698 ARG A CA 1
ATOM 5310 C C . ARG A 1 698 ? -17.463 5.807 28.288 1.00 94.94 698 ARG A C 1
ATOM 5312 O O . ARG A 1 698 ? -16.251 5.916 28.444 1.00 94.94 698 ARG A O 1
ATOM 5319 N N . LEU A 1 699 ? -18.202 4.932 28.974 1.00 96.50 699 LEU A N 1
ATOM 5320 C CA . LEU A 1 699 ? -17.623 3.959 29.905 1.00 96.50 699 LEU A CA 1
ATOM 5321 C C . LEU A 1 699 ? -16.708 2.972 29.179 1.00 96.50 699 LEU A C 1
ATOM 5323 O O . LEU A 1 699 ? -15.591 2.745 29.638 1.00 96.50 699 LEU A O 1
ATOM 5327 N N . ASP A 1 700 ? -17.161 2.435 28.043 1.00 95.62 700 ASP A N 1
ATOM 5328 C CA . ASP A 1 700 ? -16.367 1.536 27.198 1.00 95.62 700 ASP A CA 1
ATOM 5329 C C . ASP A 1 700 ? -15.090 2.223 26.692 1.00 95.62 700 ASP A C 1
ATOM 5331 O O . ASP A 1 700 ? -13.982 1.697 26.831 1.00 95.62 700 ASP A O 1
ATOM 5335 N N . ALA A 1 701 ? -15.225 3.457 26.193 1.00 96.69 701 ALA A N 1
ATOM 5336 C CA . ALA A 1 701 ? -14.092 4.255 25.745 1.00 96.69 701 ALA A CA 1
ATOM 5337 C C . ALA A 1 701 ? -13.098 4.544 26.880 1.00 96.69 701 ALA A C 1
ATOM 5339 O O . ALA A 1 701 ? -11.899 4.363 26.690 1.00 96.69 701 ALA A O 1
ATOM 5340 N N . ALA A 1 702 ? -13.572 4.945 28.065 1.00 97.94 702 ALA A N 1
ATOM 5341 C CA . ALA A 1 702 ? -12.717 5.218 29.218 1.00 97.94 702 ALA A CA 1
ATOM 5342 C C . ALA A 1 702 ? -11.998 3.957 29.719 1.00 97.94 702 ALA A C 1
ATOM 5344 O O . ALA A 1 702 ? -10.801 4.004 29.994 1.00 97.94 702 ALA A O 1
ATOM 5345 N N . ALA A 1 703 ? -12.701 2.826 29.811 1.00 97.44 703 ALA A N 1
ATOM 5346 C CA . ALA A 1 703 ? -12.111 1.553 30.214 1.00 97.44 703 ALA A CA 1
ATOM 5347 C C . ALA A 1 703 ? -11.035 1.091 29.217 1.00 97.44 703 ALA A C 1
ATOM 5349 O O . ALA A 1 703 ? -9.940 0.697 29.615 1.00 97.44 703 ALA A O 1
ATOM 5350 N N . THR A 1 704 ? -11.317 1.190 27.919 1.00 97.81 704 THR A N 1
ATOM 5351 C CA . THR A 1 704 ? -10.372 0.805 26.866 1.00 97.81 704 THR A CA 1
ATOM 5352 C C . THR A 1 704 ? -9.171 1.751 26.803 1.00 97.81 704 THR A C 1
ATOM 5354 O O . THR A 1 704 ? -8.032 1.301 26.707 1.00 97.81 704 THR A O 1
ATOM 5357 N N . ALA A 1 705 ? -9.390 3.059 26.946 1.00 98.06 705 ALA A N 1
ATOM 5358 C CA . ALA A 1 705 ? -8.316 4.047 26.997 1.00 98.06 705 ALA A CA 1
ATOM 5359 C C . ALA A 1 705 ? -7.415 3.883 28.234 1.00 98.06 705 ALA A C 1
ATOM 5361 O O . ALA A 1 705 ? -6.213 4.104 28.134 1.00 98.06 705 ALA A O 1
ATOM 5362 N N . LEU A 1 706 ? -7.956 3.464 29.385 1.00 97.69 706 LEU A N 1
ATOM 5363 C CA . LEU A 1 706 ? -7.164 3.148 30.584 1.00 97.69 706 LEU A CA 1
ATOM 5364 C C . LEU A 1 706 ? -6.297 1.894 30.415 1.00 97.69 706 LEU A C 1
ATOM 5366 O O . LEU A 1 706 ? -5.201 1.844 30.967 1.00 97.69 706 LEU A O 1
ATOM 5370 N N . GLN A 1 707 ? -6.772 0.903 29.655 1.00 97.12 707 GLN A N 1
ATOM 5371 C CA . GLN A 1 707 ? -5.983 -0.283 29.313 1.00 97.12 707 GLN A CA 1
ATOM 5372 C C . GLN A 1 707 ? -4.757 0.090 28.461 1.00 97.12 707 GLN A C 1
ATOM 5374 O O . GLN A 1 707 ? -3.689 -0.492 28.633 1.00 97.12 707 GLN A O 1
ATOM 5379 N N . GLY A 1 708 ? -4.909 1.078 27.578 1.00 96.56 708 GLY A N 1
ATOM 5380 C CA . GLY A 1 708 ? -3.852 1.565 26.697 1.00 96.56 708 GLY A CA 1
ATOM 5381 C C . GLY A 1 708 ? -3.659 0.719 25.437 1.00 96.56 708 GLY A C 1
ATOM 5382 O O . GLY A 1 708 ? -4.567 0.026 24.974 1.00 96.56 708 GLY A O 1
ATOM 5383 N N . GLY A 1 709 ? -2.471 0.809 24.852 1.00 95.94 709 GLY A N 1
ATOM 5384 C CA . GLY A 1 709 ? -2.091 0.153 23.610 1.00 95.94 709 GLY A CA 1
ATOM 5385 C C . GLY A 1 709 ? -2.745 0.793 22.392 1.00 95.94 709 GLY A C 1
ATOM 5386 O O . GLY A 1 709 ? -3.350 1.866 22.466 1.00 95.94 709 GLY A O 1
ATOM 5387 N N . ARG A 1 710 ? -2.658 0.099 21.255 1.00 94.62 710 ARG A N 1
ATOM 5388 C CA . ARG A 1 710 ? -3.234 0.544 19.979 1.00 94.62 710 ARG A CA 1
ATOM 5389 C C . ARG A 1 710 ? -4.717 0.903 20.095 1.00 94.62 710 ARG A C 1
ATOM 5391 O O . ARG A 1 710 ? -5.127 1.983 19.677 1.00 94.62 710 ARG A O 1
ATOM 5398 N N . GLU A 1 711 ? -5.528 0.014 20.670 1.00 95.19 711 GLU A N 1
ATOM 5399 C CA . GLU A 1 711 ? -6.970 0.256 20.811 1.00 95.19 711 GLU A CA 1
ATOM 5400 C C . GLU A 1 711 ? -7.263 1.351 21.849 1.00 95.19 711 GLU A C 1
ATOM 5402 O O . GLU A 1 711 ? -8.107 2.213 21.602 1.00 95.19 711 GLU A O 1
ATOM 5407 N N . GLY A 1 712 ? -6.525 1.394 22.965 1.00 97.25 712 GLY A N 1
ATOM 5408 C CA . GLY A 1 712 ? -6.659 2.463 23.954 1.00 97.25 712 GLY A CA 1
ATOM 5409 C C . GLY A 1 712 ? -6.351 3.848 23.380 1.00 97.25 712 GLY A C 1
ATOM 5410 O O . GLY A 1 712 ? -7.109 4.786 23.623 1.00 97.25 712 GLY A O 1
ATOM 5411 N N . CYS A 1 713 ? -5.306 3.970 22.554 1.00 98.12 713 CYS A N 1
ATOM 5412 C CA . CYS A 1 713 ? -4.958 5.208 21.852 1.00 98.12 713 CYS A CA 1
ATOM 5413 C C . CYS A 1 713 ? -6.059 5.649 20.882 1.00 98.12 713 CYS A C 1
ATOM 5415 O O . CYS A 1 713 ? -6.488 6.799 20.923 1.00 98.12 713 CYS A O 1
ATOM 5417 N N . ARG A 1 714 ? -6.582 4.724 20.071 1.00 97.25 714 ARG A N 1
ATOM 5418 C CA . ARG A 1 714 ? -7.669 4.993 19.114 1.00 97.25 714 ARG A CA 1
ATOM 5419 C C . ARG A 1 714 ? -8.934 5.486 19.801 1.00 97.25 714 ARG A C 1
ATOM 5421 O O . ARG A 1 714 ? -9.499 6.500 19.392 1.00 97.25 714 ARG A O 1
ATOM 5428 N N . ARG A 1 715 ? -9.346 4.802 20.873 1.00 96.88 715 ARG A N 1
ATOM 5429 C CA . ARG A 1 715 ? -10.510 5.192 21.680 1.00 96.88 715 ARG A CA 1
ATOM 5430 C C . ARG A 1 715 ? -10.296 6.537 22.355 1.00 96.88 715 ARG A C 1
ATOM 5432 O O . ARG A 1 715 ? -11.188 7.379 22.315 1.00 96.88 715 ARG A O 1
ATOM 5439 N N . LEU A 1 716 ? -9.119 6.769 22.930 1.00 98.19 716 LEU A N 1
ATOM 5440 C CA . LEU A 1 716 ? -8.788 8.060 23.521 1.00 98.19 716 LEU A CA 1
ATOM 5441 C C . LEU A 1 716 ? -8.853 9.180 22.474 1.00 98.19 716 LEU A C 1
ATOM 5443 O O . LEU A 1 716 ? -9.491 10.202 22.712 1.00 98.19 716 LEU A O 1
ATOM 5447 N N . ALA A 1 717 ? -8.250 8.967 21.304 1.00 97.81 717 ALA A N 1
ATOM 5448 C CA . ALA A 1 717 ? -8.183 9.958 20.243 1.00 97.81 717 ALA A CA 1
ATOM 5449 C C . ALA A 1 717 ? -9.575 10.357 19.742 1.00 97.81 717 ALA A C 1
ATOM 5451 O O . ALA A 1 717 ? -9.842 11.544 19.562 1.00 97.81 717 ALA A O 1
ATOM 5452 N N . ALA A 1 718 ? -10.494 9.404 19.560 1.00 96.88 718 ALA A N 1
ATOM 5453 C CA . ALA A 1 718 ? -11.841 9.705 19.080 1.00 96.88 718 ALA A CA 1
ATOM 5454 C C . ALA A 1 718 ? -12.665 10.569 20.042 1.00 96.88 718 ALA A C 1
ATOM 5456 O O . ALA A 1 718 ? -13.476 11.369 19.582 1.00 96.88 718 ALA A O 1
ATOM 5457 N N . TRP A 1 719 ? -12.441 10.432 21.351 1.00 96.19 719 TRP A N 1
ATOM 5458 C CA . TRP A 1 719 ? -13.154 11.182 22.390 1.00 96.19 719 TRP A CA 1
ATOM 5459 C C . TRP A 1 719 ? -12.416 12.430 22.885 1.00 96.19 719 TRP A C 1
ATOM 5461 O O . TRP A 1 719 ? -12.998 13.214 23.636 1.00 96.19 719 TRP A O 1
ATOM 5471 N N . ALA A 1 720 ? -11.161 12.615 22.479 1.00 96.38 720 ALA A N 1
ATOM 5472 C CA . ALA A 1 720 ? -10.364 13.786 22.803 1.00 96.38 720 ALA A CA 1
ATOM 5473 C C . ALA A 1 720 ? -10.880 15.043 22.093 1.00 96.38 720 ALA A C 1
ATOM 5475 O O . ALA A 1 720 ? -11.322 14.993 20.941 1.00 96.38 720 ALA A O 1
ATOM 5476 N N . ASP A 1 721 ? -10.758 16.177 22.782 1.00 94.06 721 ASP A N 1
ATOM 5477 C CA . ASP A 1 721 ? -11.088 17.487 22.216 1.00 94.06 721 ASP A CA 1
ATOM 5478 C C . ASP A 1 721 ? -9.856 18.156 21.567 1.00 94.06 721 ASP A C 1
ATOM 5480 O O . ASP A 1 721 ? -10.009 19.133 20.841 1.00 94.06 721 ASP A O 1
ATOM 5484 N N . ASP A 1 722 ? -8.634 17.657 21.792 1.00 95.25 722 ASP A N 1
ATOM 5485 C CA . ASP A 1 722 ? -7.412 18.218 21.199 1.00 95.25 722 ASP A CA 1
ATOM 5486 C C . ASP A 1 722 ? -7.357 17.994 19.677 1.00 95.25 722 ASP A C 1
ATOM 5488 O O . ASP A 1 722 ? -7.602 16.890 19.187 1.00 95.25 722 ASP A O 1
ATOM 5492 N N . GLY A 1 723 ? -7.019 19.047 18.925 1.00 94.62 723 GLY A N 1
ATOM 5493 C CA . GLY A 1 723 ? -6.930 19.029 17.461 1.00 94.62 723 GLY A CA 1
ATOM 5494 C C . GLY A 1 723 ? -5.851 18.093 16.902 1.00 94.62 723 GLY A C 1
ATOM 5495 O O . GLY A 1 723 ? -5.955 17.672 15.751 1.00 94.62 723 GLY A O 1
ATOM 5496 N N . TYR A 1 724 ? -4.850 17.736 17.712 1.00 95.38 724 TYR A N 1
ATOM 5497 C CA . TYR A 1 724 ? -3.751 16.837 17.350 1.00 95.38 724 TYR A CA 1
ATOM 5498 C C . TYR A 1 724 ? -3.949 15.407 17.868 1.00 95.38 724 TYR A C 1
ATOM 5500 O O . TYR A 1 724 ? -3.053 14.575 17.730 1.00 95.38 724 TYR A O 1
ATOM 5508 N N . ALA A 1 725 ? -5.117 15.082 18.426 1.00 97.00 725 ALA A N 1
ATOM 5509 C CA . ALA A 1 725 ? -5.430 13.721 18.833 1.00 97.00 725 ALA A CA 1
ATOM 5510 C C . ALA A 1 725 ? -5.524 12.772 17.628 1.00 97.00 725 ALA A C 1
ATOM 5512 O O . ALA A 1 725 ? -6.422 12.899 16.788 1.00 97.00 725 ALA A O 1
ATOM 5513 N N . HIS A 1 726 ? -4.621 11.791 17.571 1.00 97.00 726 HIS A N 1
ATOM 5514 C CA . HIS A 1 726 ? -4.465 10.901 16.420 1.00 97.00 726 HIS A CA 1
ATOM 5515 C C . HIS A 1 726 ? -4.465 9.416 16.838 1.00 97.00 726 HIS A C 1
ATOM 5517 O O . HIS A 1 726 ? -3.797 9.066 17.814 1.00 97.00 726 HIS A O 1
ATOM 5523 N N . PRO A 1 727 ? -5.168 8.522 16.110 1.00 96.88 727 PRO A N 1
ATOM 5524 C CA . PRO A 1 727 ? -5.264 7.096 16.458 1.00 96.88 727 PRO A CA 1
ATOM 5525 C C . PRO A 1 727 ? -3.918 6.351 16.464 1.00 96.88 727 PRO A C 1
ATOM 5527 O O . PRO A 1 727 ? -3.728 5.407 17.231 1.00 96.88 727 PRO A O 1
ATOM 5530 N N . ASP A 1 728 ? -2.970 6.791 15.638 1.00 96.81 728 ASP A N 1
ATOM 5531 C CA . ASP A 1 728 ? -1.632 6.194 15.529 1.00 96.81 728 ASP A CA 1
ATOM 5532 C C . ASP A 1 728 ? -0.554 6.959 16.329 1.00 96.81 728 ASP A C 1
ATOM 5534 O O . ASP A 1 728 ? 0.632 6.686 16.187 1.00 96.81 728 ASP A O 1
ATOM 5538 N N . ALA A 1 729 ? -0.941 7.886 17.221 1.00 97.75 729 ALA A N 1
ATOM 5539 C CA . ALA A 1 729 ? 0.009 8.639 18.054 1.00 97.75 729 ALA A CA 1
ATOM 5540 C C . ALA A 1 729 ? 0.854 7.754 18.990 1.00 97.75 729 ALA A C 1
ATOM 5542 O O . ALA A 1 729 ? 1.926 8.166 19.426 1.00 97.75 729 ALA A O 1
ATOM 5543 N N . HIS A 1 730 ? 0.382 6.543 19.302 1.00 97.19 730 HIS A N 1
ATOM 5544 C CA . HIS A 1 730 ? 1.138 5.572 20.091 1.00 97.19 730 HIS A CA 1
ATOM 5545 C C . HIS A 1 730 ? 2.419 5.111 19.383 1.00 97.19 730 HIS A C 1
ATOM 5547 O O . HIS A 1 730 ? 3.439 5.032 20.055 1.00 97.19 730 HIS A O 1
ATOM 5553 N N . HIS A 1 731 ? 2.399 4.908 18.057 1.00 97.06 731 HIS A N 1
ATOM 5554 C CA . HIS A 1 731 ? 3.599 4.586 17.272 1.00 97.06 731 HIS A CA 1
ATOM 5555 C C . HIS A 1 731 ? 4.624 5.725 17.335 1.00 97.06 731 HIS A C 1
ATOM 5557 O O . HIS A 1 731 ? 5.803 5.501 17.581 1.00 97.06 731 HIS A O 1
ATOM 5563 N N . LEU A 1 732 ? 4.154 6.968 17.183 1.00 97.25 732 LEU A N 1
ATOM 5564 C CA . LEU A 1 732 ? 5.006 8.159 17.203 1.00 97.25 732 LEU A CA 1
ATOM 5565 C C . LEU A 1 732 ? 5.634 8.386 18.583 1.00 97.25 732 LEU A C 1
ATOM 5567 O O . LEU A 1 732 ? 6.828 8.653 18.687 1.00 97.25 732 LEU A O 1
ATOM 5571 N N . LEU A 1 733 ? 4.847 8.248 19.656 1.00 97.00 733 LEU A N 1
ATOM 5572 C CA . LEU A 1 733 ? 5.375 8.362 21.014 1.00 97.00 733 LEU A CA 1
ATOM 5573 C C . LEU A 1 733 ? 6.344 7.218 21.338 1.00 97.00 733 LEU A C 1
ATOM 5575 O O . LEU A 1 733 ? 7.371 7.478 21.954 1.00 97.00 733 LEU A O 1
ATOM 5579 N N . GLU A 1 734 ? 6.035 5.985 20.927 1.00 95.69 734 GLU A N 1
ATOM 5580 C CA . GLU A 1 734 ? 6.917 4.823 21.089 1.00 95.69 734 GLU A CA 1
ATOM 5581 C C . GLU A 1 734 ? 8.265 5.048 20.390 1.00 95.69 734 GLU A C 1
ATOM 5583 O O . GLU A 1 734 ? 9.302 4.880 21.028 1.00 95.69 734 GLU A O 1
ATOM 5588 N N . ALA A 1 735 ? 8.258 5.542 19.148 1.00 95.31 735 ALA A N 1
ATOM 5589 C CA . ALA A 1 735 ? 9.474 5.861 18.405 1.00 95.31 735 ALA A CA 1
ATOM 5590 C C . ALA A 1 735 ? 10.311 6.975 19.063 1.00 95.31 735 ALA A C 1
ATOM 5592 O O . ALA A 1 735 ? 11.528 6.853 19.157 1.00 95.31 735 ALA A O 1
ATOM 5593 N N . ILE A 1 736 ? 9.676 8.036 19.581 1.00 94.25 736 ILE A N 1
ATOM 5594 C CA . ILE A 1 736 ? 10.384 9.141 20.255 1.00 94.25 736 ILE A CA 1
ATOM 5595 C C . ILE A 1 736 ? 11.080 8.687 21.548 1.00 94.25 736 ILE A C 1
ATOM 5597 O O . ILE A 1 736 ? 12.139 9.213 21.898 1.00 94.25 736 ILE A O 1
ATOM 5601 N N . ILE A 1 737 ? 10.471 7.764 22.300 1.00 93.31 737 ILE A N 1
ATOM 5602 C CA . ILE A 1 737 ? 10.995 7.336 23.607 1.00 93.31 737 ILE A CA 1
ATOM 5603 C C . ILE A 1 737 ? 11.898 6.102 23.533 1.00 93.31 737 ILE A C 1
ATOM 5605 O O . ILE A 1 737 ? 12.445 5.716 24.573 1.00 93.31 737 ILE A O 1
ATOM 5609 N N . ALA A 1 738 ? 12.009 5.476 22.359 1.00 91.69 738 ALA A N 1
ATOM 5610 C CA . ALA A 1 738 ? 12.850 4.311 22.131 1.00 91.69 738 ALA A CA 1
ATOM 5611 C C . ALA A 1 738 ? 14.323 4.646 22.399 1.00 91.69 738 ALA A C 1
ATOM 5613 O O . ALA A 1 738 ? 14.824 5.707 22.012 1.00 91.69 738 ALA A O 1
ATOM 5614 N N . ASP A 1 739 ? 15.027 3.744 23.082 1.00 86.00 739 ASP A N 1
ATOM 5615 C CA . ASP A 1 739 ? 16.471 3.869 23.251 1.00 86.00 739 ASP A CA 1
ATOM 5616 C C . ASP A 1 739 ? 17.186 3.254 22.041 1.00 86.00 739 ASP A C 1
ATOM 5618 O O . ASP A 1 739 ? 16.746 2.261 21.465 1.00 86.00 739 ASP A O 1
ATOM 5622 N N . SER A 1 740 ? 18.341 3.808 21.679 1.00 80.38 740 SER A N 1
ATOM 5623 C CA . SER A 1 740 ? 19.201 3.250 20.629 1.00 80.38 740 SER A CA 1
ATOM 5624 C C . SER A 1 740 ? 19.741 1.854 20.955 1.00 80.38 740 SER A C 1
ATOM 5626 O O . SER A 1 740 ? 20.200 1.159 20.055 1.00 80.38 740 SER A O 1
ATOM 5628 N N . ASP A 1 741 ? 19.714 1.460 22.232 1.00 83.94 741 ASP A N 1
ATOM 5629 C CA . ASP A 1 741 ? 20.095 0.118 22.681 1.00 83.94 741 ASP A CA 1
ATOM 5630 C C . ASP A 1 741 ? 18.907 -0.875 22.678 1.00 83.94 741 ASP A C 1
ATOM 5632 O O . ASP A 1 741 ? 19.110 -2.066 22.949 1.00 83.94 741 ASP A O 1
ATOM 5636 N N . ASP A 1 742 ? 17.676 -0.418 22.405 1.00 86.62 742 ASP A N 1
ATOM 5637 C CA . ASP A 1 742 ? 16.497 -1.285 22.374 1.00 86.62 742 ASP A CA 1
ATOM 5638 C C . ASP A 1 742 ? 16.504 -2.183 21.116 1.00 86.62 742 ASP A C 1
ATOM 5640 O O . ASP A 1 742 ? 16.827 -1.728 20.015 1.00 86.62 742 ASP A O 1
ATOM 5644 N N . PRO A 1 743 ? 16.152 -3.480 21.235 1.00 86.06 743 PRO A N 1
ATOM 5645 C CA . PRO A 1 743 ? 15.986 -4.345 20.070 1.00 86.06 743 PRO A CA 1
ATOM 5646 C C . PRO A 1 743 ? 14.907 -3.803 19.128 1.00 86.06 743 PRO A C 1
ATOM 5648 O O . PRO A 1 743 ? 13.824 -3.460 19.593 1.00 86.06 743 PRO A O 1
ATOM 5651 N N . GLY A 1 744 ? 15.186 -3.792 17.823 1.00 87.75 744 GLY A N 1
ATOM 5652 C CA . GLY A 1 744 ? 14.274 -3.231 16.819 1.00 87.75 744 GLY A CA 1
ATOM 5653 C C . GLY A 1 744 ? 14.434 -1.723 16.609 1.00 87.75 744 GLY A C 1
ATOM 5654 O O . GLY A 1 744 ? 13.689 -1.145 15.830 1.00 87.75 744 GLY A O 1
ATOM 5655 N N . THR A 1 745 ? 15.410 -1.085 17.266 1.00 93.69 745 THR A N 1
ATOM 5656 C CA . THR A 1 745 ? 15.785 0.310 17.007 1.00 93.69 745 THR A CA 1
ATOM 5657 C C . THR A 1 745 ? 17.089 0.373 16.217 1.00 93.69 745 THR A C 1
ATOM 5659 O O . THR A 1 745 ? 18.095 -0.230 16.600 1.00 93.69 745 THR A O 1
ATOM 5662 N N . SER A 1 746 ? 17.112 1.155 15.143 1.00 94.38 746 SER A N 1
ATOM 5663 C CA . SER A 1 746 ? 18.328 1.534 14.427 1.00 94.38 746 SER A CA 1
ATOM 5664 C C . SER A 1 746 ? 18.345 3.034 14.142 1.00 94.38 746 SER A C 1
ATOM 5666 O O . SER A 1 746 ? 17.341 3.736 14.262 1.00 94.38 746 SER A O 1
ATOM 5668 N N . ARG A 1 747 ? 19.529 3.556 13.825 1.00 94.62 747 ARG A N 1
ATOM 5669 C CA . ARG A 1 747 ? 19.711 4.946 13.411 1.00 94.62 747 ARG A CA 1
ATOM 5670 C C . ARG A 1 747 ? 20.350 4.952 12.042 1.00 94.62 747 ARG A C 1
ATOM 5672 O O . ARG A 1 747 ? 21.366 4.282 11.870 1.00 94.62 747 ARG A O 1
ATOM 5679 N N . VAL A 1 748 ? 19.778 5.741 11.141 1.00 94.62 748 VAL A N 1
ATOM 5680 C CA . VAL A 1 748 ? 20.280 5.912 9.781 1.00 94.62 748 VAL A CA 1
ATOM 5681 C C . VAL A 1 748 ? 20.499 7.386 9.461 1.00 94.62 748 VAL A C 1
ATOM 5683 O O . VAL A 1 748 ? 19.774 8.272 9.927 1.00 94.62 748 VAL A O 1
ATOM 5686 N N . HIS A 1 749 ? 21.529 7.648 8.674 1.00 94.38 749 HIS A N 1
ATOM 5687 C CA . HIS A 1 749 ? 21.853 8.936 8.091 1.00 94.38 749 HIS A CA 1
ATOM 5688 C C . HIS A 1 749 ? 21.525 8.936 6.598 1.00 94.38 749 HIS A C 1
ATOM 5690 O O . HIS A 1 749 ? 21.710 7.941 5.905 1.00 94.38 749 HIS A O 1
ATOM 5696 N N . THR A 1 750 ? 21.017 10.069 6.131 1.00 94.19 750 THR A N 1
ATOM 5697 C CA . THR A 1 750 ? 20.615 10.306 4.741 1.00 94.19 750 THR A CA 1
ATOM 5698 C C . THR A 1 750 ? 21.320 11.560 4.255 1.00 94.19 750 THR A C 1
ATOM 5700 O O . THR A 1 750 ? 21.537 12.478 5.052 1.00 94.19 750 THR A O 1
ATOM 5703 N N . ASP A 1 751 ? 21.676 11.600 2.976 1.00 90.88 751 ASP A N 1
ATOM 5704 C CA . ASP A 1 751 ? 22.352 12.731 2.342 1.00 90.88 751 ASP A CA 1
ATOM 5705 C C . ASP A 1 751 ? 21.421 13.481 1.373 1.00 90.88 751 ASP A C 1
ATOM 5707 O O . ASP A 1 751 ? 21.527 14.702 1.225 1.00 90.88 751 ASP A O 1
ATOM 5711 N N . ALA A 1 752 ? 20.502 12.772 0.710 1.00 88.75 752 ALA A N 1
ATOM 5712 C CA . ALA A 1 752 ? 19.616 13.311 -0.323 1.00 88.75 752 ALA A CA 1
ATOM 5713 C C . ALA A 1 752 ? 18.154 13.460 0.127 1.00 88.75 752 ALA A C 1
ATOM 5715 O O . ALA A 1 752 ? 17.440 14.320 -0.395 1.00 88.75 752 ALA A O 1
ATOM 5716 N N . TRP A 1 753 ? 17.698 12.636 1.068 1.00 91.69 753 TRP A N 1
ATOM 5717 C CA . TRP A 1 753 ? 16.349 12.644 1.612 1.00 91.69 753 TRP A CA 1
ATOM 5718 C C . TRP A 1 753 ? 16.283 13.397 2.941 1.00 91.69 753 TRP A C 1
ATOM 5720 O O . TRP A 1 753 ? 17.119 13.245 3.826 1.00 91.69 753 TRP A O 1
ATOM 5730 N N . ALA A 1 754 ? 15.246 14.212 3.091 1.00 90.00 754 ALA A N 1
ATOM 5731 C CA . ALA A 1 754 ? 14.850 14.826 4.346 1.00 90.00 754 ALA A CA 1
ATOM 5732 C C . ALA A 1 754 ? 13.353 15.144 4.291 1.00 90.00 754 ALA A C 1
ATOM 5734 O O . ALA A 1 754 ? 12.803 15.352 3.212 1.00 90.00 754 ALA A O 1
ATOM 5735 N N . PHE A 1 755 ? 12.710 15.231 5.455 1.00 89.19 755 PHE A N 1
ATOM 5736 C CA . PHE A 1 755 ? 11.318 15.686 5.553 1.00 89.19 755 PHE A CA 1
ATOM 5737 C C . PHE A 1 755 ? 11.183 17.208 5.385 1.00 89.19 755 PHE A C 1
ATOM 5739 O O . PHE A 1 755 ? 10.130 17.702 4.996 1.00 89.19 755 PHE A O 1
ATOM 5746 N N . ASP A 1 756 ? 12.236 17.977 5.689 1.00 84.94 756 ASP A N 1
ATOM 5747 C CA . ASP A 1 756 ? 12.270 19.409 5.378 1.00 84.94 756 ASP A CA 1
ATOM 5748 C C . ASP A 1 756 ? 12.703 19.603 3.923 1.00 84.94 756 ASP A C 1
ATOM 5750 O O . ASP A 1 756 ? 13.881 19.463 3.603 1.00 84.94 756 ASP A O 1
ATOM 5754 N N . ASP A 1 757 ? 11.774 20.028 3.066 1.00 77.94 757 ASP A N 1
ATOM 5755 C CA . ASP A 1 757 ? 12.029 20.373 1.658 1.00 77.94 757 ASP A CA 1
ATOM 5756 C C . ASP A 1 757 ? 13.138 21.431 1.461 1.00 77.94 757 ASP A C 1
ATOM 5758 O O . ASP A 1 757 ? 13.603 21.668 0.342 1.00 77.94 757 ASP A O 1
ATOM 5762 N N . ARG A 1 758 ? 13.532 22.150 2.524 1.00 78.88 758 ARG A N 1
ATOM 5763 C CA . ARG A 1 758 ? 14.628 23.132 2.496 1.00 78.88 758 ARG A CA 1
ATOM 5764 C C . ARG A 1 758 ? 15.980 22.555 2.898 1.00 78.88 758 ARG A C 1
ATOM 5766 O O . ARG A 1 758 ? 16.982 23.261 2.734 1.00 78.88 758 ARG A O 1
ATOM 5773 N N . ALA A 1 759 ? 16.022 21.347 3.451 1.00 77.44 759 ALA A N 1
ATOM 5774 C CA . ALA A 1 759 ? 17.268 20.687 3.794 1.00 77.44 759 ALA A CA 1
ATOM 5775 C C . ALA A 1 759 ? 18.043 20.347 2.513 1.00 77.44 759 ALA A C 1
ATOM 5777 O O . ALA A 1 759 ? 17.484 19.880 1.525 1.00 77.44 759 ALA A O 1
ATOM 5778 N N . THR A 1 760 ? 19.345 20.633 2.519 1.00 71.38 760 THR A N 1
ATOM 5779 C CA . THR A 1 760 ? 20.237 20.360 1.379 1.00 71.38 760 THR A CA 1
ATOM 5780 C C . THR A 1 760 ? 21.218 19.224 1.637 1.00 71.38 760 THR A C 1
ATOM 5782 O O . THR A 1 760 ? 21.879 18.799 0.697 1.00 71.38 760 THR A O 1
ATOM 5785 N N . ASP A 1 761 ? 21.324 18.781 2.893 1.00 75.31 761 ASP A N 1
ATOM 5786 C CA . ASP A 1 761 ? 22.365 17.874 3.392 1.00 75.31 761 ASP A CA 1
ATOM 5787 C C . ASP A 1 761 ? 21.729 16.664 4.125 1.00 75.31 761 ASP A C 1
ATOM 5789 O O . ASP A 1 761 ? 22.272 16.190 5.122 1.00 75.31 761 ASP A O 1
ATOM 5793 N N . GLY A 1 762 ? 20.530 16.248 3.693 1.00 85.25 762 GLY A N 1
ATOM 5794 C CA . GLY A 1 762 ? 19.753 15.145 4.271 1.00 85.25 762 GLY A CA 1
ATOM 5795 C C . GLY A 1 762 ? 19.389 15.303 5.756 1.00 85.25 762 GLY A C 1
ATOM 5796 O O . GLY A 1 762 ? 19.261 16.423 6.268 1.00 85.25 762 GLY A O 1
ATOM 5797 N N . THR A 1 763 ? 19.161 14.186 6.458 1.00 92.94 763 THR A N 1
ATOM 5798 C CA . THR A 1 763 ? 18.783 14.172 7.885 1.00 92.94 763 THR A CA 1
ATOM 5799 C C . THR A 1 763 ? 19.243 12.910 8.645 1.00 92.94 763 THR A C 1
ATOM 5801 O O . THR A 1 763 ? 19.832 11.983 8.088 1.00 92.94 763 THR A O 1
ATOM 5804 N N . ALA A 1 764 ? 19.005 12.883 9.961 1.00 94.06 764 ALA A N 1
ATOM 5805 C CA . ALA A 1 764 ? 19.239 11.723 10.821 1.00 94.06 764 ALA A CA 1
ATOM 5806 C C . ALA A 1 764 ? 17.903 11.152 11.301 1.00 94.06 764 ALA A C 1
ATOM 5808 O O . ALA A 1 764 ? 17.103 11.871 11.907 1.00 94.06 764 ALA A O 1
ATOM 5809 N N . LEU A 1 765 ? 17.708 9.856 11.083 1.00 95.19 765 LEU A N 1
ATOM 5810 C CA . LEU A 1 765 ? 16.453 9.162 11.330 1.00 95.19 765 LEU A CA 1
ATOM 5811 C C . LEU A 1 765 ? 16.639 8.087 12.398 1.00 95.19 765 LEU A C 1
ATOM 5813 O O . LEU A 1 765 ? 17.635 7.362 12.389 1.00 95.19 765 LEU A O 1
ATOM 5817 N N . ASP A 1 766 ? 15.672 7.981 13.301 1.00 95.56 766 ASP A N 1
ATOM 5818 C CA . ASP A 1 766 ? 15.528 6.833 14.194 1.00 95.56 766 ASP A CA 1
ATOM 5819 C C . ASP A 1 766 ? 14.456 5.903 13.598 1.00 95.56 766 ASP A C 1
ATOM 5821 O O . ASP A 1 766 ? 13.339 6.335 13.322 1.00 95.56 766 ASP A O 1
ATOM 5825 N N . VAL A 1 767 ? 14.810 4.641 13.355 1.00 96.62 767 VAL A N 1
ATOM 5826 C CA . VAL A 1 767 ? 13.942 3.611 12.767 1.00 96.62 767 VAL A CA 1
ATOM 5827 C C . VAL A 1 767 ? 13.600 2.618 13.864 1.00 96.62 767 VAL A C 1
ATOM 5829 O O . VAL A 1 767 ? 14.499 2.025 14.456 1.00 96.62 767 VAL A O 1
ATOM 5832 N N . VAL A 1 768 ? 12.315 2.483 14.181 1.00 96.38 768 VAL A N 1
ATOM 5833 C CA . VAL A 1 768 ? 11.850 1.743 15.359 1.00 96.38 768 VAL A CA 1
ATOM 5834 C C . VAL A 1 768 ? 10.764 0.752 14.966 1.00 96.38 768 VAL A C 1
ATOM 5836 O O . VAL A 1 768 ? 9.713 1.145 14.454 1.00 96.38 768 VAL A O 1
ATOM 5839 N N . ASP A 1 769 ? 10.983 -0.523 15.269 1.00 94.69 769 ASP A N 1
ATOM 5840 C CA . ASP A 1 769 ? 9.937 -1.541 15.274 1.00 94.69 769 ASP A CA 1
ATOM 5841 C C . ASP A 1 769 ? 8.944 -1.224 16.392 1.00 94.69 769 ASP A C 1
ATOM 5843 O O . ASP A 1 769 ? 9.217 -1.340 17.587 1.00 94.69 769 ASP A O 1
ATOM 5847 N N . THR A 1 770 ? 7.764 -0.794 15.980 1.00 91.56 770 THR A N 1
ATOM 5848 C CA . THR A 1 770 ? 6.645 -0.465 16.859 1.00 91.56 770 THR A CA 1
ATOM 5849 C C . THR A 1 770 ? 5.617 -1.595 16.851 1.00 91.56 770 THR A C 1
ATOM 5851 O O . THR A 1 770 ? 5.803 -2.645 16.236 1.00 91.56 770 THR A O 1
ATOM 5854 N N . HIS A 1 771 ? 4.507 -1.406 17.563 1.00 84.44 771 HIS A N 1
ATOM 5855 C CA . HIS A 1 771 ? 3.471 -2.423 17.746 1.00 84.44 771 HIS A CA 1
ATOM 5856 C C . HIS A 1 771 ? 3.156 -3.307 16.512 1.00 84.44 771 HIS A C 1
ATOM 5858 O O . HIS A 1 771 ? 2.692 -2.837 15.471 1.00 84.44 771 HIS A O 1
ATOM 5864 N N . GLY A 1 772 ? 3.290 -4.628 16.681 1.00 83.88 772 GLY A N 1
ATOM 5865 C CA . GLY A 1 772 ? 2.950 -5.620 15.661 1.00 83.88 772 GLY A CA 1
ATOM 5866 C C . GLY A 1 772 ? 4.071 -5.816 14.644 1.00 83.88 772 GLY A C 1
ATOM 5867 O O . GLY A 1 772 ? 5.121 -6.339 14.993 1.00 83.88 772 GLY A O 1
ATOM 5868 N N . ARG A 1 773 ? 3.801 -5.464 13.383 1.00 88.00 773 ARG A N 1
ATOM 5869 C CA . ARG A 1 773 ? 4.755 -5.524 12.258 1.00 88.00 773 ARG A CA 1
ATOM 5870 C C . ARG A 1 773 ? 5.105 -4.131 11.729 1.00 88.00 773 ARG A C 1
ATOM 5872 O O . ARG A 1 773 ? 5.578 -4.006 10.608 1.00 88.00 773 ARG A O 1
ATOM 5879 N N . ALA A 1 774 ? 4.736 -3.094 12.475 1.00 94.19 774 ALA A N 1
ATOM 5880 C CA . ALA A 1 774 ? 4.833 -1.727 12.006 1.00 94.19 774 ALA A CA 1
ATOM 5881 C C . ALA A 1 774 ? 6.201 -1.138 12.344 1.00 94.19 774 ALA A C 1
ATOM 5883 O O . ALA A 1 774 ? 6.639 -1.224 13.488 1.00 94.19 774 ALA A O 1
ATOM 5884 N N . THR A 1 775 ? 6.816 -0.451 11.395 1.00 96.31 775 THR A N 1
ATOM 5885 C CA . THR A 1 775 ? 8.088 0.249 11.574 1.00 96.31 775 THR A CA 1
ATOM 5886 C C . THR A 1 775 ? 7.840 1.748 11.458 1.00 96.31 775 THR A C 1
ATOM 5888 O O . THR A 1 775 ? 7.183 2.212 10.525 1.00 96.31 775 THR A O 1
ATOM 5891 N N . THR A 1 776 ? 8.330 2.518 12.426 1.00 97.44 776 THR A N 1
ATOM 5892 C CA . THR A 1 776 ? 8.236 3.981 12.434 1.00 97.44 776 THR A CA 1
ATOM 5893 C C . THR A 1 776 ? 9.615 4.578 12.191 1.00 97.44 776 THR A C 1
ATOM 5895 O O . THR A 1 776 ? 10.524 4.372 12.988 1.00 97.44 776 THR A O 1
ATOM 5898 N N . VAL A 1 777 ? 9.758 5.333 11.106 1.00 97.00 777 VAL A N 1
ATOM 5899 C CA . VAL A 1 777 ? 10.946 6.126 10.773 1.00 97.00 777 VAL A CA 1
ATOM 5900 C C . VAL A 1 777 ? 10.694 7.559 11.221 1.00 97.00 777 VAL A C 1
ATOM 5902 O O . VAL A 1 777 ? 9.773 8.195 10.722 1.00 97.00 777 VAL A O 1
ATOM 5905 N N . LEU A 1 778 ? 11.476 8.077 12.159 1.00 95.81 778 LEU A N 1
ATOM 5906 C CA . LEU A 1 778 ? 11.288 9.392 12.772 1.00 95.81 778 LEU A CA 1
ATOM 5907 C C . LEU A 1 778 ? 12.482 10.307 12.480 1.00 95.81 778 LEU A C 1
ATOM 5909 O O . LEU A 1 778 ? 13.619 9.951 12.787 1.00 95.81 778 LEU A O 1
ATOM 5913 N N . ASP A 1 779 ? 12.232 11.519 11.976 1.00 94.31 779 ASP A N 1
ATOM 5914 C CA . ASP A 1 779 ? 13.267 12.553 11.879 1.00 94.31 779 ASP A CA 1
ATOM 5915 C C . ASP A 1 779 ? 13.582 13.136 13.258 1.00 94.31 779 ASP A C 1
ATOM 5917 O O . ASP A 1 779 ? 12.743 13.766 13.906 1.00 94.31 779 ASP A O 1
ATOM 5921 N N . ARG A 1 780 ? 14.839 13.005 13.687 1.00 89.56 780 ARG A N 1
ATOM 5922 C CA . ARG A 1 780 ? 15.316 13.502 14.986 1.00 89.56 780 ARG A CA 1
ATOM 5923 C C . ARG A 1 780 ? 15.289 15.021 15.118 1.00 89.56 780 ARG A C 1
ATOM 5925 O O . ARG A 1 780 ? 15.396 15.542 16.230 1.00 89.56 780 ARG A O 1
ATOM 5932 N N . ASN A 1 781 ? 15.195 15.737 14.004 1.00 88.38 781 ASN A N 1
ATOM 5933 C CA . ASN A 1 781 ? 15.023 17.183 13.988 1.00 88.38 781 ASN A CA 1
ATOM 5934 C C . ASN A 1 781 ? 13.553 17.605 14.165 1.00 88.38 781 ASN A C 1
ATOM 5936 O O . ASN A 1 781 ? 13.284 18.801 14.281 1.00 88.38 781 ASN A O 1
ATOM 5940 N N . GLY A 1 782 ? 12.617 16.650 14.232 1.00 87.94 782 GLY A N 1
ATOM 5941 C CA . GLY A 1 782 ? 11.190 16.903 14.436 1.00 87.94 782 GLY A CA 1
ATOM 5942 C C . GLY A 1 782 ? 10.471 17.415 13.186 1.00 87.94 782 GLY A C 1
ATOM 5943 O O . GLY A 1 782 ? 9.450 18.093 13.306 1.00 87.94 782 GLY A O 1
ATOM 5944 N N . HIS A 1 783 ? 11.012 17.142 11.993 1.00 91.06 783 HIS A N 1
ATOM 5945 C CA . HIS A 1 783 ? 10.415 17.572 10.724 1.00 91.06 783 HIS A CA 1
ATOM 5946 C C . HIS A 1 783 ? 9.368 16.595 10.174 1.00 91.06 783 HIS A C 1
ATOM 5948 O O . HIS A 1 783 ? 8.538 17.015 9.376 1.00 91.06 783 HIS A O 1
ATOM 5954 N N . GLY A 1 784 ? 9.370 15.329 10.602 1.00 94.00 784 GLY A N 1
ATOM 5955 C CA . GLY A 1 784 ? 8.374 14.353 10.164 1.00 94.00 784 GLY A CA 1
ATOM 5956 C C . GLY A 1 784 ? 8.648 12.921 10.611 1.00 94.00 784 GLY A C 1
ATOM 5957 O O . GLY A 1 784 ? 9.633 12.641 11.298 1.00 94.00 784 GLY A O 1
ATOM 5958 N N . ALA A 1 785 ? 7.739 12.022 10.240 1.00 96.88 785 ALA A N 1
ATOM 5959 C CA . ALA A 1 785 ? 7.859 10.584 10.437 1.00 96.88 785 ALA A CA 1
ATOM 5960 C C . ALA A 1 785 ? 7.153 9.793 9.322 1.00 96.88 785 ALA A C 1
ATOM 5962 O O . ALA A 1 785 ? 6.163 10.251 8.761 1.00 96.88 785 ALA A O 1
ATOM 5963 N N . VAL A 1 786 ? 7.593 8.567 9.047 1.00 97.12 786 VAL A N 1
ATOM 5964 C CA . VAL A 1 786 ? 6.879 7.588 8.214 1.00 97.12 786 VAL A CA 1
ATOM 5965 C C . VAL A 1 786 ? 6.509 6.388 9.077 1.00 97.12 786 VAL A C 1
ATOM 5967 O O . VAL A 1 786 ? 7.368 5.784 9.708 1.00 97.12 786 VAL A O 1
ATOM 5970 N N . LEU A 1 787 ? 5.229 6.024 9.096 1.00 97.00 787 LEU A N 1
ATOM 5971 C CA . LEU A 1 787 ? 4.726 4.783 9.678 1.00 97.00 787 LEU A CA 1
ATOM 5972 C C . LEU A 1 787 ? 4.486 3.773 8.559 1.00 97.00 787 LEU A C 1
ATOM 5974 O O . LEU A 1 787 ? 3.508 3.892 7.821 1.00 97.00 787 LEU A O 1
ATOM 5978 N N . HIS A 1 788 ? 5.341 2.764 8.461 1.00 97.31 788 HIS A N 1
ATOM 5979 C CA . HIS A 1 788 ? 5.121 1.593 7.621 1.00 97.31 788 HIS A CA 1
ATOM 5980 C C . HIS A 1 788 ? 4.383 0.528 8.419 1.00 97.31 788 HIS A C 1
ATOM 5982 O O . HIS A 1 788 ? 4.867 0.086 9.454 1.00 97.31 788 HIS A O 1
ATOM 5988 N N . ASN A 1 789 ? 3.188 0.132 7.989 1.00 95.19 789 ASN A N 1
ATOM 5989 C CA . ASN A 1 789 ? 2.355 -0.817 8.725 1.00 95.19 789 ASN A CA 1
ATOM 5990 C C . ASN A 1 789 ? 1.803 -1.896 7.789 1.00 95.19 789 ASN A C 1
ATOM 5992 O O . ASN A 1 789 ? 0.644 -1.795 7.386 1.00 95.19 789 ASN A O 1
ATOM 5996 N N . PRO A 1 790 ? 2.593 -2.926 7.445 1.00 94.94 790 PRO A N 1
ATOM 5997 C CA . PRO A 1 790 ? 2.145 -4.044 6.621 1.00 94.94 790 PRO A CA 1
ATOM 5998 C C . PRO A 1 790 ? 0.963 -4.826 7.224 1.00 94.94 790 PRO A C 1
ATOM 6000 O O . PRO A 1 790 ? 0.782 -4.882 8.447 1.00 94.94 790 PRO A O 1
ATOM 6003 N N . PRO A 1 791 ? 0.123 -5.476 6.397 1.00 92.31 791 PRO A N 1
ATOM 6004 C CA . PRO A 1 791 ? -0.998 -6.263 6.891 1.00 92.31 791 PRO A CA 1
ATOM 6005 C C . PRO A 1 791 ? -0.535 -7.487 7.697 1.00 92.31 791 PRO A C 1
ATOM 6007 O O . PRO A 1 791 ? 0.441 -8.167 7.379 1.00 92.31 791 PRO A O 1
ATOM 6010 N N . ALA A 1 792 ? -1.300 -7.826 8.740 1.00 90.12 792 ALA A N 1
ATOM 6011 C CA . ALA A 1 792 ? -1.078 -9.065 9.477 1.00 90.12 792 ALA A CA 1
ATOM 6012 C C . ALA A 1 792 ? -1.333 -10.284 8.578 1.00 90.12 792 ALA A C 1
ATOM 6014 O O . ALA A 1 792 ? -2.259 -10.271 7.762 1.00 90.12 792 ALA A O 1
ATOM 6015 N N . ARG A 1 793 ? -0.574 -11.358 8.795 1.00 90.69 793 ARG A N 1
ATOM 6016 C CA . ARG A 1 793 ? -0.695 -12.630 8.070 1.00 90.69 793 ARG A CA 1
ATOM 6017 C C . ARG A 1 793 ? -1.539 -13.674 8.796 1.00 90.69 793 ARG A C 1
ATOM 6019 O O . ARG A 1 793 ? -1.401 -14.864 8.566 1.00 90.69 793 ARG A O 1
ATOM 6026 N N . THR A 1 794 ? -2.437 -13.224 9.667 1.00 92.12 794 THR A N 1
ATOM 6027 C CA . THR A 1 794 ? -3.321 -14.090 10.449 1.00 92.12 794 THR A CA 1
ATOM 6028 C C . THR A 1 794 ? -4.793 -13.800 10.156 1.00 92.12 794 THR A C 1
ATOM 6030 O O . THR A 1 794 ? -5.231 -12.645 10.030 1.00 92.12 794 THR A O 1
ATOM 6033 N N . GLY A 1 795 ? -5.571 -14.873 10.010 1.00 89.25 795 GLY A N 1
ATOM 6034 C CA . GLY A 1 795 ? -7.026 -14.814 9.871 1.00 89.25 795 GLY A CA 1
ATOM 6035 C C . GLY A 1 795 ? -7.720 -14.618 11.224 1.00 89.25 795 GLY A C 1
ATOM 6036 O O . GLY A 1 795 ? -7.099 -14.713 12.281 1.00 89.25 795 GLY A O 1
ATOM 6037 N N . ALA A 1 796 ? -9.037 -14.408 11.222 1.00 88.31 796 ALA A N 1
ATOM 6038 C CA . ALA A 1 796 ? -9.818 -14.214 12.450 1.00 88.31 796 ALA A CA 1
ATOM 6039 C C . ALA A 1 796 ? -9.791 -15.437 13.392 1.00 88.31 796 ALA A C 1
ATOM 6041 O O . ALA A 1 796 ? -9.968 -15.292 14.598 1.00 88.31 796 ALA A O 1
ATOM 6042 N N . GLY A 1 797 ? -9.537 -16.634 12.851 1.00 83.25 797 GLY A N 1
ATOM 6043 C CA . GLY A 1 797 ? -9.337 -17.865 13.624 1.00 83.25 797 GLY A CA 1
ATOM 6044 C C . GLY A 1 797 ? -7.924 -18.046 14.196 1.00 83.25 797 GLY A C 1
ATOM 6045 O O . GLY A 1 797 ? -7.675 -19.055 14.852 1.00 83.25 797 GLY A O 1
ATOM 6046 N N . GLY A 1 798 ? -6.999 -17.114 13.934 1.00 86.19 798 GLY A N 1
ATOM 6047 C CA . GLY A 1 798 ? -5.612 -17.145 14.414 1.00 86.19 798 GLY A CA 1
ATOM 6048 C C . GLY A 1 798 ? -4.644 -18.019 13.608 1.00 86.19 798 GLY A C 1
ATOM 6049 O O . GLY A 1 798 ? -3.488 -18.123 13.998 1.00 86.19 798 GLY A O 1
ATOM 6050 N N . GLY A 1 799 ? -5.094 -18.650 12.519 1.00 87.69 799 GLY A N 1
ATOM 6051 C CA . GLY A 1 799 ? -4.219 -19.383 11.597 1.00 87.69 799 GLY A CA 1
ATOM 6052 C C . GLY A 1 799 ? -3.492 -18.455 10.623 1.00 87.69 799 GLY A C 1
ATOM 6053 O O . GLY A 1 799 ? -4.029 -17.396 10.277 1.00 87.69 799 GLY A O 1
ATOM 6054 N N . ASP A 1 800 ? -2.310 -18.884 10.183 1.00 93.38 800 ASP A N 1
ATOM 6055 C CA . ASP A 1 800 ? -1.502 -18.190 9.181 1.00 93.38 800 ASP A CA 1
ATOM 6056 C C . ASP A 1 800 ? -2.190 -18.200 7.809 1.00 93.38 800 ASP A C 1
ATOM 6058 O O . ASP A 1 800 ? -2.968 -19.097 7.469 1.00 93.38 800 ASP A O 1
ATOM 6062 N N . VAL A 1 801 ? -1.966 -17.135 7.048 1.00 94.69 801 VAL A N 1
ATOM 6063 C CA . VAL A 1 801 ? -2.662 -16.836 5.799 1.00 94.69 801 VAL A CA 1
ATOM 6064 C C . VAL A 1 801 ? -1.640 -16.792 4.671 1.00 94.69 801 VAL A C 1
ATOM 6066 O O . VAL A 1 801 ? -0.754 -15.939 4.712 1.00 94.69 801 VAL A O 1
ATOM 6069 N N . PRO A 1 802 ? -1.773 -17.648 3.643 1.00 95.81 802 PRO A N 1
ATOM 6070 C CA . PRO A 1 802 ? -0.921 -17.563 2.466 1.00 95.81 802 PRO A CA 1
ATOM 6071 C C . PRO A 1 802 ? -1.054 -16.195 1.796 1.00 95.81 802 PRO A C 1
ATOM 6073 O O . PRO A 1 802 ? -2.167 -15.675 1.637 1.00 95.81 802 PRO A O 1
ATOM 6076 N N . LEU A 1 803 ? 0.082 -15.621 1.405 1.00 96.81 803 LEU A N 1
ATOM 6077 C CA . LEU A 1 803 ? 0.158 -14.344 0.706 1.00 96.81 803 LEU A CA 1
ATOM 6078 C C . LEU A 1 803 ? 0.940 -14.545 -0.587 1.00 96.81 803 LEU A C 1
ATOM 6080 O O . LEU A 1 803 ? 2.075 -15.009 -0.546 1.00 96.81 803 LEU A O 1
ATOM 6084 N N . VAL A 1 804 ? 0.334 -14.174 -1.711 1.00 97.44 804 VAL A N 1
ATOM 6085 C CA . VAL A 1 804 ? 0.915 -14.330 -3.046 1.00 97.44 804 VAL A CA 1
ATOM 6086 C C . VAL A 1 804 ? 1.066 -12.958 -3.697 1.00 97.44 804 VAL A C 1
ATOM 6088 O O . VAL A 1 804 ? 0.071 -12.261 -3.881 1.00 97.44 804 VAL A O 1
ATOM 6091 N N . GLY A 1 805 ? 2.281 -12.560 -4.058 1.00 96.75 805 GLY A N 1
ATOM 6092 C CA . GLY A 1 805 ? 2.530 -11.388 -4.902 1.00 96.75 805 GLY A CA 1
ATOM 6093 C C . GLY A 1 805 ? 2.589 -11.791 -6.374 1.00 96.75 805 GLY A C 1
ATOM 6094 O O . GLY A 1 805 ? 3.252 -12.763 -6.712 1.00 96.75 805 GLY A O 1
ATOM 6095 N N . LEU A 1 806 ? 1.903 -11.075 -7.265 1.00 95.19 806 LEU A N 1
ATOM 6096 C CA . LEU A 1 806 ? 1.953 -11.312 -8.710 1.00 95.19 806 LEU A CA 1
ATOM 6097 C C . LEU A 1 806 ? 2.745 -10.197 -9.391 1.00 95.19 806 LEU A C 1
ATOM 6099 O O . LEU A 1 806 ? 2.204 -9.142 -9.721 1.00 95.19 806 LEU A O 1
ATOM 6103 N N . ASP A 1 807 ? 4.022 -10.434 -9.667 1.00 92.88 807 ASP A N 1
ATOM 6104 C CA . ASP A 1 807 ? 4.907 -9.398 -10.200 1.00 92.88 807 ASP A CA 1
ATOM 6105 C C . ASP A 1 807 ? 5.966 -9.987 -11.123 1.00 92.88 807 ASP A C 1
ATOM 6107 O O . ASP A 1 807 ? 6.913 -10.610 -10.668 1.00 92.88 807 ASP A O 1
ATOM 6111 N N . ALA A 1 808 ? 5.840 -9.731 -12.428 1.00 90.44 808 ALA A N 1
ATOM 6112 C CA . ALA A 1 808 ? 6.757 -10.260 -13.441 1.00 90.44 808 ALA A CA 1
ATOM 6113 C C . ALA A 1 808 ? 8.219 -9.817 -13.242 1.00 90.44 808 ALA A C 1
ATOM 6115 O O . ALA A 1 808 ? 9.125 -10.411 -13.815 1.00 90.44 808 ALA A O 1
ATOM 6116 N N . THR A 1 809 ? 8.455 -8.764 -12.463 1.00 92.56 809 THR A N 1
ATOM 6117 C CA . THR A 1 809 ? 9.790 -8.225 -12.187 1.00 92.56 809 THR A CA 1
ATOM 6118 C C . THR A 1 809 ? 10.146 -8.284 -10.704 1.00 92.56 809 THR A C 1
ATOM 6120 O O . THR A 1 809 ? 11.064 -7.589 -10.280 1.00 92.56 809 THR A O 1
ATOM 6123 N N . GLY A 1 810 ? 9.426 -9.093 -9.922 1.00 92.56 810 GLY A N 1
ATOM 6124 C CA . GLY A 1 810 ? 9.550 -9.146 -8.469 1.00 92.56 810 GLY A CA 1
ATOM 6125 C C . GLY A 1 810 ? 10.982 -9.360 -7.988 1.00 92.56 810 GLY A C 1
ATOM 6126 O O . GLY A 1 810 ? 11.678 -10.265 -8.444 1.00 92.56 810 GLY A O 1
ATOM 6127 N N . ARG A 1 811 ? 11.407 -8.513 -7.046 1.00 94.56 811 ARG A N 1
ATOM 6128 C CA . ARG A 1 811 ? 12.675 -8.627 -6.314 1.00 94.56 811 ARG A CA 1
ATOM 6129 C C . ARG A 1 811 ? 12.387 -8.964 -4.862 1.00 94.56 811 ARG A C 1
ATOM 6131 O O . ARG A 1 811 ? 11.597 -8.258 -4.232 1.00 94.56 811 ARG A O 1
ATOM 6138 N N . ALA A 1 812 ? 13.014 -10.019 -4.347 1.00 96.44 812 ALA A N 1
ATOM 6139 C CA . ALA A 1 812 ? 12.768 -10.494 -2.989 1.00 96.44 812 ALA A CA 1
ATOM 6140 C C . ALA A 1 812 ? 13.034 -9.390 -1.957 1.00 96.44 812 ALA A C 1
ATOM 6142 O O . ALA A 1 812 ? 12.217 -9.164 -1.076 1.00 96.44 812 ALA A O 1
ATOM 6143 N N . GLU A 1 813 ? 14.118 -8.633 -2.130 1.00 96.81 813 GLU A N 1
ATOM 6144 C CA . GLU A 1 813 ? 14.558 -7.579 -1.214 1.00 96.81 813 GLU A CA 1
ATOM 6145 C C . GLU A 1 813 ? 13.487 -6.491 -1.049 1.00 96.81 813 GLU A C 1
ATOM 6147 O O . GLU A 1 813 ? 13.152 -6.094 0.066 1.00 96.81 813 GLU A O 1
ATOM 6152 N N . LEU A 1 814 ? 12.887 -6.052 -2.160 1.00 97.25 814 LEU A N 1
ATOM 6153 C CA . LEU A 1 814 ? 11.878 -4.990 -2.157 1.00 97.25 814 LEU A CA 1
ATOM 6154 C C . LEU A 1 814 ? 10.550 -5.460 -1.568 1.00 97.25 814 LEU A C 1
ATOM 6156 O O . LEU A 1 814 ? 9.914 -4.747 -0.791 1.00 97.25 814 LEU A O 1
ATOM 6160 N N . TRP A 1 815 ? 10.132 -6.672 -1.930 1.00 97.31 815 TRP A N 1
ATOM 6161 C CA . TRP A 1 815 ? 8.919 -7.278 -1.396 1.00 97.31 815 TRP A CA 1
ATOM 6162 C C . TRP A 1 815 ? 9.041 -7.573 0.101 1.00 97.31 815 TRP A C 1
ATOM 6164 O O . TRP A 1 815 ? 8.068 -7.357 0.826 1.00 97.31 815 TRP A O 1
ATOM 6174 N N . SER A 1 816 ? 10.223 -7.972 0.579 1.00 96.12 816 SER A N 1
ATOM 6175 C CA . SER A 1 816 ? 10.465 -8.205 2.002 1.00 96.12 816 SER A CA 1
ATOM 6176 C C . SER A 1 816 ? 10.311 -6.934 2.833 1.00 96.12 816 SER A C 1
ATOM 6178 O O . SER A 1 816 ? 9.648 -6.959 3.870 1.00 96.12 816 SER A O 1
ATOM 6180 N N . VAL A 1 817 ? 10.841 -5.802 2.356 1.00 95.75 817 VAL A N 1
ATOM 6181 C CA . VAL A 1 817 ? 10.658 -4.498 3.018 1.00 95.75 817 VAL A CA 1
ATOM 6182 C C . VAL A 1 817 ? 9.194 -4.073 2.981 1.00 95.75 817 VAL A C 1
ATOM 6184 O O . VAL A 1 817 ? 8.618 -3.729 4.013 1.00 95.75 817 VAL A O 1
ATOM 6187 N N . ALA A 1 818 ? 8.545 -4.157 1.818 1.00 95.94 818 ALA A N 1
ATOM 6188 C CA . ALA A 1 818 ? 7.161 -3.719 1.672 1.00 95.94 818 ALA A CA 1
ATOM 6189 C C . ALA A 1 818 ? 6.170 -4.545 2.516 1.00 95.94 818 ALA A C 1
ATOM 6191 O O . ALA A 1 818 ? 5.184 -4.004 3.019 1.00 95.94 818 ALA A O 1
ATOM 6192 N N . LEU A 1 819 ? 6.427 -5.844 2.703 1.00 94.75 819 LEU A N 1
ATOM 6193 C CA . LEU A 1 819 ? 5.597 -6.726 3.530 1.00 94.75 819 LEU A CA 1
ATOM 6194 C C . LEU A 1 819 ? 6.061 -6.813 4.989 1.00 94.75 819 LEU A C 1
ATOM 6196 O O . LEU A 1 819 ? 5.269 -7.230 5.831 1.00 94.75 819 LEU A O 1
ATOM 6200 N N . GLY A 1 820 ? 7.294 -6.416 5.308 1.00 93.19 820 GLY A N 1
ATOM 6201 C CA . GLY A 1 820 ? 7.885 -6.533 6.643 1.00 93.19 820 GLY A CA 1
ATOM 6202 C C . GLY A 1 820 ? 8.132 -7.986 7.075 1.00 93.19 820 GLY A C 1
ATOM 6203 O O . GLY A 1 820 ? 7.876 -8.328 8.230 1.00 93.19 820 GLY A O 1
ATOM 6204 N N . GLU A 1 821 ? 8.477 -8.881 6.146 1.00 92.62 821 GLU A N 1
ATOM 6205 C CA . GLU A 1 821 ? 8.956 -10.260 6.388 1.00 92.62 821 GLU A CA 1
ATOM 6206 C C . GLU A 1 821 ? 9.657 -10.810 5.143 1.00 92.62 821 GLU A C 1
ATOM 6208 O O . GLU A 1 821 ? 9.369 -10.360 4.040 1.00 92.62 821 GLU A O 1
ATOM 6213 N N . ASP A 1 822 ? 10.508 -11.822 5.308 1.00 94.50 822 ASP A N 1
ATOM 6214 C CA . ASP A 1 822 ? 11.179 -12.487 4.188 1.00 94.50 822 ASP A CA 1
ATOM 6215 C C . ASP A 1 822 ? 10.188 -13.153 3.225 1.00 94.50 822 ASP A C 1
ATOM 6217 O O . ASP A 1 822 ? 9.251 -13.830 3.657 1.00 94.50 822 ASP A O 1
ATOM 6221 N N . VAL A 1 823 ? 10.441 -13.022 1.921 1.00 96.38 823 VAL A N 1
ATOM 6222 C CA . VAL A 1 823 ? 9.624 -13.622 0.855 1.00 96.38 823 VAL A CA 1
ATOM 6223 C C . VAL A 1 823 ? 10.394 -14.674 0.057 1.00 96.38 823 VAL A C 1
ATOM 6225 O O . VAL A 1 823 ? 11.620 -14.621 -0.051 1.00 96.38 823 VAL A O 1
ATOM 6228 N N . THR A 1 824 ? 9.670 -15.608 -0.556 1.00 96.00 824 THR A N 1
ATOM 6229 C CA . THR A 1 824 ? 10.198 -16.482 -1.613 1.00 96.00 824 THR A CA 1
ATOM 6230 C C . THR A 1 824 ? 9.805 -15.943 -2.981 1.00 96.00 824 THR A C 1
ATOM 6232 O O . THR A 1 824 ? 8.790 -15.263 -3.116 1.00 96.00 824 THR A O 1
ATOM 6235 N N . VAL A 1 825 ? 10.614 -16.226 -4.000 1.00 95.62 825 VAL A N 1
ATOM 6236 C CA . VAL A 1 825 ? 10.326 -15.864 -5.392 1.00 95.62 825 VAL A CA 1
ATOM 6237 C C . VAL A 1 825 ? 10.274 -17.148 -6.199 1.00 95.62 825 VAL A C 1
ATOM 6239 O O . VAL A 1 825 ? 11.254 -17.890 -6.197 1.00 95.62 825 VAL A O 1
ATOM 6242 N N . ASP A 1 826 ? 9.156 -17.374 -6.882 1.00 95.56 826 ASP A N 1
ATOM 6243 C CA . ASP A 1 826 ? 8.938 -18.552 -7.711 1.00 95.56 826 ASP A CA 1
ATOM 6244 C C . ASP A 1 826 ? 8.582 -18.152 -9.147 1.00 95.56 826 ASP A C 1
ATOM 6246 O O . ASP A 1 826 ? 7.797 -17.229 -9.395 1.00 95.56 826 ASP A O 1
ATOM 6250 N N . ASP A 1 827 ? 9.115 -18.908 -10.100 1.00 95.00 827 ASP A N 1
ATOM 6251 C CA . ASP A 1 827 ? 8.838 -18.780 -11.525 1.00 95.00 827 ASP A CA 1
ATOM 6252 C C . ASP A 1 827 ? 8.631 -20.167 -12.145 1.00 95.00 827 ASP A C 1
ATOM 6254 O O . ASP A 1 827 ? 9.000 -21.178 -11.552 1.00 95.00 827 ASP A O 1
ATOM 6258 N N . ILE A 1 828 ? 8.016 -20.215 -13.327 1.00 95.12 828 ILE A N 1
ATOM 6259 C CA . ILE A 1 828 ? 7.925 -21.457 -14.109 1.00 95.12 828 ILE A CA 1
ATOM 6260 C C . ILE A 1 828 ? 9.223 -21.741 -14.879 1.00 95.12 828 ILE A C 1
ATOM 6262 O O . ILE A 1 828 ? 9.441 -22.877 -15.280 1.00 95.12 828 ILE A O 1
ATOM 6266 N N . HIS A 1 829 ? 10.068 -20.723 -15.077 1.00 94.44 829 HIS A N 1
ATOM 6267 C CA . HIS A 1 829 ? 11.376 -20.846 -15.716 1.00 94.44 829 HIS A CA 1
ATOM 6268 C C . HIS A 1 829 ? 12.469 -20.976 -14.648 1.00 94.44 829 HIS A C 1
ATOM 6270 O O . HIS A 1 829 ? 12.451 -20.253 -13.649 1.00 94.44 829 HIS A O 1
ATOM 6276 N N . ASP A 1 830 ? 13.447 -21.848 -14.878 1.00 89.81 830 ASP A N 1
ATOM 6277 C CA . ASP A 1 830 ? 14.533 -22.113 -13.931 1.00 89.81 830 ASP A CA 1
ATOM 6278 C C . ASP A 1 830 ? 15.596 -20.995 -13.932 1.00 89.81 830 ASP A C 1
ATOM 6280 O O . ASP A 1 830 ? 16.255 -20.758 -12.913 1.00 89.81 830 ASP A O 1
ATOM 6284 N N . ASP A 1 831 ? 15.784 -20.306 -15.066 1.00 91.00 831 ASP A N 1
ATOM 6285 C CA . ASP A 1 831 ? 16.816 -19.278 -15.232 1.00 91.00 831 ASP A CA 1
ATOM 6286 C C . ASP A 1 831 ? 16.435 -18.133 -16.208 1.00 91.00 831 ASP A C 1
ATOM 6288 O O . ASP A 1 831 ? 15.467 -18.235 -16.973 1.00 91.00 831 ASP A O 1
ATOM 6292 N N . PRO A 1 832 ? 17.181 -17.004 -16.193 1.00 92.31 832 PRO A N 1
ATOM 6293 C CA . PRO A 1 832 ? 16.941 -15.869 -17.087 1.00 92.31 832 PRO A CA 1
ATOM 6294 C C . PRO A 1 832 ? 16.975 -16.191 -18.586 1.00 92.31 832 PRO A C 1
ATOM 6296 O O . PRO A 1 832 ? 16.250 -15.558 -19.355 1.00 92.31 832 PRO A O 1
ATOM 6299 N N . ALA A 1 833 ? 17.797 -17.150 -19.019 1.00 91.81 833 ALA A N 1
ATOM 6300 C CA . ALA A 1 833 ? 17.938 -17.495 -20.430 1.00 91.81 833 ALA A CA 1
ATOM 6301 C C . ALA A 1 833 ? 16.721 -18.280 -20.929 1.00 91.81 833 ALA A C 1
ATOM 6303 O O . ALA A 1 833 ? 16.237 -18.015 -22.028 1.00 91.81 833 ALA A O 1
ATOM 6304 N N . GLU A 1 834 ? 16.177 -19.186 -20.113 1.00 92.75 834 GLU A N 1
ATOM 6305 C CA . GLU A 1 834 ? 14.918 -19.875 -20.411 1.00 92.75 834 GLU A CA 1
ATOM 6306 C C . GLU A 1 834 ? 13.751 -18.883 -20.512 1.00 92.75 834 GLU A C 1
ATOM 6308 O O . GLU A 1 834 ? 12.936 -18.951 -21.433 1.00 92.75 834 GLU A O 1
ATOM 6313 N N . ARG A 1 835 ? 13.714 -17.891 -19.619 1.00 93.69 835 ARG A N 1
ATOM 6314 C CA . ARG A 1 835 ? 12.715 -16.818 -19.645 1.00 93.69 835 ARG A CA 1
ATOM 6315 C C . ARG A 1 835 ? 12.833 -15.930 -20.889 1.00 93.69 835 ARG A C 1
ATOM 6317 O O . ARG A 1 835 ? 11.812 -15.589 -21.492 1.00 93.69 835 ARG A O 1
ATOM 6324 N N . ALA A 1 836 ? 14.055 -15.580 -21.297 1.00 92.31 836 ALA A N 1
ATOM 6325 C CA . ALA A 1 836 ? 14.311 -14.847 -22.537 1.00 92.31 836 ALA A CA 1
ATOM 6326 C C . ALA A 1 836 ? 13.908 -15.673 -23.769 1.00 92.31 836 ALA A C 1
ATOM 6328 O O . ALA A 1 836 ? 13.237 -15.151 -24.659 1.00 92.31 836 ALA A O 1
ATOM 6329 N N . ALA A 1 837 ? 14.239 -16.968 -23.783 1.00 90.69 837 ALA A N 1
ATOM 6330 C CA . ALA A 1 837 ? 13.844 -17.894 -24.839 1.00 90.69 837 ALA A CA 1
ATOM 6331 C C . ALA A 1 837 ? 12.321 -18.031 -24.928 1.00 90.69 837 ALA A C 1
ATOM 6333 O O . ALA A 1 837 ? 11.779 -17.998 -26.021 1.00 90.69 837 ALA A O 1
ATOM 6334 N N . PHE A 1 838 ? 11.597 -18.092 -23.807 1.00 91.62 838 PHE A N 1
ATOM 6335 C CA . PHE A 1 838 ? 10.133 -18.090 -23.831 1.00 91.62 838 PHE A CA 1
ATOM 6336 C C . PHE A 1 838 ? 9.567 -16.787 -24.422 1.00 91.62 838 PHE A C 1
ATOM 6338 O O . PHE A 1 838 ? 8.637 -16.817 -25.232 1.00 91.62 838 PHE A O 1
ATOM 6345 N N . LEU A 1 839 ? 10.130 -15.631 -24.055 1.00 91.50 839 LEU A N 1
ATOM 6346 C CA . LEU A 1 839 ? 9.721 -14.343 -24.620 1.00 91.50 839 LEU A CA 1
ATOM 6347 C C . LEU A 1 839 ? 9.965 -14.268 -26.138 1.00 91.50 839 LEU A C 1
ATOM 6349 O O . LEU A 1 839 ? 9.099 -13.762 -26.851 1.00 91.50 839 LEU A O 1
ATOM 6353 N N . GLU A 1 840 ? 11.091 -14.785 -26.633 1.00 89.12 840 GLU A N 1
ATOM 6354 C CA . GLU A 1 840 ? 11.397 -14.838 -28.071 1.00 89.12 840 GLU A CA 1
ATOM 6355 C C . GLU A 1 840 ? 10.568 -15.908 -28.797 1.00 89.12 840 GLU A C 1
ATOM 6357 O O . GLU A 1 840 ? 9.849 -15.605 -29.743 1.00 89.12 840 GLU A O 1
ATOM 6362 N N . ASP A 1 841 ? 10.623 -17.159 -28.349 1.00 87.56 841 ASP A N 1
ATOM 6363 C CA . ASP A 1 841 ? 10.102 -18.307 -29.089 1.00 87.56 841 ASP A CA 1
ATOM 6364 C C . ASP A 1 841 ? 8.595 -18.506 -28.917 1.00 87.56 841 ASP A C 1
ATOM 6366 O O . ASP A 1 841 ? 7.943 -18.984 -29.848 1.00 87.56 841 ASP A O 1
ATOM 6370 N N . ALA A 1 842 ? 8.025 -18.187 -27.751 1.00 88.06 842 ALA A N 1
ATOM 6371 C CA . ALA A 1 842 ? 6.593 -18.360 -27.503 1.00 88.06 842 ALA A CA 1
ATOM 6372 C C . ALA A 1 842 ? 5.809 -17.065 -27.730 1.00 88.06 842 ALA A C 1
ATOM 6374 O O . ALA A 1 842 ? 4.721 -17.105 -28.306 1.00 88.06 842 ALA A O 1
ATOM 6375 N N . LEU A 1 843 ? 6.351 -15.919 -27.306 1.00 87.12 843 LEU A N 1
ATOM 6376 C CA . LEU A 1 843 ? 5.679 -14.619 -27.410 1.00 87.12 843 LEU A CA 1
ATOM 6377 C C . LEU A 1 843 ? 6.149 -13.761 -28.597 1.00 87.12 843 LEU A C 1
ATOM 6379 O O . LEU A 1 843 ? 5.559 -12.705 -28.820 1.00 87.12 843 LEU A O 1
ATOM 6383 N N . ASP A 1 844 ? 7.151 -14.196 -29.375 1.00 86.75 844 ASP A N 1
ATOM 6384 C CA . ASP A 1 844 ? 7.696 -13.470 -30.540 1.00 86.75 844 ASP A CA 1
ATOM 6385 C C . ASP A 1 844 ? 8.095 -12.013 -30.208 1.00 86.75 844 ASP A C 1
ATOM 6387 O O . ASP A 1 844 ? 7.962 -11.084 -31.016 1.00 86.75 844 ASP A O 1
ATOM 6391 N N . LEU A 1 845 ? 8.575 -11.802 -28.974 1.00 90.00 845 LEU A N 1
ATOM 6392 C CA . LEU A 1 845 ? 9.116 -10.535 -28.495 1.00 90.00 845 LEU A CA 1
ATOM 6393 C C . LEU A 1 845 ? 10.606 -10.447 -28.830 1.00 90.00 845 LEU A C 1
ATOM 6395 O O . LEU A 1 845 ? 11.387 -11.330 -28.490 1.00 90.00 845 LEU A O 1
ATOM 6399 N N . ARG A 1 846 ? 11.017 -9.332 -29.431 1.00 88.38 846 ARG A N 1
ATOM 6400 C CA . ARG A 1 846 ? 12.414 -9.035 -29.771 1.00 88.38 846 ARG A CA 1
ATOM 6401 C C . ARG A 1 846 ? 12.792 -7.663 -29.256 1.00 88.38 846 ARG A C 1
ATOM 6403 O O . ARG A 1 846 ? 12.044 -6.706 -29.454 1.00 88.38 846 ARG A O 1
ATOM 6410 N N . VAL A 1 847 ? 13.972 -7.545 -28.657 1.00 91.81 847 VAL A N 1
ATOM 6411 C CA . VAL A 1 847 ? 14.505 -6.265 -28.187 1.00 91.81 847 VAL A CA 1
ATOM 6412 C C . VAL A 1 847 ? 15.782 -5.912 -28.947 1.00 91.81 847 VAL A C 1
ATOM 6414 O O . VAL A 1 847 ? 16.706 -6.717 -29.035 1.00 91.81 847 VAL A O 1
ATOM 6417 N N . LEU A 1 848 ? 15.848 -4.694 -29.487 1.00 86.06 848 LEU A N 1
ATOM 6418 C CA . LEU A 1 848 ? 17.067 -4.109 -30.047 1.00 86.06 848 LEU A CA 1
ATOM 6419 C C . LEU A 1 848 ? 17.589 -3.030 -29.105 1.00 86.06 848 LEU A C 1
ATOM 6421 O O . LEU A 1 848 ? 16.898 -2.042 -28.848 1.00 86.06 848 LEU A O 1
ATOM 6425 N N . ARG A 1 849 ? 18.818 -3.179 -28.606 1.00 87.00 849 ARG A N 1
ATOM 6426 C CA . ARG A 1 849 ? 19.437 -2.161 -27.746 1.00 87.00 849 ARG A CA 1
ATOM 6427 C C . ARG A 1 849 ? 20.000 -1.029 -28.601 1.00 87.00 849 ARG A C 1
ATOM 6429 O O . ARG A 1 849 ? 20.941 -1.258 -29.346 1.00 87.00 849 ARG A O 1
ATOM 6436 N N . ALA A 1 850 ? 19.475 0.186 -28.452 1.00 82.69 850 ALA A N 1
ATOM 6437 C CA . ALA A 1 850 ? 19.872 1.381 -29.206 1.00 82.69 850 ALA A CA 1
ATOM 6438 C C . ALA A 1 850 ? 20.802 2.353 -28.441 1.00 82.69 850 ALA A C 1
ATOM 6440 O O . ALA A 1 850 ? 21.086 3.457 -28.917 1.00 82.69 850 ALA A O 1
ATOM 6441 N N . ALA A 1 851 ? 21.247 1.994 -27.230 1.00 79.69 851 ALA A N 1
ATOM 6442 C CA . ALA A 1 851 ? 22.230 2.760 -26.462 1.00 79.69 851 ALA A CA 1
ATOM 6443 C C . ALA A 1 851 ? 23.018 1.883 -25.474 1.00 79.69 851 ALA A C 1
ATOM 6445 O O . ALA A 1 851 ? 22.449 1.010 -24.828 1.00 79.69 851 ALA A O 1
ATOM 6446 N N . ASP A 1 852 ? 24.299 2.198 -25.270 1.00 77.38 852 ASP A N 1
ATOM 6447 C CA . ASP A 1 852 ? 25.179 1.495 -24.314 1.00 77.38 852 ASP A CA 1
ATOM 6448 C C . ASP A 1 852 ? 25.202 2.127 -22.914 1.00 77.38 852 ASP A C 1
ATOM 6450 O O . ASP A 1 852 ? 25.991 1.752 -22.054 1.00 77.38 852 ASP A O 1
ATOM 6454 N N . ARG A 1 853 ? 24.328 3.109 -22.671 1.00 80.00 853 ARG A N 1
ATOM 6455 C CA . ARG A 1 853 ? 24.176 3.779 -21.375 1.00 80.00 853 ARG A CA 1
ATOM 6456 C C . ARG A 1 853 ? 22.710 3.799 -20.939 1.00 80.00 853 ARG A C 1
ATOM 6458 O O . ARG A 1 853 ? 21.842 3.890 -21.811 1.00 80.00 853 ARG A O 1
ATOM 6465 N N . PRO A 1 854 ? 22.409 3.842 -19.625 1.00 81.00 854 PRO A N 1
ATOM 6466 C CA . PRO A 1 854 ? 21.026 3.787 -19.139 1.00 81.00 854 PRO A CA 1
ATOM 6467 C C . PRO A 1 854 ? 20.142 4.939 -19.636 1.00 81.00 854 PRO A C 1
ATOM 6469 O O . PRO A 1 854 ? 18.942 4.777 -19.800 1.00 81.00 854 PRO A O 1
ATOM 6472 N N . ARG A 1 855 ? 20.728 6.110 -19.929 1.00 87.50 855 ARG A N 1
ATOM 6473 C CA . ARG A 1 855 ? 19.998 7.317 -20.369 1.00 87.50 855 ARG A CA 1
ATOM 6474 C C . ARG A 1 855 ? 18.826 7.665 -19.430 1.00 87.50 855 ARG A C 1
ATOM 6476 O O . ARG A 1 855 ? 17.663 7.553 -19.790 1.00 87.50 855 ARG A O 1
ATOM 6483 N N . TYR A 1 856 ? 19.143 8.178 -18.241 1.00 88.50 856 TYR A N 1
ATOM 6484 C CA . TYR A 1 856 ? 18.142 8.681 -17.292 1.00 88.50 856 TYR A CA 1
ATOM 6485 C C . TYR A 1 856 ? 17.325 9.824 -17.892 1.00 88.50 856 TYR A C 1
ATOM 6487 O O . TYR A 1 856 ? 17.870 10.904 -18.144 1.00 88.50 856 TYR A O 1
ATOM 6495 N N . TYR A 1 857 ? 16.035 9.602 -18.129 1.00 88.12 857 TYR A N 1
ATOM 6496 C CA . TYR A 1 857 ? 15.147 10.571 -18.784 1.00 88.12 857 TYR A CA 1
ATOM 6497 C C . TYR A 1 857 ? 14.236 11.314 -17.808 1.00 88.12 857 TYR A C 1
ATOM 6499 O O . TYR A 1 857 ? 13.484 12.198 -18.214 1.00 88.12 857 TYR A O 1
ATOM 6507 N N . GLU A 1 858 ? 14.399 11.053 -16.513 1.00 82.81 858 GLU A N 1
ATOM 6508 C CA . GLU A 1 858 ? 13.725 11.807 -15.467 1.00 82.81 858 GLU A CA 1
ATOM 6509 C C . GLU A 1 858 ? 14.346 13.195 -15.238 1.00 82.81 858 GLU A C 1
ATOM 6511 O O . GLU A 1 858 ? 15.531 13.441 -15.517 1.00 82.81 858 GLU A O 1
ATOM 6516 N N . GLY A 1 859 ? 13.509 14.139 -14.800 1.00 79.12 859 GLY A N 1
ATOM 6517 C CA . GLY A 1 859 ? 13.854 15.554 -14.644 1.00 79.12 859 GLY A CA 1
ATOM 6518 C C . GLY A 1 859 ? 13.654 16.396 -15.913 1.00 79.12 859 GLY A C 1
ATOM 6519 O O . GLY A 1 859 ? 12.755 16.155 -16.713 1.00 79.12 859 GLY A O 1
ATOM 6520 N N . SER A 1 860 ? 14.466 17.447 -16.081 1.00 79.44 860 SER A N 1
ATOM 6521 C CA . SER A 1 860 ? 14.271 18.435 -17.154 1.00 79.44 860 SER A CA 1
ATOM 6522 C C . SER A 1 860 ? 14.573 17.866 -18.556 1.00 79.44 860 SER A C 1
ATOM 6524 O O . SER A 1 860 ? 15.720 17.457 -18.797 1.00 79.44 860 SER A O 1
ATOM 6526 N N . PRO A 1 861 ? 13.622 17.948 -19.514 1.00 82.12 861 PRO A N 1
ATOM 6527 C CA . PRO A 1 861 ? 13.823 17.509 -20.901 1.00 82.12 861 PRO A CA 1
ATOM 6528 C C . PRO A 1 861 ? 14.944 18.251 -21.635 1.00 82.12 861 PRO A C 1
ATOM 6530 O O . PRO A 1 861 ? 15.602 17.682 -22.494 1.00 82.12 861 PRO A O 1
ATOM 6533 N N . ALA A 1 862 ? 15.239 19.499 -21.252 1.00 70.75 862 ALA A N 1
ATOM 6534 C CA . ALA A 1 862 ? 16.250 20.334 -21.912 1.00 70.75 862 ALA A CA 1
ATOM 6535 C C . ALA A 1 862 ? 17.690 19.791 -21.801 1.00 70.75 862 ALA A C 1
ATOM 6537 O O . ALA A 1 862 ? 18.593 20.278 -22.477 1.00 70.75 862 ALA A O 1
ATOM 6538 N N . SER A 1 863 ? 17.915 18.825 -20.906 1.00 71.19 863 SER A N 1
ATOM 6539 C CA . SER A 1 863 ? 19.198 18.134 -20.735 1.00 71.19 863 SER A CA 1
ATOM 6540 C C . SER A 1 863 ? 19.290 16.814 -21.508 1.00 71.19 863 SER A C 1
ATOM 6542 O O . SER A 1 863 ? 20.336 16.165 -21.468 1.00 71.19 863 SER A O 1
ATOM 6544 N N . LYS A 1 864 ? 18.200 16.393 -22.160 1.00 82.06 864 LYS A N 1
ATOM 6545 C CA . LYS A 1 864 ? 18.072 15.104 -22.841 1.00 82.06 864 LYS A CA 1
ATOM 6546 C C . LYS A 1 864 ? 18.313 15.270 -24.340 1.00 82.06 864 LYS A C 1
ATOM 6548 O O . LYS A 1 864 ? 18.235 16.366 -24.885 1.00 82.06 864 LYS A O 1
ATOM 6553 N N . ASP A 1 865 ? 18.643 14.165 -24.989 1.00 77.88 865 ASP A N 1
ATOM 6554 C CA . ASP A 1 865 ? 18.974 14.104 -26.413 1.00 77.88 865 ASP A CA 1
ATOM 6555 C C . ASP A 1 865 ? 17.719 13.735 -27.219 1.00 77.88 865 ASP A C 1
ATOM 6557 O O . ASP A 1 865 ? 17.609 12.639 -27.770 1.00 77.88 865 ASP A O 1
ATOM 6561 N N . THR A 1 866 ? 16.758 14.667 -27.217 1.00 85.75 866 THR A N 1
ATOM 6562 C CA . THR A 1 866 ? 15.450 14.504 -27.869 1.00 85.75 866 THR A CA 1
ATOM 6563 C C . THR A 1 866 ? 15.563 14.478 -29.386 1.00 85.75 866 THR A C 1
ATOM 6565 O O . THR A 1 866 ? 14.815 13.760 -30.034 1.00 85.75 866 THR A O 1
ATOM 6568 N N . ASP A 1 867 ? 16.526 15.196 -29.970 1.00 76.88 867 ASP A N 1
ATOM 6569 C CA . ASP A 1 867 ? 16.758 15.151 -31.417 1.00 76.88 867 ASP A CA 1
ATOM 6570 C C . ASP A 1 867 ? 17.189 13.753 -31.875 1.00 76.88 867 ASP A C 1
ATOM 6572 O O . ASP A 1 867 ? 16.747 13.284 -32.920 1.00 76.88 867 ASP A O 1
ATOM 6576 N N . GLY A 1 868 ? 18.001 13.050 -31.079 1.00 78.00 868 GLY A N 1
ATOM 6577 C CA . GLY A 1 868 ? 18.379 11.678 -31.402 1.00 78.00 868 GLY A CA 1
ATOM 6578 C C . GLY A 1 868 ? 17.255 10.677 -31.159 1.00 78.00 868 GLY A C 1
ATOM 6579 O O . GLY A 1 868 ? 17.282 9.592 -31.733 1.00 78.00 868 GLY A O 1
ATOM 6580 N N . ASP A 1 869 ? 16.281 11.024 -30.311 1.00 91.06 869 ASP A N 1
ATOM 6581 C CA . ASP A 1 869 ? 15.066 10.230 -30.130 1.00 91.06 869 ASP A CA 1
ATOM 6582 C C . ASP A 1 869 ? 14.149 10.380 -31.347 1.00 91.06 869 ASP A C 1
ATOM 6584 O O . ASP A 1 869 ? 13.663 9.374 -31.858 1.00 91.06 869 ASP A O 1
ATOM 6588 N N . VAL A 1 870 ? 13.977 11.609 -31.852 1.00 89.06 870 VAL A N 1
ATOM 6589 C CA . VAL A 1 870 ? 13.221 11.885 -33.084 1.00 89.06 870 VAL A CA 1
ATOM 6590 C C . VAL A 1 870 ? 13.821 11.124 -34.261 1.00 89.06 870 VAL A C 1
ATOM 6592 O O . VAL A 1 870 ? 13.109 10.354 -34.900 1.00 89.06 870 VAL A O 1
ATOM 6595 N N . ALA A 1 871 ? 15.134 11.260 -34.480 1.00 81.38 871 ALA A N 1
ATOM 6596 C CA . ALA A 1 871 ? 15.817 10.575 -35.574 1.00 81.38 871 ALA A CA 1
ATOM 6597 C C . ALA A 1 871 ? 15.619 9.053 -35.491 1.00 81.38 871 ALA A C 1
ATOM 6599 O O . ALA A 1 871 ? 15.273 8.413 -36.481 1.00 81.38 871 ALA A O 1
ATOM 6600 N N . LEU A 1 872 ? 15.782 8.465 -34.296 1.00 86.19 872 LEU A N 1
ATOM 6601 C CA . LEU A 1 872 ? 15.574 7.030 -34.091 1.00 86.19 872 LEU A CA 1
ATOM 6602 C C . LEU A 1 872 ? 14.146 6.595 -34.445 1.00 86.19 872 LEU A C 1
ATOM 6604 O O . LEU A 1 872 ? 13.975 5.564 -35.088 1.00 86.19 872 LEU A O 1
ATOM 6608 N N . LEU A 1 873 ? 13.132 7.359 -34.036 1.00 93.38 873 LEU A N 1
ATOM 6609 C CA . LEU A 1 873 ? 11.732 7.054 -34.334 1.00 93.38 873 LEU A CA 1
ATOM 6610 C C . LEU A 1 873 ? 11.427 7.135 -35.835 1.00 93.38 873 LEU A C 1
ATOM 6612 O O . LEU A 1 873 ? 10.744 6.251 -36.352 1.00 93.38 873 LEU A O 1
ATOM 6616 N N . GLU A 1 874 ? 11.953 8.150 -36.526 1.00 89.56 874 GLU A N 1
ATOM 6617 C CA . GLU A 1 874 ? 11.838 8.293 -37.984 1.00 89.56 874 GLU A CA 1
ATOM 6618 C C . GLU A 1 874 ? 12.432 7.072 -38.698 1.00 89.56 874 GLU A C 1
ATOM 6620 O O . GLU A 1 874 ? 11.741 6.435 -39.492 1.00 89.56 874 GLU A O 1
ATOM 6625 N N . ALA A 1 875 ? 13.656 6.671 -38.334 1.00 85.25 875 ALA A N 1
ATOM 6626 C CA . ALA A 1 875 ? 14.312 5.504 -38.924 1.00 85.25 875 ALA A CA 1
ATOM 6627 C C . ALA A 1 875 ? 13.561 4.193 -38.644 1.00 85.25 875 ALA A C 1
ATOM 6629 O O . ALA A 1 875 ? 13.446 3.345 -39.525 1.00 85.25 875 ALA A O 1
ATOM 6630 N N . ILE A 1 876 ? 13.010 4.020 -37.436 1.00 89.00 876 ILE A N 1
ATOM 6631 C CA . ILE A 1 876 ? 12.197 2.840 -37.108 1.00 89.00 876 ILE A CA 1
ATOM 6632 C C . ILE A 1 876 ? 10.954 2.780 -38.003 1.00 89.00 876 ILE A C 1
ATOM 6634 O O . ILE A 1 876 ? 10.611 1.712 -38.510 1.00 89.00 876 ILE A O 1
ATOM 6638 N N . ALA A 1 877 ? 10.265 3.908 -38.189 1.00 89.62 877 ALA A N 1
ATOM 6639 C CA . ALA A 1 877 ? 9.078 3.961 -39.031 1.00 89.62 877 ALA A CA 1
ATOM 6640 C C . ALA A 1 877 ? 9.406 3.742 -40.515 1.00 89.62 877 ALA A C 1
ATOM 6642 O O . ALA A 1 877 ? 8.633 3.084 -41.204 1.00 89.62 877 ALA A O 1
ATOM 6643 N N . GLU A 1 878 ? 10.527 4.268 -41.002 1.00 86.06 878 GLU A N 1
ATOM 6644 C CA . GLU A 1 878 ? 10.950 4.117 -42.396 1.00 86.06 878 GLU A CA 1
ATOM 6645 C C . GLU A 1 878 ? 11.381 2.683 -42.728 1.00 86.06 878 GLU A C 1
ATOM 6647 O O . GLU A 1 878 ? 10.953 2.134 -43.742 1.00 86.06 878 GLU A O 1
ATOM 6652 N N . GLU A 1 879 ? 12.193 2.063 -41.869 1.00 79.75 879 GLU A N 1
ATOM 6653 C CA . GLU A 1 879 ? 12.820 0.770 -42.165 1.00 79.75 879 GLU A CA 1
ATOM 6654 C C . GLU A 1 879 ? 11.910 -0.421 -41.826 1.00 79.75 879 GLU A C 1
ATOM 6656 O O . GLU A 1 879 ? 11.965 -1.448 -42.502 1.00 79.75 879 GLU A O 1
ATOM 6661 N N . TYR A 1 880 ? 11.083 -0.324 -40.774 1.00 83.12 880 TYR A N 1
ATOM 6662 C CA . TYR A 1 880 ? 10.332 -1.475 -40.247 1.00 83.12 880 TYR A CA 1
ATOM 6663 C C . TYR A 1 880 ? 8.812 -1.403 -40.441 1.00 83.12 880 TYR A C 1
ATOM 6665 O O . TYR A 1 880 ? 8.151 -2.445 -40.379 1.00 83.12 880 TYR A O 1
ATOM 6673 N N . ALA A 1 881 ? 8.224 -0.225 -40.679 1.00 85.00 881 ALA A N 1
ATOM 6674 C CA . ALA A 1 881 ? 6.786 -0.138 -40.941 1.00 85.00 881 ALA A CA 1
ATOM 6675 C C . ALA A 1 881 ? 6.459 -0.513 -42.397 1.00 85.00 881 ALA A C 1
ATOM 6677 O O . ALA A 1 881 ? 7.226 -0.260 -43.321 1.00 85.00 881 ALA A O 1
ATOM 6678 N N . GLY A 1 882 ? 5.281 -1.097 -42.628 1.00 81.19 882 GLY A N 1
ATOM 6679 C CA . GLY A 1 882 ? 4.836 -1.486 -43.972 1.00 81.19 882 GLY A CA 1
ATOM 6680 C C . GLY A 1 882 ? 5.311 -2.865 -44.445 1.00 81.19 882 GLY A C 1
ATOM 6681 O O . GLY A 1 882 ? 4.955 -3.270 -45.551 1.00 81.19 882 GLY A O 1
ATOM 6682 N N . ILE A 1 883 ? 6.066 -3.591 -43.619 1.00 81.00 883 ILE A N 1
ATOM 6683 C CA . ILE A 1 883 ? 6.518 -4.965 -43.880 1.00 81.00 883 ILE A CA 1
ATOM 6684 C C . ILE A 1 883 ? 5.423 -5.959 -43.481 1.00 81.00 883 ILE A C 1
ATOM 6686 O O . ILE A 1 883 ? 4.747 -5.757 -42.477 1.00 81.00 883 ILE A O 1
ATOM 6690 N N . ASP A 1 884 ? 5.227 -7.030 -44.250 1.00 79.19 884 ASP A N 1
ATOM 6691 C CA . ASP A 1 884 ? 4.193 -8.035 -43.978 1.00 79.19 884 ASP A CA 1
ATOM 6692 C C . ASP A 1 884 ? 4.748 -9.183 -43.118 1.00 79.19 884 ASP A C 1
ATOM 6694 O O . ASP A 1 884 ? 5.510 -10.014 -43.605 1.00 79.19 884 ASP A O 1
ATOM 6698 N N . ALA A 1 885 ? 4.301 -9.284 -41.860 1.00 72.19 885 ALA A N 1
ATOM 6699 C CA . ALA A 1 885 ? 4.727 -10.325 -40.918 1.00 72.19 885 ALA A CA 1
ATOM 6700 C C . ALA A 1 885 ? 3.522 -11.042 -40.269 1.00 72.19 885 ALA A C 1
ATOM 6702 O O . ALA A 1 885 ? 2.506 -10.402 -39.971 1.00 72.19 885 ALA A O 1
ATOM 6703 N N . PRO A 1 886 ? 3.572 -12.372 -40.051 1.00 68.12 886 PRO A N 1
ATOM 6704 C CA . PRO A 1 886 ? 2.478 -13.099 -39.405 1.00 68.12 886 PRO A CA 1
ATOM 6705 C C . PRO A 1 886 ? 2.352 -12.722 -37.920 1.00 68.12 886 PRO A C 1
ATOM 6707 O O . PRO A 1 886 ? 3.344 -12.470 -37.244 1.00 68.12 886 PRO A O 1
ATOM 6710 N N . ARG A 1 887 ? 1.115 -12.688 -37.402 1.00 75.25 887 ARG A N 1
ATOM 6711 C CA . ARG A 1 887 ? 0.839 -12.423 -35.971 1.00 75.25 887 ARG A CA 1
ATOM 6712 C C . ARG A 1 887 ? 0.923 -13.687 -35.114 1.00 75.25 887 ARG A C 1
ATOM 6714 O O . ARG A 1 887 ? 1.490 -13.668 -34.027 1.00 75.25 887 ARG A O 1
ATOM 6721 N N . GLU A 1 888 ? 0.367 -14.773 -35.637 1.00 73.19 888 GLU A N 1
ATOM 6722 C CA . GLU A 1 888 ? 0.352 -16.105 -35.031 1.00 73.19 888 GLU A CA 1
ATOM 6723 C C . GLU A 1 888 ? 1.217 -17.047 -35.866 1.00 73.19 888 GLU A C 1
ATOM 6725 O O . GLU A 1 888 ? 1.273 -16.918 -37.097 1.00 73.19 888 GLU A O 1
ATOM 6730 N N . ARG A 1 889 ? 1.852 -18.024 -35.211 1.00 77.31 889 ARG A N 1
ATOM 6731 C CA . ARG A 1 889 ? 2.709 -18.996 -35.890 1.00 77.31 889 ARG A CA 1
ATOM 6732 C C . ARG A 1 889 ? 1.940 -19.772 -36.961 1.00 77.31 889 ARG A C 1
ATOM 6734 O O . ARG A 1 889 ? 1.016 -20.528 -36.674 1.00 77.31 889 ARG A O 1
ATOM 6741 N N . GLY A 1 890 ? 2.338 -19.593 -38.223 1.00 72.50 890 GLY A N 1
ATOM 6742 C CA . GLY A 1 890 ? 1.677 -20.202 -39.387 1.00 72.50 890 GLY A CA 1
ATOM 6743 C C . GLY A 1 890 ? 0.403 -19.489 -39.875 1.00 72.50 890 GLY A C 1
ATOM 6744 O O . GLY A 1 890 ? -0.301 -20.039 -40.727 1.00 72.50 890 GLY A O 1
ATOM 6745 N N . GLY A 1 891 ? 0.102 -18.293 -39.356 1.00 74.19 891 GLY A N 1
ATOM 6746 C CA . GLY A 1 891 ? -1.000 -17.432 -39.797 1.00 74.19 891 GLY A CA 1
ATOM 6747 C C . GLY A 1 891 ? -0.718 -16.657 -41.095 1.00 74.19 891 GLY A C 1
ATOM 6748 O O . GLY A 1 891 ? 0.378 -16.706 -41.651 1.00 74.19 891 GLY A O 1
ATOM 6749 N N . GLU A 1 892 ? -1.724 -15.929 -41.599 1.00 77.62 892 GLU A N 1
ATOM 6750 C CA . GLU A 1 892 ? -1.549 -15.036 -42.758 1.00 77.62 892 GLU A CA 1
ATOM 6751 C C . GLU A 1 892 ? -0.730 -13.783 -42.362 1.00 77.62 892 GLU A C 1
ATOM 6753 O O . GLU A 1 892 ? -0.993 -13.211 -41.299 1.00 77.62 892 GLU A O 1
ATOM 6758 N N . PRO A 1 893 ? 0.236 -13.332 -43.190 1.00 78.38 893 PRO A N 1
ATOM 6759 C CA . PRO A 1 893 ? 0.992 -12.106 -42.932 1.00 78.38 893 PRO A CA 1
ATOM 6760 C C . PRO A 1 893 ? 0.094 -10.867 -42.845 1.00 78.38 893 PRO A C 1
ATOM 6762 O O . PRO A 1 893 ? -0.845 -10.712 -43.629 1.00 78.38 893 PRO A O 1
ATOM 6765 N N . VAL A 1 894 ? 0.400 -9.975 -41.902 1.00 80.44 894 VAL A N 1
ATOM 6766 C CA . VAL A 1 894 ? -0.267 -8.682 -41.712 1.00 80.44 894 VAL A CA 1
ATOM 6767 C C . VAL A 1 894 ? 0.779 -7.575 -41.777 1.00 80.44 894 VAL A C 1
ATOM 6769 O O . VAL A 1 894 ? 1.865 -7.709 -41.220 1.00 80.44 894 VAL A O 1
ATOM 6772 N N . THR A 1 895 ? 0.437 -6.469 -42.432 1.00 83.81 895 THR A N 1
ATOM 6773 C CA . THR A 1 895 ? 1.317 -5.305 -42.540 1.00 83.81 895 THR A CA 1
ATOM 6774 C C . THR A 1 895 ? 1.593 -4.688 -41.167 1.00 83.81 895 THR A C 1
ATOM 6776 O O . THR A 1 895 ? 0.663 -4.288 -40.458 1.00 83.81 895 THR A O 1
ATOM 6779 N N . VAL A 1 896 ? 2.873 -4.582 -40.813 1.00 82.69 896 VAL A N 1
ATOM 6780 C CA . VAL A 1 896 ? 3.376 -3.960 -39.586 1.00 82.69 896 VAL A CA 1
ATOM 6781 C C . VAL A 1 896 ? 3.083 -2.459 -39.615 1.00 82.69 896 VAL A C 1
ATOM 6783 O O . VAL A 1 896 ? 3.359 -1.762 -40.594 1.00 82.69 896 VAL A O 1
ATOM 6786 N N . GLY A 1 897 ? 2.481 -1.962 -38.534 1.00 85.56 897 GLY A N 1
ATOM 6787 C CA . GLY A 1 897 ? 2.135 -0.552 -38.370 1.00 85.56 897 GLY A CA 1
ATOM 6788 C C . GLY A 1 897 ? 3.323 0.342 -37.997 1.00 85.56 897 GLY A C 1
ATOM 6789 O O . GLY A 1 897 ? 4.449 -0.112 -37.820 1.00 85.56 897 GLY A O 1
ATOM 6790 N N . ARG A 1 898 ? 3.041 1.639 -37.845 1.00 91.44 898 ARG A N 1
ATOM 6791 C CA . ARG A 1 898 ? 3.983 2.641 -37.316 1.00 91.44 898 ARG A CA 1
ATOM 6792 C C . ARG A 1 898 ? 4.337 2.362 -35.841 1.00 91.44 898 ARG A C 1
ATOM 6794 O O . ARG A 1 898 ? 3.469 1.854 -35.122 1.00 91.44 898 ARG A O 1
ATOM 6801 N N . PRO A 1 899 ? 5.545 2.731 -35.369 1.00 92.38 899 PRO A N 1
ATOM 6802 C CA . PRO A 1 899 ? 5.973 2.473 -33.997 1.00 92.38 899 PRO A CA 1
ATOM 6803 C C . PRO A 1 899 ? 5.088 3.163 -32.955 1.00 92.38 899 PRO A C 1
ATOM 6805 O O . PRO A 1 899 ? 4.696 4.317 -33.127 1.00 92.38 899 PRO A O 1
ATOM 6808 N N . ALA A 1 900 ? 4.834 2.479 -31.841 1.00 93.00 900 ALA A N 1
ATOM 6809 C CA . ALA A 1 900 ? 4.411 3.115 -30.593 1.00 93.00 900 ALA A CA 1
ATOM 6810 C C . ALA A 1 900 ? 5.640 3.524 -29.762 1.00 93.00 900 ALA A C 1
ATOM 6812 O O . ALA A 1 900 ? 6.665 2.849 -29.815 1.00 93.00 900 ALA A O 1
ATOM 6813 N N . ALA A 1 901 ? 5.562 4.595 -28.972 1.00 94.12 901 ALA A N 1
ATOM 6814 C CA . ALA A 1 901 ? 6.701 5.087 -28.195 1.00 94.12 901 ALA A CA 1
ATOM 6815 C C . ALA A 1 901 ? 6.368 5.250 -26.706 1.00 94.12 901 ALA A C 1
ATOM 6817 O O . ALA A 1 901 ? 5.338 5.822 -26.347 1.00 94.12 901 ALA A O 1
ATOM 6818 N N . ILE A 1 902 ? 7.266 4.772 -25.837 1.00 94.62 902 ILE A N 1
ATOM 6819 C CA . ILE A 1 902 ? 7.201 4.963 -24.382 1.00 94.62 902 ILE A CA 1
ATOM 6820 C C . ILE A 1 902 ? 8.434 5.734 -23.914 1.00 94.62 902 ILE A C 1
ATOM 6822 O O . ILE A 1 902 ? 9.570 5.368 -24.214 1.00 94.62 902 ILE A O 1
ATOM 6826 N N . THR A 1 903 ? 8.211 6.788 -23.131 1.00 94.31 903 THR A N 1
ATOM 6827 C CA . THR A 1 903 ? 9.275 7.568 -22.484 1.00 94.31 903 THR A CA 1
ATOM 6828 C C . THR A 1 903 ? 8.779 8.188 -21.169 1.00 94.31 903 THR A C 1
ATOM 6830 O O . THR A 1 903 ? 7.690 7.866 -20.698 1.00 94.31 903 THR A O 1
ATOM 6833 N N . THR A 1 904 ? 9.556 9.038 -20.501 1.00 92.31 904 THR A N 1
ATOM 6834 C CA . THR A 1 904 ? 9.079 9.749 -19.302 1.00 92.31 904 THR A CA 1
ATOM 6835 C C . THR A 1 904 ? 8.078 10.843 -19.681 1.00 92.31 904 THR A C 1
ATOM 6837 O O . THR A 1 904 ? 8.143 11.395 -20.778 1.00 92.31 904 THR A O 1
ATOM 6840 N N . LYS A 1 905 ? 7.142 11.193 -18.787 1.00 90.62 905 LYS A N 1
ATOM 6841 C CA . LYS A 1 905 ? 6.060 12.154 -19.092 1.00 90.62 905 LYS A CA 1
ATOM 6842 C C . LYS A 1 905 ? 6.592 13.481 -19.652 1.00 90.62 905 LYS A C 1
ATOM 6844 O O . LYS A 1 905 ? 6.119 13.948 -20.681 1.00 90.62 905 LYS A O 1
ATOM 6849 N N . SER A 1 906 ? 7.620 14.042 -19.020 1.00 88.88 906 SER A N 1
ATOM 6850 C CA . SER A 1 906 ? 8.212 15.318 -19.434 1.00 88.88 906 SER A CA 1
ATOM 6851 C C . SER A 1 906 ? 8.867 15.255 -20.818 1.00 88.88 906 SER A C 1
ATOM 6853 O O . SER A 1 906 ? 8.835 16.235 -21.555 1.00 88.88 906 SER A O 1
ATOM 6855 N N . VAL A 1 907 ? 9.492 14.128 -21.179 1.00 91.69 907 VAL A N 1
ATOM 6856 C CA . VAL A 1 907 ? 10.108 13.950 -22.505 1.00 91.69 907 VAL A CA 1
ATOM 6857 C C . VAL A 1 907 ? 9.037 13.683 -23.560 1.00 91.69 907 VAL A C 1
ATOM 6859 O O . VAL A 1 907 ? 9.107 14.260 -24.642 1.00 91.69 907 VAL A O 1
ATOM 6862 N N . ARG A 1 908 ? 8.005 12.897 -23.225 1.00 92.81 908 ARG A N 1
ATOM 6863 C CA . ARG A 1 908 ? 6.831 12.668 -24.077 1.00 92.81 908 ARG A CA 1
ATOM 6864 C C . ARG A 1 908 ? 6.190 13.989 -24.487 1.00 92.81 908 ARG A C 1
ATOM 6866 O O . ARG A 1 908 ? 5.997 14.200 -25.673 1.00 92.81 908 ARG A O 1
ATOM 6873 N N . GLU A 1 909 ? 5.938 14.892 -23.538 1.00 90.19 909 GLU A N 1
ATOM 6874 C CA . GLU A 1 909 ? 5.359 16.212 -23.831 1.00 90.19 909 GLU A CA 1
ATOM 6875 C C . GLU A 1 909 ? 6.202 17.016 -24.836 1.00 90.19 909 GLU A C 1
ATOM 6877 O O . GLU A 1 909 ? 5.654 17.782 -25.622 1.00 90.19 909 GLU A O 1
ATOM 6882 N N . VAL A 1 910 ? 7.529 16.859 -24.845 1.00 91.25 910 VAL A N 1
ATOM 6883 C CA . VAL A 1 910 ? 8.388 17.519 -25.841 1.00 91.25 910 VAL A CA 1
ATOM 6884 C C . VAL A 1 910 ? 8.279 16.840 -27.205 1.00 91.25 910 VAL A C 1
ATOM 6886 O O . VAL A 1 910 ? 8.129 17.538 -28.203 1.00 91.25 910 VAL A O 1
ATOM 6889 N N . LEU A 1 911 ? 8.338 15.507 -27.249 1.00 92.06 911 LEU A N 1
ATOM 6890 C CA . LEU A 1 911 ? 8.333 14.740 -28.497 1.00 92.06 911 LEU A CA 1
ATOM 6891 C C . LEU A 1 911 ? 6.964 14.738 -29.195 1.00 92.06 911 LEU A C 1
ATOM 6893 O O . LEU A 1 911 ? 6.910 14.866 -30.410 1.00 92.06 911 LEU A O 1
ATOM 6897 N N . GLU A 1 912 ? 5.859 14.663 -28.448 1.00 91.31 912 GLU A N 1
ATOM 6898 C CA . GLU A 1 912 ? 4.492 14.753 -28.992 1.00 91.31 912 GLU A CA 1
ATOM 6899 C C . GLU A 1 912 ? 4.200 16.101 -29.660 1.00 91.31 912 GLU A C 1
ATOM 6901 O O . GLU A 1 912 ? 3.316 16.187 -30.505 1.00 91.31 912 GLU A O 1
ATOM 6906 N N . ASN A 1 913 ? 4.914 17.159 -29.266 1.00 90.00 913 ASN A N 1
ATOM 6907 C CA . ASN A 1 913 ? 4.777 18.493 -29.848 1.00 90.00 913 ASN A CA 1
ATOM 6908 C C . ASN A 1 913 ? 5.803 18.767 -30.968 1.00 90.00 913 ASN A C 1
ATOM 6910 O O . ASN A 1 913 ? 5.886 19.903 -31.442 1.00 90.00 913 ASN A O 1
ATOM 6914 N N . ASP A 1 914 ? 6.605 17.775 -31.371 1.00 88.94 914 ASP A N 1
ATOM 6915 C CA . ASP A 1 914 ? 7.539 17.891 -32.493 1.00 88.94 914 ASP A CA 1
ATOM 6916 C C . ASP A 1 914 ? 6.844 17.483 -33.801 1.00 88.94 914 ASP A C 1
ATOM 6918 O O . ASP A 1 914 ? 6.529 16.313 -34.011 1.00 88.94 914 ASP A O 1
ATOM 6922 N N . GLU A 1 915 ? 6.639 18.451 -34.703 1.00 88.56 915 GLU A N 1
ATOM 6923 C CA . GLU A 1 915 ? 5.932 18.266 -35.985 1.00 88.56 915 GLU A CA 1
ATOM 6924 C C . GLU A 1 915 ? 6.547 17.157 -36.866 1.00 88.56 915 GLU A C 1
ATOM 6926 O O . GLU A 1 915 ? 5.868 16.619 -37.740 1.00 88.56 915 GLU A O 1
ATOM 6931 N N . ARG A 1 916 ? 7.821 16.785 -36.648 1.00 85.94 916 ARG A N 1
ATOM 6932 C CA . ARG A 1 916 ? 8.471 15.665 -37.352 1.00 85.94 916 ARG A CA 1
ATOM 6933 C C . ARG A 1 916 ? 7.836 14.313 -37.022 1.00 85.94 916 ARG A C 1
ATOM 6935 O O . ARG A 1 916 ? 7.887 13.403 -37.841 1.00 85.94 916 ARG A O 1
ATOM 6942 N N . LEU A 1 917 ? 7.225 14.173 -35.843 1.00 91.38 917 LEU A N 1
ATOM 6943 C CA . LEU A 1 917 ? 6.703 12.900 -35.344 1.00 91.38 917 LEU A CA 1
ATOM 6944 C C . LEU A 1 917 ? 5.196 12.696 -35.561 1.00 91.38 917 LEU A C 1
ATOM 6946 O O . LEU A 1 917 ? 4.723 11.573 -35.361 1.00 91.38 917 LEU A O 1
ATOM 6950 N N . ASP A 1 918 ? 4.467 13.719 -36.031 1.00 87.81 918 ASP A N 1
ATOM 6951 C CA . ASP A 1 918 ? 3.006 13.701 -36.254 1.00 87.81 918 ASP A CA 1
ATOM 6952 C C . ASP A 1 918 ? 2.535 12.501 -37.098 1.00 87.81 918 ASP A C 1
ATOM 6954 O O . ASP A 1 918 ? 1.456 11.947 -36.883 1.00 87.81 918 ASP A O 1
ATOM 6958 N N . ASP A 1 919 ? 3.361 12.085 -38.062 1.00 87.25 919 ASP A N 1
ATOM 6959 C CA . ASP A 1 919 ? 3.094 10.986 -38.991 1.00 87.25 919 ASP A CA 1
ATOM 6960 C C . ASP A 1 919 ? 4.053 9.795 -38.826 1.00 87.25 919 ASP A C 1
ATOM 6962 O O . ASP A 1 919 ? 4.093 8.897 -39.668 1.00 87.25 919 ASP A O 1
ATOM 6966 N N . VAL A 1 920 ? 4.816 9.756 -37.737 1.00 91.12 920 VAL A N 1
ATOM 6967 C CA . VAL A 1 920 ? 5.834 8.725 -37.487 1.00 91.12 920 VAL A CA 1
ATOM 6968 C C . VAL A 1 920 ? 5.381 7.784 -36.383 1.00 91.12 920 VAL A C 1
ATOM 6970 O O . VAL A 1 920 ? 5.458 6.570 -36.549 1.00 91.12 920 VAL A O 1
ATOM 6973 N N . VAL A 1 921 ? 4.856 8.325 -35.282 1.00 92.56 921 VAL A N 1
ATOM 6974 C CA . VAL A 1 921 ? 4.467 7.542 -34.102 1.00 92.56 921 VAL A CA 1
ATOM 6975 C C . VAL A 1 921 ? 2.958 7.323 -34.084 1.00 92.56 921 VAL A C 1
ATOM 6977 O O . VAL A 1 921 ? 2.177 8.257 -34.238 1.00 92.56 921 VAL A O 1
ATOM 6980 N N . SER A 1 922 ? 2.526 6.075 -33.904 1.00 90.94 922 SER A N 1
ATOM 6981 C CA . SER A 1 922 ? 1.101 5.717 -33.883 1.00 90.94 922 SER A CA 1
ATOM 6982 C C . SER A 1 922 ? 0.435 6.001 -32.540 1.00 90.94 922 SER A C 1
ATOM 6984 O O . SER A 1 922 ? -0.749 6.334 -32.482 1.00 90.94 922 SER A O 1
ATOM 6986 N N . THR A 1 923 ? 1.166 5.812 -31.444 1.00 90.50 923 THR A N 1
ATOM 6987 C CA . THR A 1 923 ? 0.652 5.924 -30.078 1.00 90.50 923 THR A CA 1
ATOM 6988 C C . THR A 1 923 ? 1.786 6.279 -29.130 1.00 90.50 923 THR A C 1
ATOM 6990 O O . THR A 1 923 ? 2.877 5.712 -29.211 1.00 90.50 923 THR A O 1
ATOM 6993 N N . TRP A 1 924 ? 1.502 7.193 -28.208 1.00 90.31 924 TRP A N 1
ATOM 6994 C CA . TRP A 1 924 ? 2.427 7.627 -27.173 1.00 90.31 924 TRP A CA 1
ATOM 6995 C C . TRP A 1 924 ? 1.957 7.168 -25.806 1.00 90.31 924 TRP A C 1
ATOM 6997 O O . TRP A 1 924 ? 0.814 7.399 -25.413 1.00 90.31 924 TRP A O 1
ATOM 7007 N N . GLU A 1 925 ? 2.878 6.597 -25.044 1.00 90.19 925 GLU A N 1
ATOM 7008 C CA . GLU A 1 925 ? 2.672 6.281 -23.641 1.00 90.19 925 GLU A CA 1
ATOM 7009 C C . GLU A 1 925 ? 3.839 6.759 -22.781 1.00 90.19 925 GLU A C 1
ATOM 7011 O O . GLU A 1 925 ? 4.872 7.217 -23.276 1.00 90.19 925 GLU A O 1
ATOM 7016 N N . ASN A 1 926 ? 3.659 6.729 -21.463 1.00 89.00 926 ASN A N 1
ATOM 7017 C CA . ASN A 1 926 ? 4.744 7.045 -20.540 1.00 89.00 926 ASN A CA 1
ATOM 7018 C C . ASN A 1 926 ? 4.884 6.006 -19.433 1.00 89.00 926 ASN A C 1
ATOM 7020 O O . ASN A 1 926 ? 3.897 5.391 -19.044 1.00 89.00 926 ASN A O 1
ATOM 7024 N N . TYR A 1 927 ? 6.092 5.848 -18.890 1.00 85.75 927 TYR A N 1
ATOM 7025 C CA . TYR A 1 927 ? 6.388 4.858 -17.846 1.00 85.75 927 TYR A CA 1
ATOM 7026 C C . TYR A 1 927 ? 5.411 4.868 -16.652 1.00 85.75 927 TYR A C 1
ATOM 7028 O O . TYR A 1 927 ? 5.082 3.809 -16.124 1.00 85.75 927 TYR A O 1
ATOM 7036 N N . GLY A 1 928 ? 4.893 6.039 -16.258 1.00 70.81 928 GLY A N 1
ATOM 7037 C CA . GLY A 1 928 ? 3.913 6.167 -15.174 1.00 70.81 928 GLY A CA 1
ATOM 7038 C C . GLY A 1 928 ? 2.505 5.676 -15.537 1.00 70.81 928 GLY A C 1
ATOM 7039 O O . GLY A 1 928 ? 1.776 5.216 -14.662 1.00 70.81 928 GLY A O 1
ATOM 7040 N N . ASN A 1 929 ? 2.135 5.718 -16.822 1.00 67.38 929 ASN A N 1
ATOM 7041 C CA . ASN A 1 929 ? 0.826 5.303 -17.340 1.00 67.38 929 ASN A CA 1
ATOM 7042 C C . ASN A 1 929 ? 0.834 3.918 -18.022 1.00 67.38 929 ASN A C 1
ATOM 7044 O O . ASN A 1 929 ? -0.213 3.312 -18.243 1.00 67.38 929 ASN A O 1
ATOM 7048 N N . VAL A 1 930 ? 2.022 3.354 -18.267 1.00 57.72 930 VAL A N 1
ATOM 7049 C CA . VAL A 1 930 ? 2.243 2.003 -18.815 1.00 57.72 930 VAL A CA 1
ATOM 7050 C C . VAL A 1 930 ? 1.458 0.936 -18.056 1.00 57.72 930 VAL A C 1
ATOM 7052 O O . VAL A 1 930 ? 1.068 -0.067 -18.647 1.00 57.72 930 VAL A O 1
ATOM 7055 N N . LYS A 1 931 ? 1.163 1.142 -16.764 1.00 53.09 931 LYS A N 1
ATOM 7056 C CA . LYS A 1 931 ? 0.382 0.193 -15.969 1.00 53.09 931 LYS A CA 1
ATOM 7057 C C . LYS A 1 931 ? -1.071 0.058 -16.469 1.00 53.09 931 LYS A C 1
ATOM 7059 O O . LYS A 1 931 ? -1.559 -1.078 -16.487 1.00 53.09 931 LYS A O 1
ATOM 7064 N N . GLY A 1 932 ? -1.707 1.126 -16.962 1.00 44.12 932 GLY A N 1
ATOM 7065 C CA . GLY A 1 932 ? -3.143 1.250 -17.289 1.00 44.12 932 GLY A CA 1
ATOM 7066 C C . GLY A 1 932 ? -3.627 0.695 -18.633 1.00 44.12 932 GLY A C 1
ATOM 7067 O O . GLY A 1 932 ? -4.673 0.053 -18.672 1.00 44.12 932 GLY A O 1
ATOM 7068 N N . SER A 1 933 ? -2.881 0.902 -19.720 1.00 51.62 933 SER A N 1
ATOM 7069 C CA . SER A 1 933 ? -3.403 0.695 -21.081 1.00 51.62 933 SER A CA 1
ATOM 7070 C C . SER A 1 933 ? -3.179 -0.728 -21.625 1.00 51.62 933 SER A C 1
ATOM 7072 O O . SER A 1 933 ? -2.072 -1.272 -21.564 1.00 51.62 933 SER A O 1
ATOM 7074 N N . ASN A 1 934 ? -4.237 -1.336 -22.181 1.00 56.78 934 ASN A N 1
ATOM 7075 C CA . ASN A 1 934 ? -4.157 -2.564 -22.993 1.00 56.78 934 ASN A CA 1
ATOM 7076 C C . ASN A 1 934 ? -3.978 -2.263 -24.492 1.00 56.78 934 ASN A C 1
ATOM 7078 O O . ASN A 1 934 ? -3.819 -3.187 -25.288 1.00 56.78 934 ASN A O 1
ATOM 7082 N N . GLU A 1 935 ? -4.006 -0.991 -24.891 1.00 64.12 935 GLU A N 1
ATOM 7083 C CA . GLU A 1 935 ? -4.018 -0.575 -26.299 1.00 64.12 935 GLU A CA 1
ATOM 7084 C C . GLU A 1 935 ? -2.703 -0.921 -27.011 1.00 64.12 935 GLU A C 1
ATOM 7086 O O . GLU A 1 935 ? -2.689 -1.258 -28.199 1.00 64.12 935 GLU A O 1
ATOM 7091 N N . LEU A 1 936 ? -1.605 -0.951 -26.250 1.00 76.44 936 LEU A N 1
ATOM 7092 C CA . LEU A 1 936 ? -0.271 -1.281 -26.745 1.00 76.44 936 LEU A CA 1
ATOM 7093 C C . LEU A 1 936 ? -0.084 -2.760 -27.102 1.00 76.44 936 LEU A C 1
ATOM 7095 O O . LEU A 1 936 ? 0.790 -3.072 -27.903 1.00 76.44 936 LEU A O 1
ATOM 7099 N N . GLY A 1 937 ? -0.908 -3.672 -26.572 1.00 69.69 937 GLY A N 1
ATOM 7100 C CA . GLY A 1 937 ? -0.768 -5.109 -26.844 1.00 69.69 937 GLY A CA 1
ATOM 7101 C C . GLY A 1 937 ? -1.025 -5.491 -28.308 1.00 69.69 937 GLY A C 1
ATOM 7102 O O . GLY A 1 937 ? -0.694 -6.594 -28.724 1.00 69.69 937 GLY A O 1
ATOM 7103 N N . SER A 1 938 ? -1.617 -4.587 -29.095 1.00 74.94 938 SER A N 1
ATOM 7104 C CA . SER A 1 938 ? -1.851 -4.773 -30.532 1.00 74.94 938 SER A CA 1
ATOM 7105 C C . SER A 1 938 ? -0.721 -4.234 -31.424 1.00 74.94 938 SER A C 1
ATOM 7107 O O . SER A 1 938 ? -0.752 -4.437 -32.642 1.00 74.94 938 SER A O 1
ATOM 7109 N N . GLN A 1 939 ? 0.270 -3.552 -30.846 1.00 85.25 939 GLN A N 1
ATOM 7110 C CA . GLN A 1 939 ? 1.361 -2.918 -31.582 1.00 85.25 939 GLN A CA 1
ATOM 7111 C C . GLN A 1 939 ? 2.502 -3.918 -31.812 1.00 85.25 939 GLN A C 1
ATOM 7113 O O . GLN A 1 939 ? 3.010 -4.509 -30.866 1.00 85.25 939 GLN A O 1
ATOM 7118 N N . GLN A 1 940 ? 2.915 -4.090 -33.071 1.00 84.88 940 GLN A N 1
ATOM 7119 C CA . GLN A 1 940 ? 4.002 -5.009 -33.463 1.00 84.88 940 GLN A CA 1
ATOM 7120 C C . GLN A 1 940 ? 5.377 -4.330 -33.505 1.00 84.88 940 GLN A C 1
ATOM 7122 O O . GLN A 1 940 ? 6.400 -5.002 -33.611 1.00 84.88 940 GLN A O 1
ATOM 7127 N N . LEU A 1 941 ? 5.405 -2.999 -33.446 1.00 89.62 941 LEU A N 1
ATOM 7128 C CA . LEU A 1 941 ? 6.617 -2.202 -33.520 1.00 89.62 941 LEU A CA 1
ATOM 7129 C C . LEU A 1 941 ? 6.574 -1.120 -32.445 1.00 89.62 941 LEU A C 1
ATOM 7131 O O . LEU A 1 941 ? 5.578 -0.402 -32.325 1.00 89.62 941 LEU A O 1
ATOM 7135 N N . ALA A 1 942 ? 7.643 -1.004 -31.661 1.00 92.62 942 ALA A N 1
ATOM 7136 C CA . ALA A 1 942 ? 7.700 -0.033 -30.580 1.00 92.62 942 ALA A CA 1
ATOM 7137 C C . ALA A 1 942 ? 9.106 0.500 -30.299 1.00 92.62 942 ALA A C 1
ATOM 7139 O O . ALA A 1 942 ? 10.110 -0.125 -30.638 1.00 92.62 942 ALA A O 1
ATOM 7140 N N . ALA A 1 943 ? 9.164 1.640 -29.617 1.00 95.19 943 ALA A N 1
ATOM 7141 C CA . ALA A 1 943 ? 10.379 2.255 -29.114 1.00 95.19 943 ALA A CA 1
ATOM 7142 C C . ALA A 1 943 ? 10.262 2.569 -27.614 1.00 95.19 943 ALA A C 1
ATOM 7144 O O . ALA A 1 943 ? 9.265 3.131 -27.157 1.00 95.19 943 ALA A O 1
ATOM 7145 N N . ILE A 1 944 ? 11.307 2.244 -26.853 1.00 96.31 944 ILE A N 1
ATOM 7146 C CA . ILE A 1 944 ? 11.469 2.648 -25.451 1.00 96.31 944 ILE A CA 1
ATOM 7147 C C . ILE A 1 944 ? 12.610 3.657 -25.379 1.00 96.31 944 ILE A C 1
ATOM 7149 O O . ILE A 1 944 ? 13.731 3.343 -25.775 1.00 96.31 944 ILE A O 1
ATOM 7153 N N . LEU A 1 945 ? 12.349 4.867 -24.888 1.00 95.06 945 LEU A N 1
ATOM 7154 C CA . LEU A 1 945 ? 13.322 5.960 -24.904 1.00 95.06 945 LEU A CA 1
ATOM 7155 C C . LEU A 1 945 ? 13.759 6.335 -23.484 1.00 95.06 945 LEU A C 1
ATOM 7157 O O . LEU A 1 945 ? 12.968 6.882 -22.706 1.00 95.06 945 LEU A O 1
ATOM 7161 N N . GLY A 1 946 ? 15.040 6.094 -23.189 1.00 93.12 946 GLY A N 1
ATOM 7162 C CA . GLY A 1 946 ? 15.638 6.324 -21.873 1.00 93.12 946 GLY A CA 1
ATOM 7163 C C . GLY A 1 946 ? 15.218 5.295 -20.821 1.00 93.12 946 GLY A C 1
ATOM 7164 O O . GLY A 1 946 ? 14.668 4.253 -21.152 1.00 93.12 946 GLY A O 1
ATOM 7165 N N . CYS A 1 947 ? 15.511 5.579 -19.552 1.00 93.38 947 CYS A N 1
ATOM 7166 C CA . CYS A 1 947 ? 15.026 4.828 -18.389 1.00 93.38 947 CYS A CA 1
ATOM 7167 C C . CYS A 1 947 ? 14.707 5.776 -17.218 1.00 93.38 947 CYS A C 1
ATOM 7169 O O . CYS A 1 947 ? 15.050 6.969 -17.256 1.00 93.38 947 CYS A O 1
ATOM 7171 N N . GLN A 1 948 ? 14.081 5.255 -16.157 1.00 92.50 948 GLN A N 1
ATOM 7172 C CA . GLN A 1 948 ? 13.719 6.048 -14.979 1.00 92.50 948 GLN A CA 1
ATOM 7173 C C . GLN A 1 948 ? 14.812 6.051 -13.903 1.00 92.50 948 GLN A C 1
ATOM 7175 O O . GLN A 1 948 ? 15.633 5.142 -13.806 1.00 92.50 948 GLN A O 1
ATOM 7180 N N . HIS A 1 949 ? 14.827 7.127 -13.119 1.00 91.75 949 HIS A N 1
ATOM 7181 C CA . HIS A 1 949 ? 15.565 7.273 -11.865 1.00 91.75 949 HIS A CA 1
ATOM 7182 C C . HIS A 1 949 ? 14.900 8.421 -11.101 1.00 91.75 949 HIS A C 1
ATOM 7184 O O . HIS A 1 949 ? 15.111 9.587 -11.439 1.00 91.75 949 HIS A O 1
ATOM 7190 N N . TYR A 1 950 ? 14.073 8.101 -10.108 1.00 88.44 950 TYR A N 1
ATOM 7191 C CA . TYR A 1 950 ? 13.234 9.088 -9.412 1.00 88.44 950 TYR A CA 1
ATOM 7192 C C . TYR A 1 950 ? 14.044 10.057 -8.541 1.00 88.44 950 TYR A C 1
ATOM 7194 O O . TYR A 1 950 ? 13.610 11.171 -8.270 1.00 88.44 950 TYR A O 1
ATOM 7202 N N . GLY A 1 951 ? 15.275 9.671 -8.205 1.00 90.00 951 GLY A N 1
ATOM 7203 C CA . GLY A 1 951 ? 16.219 10.462 -7.428 1.00 90.00 951 GLY A CA 1
ATOM 7204 C C . GLY A 1 951 ? 16.740 9.651 -6.251 1.00 90.00 951 GLY A C 1
ATOM 7205 O O . GLY A 1 951 ? 16.132 8.667 -5.850 1.00 90.00 951 GLY A O 1
ATOM 7206 N N . ASP A 1 952 ? 17.884 10.059 -5.717 1.00 92.12 952 ASP A N 1
ATOM 7207 C CA . ASP A 1 952 ? 18.566 9.348 -4.628 1.00 92.12 952 ASP A CA 1
ATOM 7208 C C . ASP A 1 952 ? 17.713 9.318 -3.356 1.00 92.12 952 ASP A C 1
ATOM 7210 O O . ASP A 1 952 ? 17.743 8.345 -2.612 1.00 92.12 952 ASP A O 1
ATOM 7214 N N . HIS A 1 953 ? 16.893 10.356 -3.163 1.00 91.44 953 HIS A N 1
ATOM 7215 C CA . HIS A 1 953 ? 15.987 10.474 -2.028 1.00 91.44 953 HIS A CA 1
ATOM 7216 C C . HIS A 1 953 ? 14.976 9.323 -1.945 1.00 91.44 953 HIS A C 1
ATOM 7218 O O . HIS A 1 953 ? 14.673 8.882 -0.845 1.00 91.44 953 HIS A O 1
ATOM 7224 N N . GLU A 1 954 ? 14.485 8.797 -3.073 1.00 92.81 954 GLU A N 1
ATOM 7225 C CA . GLU A 1 954 ? 13.556 7.655 -3.072 1.00 92.81 954 GLU A CA 1
ATOM 7226 C C . GLU A 1 954 ? 14.251 6.356 -2.638 1.00 92.81 954 GLU A C 1
ATOM 7228 O O . GLU A 1 954 ? 13.668 5.552 -1.914 1.00 92.81 954 GLU A O 1
ATOM 7233 N N . ILE A 1 955 ? 15.521 6.167 -3.019 1.00 94.81 955 ILE A N 1
ATOM 7234 C CA . ILE A 1 955 ? 16.320 5.014 -2.575 1.00 94.81 955 ILE A CA 1
ATOM 7235 C C . ILE A 1 955 ? 16.590 5.112 -1.076 1.00 94.81 955 ILE A C 1
ATOM 7237 O O . ILE A 1 955 ? 16.362 4.146 -0.354 1.00 94.81 955 ILE A O 1
ATOM 7241 N N . GLU A 1 956 ? 17.062 6.270 -0.608 1.00 94.69 956 GLU A N 1
ATOM 7242 C CA . GLU A 1 956 ? 17.317 6.509 0.815 1.00 94.69 956 GLU A CA 1
ATOM 7243 C C . GLU A 1 956 ? 16.049 6.329 1.650 1.00 94.69 956 GLU A C 1
ATOM 7245 O O . GLU A 1 956 ? 16.082 5.657 2.678 1.00 94.69 956 GLU A O 1
ATOM 7250 N N . ARG A 1 957 ? 14.918 6.869 1.183 1.00 93.88 957 ARG A N 1
ATOM 7251 C CA . ARG A 1 957 ? 13.614 6.715 1.831 1.00 93.88 957 ARG A CA 1
ATOM 7252 C C . ARG A 1 957 ? 13.210 5.251 1.956 1.00 93.88 957 ARG A C 1
ATOM 7254 O O . ARG A 1 957 ? 12.810 4.828 3.039 1.00 93.88 957 ARG A O 1
ATOM 7261 N N . PHE A 1 958 ? 13.311 4.477 0.876 1.00 95.06 958 PHE A N 1
ATOM 7262 C CA . PHE A 1 958 ? 12.916 3.070 0.895 1.00 95.06 958 PHE A CA 1
ATOM 7263 C C . PHE A 1 958 ? 13.873 2.215 1.740 1.00 95.06 958 PHE A C 1
ATOM 7265 O O . PHE A 1 958 ? 13.425 1.387 2.531 1.00 95.06 958 PHE A O 1
ATOM 7272 N N . ALA A 1 959 ? 15.185 2.446 1.639 1.00 95.19 959 ALA A N 1
ATOM 7273 C CA . ALA A 1 959 ? 16.192 1.756 2.447 1.00 95.19 959 ALA A CA 1
ATOM 7274 C C . ALA A 1 959 ? 16.062 2.075 3.947 1.00 95.19 959 ALA A C 1
ATOM 7276 O O . ALA A 1 959 ? 16.232 1.191 4.791 1.00 95.19 959 ALA A O 1
ATOM 7277 N N . ALA A 1 960 ? 15.664 3.303 4.294 1.00 94.44 960 ALA A N 1
ATOM 7278 C CA . ALA A 1 960 ? 15.409 3.693 5.675 1.00 94.44 960 ALA A CA 1
ATOM 7279 C C . ALA A 1 960 ? 14.269 2.890 6.324 1.00 94.44 960 ALA A C 1
ATOM 7281 O O . ALA A 1 960 ? 14.313 2.672 7.533 1.00 94.44 960 ALA A O 1
ATOM 7282 N N . LEU A 1 961 ? 13.289 2.386 5.557 1.00 93.69 961 LEU A N 1
ATOM 7283 C CA . LEU A 1 961 ? 12.254 1.484 6.091 1.00 93.69 961 LEU A CA 1
ATOM 7284 C C . LEU A 1 961 ? 12.840 0.165 6.619 1.00 93.69 961 LEU A C 1
ATOM 7286 O O . LEU A 1 961 ? 12.277 -0.422 7.539 1.00 93.69 961 LEU A O 1
ATOM 7290 N N . ALA A 1 962 ? 13.969 -0.282 6.063 1.00 93.12 962 ALA A N 1
ATOM 7291 C CA . ALA A 1 962 ? 14.726 -1.444 6.529 1.00 93.12 962 ALA A CA 1
ATOM 7292 C C . ALA A 1 962 ? 15.807 -1.083 7.566 1.00 93.12 962 ALA A C 1
ATOM 7294 O O . ALA A 1 962 ? 16.522 -1.960 8.050 1.00 93.12 962 ALA A O 1
ATOM 7295 N N . GLY A 1 963 ? 15.952 0.202 7.908 1.00 93.75 963 GLY A N 1
ATOM 7296 C CA . GLY A 1 963 ? 17.016 0.676 8.787 1.00 93.75 963 GLY A CA 1
ATOM 7297 C C . GLY A 1 963 ? 18.409 0.631 8.153 1.00 93.75 963 GLY A C 1
ATOM 7298 O O . GLY A 1 963 ? 19.390 0.495 8.887 1.00 93.75 963 GLY A O 1
ATOM 7299 N N . GLU A 1 964 ? 18.507 0.744 6.824 1.00 94.75 964 GLU A N 1
ATOM 7300 C CA . GLU A 1 964 ? 19.775 0.761 6.088 1.00 94.75 964 GLU A CA 1
ATOM 7301 C C . GLU A 1 964 ? 20.191 2.177 5.658 1.00 94.75 964 GLU A C 1
ATOM 7303 O O . GLU A 1 964 ? 19.373 2.977 5.205 1.00 94.75 964 GLU A O 1
ATOM 7308 N N . GLU A 1 965 ? 21.488 2.472 5.782 1.00 94.19 965 GLU A N 1
ATOM 7309 C CA . GLU A 1 965 ? 22.122 3.667 5.211 1.00 94.19 965 GLU A CA 1
ATOM 7310 C C . GLU A 1 965 ? 22.595 3.392 3.780 1.00 94.19 965 GLU A C 1
ATOM 7312 O O . GLU A 1 965 ? 22.939 2.262 3.427 1.00 94.19 965 GLU A O 1
ATOM 7317 N N . VAL A 1 966 ? 22.645 4.443 2.965 1.00 93.19 966 VAL A N 1
ATOM 7318 C CA . VAL A 1 966 ? 22.881 4.361 1.521 1.00 93.19 966 VAL A CA 1
ATOM 7319 C C . VAL A 1 966 ? 24.024 5.305 1.143 1.00 93.19 966 VAL A C 1
ATOM 7321 O O . VAL A 1 966 ? 24.076 6.430 1.628 1.00 93.19 966 VAL A O 1
ATOM 7324 N N . ASP A 1 967 ? 24.939 4.872 0.271 1.00 87.88 967 ASP A N 1
ATOM 7325 C CA . ASP A 1 967 ? 26.021 5.721 -0.246 1.00 87.88 967 ASP A CA 1
ATOM 7326 C C . ASP A 1 967 ? 25.580 6.428 -1.533 1.00 87.88 967 ASP A C 1
ATOM 7328 O O . ASP A 1 967 ? 25.433 5.805 -2.585 1.00 87.88 967 ASP A O 1
ATOM 7332 N N . THR A 1 968 ? 25.363 7.741 -1.463 1.00 88.12 968 THR A N 1
ATOM 7333 C CA . THR A 1 968 ? 24.989 8.556 -2.630 1.00 88.12 968 THR A CA 1
ATOM 7334 C C . THR A 1 968 ? 26.196 9.187 -3.341 1.00 88.12 968 THR A C 1
ATOM 7336 O O . THR A 1 968 ? 26.027 9.894 -4.346 1.00 88.12 968 THR A O 1
ATOM 7339 N N . ASP A 1 969 ? 27.434 8.931 -2.900 1.00 81.62 969 ASP A N 1
ATOM 7340 C CA . ASP A 1 969 ? 28.628 9.491 -3.533 1.00 81.62 969 ASP A CA 1
ATOM 7341 C C . ASP A 1 969 ? 28.794 8.963 -4.972 1.00 81.62 969 ASP A C 1
ATOM 7343 O O . ASP A 1 969 ? 28.745 7.774 -5.273 1.00 81.62 969 ASP A O 1
ATOM 7347 N N . ARG A 1 970 ? 29.030 9.885 -5.910 1.00 78.62 970 ARG A N 1
ATOM 7348 C CA . ARG A 1 970 ? 29.255 9.593 -7.336 1.00 78.62 970 ARG A CA 1
ATOM 7349 C C . ARG A 1 970 ? 30.724 9.370 -7.697 1.00 78.62 970 ARG A C 1
ATOM 7351 O O . ARG A 1 970 ? 31.064 9.414 -8.885 1.00 78.62 970 ARG A O 1
ATOM 7358 N N . GLY A 1 971 ? 31.602 9.248 -6.706 1.00 65.94 971 GLY A N 1
ATOM 7359 C CA . GLY A 1 971 ? 33.024 8.949 -6.846 1.00 65.94 971 GLY A CA 1
ATOM 7360 C C . GLY A 1 971 ? 33.316 7.465 -7.069 1.00 65.94 971 GLY A C 1
ATOM 7361 O O . GLY A 1 971 ? 34.362 7.142 -7.626 1.00 65.94 971 GLY A O 1
ATOM 7362 N N . THR A 1 972 ? 32.395 6.583 -6.678 1.00 58.47 972 THR A N 1
ATOM 7363 C CA . THR A 1 972 ? 32.504 5.120 -6.805 1.00 58.47 972 THR A CA 1
ATOM 7364 C C . THR A 1 972 ? 32.004 4.601 -8.156 1.00 58.47 972 THR A C 1
ATOM 7366 O O . THR A 1 972 ? 32.521 3.599 -8.640 1.00 58.47 972 THR A O 1
ATOM 7369 N N . GLY A 1 973 ? 31.069 5.308 -8.804 1.00 67.12 973 GLY A N 1
ATOM 7370 C CA . GLY A 1 973 ? 30.544 4.947 -10.121 1.00 67.12 973 GLY A CA 1
ATOM 7371 C C . GLY A 1 973 ? 29.459 5.901 -10.635 1.00 67.12 973 GLY A C 1
ATOM 7372 O O . GLY A 1 973 ? 28.846 6.659 -9.881 1.00 67.12 973 GLY A O 1
ATOM 7373 N N . ARG A 1 974 ? 29.240 5.921 -11.957 1.00 73.50 974 ARG A N 1
ATOM 7374 C CA . ARG A 1 974 ? 28.203 6.731 -12.627 1.00 73.50 974 ARG A CA 1
ATOM 7375 C C . ARG A 1 974 ? 27.617 5.974 -13.810 1.00 73.50 974 ARG A C 1
ATOM 7377 O O . ARG A 1 974 ? 28.266 5.121 -14.398 1.00 73.50 974 ARG A O 1
ATOM 7384 N N . GLY A 1 975 ? 26.417 6.366 -14.237 1.00 76.75 975 GLY A N 1
ATOM 7385 C CA . GLY A 1 975 ? 25.794 5.760 -15.414 1.00 76.75 975 GLY A CA 1
ATOM 7386 C C . GLY A 1 975 ? 25.442 4.300 -15.143 1.00 76.75 975 GLY A C 1
ATOM 7387 O O . GLY A 1 975 ? 24.614 4.055 -14.268 1.00 76.75 975 GLY A O 1
ATOM 7388 N N . ALA A 1 976 ? 26.042 3.379 -15.902 1.00 74.25 976 ALA A N 1
ATOM 7389 C CA . ALA A 1 976 ? 25.868 1.936 -15.725 1.00 74.25 976 ALA A CA 1
ATOM 7390 C C . ALA A 1 976 ? 26.523 1.427 -14.428 1.00 74.25 976 ALA A C 1
ATOM 7392 O O . ALA A 1 976 ? 25.935 0.596 -13.748 1.00 74.25 976 ALA A O 1
ATOM 7393 N N . ASP A 1 977 ? 27.655 2.015 -14.028 1.00 78.75 977 ASP A N 1
ATOM 7394 C CA . ASP A 1 977 ? 28.394 1.640 -12.812 1.00 78.75 977 ASP A CA 1
ATOM 7395 C C . ASP A 1 977 ? 27.828 2.292 -11.539 1.00 78.75 977 ASP A C 1
ATOM 7397 O O . ASP A 1 977 ? 28.450 2.247 -10.481 1.00 78.75 977 ASP A O 1
ATOM 7401 N N . LEU A 1 978 ? 26.682 2.978 -11.632 1.00 85.31 978 LEU A N 1
ATOM 7402 C CA . LEU A 1 978 ? 26.046 3.580 -10.463 1.00 85.31 978 LEU A CA 1
ATOM 7403 C C . LEU A 1 978 ? 25.548 2.474 -9.525 1.00 85.31 978 LEU A C 1
ATOM 7405 O O . LEU A 1 978 ? 24.703 1.672 -9.928 1.00 85.31 978 LEU A O 1
ATOM 7409 N N . ALA A 1 979 ? 26.035 2.511 -8.289 1.00 89.94 979 ALA A N 1
ATOM 7410 C CA . ALA A 1 979 ? 25.637 1.663 -7.177 1.00 89.94 979 ALA A CA 1
ATOM 7411 C C . ALA A 1 979 ? 25.604 2.500 -5.891 1.00 89.94 979 ALA A C 1
ATOM 7413 O O . ALA A 1 979 ? 26.257 3.542 -5.816 1.00 89.94 979 ALA A O 1
ATOM 7414 N N . TYR A 1 980 ? 24.860 2.028 -4.900 1.00 91.31 980 TYR A N 1
ATOM 7415 C CA . TYR A 1 980 ? 24.583 2.725 -3.646 1.00 91.31 980 TYR A CA 1
ATOM 7416 C C . TYR A 1 980 ? 25.141 2.004 -2.407 1.00 91.31 980 TYR A C 1
ATOM 7418 O O . TYR A 1 980 ? 24.857 2.377 -1.270 1.00 91.31 980 TYR A O 1
ATOM 7426 N N . GLY A 1 981 ? 25.932 0.946 -2.612 1.00 88.88 981 GLY A N 1
ATOM 7427 C CA . GLY A 1 981 ? 26.658 0.259 -1.540 1.00 88.88 981 GLY A CA 1
ATOM 7428 C C . GLY A 1 981 ? 25.801 -0.626 -0.623 1.00 88.88 981 GLY A C 1
ATOM 7429 O O . GLY A 1 981 ? 26.336 -1.167 0.343 1.00 88.88 981 GLY A O 1
ATOM 7430 N N . SER A 1 982 ? 24.515 -0.811 -0.934 1.00 92.38 982 SER A N 1
ATOM 7431 C CA . SER A 1 982 ? 23.589 -1.737 -0.264 1.00 92.38 982 SER A CA 1
ATOM 7432 C C . SER A 1 982 ? 22.890 -2.611 -1.309 1.00 92.38 982 SER A C 1
ATOM 7434 O O . SER A 1 982 ? 22.481 -2.121 -2.362 1.00 92.38 982 SER A O 1
ATOM 7436 N N . GLU A 1 983 ? 22.720 -3.904 -1.010 1.00 95.06 983 GLU A N 1
ATOM 7437 C CA . GLU A 1 983 ? 21.991 -4.840 -1.879 1.00 95.06 983 GLU A CA 1
ATOM 7438 C C . GLU A 1 983 ? 20.537 -4.397 -2.091 1.00 95.06 983 GLU A C 1
ATOM 7440 O O . GLU A 1 983 ? 20.041 -4.459 -3.218 1.00 95.06 983 GLU A O 1
ATOM 7445 N N . LEU A 1 984 ? 19.885 -3.891 -1.037 1.00 96.06 984 LEU A N 1
ATOM 7446 C CA . LEU A 1 984 ? 18.528 -3.352 -1.084 1.00 96.06 984 LEU A CA 1
ATOM 7447 C C . LEU A 1 984 ? 18.466 -2.075 -1.929 1.00 96.06 984 LEU A C 1
ATOM 7449 O O . LEU A 1 984 ? 17.607 -1.949 -2.805 1.00 96.06 984 LEU A O 1
ATOM 7453 N N . ALA A 1 985 ? 19.394 -1.143 -1.704 1.00 95.50 985 ALA A N 1
ATOM 7454 C CA . ALA A 1 985 ? 19.459 0.108 -2.454 1.00 95.50 985 ALA A CA 1
ATOM 7455 C C . ALA A 1 985 ? 19.728 -0.138 -3.949 1.00 95.50 985 ALA A C 1
ATOM 7457 O O . ALA A 1 985 ? 19.068 0.444 -4.813 1.00 95.50 985 ALA A O 1
ATOM 7458 N N . ASP A 1 986 ? 20.634 -1.063 -4.267 1.00 95.69 986 ASP A N 1
ATOM 7459 C CA . ASP A 1 986 ? 20.932 -1.460 -5.641 1.00 95.69 986 ASP A CA 1
ATOM 7460 C C . ASP A 1 986 ? 19.781 -2.256 -6.271 1.00 95.69 986 ASP A C 1
ATOM 7462 O O . ASP A 1 986 ? 19.531 -2.131 -7.472 1.00 95.69 986 ASP A O 1
ATOM 7466 N N . ALA A 1 987 ? 19.035 -3.043 -5.488 1.00 96.69 987 ALA A N 1
ATOM 7467 C CA . ALA A 1 987 ? 17.799 -3.678 -5.942 1.00 96.69 987 ALA A CA 1
ATOM 7468 C C . ALA A 1 987 ? 16.725 -2.637 -6.282 1.00 96.69 987 ALA A C 1
ATOM 7470 O O . ALA A 1 987 ? 16.071 -2.768 -7.317 1.00 96.69 987 ALA A O 1
ATOM 7471 N N . TYR A 1 988 ? 16.586 -1.578 -5.481 1.00 96.19 988 TYR A N 1
ATOM 7472 C CA . TYR A 1 988 ? 15.659 -0.479 -5.759 1.00 96.19 988 TYR A CA 1
ATOM 7473 C C . TYR A 1 988 ? 16.101 0.343 -6.977 1.00 96.19 988 TYR A C 1
ATOM 7475 O O . TYR A 1 988 ? 15.290 0.669 -7.844 1.00 96.19 988 TYR A O 1
ATOM 7483 N N . LEU A 1 989 ? 17.402 0.612 -7.121 1.00 95.44 989 LEU A N 1
ATOM 7484 C CA . LEU A 1 989 ? 17.956 1.218 -8.330 1.00 95.44 989 LEU A CA 1
ATOM 7485 C C . LEU A 1 989 ? 17.637 0.373 -9.567 1.00 95.44 989 LEU A C 1
ATOM 7487 O O . LEU A 1 989 ? 17.194 0.916 -10.585 1.00 95.44 989 LEU A O 1
ATOM 7491 N N . ARG A 1 990 ? 17.807 -0.952 -9.471 1.00 95.81 990 ARG A N 1
ATOM 7492 C CA . ARG A 1 990 ? 17.446 -1.851 -10.567 1.00 95.81 990 ARG A CA 1
ATOM 7493 C C . ARG A 1 990 ? 15.950 -1.883 -10.853 1.00 95.81 990 ARG A C 1
ATOM 7495 O O . ARG A 1 990 ? 15.530 -1.991 -12.004 1.00 95.81 990 ARG A O 1
ATOM 7502 N N . HIS A 1 991 ? 15.140 -1.721 -9.814 1.00 95.00 991 HIS A N 1
ATOM 7503 C CA . HIS A 1 991 ? 13.704 -1.571 -9.958 1.00 95.00 991 HIS A CA 1
ATOM 7504 C C . HIS A 1 991 ? 13.316 -0.322 -10.743 1.00 95.00 991 HIS A C 1
ATOM 7506 O O . HIS A 1 991 ? 12.469 -0.400 -11.632 1.00 95.00 991 HIS A O 1
ATOM 7512 N N . MET A 1 992 ? 13.962 0.814 -10.472 1.00 93.69 992 MET A N 1
ATOM 7513 C CA . MET A 1 992 ? 13.716 2.056 -11.207 1.00 93.69 992 MET A CA 1
ATOM 7514 C C . MET A 1 992 ? 14.132 1.964 -12.679 1.00 93.69 992 MET A C 1
ATOM 7516 O O . MET A 1 992 ? 13.428 2.479 -13.545 1.00 93.69 992 MET A O 1
ATOM 7520 N N . ARG A 1 993 ? 15.273 1.335 -12.979 1.00 94.12 993 ARG A N 1
ATOM 7521 C CA . ARG A 1 993 ? 15.850 1.337 -14.331 1.00 94.12 993 ARG A CA 1
ATOM 7522 C C . ARG A 1 993 ? 15.410 0.121 -15.139 1.00 94.12 993 ARG A C 1
ATOM 7524 O O . ARG A 1 993 ? 14.650 0.266 -16.096 1.00 94.12 993 ARG A O 1
ATOM 7531 N N . GLU A 1 994 ? 15.898 -1.058 -14.771 1.00 95.44 994 GLU A N 1
ATOM 7532 C CA . GLU A 1 994 ? 15.743 -2.287 -15.542 1.00 95.44 994 GLU A CA 1
ATOM 7533 C C . GLU A 1 994 ? 14.328 -2.875 -15.417 1.00 95.44 994 GLU A C 1
ATOM 7535 O O . GLU A 1 994 ? 13.741 -3.257 -16.431 1.00 95.44 994 GLU A O 1
ATOM 7540 N N . ASP A 1 995 ? 13.729 -2.895 -14.219 1.00 94.62 995 ASP A N 1
ATOM 7541 C CA . ASP A 1 995 ? 12.391 -3.483 -14.040 1.00 94.62 995 ASP A CA 1
ATOM 7542 C C . ASP A 1 995 ? 11.294 -2.616 -14.677 1.00 94.62 995 ASP A C 1
ATOM 7544 O O . ASP A 1 995 ? 10.434 -3.154 -15.376 1.00 94.62 995 ASP A O 1
ATOM 7548 N N . GLN A 1 996 ? 11.325 -1.282 -14.519 1.00 93.06 996 GLN A N 1
ATOM 7549 C CA . GLN A 1 996 ? 10.368 -0.409 -15.222 1.00 93.06 996 GLN A CA 1
ATOM 7550 C C . GLN A 1 996 ? 10.524 -0.498 -16.746 1.00 93.06 996 GLN A C 1
ATOM 7552 O O . GLN A 1 996 ? 9.526 -0.496 -17.470 1.00 93.06 996 GLN A O 1
ATOM 7557 N N . THR A 1 997 ? 11.758 -0.623 -17.248 1.00 94.81 997 THR A N 1
ATOM 7558 C CA . THR A 1 997 ? 12.026 -0.814 -18.683 1.00 94.81 997 THR A CA 1
ATOM 7559 C C . THR A 1 997 ? 11.485 -2.151 -19.177 1.00 94.81 997 THR A C 1
ATOM 7561 O O . THR A 1 997 ? 10.769 -2.173 -20.178 1.00 94.81 997 THR A O 1
ATOM 7564 N N . MET A 1 998 ? 11.708 -3.247 -18.447 1.00 93.44 998 MET A N 1
ATOM 7565 C CA . MET A 1 998 ? 11.095 -4.537 -18.768 1.00 93.44 998 MET A CA 1
ATOM 7566 C C . MET A 1 998 ? 9.566 -4.451 -18.736 1.00 93.44 998 MET A C 1
ATOM 7568 O O . MET A 1 998 ? 8.922 -4.880 -19.686 1.00 93.44 998 MET A O 1
ATOM 7572 N N . GLN A 1 999 ? 8.960 -3.857 -17.705 1.00 90.31 999 GLN A N 1
ATOM 7573 C CA . GLN A 1 999 ? 7.500 -3.711 -17.608 1.00 90.31 999 GLN A CA 1
ATOM 7574 C C . GLN A 1 999 ? 6.902 -2.908 -18.772 1.00 90.31 999 GLN A C 1
ATOM 7576 O O . GLN A 1 999 ? 5.789 -3.220 -19.205 1.00 90.31 999 GLN A O 1
ATOM 7581 N N . ALA A 1 1000 ? 7.627 -1.907 -19.284 1.00 91.62 1000 ALA A N 1
ATOM 7582 C CA . ALA A 1 1000 ? 7.249 -1.149 -20.474 1.00 91.62 1000 ALA A CA 1
ATOM 7583 C C . ALA A 1 1000 ? 7.334 -2.002 -21.749 1.00 91.62 1000 ALA A C 1
ATOM 7585 O O . ALA A 1 1000 ? 6.361 -2.067 -22.499 1.00 91.62 1000 ALA A O 1
ATOM 7586 N N . ILE A 1 1001 ? 8.443 -2.720 -21.956 1.00 92.25 1001 ILE A N 1
ATOM 7587 C CA . ILE A 1 1001 ? 8.632 -3.639 -23.094 1.00 92.25 1001 ILE A CA 1
ATOM 7588 C C . ILE A 1 1001 ? 7.553 -4.733 -23.095 1.00 92.25 1001 ILE A C 1
ATOM 7590 O O . ILE A 1 1001 ? 6.908 -4.997 -24.108 1.00 92.25 1001 ILE A O 1
ATOM 7594 N N . LEU A 1 1002 ? 7.290 -5.325 -21.932 1.00 88.62 1002 LEU A N 1
ATOM 7595 C CA . LEU A 1 1002 ? 6.321 -6.398 -21.737 1.00 88.62 1002 LEU A CA 1
ATOM 7596 C C . LEU A 1 1002 ? 4.872 -5.998 -22.053 1.00 88.62 1002 LEU A C 1
ATOM 7598 O O . LEU A 1 1002 ? 4.015 -6.878 -22.150 1.00 88.62 1002 LEU A O 1
ATOM 7602 N N . ARG A 1 1003 ? 4.551 -4.706 -22.226 1.00 84.56 1003 ARG A N 1
ATOM 7603 C CA . ARG A 1 1003 ? 3.216 -4.288 -22.693 1.00 84.56 1003 ARG A CA 1
ATOM 7604 C C . ARG A 1 1003 ? 2.934 -4.706 -24.123 1.00 84.56 1003 ARG A C 1
ATOM 7606 O O . ARG A 1 1003 ? 1.782 -5.000 -24.431 1.00 84.56 1003 ARG A O 1
ATOM 7613 N N . PHE A 1 1004 ? 3.968 -4.786 -24.949 1.00 84.38 1004 PHE A N 1
ATOM 7614 C CA . PHE A 1 1004 ? 3.846 -5.201 -26.340 1.00 84.38 1004 PHE A CA 1
ATOM 7615 C C . PHE A 1 1004 ? 3.687 -6.723 -26.479 1.00 84.38 1004 PHE A C 1
ATOM 7617 O O . PHE A 1 1004 ? 3.127 -7.185 -27.461 1.00 84.38 1004 PHE A O 1
ATOM 7624 N N . ALA A 1 1005 ? 4.053 -7.494 -25.447 1.00 77.94 1005 ALA A N 1
ATOM 7625 C CA . ALA A 1 1005 ? 3.884 -8.952 -25.385 1.00 77.94 1005 ALA A CA 1
ATOM 7626 C C . ALA A 1 1005 ? 2.568 -9.410 -24.709 1.00 77.94 1005 ALA A C 1
ATOM 7628 O O . ALA A 1 1005 ? 2.413 -10.576 -24.352 1.00 77.94 1005 ALA A O 1
ATOM 7629 N N . ARG A 1 1006 ? 1.618 -8.496 -24.450 1.00 71.62 1006 ARG A N 1
ATOM 7630 C CA . ARG A 1 1006 ? 0.331 -8.817 -23.791 1.00 71.62 1006 ARG A CA 1
ATOM 7631 C C . ARG A 1 1006 ? -0.773 -9.266 -24.744 1.00 71.62 1006 ARG A C 1
ATOM 7633 O O . ARG A 1 1006 ? -1.779 -9.788 -24.261 1.00 71.62 1006 ARG A O 1
ATOM 7640 N N . GLY A 1 1007 ? -0.629 -8.997 -26.039 1.00 61.62 1007 GLY A N 1
ATOM 7641 C CA . GLY A 1 1007 ? -1.594 -9.400 -27.058 1.00 61.62 1007 GLY A CA 1
ATOM 7642 C C . GLY A 1 1007 ? -1.321 -10.794 -27.617 1.00 61.62 1007 GLY A C 1
ATOM 7643 O O . GLY A 1 1007 ? -0.365 -11.458 -27.236 1.00 61.62 1007 GLY A O 1
ATOM 7644 N N . ASP A 1 1008 ? -2.151 -11.207 -28.573 1.00 62.06 1008 ASP A N 1
ATOM 7645 C CA . ASP A 1 1008 ? -1.979 -12.455 -29.330 1.00 62.06 1008 ASP A CA 1
ATOM 7646 C C . ASP A 1 1008 ? -0.989 -12.279 -30.511 1.00 62.06 1008 ASP A C 1
ATOM 7648 O O . ASP A 1 1008 ? -1.087 -12.963 -31.527 1.00 62.06 1008 ASP A O 1
ATOM 7652 N N . SER A 1 1009 ? -0.071 -11.305 -30.437 1.00 65.44 1009 SER A N 1
ATOM 7653 C CA . SER A 1 1009 ? 0.906 -11.017 -31.495 1.00 65.44 1009 SER A CA 1
ATOM 7654 C C . SER A 1 1009 ? 2.257 -10.594 -30.931 1.00 65.44 1009 SER A C 1
ATOM 7656 O O . SER A 1 1009 ? 2.291 -9.807 -29.988 1.00 65.44 1009 SER A O 1
ATOM 7658 N N . GLY A 1 1010 ? 3.340 -11.060 -31.557 1.00 75.56 1010 GLY A N 1
ATOM 7659 C CA . GLY A 1 1010 ? 4.706 -10.653 -31.233 1.00 75.56 1010 GLY A CA 1
ATOM 7660 C C . GLY A 1 1010 ? 5.013 -9.197 -31.562 1.00 75.56 1010 GLY A C 1
ATOM 7661 O O . GLY A 1 1010 ? 4.268 -8.532 -32.293 1.00 75.56 1010 GLY A O 1
ATOM 7662 N N . ALA A 1 1011 ? 6.132 -8.708 -31.028 1.00 87.31 1011 ALA A N 1
ATOM 7663 C CA . ALA A 1 1011 ? 6.559 -7.324 -31.186 1.00 87.31 1011 ALA A CA 1
ATOM 7664 C C . ALA A 1 1011 ? 8.082 -7.177 -31.281 1.00 87.31 1011 ALA A C 1
ATOM 7666 O O . ALA A 1 1011 ? 8.837 -7.845 -30.575 1.00 87.31 1011 ALA A O 1
ATOM 7667 N N . THR A 1 1012 ? 8.526 -6.233 -32.110 1.00 89.38 1012 THR A N 1
ATOM 7668 C CA . THR A 1 1012 ? 9.913 -5.760 -32.149 1.00 89.38 1012 THR A CA 1
ATOM 7669 C C . THR A 1 1012 ? 10.000 -4.422 -31.429 1.00 89.38 1012 THR A C 1
ATOM 7671 O O . THR A 1 1012 ? 9.345 -3.451 -31.809 1.00 89.38 1012 THR A O 1
ATOM 7674 N N . VAL A 1 1013 ? 10.819 -4.365 -30.382 1.00 93.19 1013 VAL A N 1
ATOM 7675 C CA . VAL A 1 1013 ? 10.961 -3.197 -29.514 1.00 93.19 1013 VAL A CA 1
ATOM 7676 C C . VAL A 1 1013 ? 12.387 -2.664 -29.583 1.00 93.19 1013 VAL A C 1
ATOM 7678 O O . VAL A 1 1013 ? 13.341 -3.362 -29.251 1.00 93.19 1013 VAL A O 1
ATOM 7681 N N . VAL A 1 1014 ? 12.553 -1.405 -29.980 1.00 93.38 1014 VAL A N 1
ATOM 7682 C CA . VAL A 1 1014 ? 13.856 -0.729 -29.999 1.00 93.38 1014 VAL A CA 1
ATOM 7683 C C . VAL A 1 1014 ? 14.024 0.085 -28.721 1.00 93.38 1014 VAL A C 1
ATOM 7685 O O . VAL A 1 1014 ? 13.348 1.089 -28.511 1.00 93.38 1014 VAL A O 1
ATOM 7688 N N . ALA A 1 1015 ? 14.925 -0.339 -27.841 1.00 95.50 1015 ALA A N 1
ATOM 7689 C CA . ALA A 1 1015 ? 15.152 0.292 -26.549 1.00 95.50 1015 ALA A CA 1
ATOM 7690 C C . ALA A 1 1015 ? 16.403 1.178 -26.576 1.00 95.50 1015 ALA A C 1
ATOM 7692 O O . ALA A 1 1015 ? 17.533 0.692 -26.560 1.00 95.50 1015 ALA A O 1
ATOM 7693 N N . ARG A 1 1016 ? 16.228 2.503 -26.567 1.00 93.25 1016 ARG A N 1
ATOM 7694 C CA . ARG A 1 1016 ? 17.311 3.497 -26.486 1.00 93.25 1016 ARG A CA 1
ATOM 7695 C C . ARG A 1 1016 ? 17.800 3.686 -25.050 1.00 93.25 1016 ARG A C 1
ATOM 7697 O O . ARG A 1 1016 ? 17.806 4.789 -24.506 1.00 93.25 1016 ARG A O 1
ATOM 7704 N N . THR A 1 1017 ? 18.218 2.588 -24.437 1.00 92.25 1017 THR A N 1
ATOM 7705 C CA . THR A 1 1017 ? 18.780 2.513 -23.088 1.00 92.25 1017 THR A CA 1
ATOM 7706 C C . THR A 1 1017 ? 19.565 1.210 -22.936 1.00 92.25 1017 THR A C 1
ATOM 7708 O O . THR A 1 1017 ? 19.244 0.220 -23.590 1.00 92.25 1017 THR A O 1
ATOM 7711 N N . SER A 1 1018 ? 20.574 1.196 -22.064 1.00 88.88 1018 SER A N 1
ATOM 7712 C CA . SER A 1 1018 ? 21.229 -0.041 -21.622 1.00 88.88 1018 SER A CA 1
ATOM 7713 C C . SER A 1 1018 ? 20.583 -0.672 -20.387 1.00 88.88 1018 SER A C 1
ATOM 7715 O O . SER A 1 1018 ? 21.052 -1.715 -19.949 1.00 88.88 1018 SER A O 1
ATOM 7717 N N . ALA A 1 1019 ? 19.550 -0.052 -19.805 1.00 94.31 1019 ALA A N 1
ATOM 7718 C CA . ALA A 1 1019 ? 18.828 -0.562 -18.639 1.00 94.31 1019 ALA A CA 1
ATOM 7719 C C . ALA A 1 1019 ? 17.863 -1.694 -19.035 1.00 94.31 1019 ALA A C 1
ATOM 7721 O O . ALA A 1 1019 ? 16.649 -1.590 -18.869 1.00 94.31 1019 ALA A O 1
ATOM 7722 N N . LEU A 1 1020 ? 18.409 -2.762 -19.612 1.00 93.88 1020 LEU A N 1
ATOM 7723 C CA . LEU A 1 1020 ? 17.686 -3.966 -20.000 1.00 93.88 1020 LEU A CA 1
ATOM 7724 C C . LEU A 1 1020 ? 18.038 -5.080 -19.020 1.00 93.88 1020 LEU A C 1
ATOM 7726 O O . LEU A 1 1020 ? 19.208 -5.263 -18.687 1.00 93.88 1020 LEU A O 1
ATOM 7730 N N . ARG A 1 1021 ? 17.030 -5.824 -18.558 1.00 93.56 1021 ARG A N 1
ATOM 7731 C CA . ARG A 1 1021 ? 17.278 -7.036 -17.774 1.00 93.56 1021 ARG A CA 1
ATOM 7732 C C . ARG A 1 1021 ? 17.889 -8.120 -18.657 1.00 93.56 1021 ARG A C 1
ATOM 7734 O O . ARG A 1 1021 ? 17.616 -8.185 -19.853 1.00 93.56 1021 ARG A O 1
ATOM 7741 N N . GLU A 1 1022 ? 18.680 -8.981 -18.033 1.00 90.94 1022 GLU A N 1
ATOM 7742 C CA . GLU A 1 1022 ? 19.312 -10.138 -18.675 1.00 90.94 1022 GLU A CA 1
ATOM 7743 C C . GLU A 1 1022 ? 18.307 -11.186 -19.180 1.00 90.94 1022 GLU A C 1
ATOM 7745 O O . GLU A 1 1022 ? 18.629 -11.945 -20.084 1.00 90.94 1022 GLU A O 1
ATOM 7750 N N . ASP A 1 1023 ? 17.080 -11.192 -18.646 1.00 92.69 1023 ASP A N 1
ATOM 7751 C CA . ASP A 1 1023 ? 15.993 -12.087 -19.053 1.00 92.69 1023 ASP A CA 1
ATOM 7752 C C . ASP A 1 1023 ? 15.140 -11.549 -20.220 1.00 92.69 1023 ASP A C 1
ATOM 7754 O O . ASP A 1 1023 ? 14.092 -12.115 -20.533 1.00 92.69 1023 ASP A O 1
ATOM 7758 N N . LEU A 1 1024 ? 15.557 -10.458 -20.876 1.00 92.94 1024 LEU A N 1
ATOM 7759 C CA . LEU A 1 1024 ? 14.933 -9.966 -22.108 1.00 92.94 1024 LEU A CA 1
ATOM 7760 C C . LEU A 1 1024 ? 15.631 -10.533 -23.357 1.00 92.94 1024 LEU A C 1
ATOM 7762 O O . LEU A 1 1024 ? 16.862 -10.523 -23.420 1.00 92.94 1024 LEU A O 1
ATOM 7766 N N . PRO A 1 1025 ? 14.876 -10.903 -24.410 1.00 90.88 1025 PRO A N 1
ATOM 7767 C CA . PRO A 1 1025 ? 15.441 -11.392 -25.667 1.00 90.88 1025 PRO A CA 1
ATOM 7768 C C . PRO A 1 1025 ? 16.055 -10.245 -26.483 1.00 90.88 1025 PRO A C 1
ATOM 7770 O O . PRO A 1 1025 ? 15.435 -9.673 -27.386 1.00 90.88 1025 PRO A O 1
ATOM 7773 N N . THR A 1 1026 ? 17.286 -9.862 -26.135 1.00 89.31 1026 THR A N 1
ATOM 7774 C CA . THR A 1 1026 ? 18.044 -8.831 -26.853 1.00 89.31 1026 THR A CA 1
ATOM 7775 C C . THR A 1 1026 ? 18.726 -9.452 -28.068 1.00 89.31 1026 THR A C 1
ATOM 7777 O O . THR A 1 1026 ? 19.824 -9.989 -27.970 1.00 89.31 1026 THR A O 1
ATOM 7780 N N . VAL A 1 1027 ? 18.066 -9.379 -29.224 1.00 81.94 1027 VAL A N 1
ATOM 7781 C CA . VAL A 1 1027 ? 18.472 -10.089 -30.453 1.00 81.94 1027 VAL A CA 1
ATOM 7782 C C . VAL A 1 1027 ? 19.432 -9.294 -31.341 1.00 81.94 1027 VAL A C 1
ATOM 7784 O O . VAL A 1 1027 ? 19.903 -9.800 -32.357 1.00 81.94 1027 VAL A O 1
ATOM 7787 N N . GLY A 1 1028 ? 19.711 -8.035 -30.998 1.00 73.12 1028 GLY A N 1
ATOM 7788 C CA . GLY A 1 1028 ? 20.613 -7.194 -31.776 1.00 73.12 1028 GLY A CA 1
ATOM 7789 C C . GLY A 1 1028 ? 20.850 -5.811 -31.181 1.00 73.12 1028 GLY A C 1
ATOM 7790 O O . GLY A 1 1028 ? 20.237 -5.405 -30.188 1.00 73.12 1028 GLY A O 1
ATOM 7791 N N . ARG A 1 1029 ? 21.758 -5.071 -31.820 1.00 71.88 1029 ARG A N 1
ATOM 7792 C CA . ARG A 1 1029 ? 22.090 -3.687 -31.473 1.00 71.88 1029 ARG A CA 1
ATOM 7793 C C . ARG A 1 1029 ? 21.604 -2.736 -32.560 1.00 71.88 1029 ARG A C 1
ATOM 7795 O O . ARG A 1 1029 ? 21.669 -3.035 -33.747 1.00 71.88 1029 ARG A O 1
ATOM 7802 N N . ALA A 1 1030 ? 21.140 -1.583 -32.116 1.00 66.19 1030 ALA A N 1
ATOM 7803 C CA . ALA A 1 1030 ? 20.934 -0.387 -32.906 1.00 66.19 1030 ALA A CA 1
ATOM 7804 C C . ALA A 1 1030 ? 21.832 0.720 -32.330 1.00 66.19 1030 ALA A C 1
ATOM 7806 O O . ALA A 1 1030 ? 22.338 0.608 -31.211 1.00 66.19 1030 ALA A O 1
ATOM 7807 N N . GLN A 1 1031 ? 22.039 1.811 -33.054 1.00 62.50 1031 GLN A N 1
ATOM 7808 C CA . GLN A 1 1031 ? 22.799 2.945 -32.520 1.00 62.50 1031 GLN A CA 1
ATOM 7809 C C . GLN A 1 1031 ? 22.298 4.249 -33.116 1.00 62.50 1031 GLN A C 1
ATOM 7811 O O . GLN A 1 1031 ? 21.816 4.257 -34.233 1.00 62.50 1031 GLN A O 1
ATOM 7816 N N . VAL A 1 1032 ? 22.423 5.361 -32.396 1.00 58.00 1032 VAL A N 1
ATOM 7817 C CA . VAL A 1 1032 ? 22.261 6.702 -32.975 1.00 58.00 1032 VAL A CA 1
ATOM 7818 C C . VAL A 1 1032 ? 23.626 7.373 -32.935 1.00 58.00 1032 VAL A C 1
ATOM 7820 O O . VAL A 1 1032 ? 24.095 7.720 -31.849 1.00 58.00 1032 VAL A O 1
ATOM 7823 N N . ALA A 1 1033 ? 24.278 7.489 -34.091 1.00 54.22 1033 ALA A N 1
ATOM 7824 C CA . ALA A 1 1033 ? 25.605 8.086 -34.215 1.00 54.22 1033 ALA A CA 1
ATOM 7825 C C . ALA A 1 1033 ? 25.497 9.608 -34.392 1.00 54.22 1033 ALA A C 1
ATOM 7827 O O . ALA A 1 1033 ? 24.660 10.075 -35.161 1.00 54.22 1033 ALA A O 1
ATOM 7828 N N . GLU A 1 1034 ? 26.338 10.385 -33.698 1.00 47.88 1034 GLU A N 1
ATOM 7829 C CA . GLU A 1 1034 ? 26.440 11.836 -33.915 1.00 47.88 1034 GLU A CA 1
ATOM 7830 C C . GLU A 1 1034 ? 27.607 12.151 -34.859 1.00 47.88 1034 GLU A C 1
ATOM 7832 O O . GLU A 1 1034 ? 28.757 11.831 -34.552 1.00 47.88 1034 GLU A O 1
ATOM 7837 N N . THR A 1 1035 ? 27.353 12.840 -35.974 1.00 45.94 1035 THR A N 1
ATOM 7838 C CA . THR A 1 1035 ? 28.428 13.360 -36.835 1.00 45.94 1035 THR A CA 1
ATOM 7839 C C . THR A 1 1035 ? 28.816 14.798 -36.442 1.00 45.94 1035 THR A C 1
ATOM 7841 O O . THR A 1 1035 ? 27.981 15.647 -36.109 1.00 45.94 1035 THR A O 1
ATOM 7844 N N . TRP A 1 1036 ? 30.126 15.082 -36.398 1.00 43.88 1036 TRP A N 1
ATOM 7845 C CA . TRP A 1 1036 ? 30.673 16.347 -35.884 1.00 43.88 1036 TRP A CA 1
ATOM 7846 C C . TRP A 1 1036 ? 30.253 17.566 -36.719 1.00 43.88 1036 TRP A C 1
ATOM 7848 O O . TRP A 1 1036 ? 30.348 17.567 -37.943 1.00 43.88 1036 TRP A O 1
ATOM 7858 N N . SER A 1 1037 ? 29.896 18.669 -36.048 1.00 47.06 1037 SER A N 1
ATOM 7859 C CA . SER A 1 1037 ? 29.519 19.914 -36.735 1.00 47.06 1037 SER A CA 1
ATOM 7860 C C . SER A 1 1037 ? 30.706 20.625 -37.394 1.00 47.06 1037 SER A C 1
ATOM 7862 O O . SER A 1 1037 ? 31.844 20.560 -36.921 1.00 47.06 1037 SER A O 1
ATOM 7864 N N . GLU A 1 1038 ? 30.432 21.433 -38.422 1.00 44.09 1038 GLU A N 1
ATOM 7865 C CA . GLU A 1 1038 ? 31.433 22.224 -39.162 1.00 44.09 1038 GLU A CA 1
ATOM 7866 C C . GLU A 1 1038 ? 32.278 23.137 -38.241 1.00 44.09 1038 GLU A C 1
ATOM 7868 O O . GLU A 1 1038 ? 33.471 23.380 -38.459 1.00 44.09 1038 GLU A O 1
ATOM 7873 N N . THR A 1 1039 ? 31.683 23.591 -37.132 1.00 47.25 1039 THR A N 1
ATOM 7874 C CA . THR A 1 1039 ? 32.361 24.361 -36.079 1.00 47.25 1039 THR A CA 1
ATOM 7875 C C . THR A 1 1039 ? 33.376 23.525 -35.295 1.00 47.25 1039 THR A C 1
ATOM 7877 O O . THR A 1 1039 ? 34.475 24.012 -35.010 1.00 47.25 1039 THR A O 1
ATOM 7880 N N . ALA A 1 1040 ? 33.033 22.283 -34.937 1.00 50.16 1040 ALA A N 1
ATOM 7881 C CA . ALA A 1 1040 ? 33.949 21.381 -34.244 1.00 50.16 1040 ALA A CA 1
ATOM 7882 C C . ALA A 1 1040 ? 35.126 21.008 -35.155 1.00 50.16 1040 ALA A C 1
ATOM 7884 O O . ALA A 1 1040 ? 36.281 21.113 -34.742 1.00 50.16 1040 ALA A O 1
ATOM 7885 N N . THR A 1 1041 ? 34.844 20.754 -36.434 1.00 53.47 1041 THR A N 1
ATOM 7886 C CA . THR A 1 1041 ? 35.838 20.538 -37.495 1.00 53.47 1041 THR A CA 1
ATOM 7887 C C . THR A 1 1041 ? 36.765 21.743 -37.684 1.00 53.47 1041 THR A C 1
ATOM 7889 O O . THR A 1 1041 ? 37.979 21.597 -37.840 1.00 53.47 1041 THR A O 1
ATOM 7892 N N . THR A 1 1042 ? 36.229 22.963 -37.605 1.00 54.34 1042 THR A N 1
ATOM 7893 C CA . THR A 1 1042 ? 37.014 24.201 -37.721 1.00 54.34 1042 THR A CA 1
ATOM 7894 C C . THR A 1 1042 ? 37.954 24.400 -36.526 1.00 54.34 1042 THR A C 1
ATOM 7896 O O . THR A 1 1042 ? 39.132 24.722 -36.707 1.00 54.34 1042 THR A O 1
ATOM 7899 N N . ILE A 1 1043 ? 37.473 24.156 -35.303 1.00 58.12 1043 ILE A N 1
ATOM 7900 C CA . ILE A 1 1043 ? 38.294 24.189 -34.081 1.00 58.12 1043 ILE A CA 1
ATOM 7901 C C . ILE A 1 1043 ? 39.376 23.100 -34.134 1.00 58.12 1043 ILE A C 1
ATOM 7903 O O . ILE A 1 1043 ? 40.540 23.389 -33.840 1.00 58.12 1043 ILE A O 1
ATOM 7907 N N . ALA A 1 1044 ? 39.012 21.890 -34.575 1.00 55.06 1044 ALA A N 1
ATOM 7908 C CA . ALA A 1 1044 ? 39.911 20.751 -34.734 1.00 55.06 1044 ALA A CA 1
ATOM 7909 C C . ALA A 1 1044 ? 41.045 21.039 -35.736 1.00 55.06 1044 ALA A C 1
ATOM 7911 O O . ALA A 1 1044 ? 42.219 20.778 -35.473 1.00 55.06 1044 ALA A O 1
ATOM 7912 N N . ARG A 1 1045 ? 40.722 21.670 -36.870 1.00 54.47 1045 ARG A N 1
ATOM 7913 C CA . ARG A 1 1045 ? 41.709 22.106 -37.868 1.00 54.47 1045 ARG A CA 1
ATOM 7914 C C . ARG A 1 1045 ? 42.659 23.166 -37.307 1.00 54.47 1045 ARG A C 1
ATOM 7916 O O . ARG A 1 1045 ? 43.853 23.129 -37.599 1.00 54.47 1045 ARG A O 1
ATOM 7923 N N . HIS A 1 1046 ? 42.154 24.115 -36.518 1.00 62.12 1046 HIS A N 1
ATOM 7924 C CA . HIS A 1 1046 ? 42.966 25.239 -36.056 1.00 62.12 1046 HIS A CA 1
ATOM 7925 C C . HIS A 1 1046 ? 43.868 24.931 -34.871 1.00 62.12 1046 HIS A C 1
ATOM 7927 O O . HIS A 1 1046 ? 45.015 25.384 -34.896 1.00 62.12 1046 HIS A O 1
ATOM 7933 N N . TYR A 1 1047 ? 43.449 24.133 -33.884 1.00 59.56 1047 TYR A N 1
ATOM 7934 C CA . TYR A 1 1047 ? 44.358 23.824 -32.775 1.00 59.56 1047 TYR A CA 1
ATOM 7935 C C . TYR A 1 1047 ? 45.620 23.108 -33.281 1.00 59.56 1047 TYR A C 1
ATOM 7937 O O . TYR A 1 1047 ? 46.715 23.425 -32.826 1.00 59.56 1047 TYR A O 1
ATOM 7945 N N . ARG A 1 1048 ? 45.495 22.252 -34.312 1.00 61.47 1048 ARG A N 1
ATOM 7946 C CA . ARG A 1 1048 ? 46.615 21.569 -34.990 1.00 61.47 1048 ARG A CA 1
ATOM 7947 C C . ARG A 1 1048 ? 47.645 22.526 -35.594 1.00 61.47 1048 ARG A C 1
ATOM 7949 O O . ARG A 1 1048 ? 48.781 22.118 -35.808 1.00 61.47 1048 ARG A O 1
ATOM 7956 N N . THR A 1 1049 ? 47.293 23.791 -35.820 1.00 57.88 1049 THR A N 1
ATOM 7957 C CA . THR A 1 1049 ? 48.202 24.830 -36.340 1.00 57.88 1049 THR A CA 1
ATOM 7958 C C . THR A 1 1049 ? 48.853 25.700 -35.257 1.00 57.88 1049 THR A C 1
ATOM 7960 O O . THR A 1 1049 ? 49.773 26.458 -35.568 1.00 57.88 1049 THR A O 1
ATOM 7963 N N . LEU A 1 1050 ? 48.406 25.600 -33.998 1.00 70.44 1050 LEU A N 1
ATOM 7964 C CA . LEU A 1 1050 ? 48.953 26.357 -32.863 1.00 70.44 1050 LEU A CA 1
ATOM 7965 C C . LEU A 1 1050 ? 50.282 25.755 -32.373 1.00 70.44 1050 LEU A C 1
ATOM 7967 O O . LEU A 1 1050 ? 50.826 24.864 -33.007 1.00 70.44 1050 LEU A O 1
ATOM 7971 N N . GLY A 1 1051 ? 50.876 26.274 -31.293 1.00 62.44 1051 GLY A N 1
ATOM 7972 C CA . GLY A 1 1051 ? 52.088 25.710 -30.676 1.00 62.44 1051 GLY A CA 1
ATOM 7973 C C . GLY A 1 1051 ? 51.829 24.364 -29.983 1.00 62.44 1051 GLY A C 1
ATOM 7974 O O . GLY A 1 1051 ? 50.686 23.937 -29.858 1.00 62.44 1051 GLY A O 1
ATOM 7975 N N . ARG A 1 1052 ? 52.887 23.632 -29.582 1.00 71.06 1052 ARG A N 1
ATOM 7976 C CA . ARG A 1 1052 ? 52.741 22.328 -28.888 1.00 71.06 1052 ARG A CA 1
ATOM 7977 C C . ARG A 1 1052 ? 51.875 22.462 -27.634 1.00 71.06 1052 ARG A C 1
ATOM 7979 O O . ARG A 1 1052 ? 51.029 21.615 -27.414 1.00 71.06 1052 ARG A O 1
ATOM 7986 N N . GLU A 1 1053 ? 52.014 23.566 -26.913 1.00 80.25 1053 GLU A N 1
ATOM 7987 C CA . GLU A 1 1053 ? 51.057 24.018 -25.905 1.00 80.25 1053 GLU A CA 1
ATOM 7988 C C . GLU A 1 1053 ? 50.277 25.222 -26.444 1.00 80.25 1053 GLU A C 1
ATOM 7990 O O . GLU A 1 1053 ? 50.849 26.095 -27.108 1.00 80.25 1053 GLU A O 1
ATOM 7995 N N . PHE A 1 1054 ? 48.979 25.275 -26.165 1.00 78.75 1054 PHE A N 1
ATOM 7996 C CA . PHE A 1 1054 ? 48.088 26.357 -26.568 1.00 78.75 1054 PHE A CA 1
ATOM 7997 C C . PHE A 1 1054 ? 46.931 26.502 -25.574 1.00 78.75 1054 PHE A C 1
ATOM 7999 O O . PHE A 1 1054 ? 46.587 25.582 -24.839 1.00 78.75 1054 PHE A O 1
ATOM 8006 N N . THR A 1 1055 ? 46.305 27.670 -25.521 1.00 80.12 1055 THR A N 1
ATOM 8007 C CA . THR A 1 1055 ? 45.206 27.961 -24.595 1.00 80.12 1055 THR A CA 1
ATOM 8008 C C . THR A 1 1055 ? 43.873 28.081 -25.324 1.00 80.12 1055 THR A C 1
ATOM 8010 O O . THR A 1 1055 ? 43.797 28.277 -26.538 1.00 80.12 1055 THR A O 1
ATOM 8013 N N . THR A 1 1056 ? 42.779 28.059 -24.559 1.00 76.19 1056 THR A N 1
ATOM 8014 C CA . THR A 1 1056 ? 41.442 28.381 -25.100 1.00 76.19 1056 THR A CA 1
ATOM 8015 C C . THR A 1 1056 ? 41.415 29.755 -25.790 1.00 76.19 1056 THR A C 1
ATOM 8017 O O . THR A 1 1056 ? 40.649 29.959 -26.728 1.00 76.19 1056 THR A O 1
ATOM 8020 N N . ALA A 1 1057 ? 42.207 30.724 -25.314 1.00 73.50 1057 ALA A N 1
ATOM 8021 C CA . ALA A 1 1057 ? 42.261 32.062 -25.901 1.00 73.50 1057 ALA A CA 1
ATOM 8022 C C . ALA A 1 1057 ? 42.934 32.055 -27.282 1.00 73.50 1057 ALA A C 1
ATOM 8024 O O . ALA A 1 1057 ? 42.445 32.738 -28.175 1.00 73.50 1057 ALA A O 1
ATOM 8025 N N . ASP A 1 1058 ? 43.966 31.228 -27.466 1.00 73.94 1058 ASP A N 1
ATOM 8026 C CA . ASP A 1 1058 ? 44.705 31.110 -28.729 1.00 73.94 1058 ASP A CA 1
ATOM 8027 C C . ASP A 1 1058 ? 43.839 30.493 -29.836 1.00 73.94 1058 ASP A C 1
ATOM 8029 O O . ASP A 1 1058 ? 43.859 30.945 -30.977 1.00 73.94 1058 ASP A O 1
ATOM 8033 N N . VAL A 1 1059 ? 42.997 29.513 -29.489 1.00 71.94 1059 VAL A N 1
ATOM 8034 C CA . VAL A 1 1059 ? 42.007 28.945 -30.420 1.00 71.94 1059 VAL A CA 1
ATOM 8035 C C . VAL A 1 1059 ? 40.951 29.993 -30.773 1.00 71.94 1059 VAL A C 1
ATOM 8037 O O . VAL A 1 1059 ? 40.643 30.194 -31.941 1.00 71.94 1059 VAL A O 1
ATOM 8040 N N . ARG A 1 1060 ? 40.443 30.734 -29.780 1.00 76.62 1060 ARG A N 1
ATOM 8041 C CA . ARG A 1 1060 ? 39.430 31.788 -29.979 1.00 76.62 1060 ARG A CA 1
ATOM 8042 C C . ARG A 1 1060 ? 39.905 32.977 -30.809 1.00 76.62 1060 ARG A C 1
ATOM 8044 O O . ARG A 1 1060 ? 39.067 33.671 -31.369 1.00 76.62 1060 ARG A O 1
ATOM 8051 N N . GLU A 1 1061 ? 41.202 33.261 -30.838 1.00 67.88 1061 GLU A N 1
ATOM 8052 C CA . GLU A 1 1061 ? 41.753 34.312 -31.699 1.00 67.88 1061 GLU A CA 1
ATOM 8053 C C . GLU A 1 1061 ? 41.762 33.884 -33.179 1.00 67.88 1061 GLU A C 1
ATOM 8055 O O . GLU A 1 1061 ? 41.748 34.737 -34.064 1.00 67.88 1061 GLU A O 1
ATOM 8060 N N . ALA A 1 1062 ? 41.722 32.572 -33.441 1.00 61.72 1062 ALA A N 1
ATOM 8061 C CA . ALA A 1 1062 ? 41.753 31.984 -34.776 1.00 61.72 1062 ALA A CA 1
ATOM 8062 C C . ALA A 1 1062 ? 40.374 31.548 -35.312 1.00 61.72 1062 ALA A C 1
ATOM 8064 O O . ALA A 1 1062 ? 40.212 31.460 -36.526 1.00 61.72 1062 ALA A O 1
ATOM 8065 N N . VAL A 1 1063 ? 39.377 31.289 -34.452 1.00 66.38 1063 VAL A N 1
ATOM 8066 C CA . VAL A 1 1063 ? 38.018 30.875 -34.863 1.00 66.38 1063 VAL A CA 1
ATOM 8067 C C . VAL A 1 1063 ? 36.934 31.875 -34.432 1.00 66.38 1063 VAL A C 1
ATOM 8069 O O . VAL A 1 1063 ? 36.900 32.304 -33.280 1.00 66.38 1063 VAL A O 1
ATOM 8072 N N . ASP A 1 1064 ? 36.004 32.219 -35.333 1.00 62.66 1064 ASP A N 1
ATOM 8073 C CA . ASP A 1 1064 ? 34.901 33.168 -35.070 1.00 62.66 1064 ASP A CA 1
ATOM 8074 C C . ASP A 1 1064 ? 33.710 32.493 -34.359 1.00 62.66 1064 ASP A C 1
ATOM 8076 O O . ASP A 1 1064 ? 32.615 32.360 -34.898 1.00 62.66 1064 ASP A O 1
ATOM 8080 N N . VAL A 1 1065 ? 33.947 31.982 -33.144 1.00 68.19 1065 VAL A N 1
ATOM 8081 C CA . VAL A 1 1065 ? 32.958 31.216 -32.362 1.00 68.19 1065 VAL A CA 1
ATOM 8082 C C . VAL A 1 1065 ? 32.966 31.568 -30.873 1.00 68.19 1065 VAL A C 1
ATOM 8084 O O . VAL A 1 1065 ? 33.933 32.084 -30.302 1.00 68.19 1065 VAL A O 1
ATOM 8087 N N . GLY A 1 1066 ? 31.846 31.283 -30.203 1.00 62.81 1066 GLY A N 1
ATOM 8088 C CA . GLY A 1 1066 ? 31.611 31.674 -28.817 1.00 62.81 1066 GLY A CA 1
ATOM 8089 C C . GLY A 1 1066 ? 32.574 31.025 -27.797 1.00 62.81 1066 GLY A C 1
ATOM 8090 O O . GLY A 1 1066 ? 32.923 29.850 -27.917 1.00 62.81 1066 GLY A O 1
ATOM 8091 N N . PRO A 1 1067 ? 32.929 31.714 -26.689 1.00 60.69 1067 PRO A N 1
ATOM 8092 C CA . PRO A 1 1067 ? 33.869 31.211 -25.673 1.00 60.69 1067 PRO A CA 1
ATOM 8093 C C . PRO A 1 1067 ? 33.442 29.919 -24.968 1.00 60.69 1067 PRO A C 1
ATOM 8095 O O . PRO A 1 1067 ? 34.274 29.236 -24.369 1.00 60.69 1067 PRO A O 1
ATOM 8098 N N . ARG A 1 1068 ? 32.132 29.661 -24.917 1.00 55.38 1068 ARG A N 1
ATOM 8099 C CA . ARG A 1 1068 ? 31.552 28.444 -24.334 1.00 55.38 1068 ARG A CA 1
ATOM 8100 C C . ARG A 1 1068 ? 31.679 27.266 -25.297 1.00 55.38 1068 ARG A C 1
ATOM 8102 O O . ARG A 1 1068 ? 32.005 26.174 -24.862 1.00 55.38 1068 ARG A O 1
ATOM 8109 N N . GLN A 1 1069 ? 31.505 27.524 -26.590 1.00 56.38 1069 GLN A N 1
ATOM 8110 C CA . GLN A 1 1069 ? 31.552 26.521 -27.648 1.00 56.38 1069 GLN A CA 1
ATOM 8111 C C . GLN A 1 1069 ? 32.979 26.024 -27.887 1.00 56.38 1069 GLN A C 1
ATOM 8113 O O . GLN A 1 1069 ? 33.189 24.822 -27.931 1.00 56.38 1069 GLN A O 1
ATOM 8118 N N . VAL A 1 1070 ? 33.977 26.919 -27.881 1.00 65.25 1070 VAL A N 1
ATOM 8119 C CA . VAL A 1 1070 ? 35.396 26.513 -27.940 1.00 65.25 1070 VAL A CA 1
ATOM 8120 C C . VAL A 1 1070 ? 35.801 25.667 -26.734 1.00 65.25 1070 VAL A C 1
ATOM 8122 O O . VAL A 1 1070 ? 36.512 24.687 -26.890 1.00 65.25 1070 VAL A O 1
ATOM 8125 N N . ARG A 1 1071 ? 35.337 26.011 -25.524 1.00 66.69 1071 ARG A N 1
ATOM 8126 C CA . ARG A 1 1071 ? 35.638 25.211 -24.324 1.00 66.69 1071 ARG A CA 1
ATOM 8127 C C . ARG A 1 1071 ? 34.999 23.834 -24.364 1.00 66.69 1071 ARG A C 1
ATOM 8129 O O . ARG A 1 1071 ? 35.654 22.884 -23.969 1.00 66.69 1071 ARG A O 1
ATOM 8136 N N . ARG A 1 1072 ? 33.752 23.755 -24.824 1.00 62.41 1072 ARG A N 1
ATOM 8137 C CA . ARG A 1 1072 ? 33.039 22.492 -24.990 1.00 62.41 1072 ARG A CA 1
ATOM 8138 C C . ARG A 1 1072 ? 33.763 21.590 -25.995 1.00 62.41 1072 ARG A C 1
ATOM 8140 O O . ARG A 1 1072 ? 34.129 20.490 -25.626 1.00 62.41 1072 ARG A O 1
ATOM 8147 N N . VAL A 1 1073 ? 34.087 22.103 -27.184 1.00 59.50 1073 VAL A N 1
ATOM 8148 C CA . VAL A 1 1073 ? 34.783 21.326 -28.226 1.00 59.50 1073 VAL A CA 1
ATOM 8149 C C . VAL A 1 1073 ? 36.210 20.942 -27.818 1.00 59.50 1073 VAL A C 1
ATOM 8151 O O . VAL A 1 1073 ? 36.654 19.850 -28.127 1.00 59.50 1073 VAL A O 1
ATOM 8154 N N . LEU A 1 1074 ? 36.951 21.796 -27.103 1.00 64.69 1074 LEU A N 1
ATOM 8155 C CA . LEU A 1 1074 ? 38.276 21.419 -26.585 1.00 64.69 1074 LEU A CA 1
ATOM 8156 C C . LEU A 1 1074 ? 38.200 20.393 -25.445 1.00 64.69 1074 LEU A C 1
ATOM 8158 O O . LEU A 1 1074 ? 39.147 19.639 -25.271 1.00 64.69 1074 LEU A O 1
ATOM 8162 N N . ALA A 1 1075 ? 37.116 20.372 -24.663 1.00 58.09 1075 ALA A N 1
ATOM 8163 C CA . ALA A 1 1075 ? 36.887 19.309 -23.687 1.00 58.09 1075 ALA A CA 1
ATOM 8164 C C . ALA A 1 1075 ? 36.564 17.995 -24.406 1.00 58.09 1075 ALA A C 1
ATOM 8166 O O . ALA A 1 1075 ? 37.243 17.013 -24.165 1.00 58.09 1075 ALA A O 1
ATOM 8167 N N . GLU A 1 1076 ? 35.665 18.035 -25.395 1.00 51.00 1076 GLU A N 1
ATOM 8168 C CA . GLU A 1 1076 ? 35.345 16.899 -26.270 1.00 51.00 1076 GLU A CA 1
ATOM 8169 C C . GLU A 1 1076 ? 36.609 16.352 -26.978 1.00 51.00 1076 GLU A C 1
ATOM 8171 O O . GLU A 1 1076 ? 36.835 15.150 -26.994 1.00 51.00 1076 GLU A O 1
ATOM 8176 N N . LEU A 1 1077 ? 37.496 17.220 -27.489 1.00 52.47 1077 LEU A N 1
ATOM 8177 C CA . LEU A 1 1077 ? 38.782 16.827 -28.092 1.00 52.47 1077 LEU A CA 1
ATOM 8178 C C . LEU A 1 1077 ? 39.802 16.292 -27.074 1.00 52.47 1077 LEU A C 1
ATOM 8180 O O . LEU A 1 1077 ? 40.711 15.562 -27.464 1.00 52.47 1077 LEU A O 1
ATOM 8184 N N . ALA A 1 1078 ? 39.705 16.697 -25.806 1.00 54.00 1078 ALA A N 1
ATOM 8185 C CA . ALA A 1 1078 ? 40.575 16.195 -24.749 1.00 54.00 1078 ALA A CA 1
ATOM 8186 C C . ALA A 1 1078 ? 40.114 14.828 -24.240 1.00 54.00 1078 ALA A C 1
ATOM 8188 O O . ALA A 1 1078 ? 40.943 13.940 -24.063 1.00 54.00 1078 ALA A O 1
ATOM 8189 N N . ASP A 1 1079 ? 38.803 14.660 -24.085 1.00 45.88 1079 ASP A N 1
ATOM 8190 C CA . ASP A 1 1079 ? 38.162 13.394 -23.742 1.00 45.88 1079 ASP A CA 1
ATOM 8191 C C . ASP A 1 1079 ? 38.362 12.368 -24.876 1.00 45.88 1079 ASP A C 1
ATOM 8193 O O . ASP A 1 1079 ? 38.594 11.194 -24.610 1.00 45.88 1079 ASP A O 1
ATOM 8197 N N . ALA A 1 1080 ? 38.394 12.826 -26.136 1.00 43.31 1080 ALA A N 1
ATOM 8198 C CA . ALA A 1 1080 ? 38.723 12.018 -27.315 1.00 43.31 1080 ALA A CA 1
ATOM 8199 C C . ALA A 1 1080 ? 40.239 11.842 -27.577 1.00 43.31 1080 ALA A C 1
ATOM 8201 O O . ALA A 1 1080 ? 40.625 11.344 -28.631 1.00 43.31 1080 ALA A O 1
ATOM 8202 N N . GLY A 1 1081 ? 41.123 12.285 -26.672 1.00 42.16 1081 GLY A N 1
ATOM 8203 C CA . GLY A 1 1081 ? 42.568 12.002 -26.732 1.00 42.16 1081 GLY A CA 1
ATOM 8204 C C . GLY A 1 1081 ? 43.404 12.837 -27.717 1.00 42.16 1081 GLY A C 1
ATOM 8205 O O . GLY A 1 1081 ? 44.628 12.710 -27.756 1.00 42.16 1081 GLY A O 1
ATOM 8206 N N . TYR A 1 1082 ? 42.801 13.754 -28.477 1.00 47.00 1082 TYR A N 1
ATOM 8207 C CA . TYR A 1 1082 ? 43.514 14.577 -29.464 1.00 47.00 1082 TYR A CA 1
ATOM 8208 C C . TYR A 1 1082 ? 44.414 15.657 -28.850 1.00 47.00 1082 TYR A C 1
ATOM 8210 O O . TYR A 1 1082 ? 45.368 16.124 -29.488 1.00 47.00 1082 TYR A O 1
ATOM 8218 N N . ILE A 1 1083 ? 44.076 16.112 -27.641 1.00 59.88 1083 ILE A N 1
ATOM 8219 C CA . ILE A 1 1083 ? 44.804 17.139 -26.890 1.00 59.88 1083 ILE A CA 1
ATOM 8220 C C . ILE A 1 1083 ? 44.785 16.796 -25.401 1.00 59.88 1083 ILE A C 1
ATOM 8222 O O . ILE A 1 1083 ? 43.781 16.347 -24.873 1.00 59.88 1083 ILE A O 1
ATOM 8226 N N . ARG A 1 1084 ? 45.867 17.055 -24.670 1.00 70.62 1084 ARG A N 1
ATOM 8227 C CA . ARG A 1 1084 ? 45.910 16.818 -23.221 1.00 70.62 1084 ARG A CA 1
ATOM 8228 C C . ARG A 1 1084 ? 45.780 18.122 -22.461 1.00 70.62 1084 ARG A C 1
ATOM 8230 O O . ARG A 1 1084 ? 46.495 19.082 -22.736 1.00 70.62 1084 ARG A O 1
ATOM 8237 N N . ARG A 1 1085 ? 44.924 18.156 -21.444 1.00 78.56 1085 ARG A N 1
ATOM 8238 C CA . ARG A 1 1085 ? 44.885 19.279 -20.504 1.00 78.56 1085 ARG A CA 1
ATOM 8239 C C . ARG A 1 1085 ? 46.107 19.221 -19.586 1.00 78.56 1085 ARG A C 1
ATOM 8241 O O . ARG A 1 1085 ? 46.334 18.220 -18.917 1.00 78.56 1085 ARG A O 1
ATOM 8248 N N . VAL A 1 1086 ? 46.891 20.293 -19.545 1.00 77.69 1086 VAL A N 1
ATOM 8249 C CA . VAL A 1 1086 ? 48.026 20.412 -18.621 1.00 77.69 1086 VAL A CA 1
ATOM 8250 C C . VAL A 1 1086 ? 47.519 21.097 -17.350 1.00 77.69 1086 VAL A C 1
ATOM 8252 O O . VAL A 1 1086 ? 46.923 22.174 -17.426 1.00 77.69 1086 VAL A O 1
ATOM 8255 N N . GLU A 1 1087 ? 47.677 20.452 -16.190 1.00 51.25 1087 GLU A N 1
ATOM 8256 C CA . GLU A 1 1087 ? 47.246 20.994 -14.892 1.00 51.25 1087 GLU A CA 1
ATOM 8257 C C . GLU A 1 1087 ? 47.814 22.398 -14.631 1.00 51.25 1087 GLU A C 1
ATOM 8259 O O . GLU A 1 1087 ? 49.003 22.642 -14.839 1.00 51.25 1087 GLU A O 1
ATOM 8264 N N . GLU A 1 1088 ? 46.997 23.296 -14.063 1.00 50.12 1088 GLU A N 1
ATOM 8265 C CA . GLU A 1 1088 ? 47.515 24.488 -13.386 1.00 50.12 1088 GLU A CA 1
ATOM 8266 C C . GLU A 1 1088 ? 46.732 24.860 -12.118 1.00 50.12 1088 GLU A C 1
ATOM 8268 O O . GLU A 1 1088 ? 45.514 24.708 -12.013 1.00 50.12 1088 GLU A O 1
ATOM 8273 N N . ALA A 1 1089 ? 47.491 25.425 -11.172 1.00 49.81 1089 ALA A N 1
ATOM 8274 C CA . ALA A 1 1089 ? 47.045 26.028 -9.922 1.00 49.81 1089 ALA A CA 1
ATOM 8275 C C . ALA A 1 1089 ? 45.974 27.135 -10.118 1.00 49.81 1089 ALA A C 1
ATOM 8277 O O . ALA A 1 1089 ? 45.895 27.747 -11.188 1.00 49.81 1089 ALA A O 1
ATOM 8278 N N . PRO A 1 1090 ? 45.183 27.472 -9.075 1.00 38.22 1090 PRO A N 1
ATOM 8279 C CA . PRO A 1 1090 ? 44.032 28.367 -9.200 1.00 38.22 1090 PRO A CA 1
ATOM 8280 C C . PRO A 1 1090 ? 44.397 29.753 -9.765 1.00 38.22 1090 PRO A C 1
ATOM 8282 O O . PRO A 1 1090 ? 45.212 30.472 -9.185 1.00 38.22 1090 PRO A O 1
ATOM 8285 N N . GLY A 1 1091 ? 43.746 30.156 -10.867 1.00 50.31 1091 GLY A N 1
ATOM 8286 C CA . GLY A 1 1091 ? 43.802 31.525 -11.407 1.00 50.31 1091 GLY A CA 1
ATOM 8287 C C . GLY A 1 1091 ? 44.521 31.727 -12.749 1.00 50.31 1091 GLY A C 1
ATOM 8288 O O . GLY A 1 1091 ? 44.702 32.879 -13.148 1.00 50.31 1091 GLY A O 1
ATOM 8289 N N . ARG A 1 1092 ? 44.914 30.663 -13.464 1.00 55.47 1092 ARG A N 1
ATOM 8290 C CA . ARG A 1 1092 ? 45.461 30.747 -14.833 1.00 55.47 1092 ARG A CA 1
ATOM 8291 C C . ARG A 1 1092 ? 44.534 30.146 -15.896 1.00 55.47 1092 ARG A C 1
ATOM 8293 O O . ARG A 1 1092 ? 43.591 29.425 -15.585 1.00 55.47 1092 ARG A O 1
ATOM 8300 N N . ALA A 1 1093 ? 44.761 30.533 -17.153 1.00 58.56 1093 ALA A N 1
ATOM 8301 C CA . ALA A 1 1093 ? 43.992 30.065 -18.303 1.00 58.56 1093 ALA A CA 1
ATOM 8302 C C . ALA A 1 1093 ? 44.304 28.590 -18.601 1.00 58.56 1093 ALA A C 1
ATOM 8304 O O . ALA A 1 1093 ? 45.460 28.189 -18.563 1.00 58.56 1093 ALA A O 1
ATOM 8305 N N . THR A 1 1094 ? 43.277 27.797 -18.922 1.00 67.88 1094 THR A N 1
ATOM 8306 C CA . THR A 1 1094 ? 43.433 26.374 -19.251 1.00 67.88 1094 THR A CA 1
ATOM 8307 C C . THR A 1 1094 ? 44.339 26.191 -20.470 1.00 67.88 1094 THR A C 1
ATOM 8309 O O . THR A 1 1094 ? 44.012 26.685 -21.558 1.00 67.88 1094 THR A O 1
ATOM 8312 N N . THR A 1 1095 ? 45.451 25.483 -20.264 1.00 76.75 1095 THR A N 1
ATOM 8313 C CA . THR A 1 1095 ? 46.448 25.148 -21.286 1.00 76.75 1095 THR A CA 1
ATOM 8314 C C . THR A 1 1095 ? 46.252 23.702 -21.737 1.00 76.75 1095 THR A C 1
ATOM 8316 O O . THR A 1 1095 ? 46.042 22.807 -20.917 1.00 76.75 1095 THR A O 1
ATOM 8319 N N . TYR A 1 1096 ? 46.306 23.493 -23.045 1.00 78.31 1096 TYR A N 1
ATOM 8320 C CA . TYR A 1 1096 ? 46.196 22.209 -23.722 1.00 78.31 1096 TYR A CA 1
ATOM 8321 C C . TYR A 1 1096 ? 47.501 21.928 -24.467 1.00 78.31 1096 TYR A C 1
ATOM 8323 O O . TYR A 1 1096 ? 48.108 22.843 -25.021 1.00 78.31 1096 TYR A O 1
ATOM 8331 N N . GLU A 1 1097 ? 47.930 20.675 -24.492 1.00 77.00 1097 GLU A N 1
ATOM 8332 C CA . GLU A 1 1097 ? 49.082 20.206 -25.256 1.00 77.00 1097 GLU A CA 1
ATOM 8333 C C . GLU A 1 1097 ? 48.608 19.329 -26.421 1.00 77.00 1097 GLU A C 1
ATOM 8335 O O . GLU A 1 1097 ? 47.736 18.480 -26.246 1.00 77.00 1097 GLU A O 1
ATOM 8340 N N . ARG A 1 1098 ? 49.170 19.537 -27.615 1.00 65.19 1098 ARG A N 1
ATOM 8341 C CA . ARG A 1 1098 ? 48.950 18.684 -28.789 1.00 65.19 1098 ARG A CA 1
ATOM 8342 C C . ARG A 1 1098 ? 49.689 17.360 -28.637 1.00 65.19 1098 ARG A C 1
ATOM 8344 O O . ARG A 1 1098 ? 50.831 17.345 -28.182 1.00 65.19 1098 ARG A O 1
ATOM 8351 N N . VAL A 1 1099 ? 49.052 16.286 -29.083 1.00 57.31 1099 VAL A N 1
ATOM 8352 C CA . VAL A 1 1099 ? 49.649 14.951 -29.177 1.00 57.31 1099 VAL A CA 1
ATOM 8353 C C . VAL A 1 1099 ? 50.130 14.753 -30.627 1.00 57.31 1099 VAL A C 1
ATOM 8355 O O . VAL A 1 1099 ? 49.356 14.983 -31.554 1.00 57.31 1099 VAL A O 1
ATOM 8358 N N . ASP A 1 1100 ? 51.426 14.461 -30.829 1.00 38.59 1100 ASP A N 1
ATOM 8359 C CA . ASP A 1 1100 ? 52.099 14.469 -32.152 1.00 38.59 1100 ASP A CA 1
ATOM 8360 C C . ASP A 1 1100 ? 51.722 13.258 -33.040 1.00 38.59 1100 ASP A C 1
ATOM 8362 O O . ASP A 1 1100 ? 51.756 13.361 -34.265 1.00 38.59 1100 ASP A O 1
ATOM 8366 N N . GLU A 1 1101 ? 51.291 12.157 -32.425 1.00 40.00 1101 GLU A N 1
ATOM 8367 C CA . GLU A 1 1101 ? 50.603 11.018 -33.041 1.00 40.00 1101 GLU A CA 1
ATOM 8368 C C . GLU A 1 1101 ? 49.315 10.818 -32.230 1.00 40.00 1101 GLU A C 1
ATOM 8370 O O . GLU A 1 1101 ? 49.407 10.446 -31.057 1.00 40.00 1101 GLU A O 1
ATOM 8375 N N . PRO A 1 1102 ? 48.121 11.152 -32.755 1.00 30.59 1102 PRO A N 1
ATOM 8376 C CA . PRO A 1 1102 ? 46.891 10.799 -32.068 1.00 30.59 1102 PRO A CA 1
ATOM 8377 C C . PRO A 1 1102 ? 46.801 9.277 -32.103 1.00 30.59 1102 PRO A C 1
ATOM 8379 O O . PRO A 1 1102 ? 46.591 8.698 -33.165 1.00 30.59 1102 PRO A O 1
ATOM 8382 N N . GLY A 1 1103 ? 47.027 8.633 -30.963 1.00 27.66 1103 GLY A N 1
ATOM 8383 C CA . GLY A 1 1103 ? 46.726 7.219 -30.845 1.00 27.66 1103 GLY A CA 1
ATOM 8384 C C . GLY A 1 1103 ? 45.237 7.026 -31.119 1.00 27.66 1103 GLY A C 1
ATOM 8385 O O . GLY A 1 1103 ? 44.406 7.575 -30.397 1.00 27.66 1103 GLY A O 1
ATOM 8386 N N . ALA A 1 1104 ? 44.897 6.210 -32.118 1.00 33.25 1104 ALA A N 1
ATOM 8387 C CA . ALA A 1 1104 ? 43.942 5.155 -31.808 1.00 33.25 1104 ALA A CA 1
ATOM 8388 C C . ALA A 1 1104 ? 44.515 4.447 -30.569 1.00 33.25 1104 ALA A C 1
ATOM 8390 O O . ALA A 1 1104 ? 45.720 4.204 -30.512 1.00 33.25 1104 ALA A O 1
ATOM 8391 N N . GLY A 1 1105 ? 43.713 4.335 -29.515 1.00 29.78 1105 GLY A N 1
ATOM 8392 C CA . GLY A 1 1105 ? 44.194 4.151 -28.151 1.00 29.78 1105 GLY A CA 1
ATOM 8393 C C . GLY A 1 1105 ? 45.150 2.976 -27.942 1.00 29.78 1105 GLY A C 1
ATOM 8394 O O . GLY A 1 1105 ? 44.712 1.884 -27.619 1.00 29.78 1105 GLY A O 1
ATOM 8395 N N . GLU A 1 1106 ? 46.452 3.253 -27.944 1.00 26.39 1106 GLU A N 1
ATOM 8396 C CA . GLU A 1 1106 ? 47.430 2.503 -27.166 1.00 26.39 1106 GLU A CA 1
ATOM 8397 C C . GLU A 1 1106 ? 48.134 3.453 -26.197 1.00 26.39 1106 GLU A C 1
ATOM 8399 O O . GLU A 1 1106 ? 48.884 4.364 -26.559 1.00 26.39 1106 GLU A O 1
ATOM 8404 N N . VAL A 1 1107 ? 47.848 3.239 -24.919 1.00 26.02 1107 VAL A N 1
ATOM 8405 C CA . VAL A 1 1107 ? 48.605 3.769 -23.791 1.00 26.02 1107 VAL A CA 1
ATOM 8406 C C . VAL A 1 1107 ? 49.662 2.718 -23.439 1.00 26.02 1107 VAL A C 1
ATOM 8408 O O . VAL A 1 1107 ? 49.335 1.539 -23.340 1.00 26.02 1107 VAL A O 1
ATOM 8411 N N . GLU A 1 1108 ? 50.914 3.121 -23.171 1.00 26.00 1108 GLU A N 1
ATOM 8412 C CA . GLU A 1 1108 ? 51.792 2.306 -22.316 1.00 26.00 1108 GLU A CA 1
ATOM 8413 C C . GLU A 1 1108 ? 51.072 2.121 -20.974 1.00 26.00 1108 GLU A C 1
ATOM 8415 O O . GLU A 1 1108 ? 50.978 3.064 -20.184 1.00 26.00 1108 GLU A O 1
ATOM 8420 N N . LEU A 1 1109 ? 50.532 0.916 -20.766 1.00 27.33 1109 LEU A N 1
ATOM 8421 C CA . LEU A 1 1109 ? 49.754 0.501 -19.602 1.00 27.33 1109 LEU A CA 1
ATOM 8422 C C . LEU A 1 1109 ? 50.355 1.046 -18.289 1.00 27.33 1109 LEU A C 1
ATOM 8424 O O . LEU A 1 1109 ? 51.482 0.679 -17.937 1.00 27.33 1109 LEU A O 1
ATOM 8428 N N . PRO A 1 1110 ? 49.625 1.858 -17.500 1.00 27.17 1110 PRO A N 1
ATOM 8429 C CA . PRO A 1 1110 ? 49.843 1.866 -16.062 1.00 27.17 1110 PRO A CA 1
ATOM 8430 C C . PRO A 1 1110 ? 49.463 0.480 -15.512 1.00 27.17 1110 PRO A C 1
ATOM 8432 O O . PRO A 1 1110 ? 48.525 -0.152 -15.995 1.00 27.17 1110 PRO A O 1
ATOM 8435 N N . ASP A 1 1111 ? 50.197 -0.019 -14.515 1.00 29.44 1111 ASP A N 1
ATOM 8436 C CA . ASP A 1 1111 ? 49.920 -1.319 -13.885 1.00 29.44 1111 ASP A CA 1
ATOM 8437 C C . ASP A 1 1111 ? 48.437 -1.436 -13.474 1.00 29.44 1111 ASP A C 1
ATOM 8439 O O . ASP A 1 1111 ? 48.031 -0.780 -12.519 1.00 29.44 1111 ASP A O 1
ATOM 8443 N N . ARG A 1 1112 ? 47.673 -2.264 -14.213 1.00 27.30 1112 ARG A N 1
ATOM 8444 C CA . ARG A 1 1112 ? 46.331 -2.889 -14.024 1.00 27.30 1112 ARG A CA 1
ATOM 8445 C C . ARG A 1 1112 ? 45.277 -2.230 -13.101 1.00 27.30 1112 ARG A C 1
ATOM 8447 O O . ARG A 1 1112 ? 44.332 -2.904 -12.706 1.00 27.30 1112 ARG A O 1
ATOM 8454 N N . GLY A 1 1113 ? 45.404 -0.960 -12.731 1.00 31.47 1113 GLY A N 1
ATOM 8455 C CA . GLY A 1 1113 ? 44.604 -0.322 -11.679 1.00 31.47 1113 GLY A CA 1
ATOM 8456 C C . GLY A 1 1113 ? 43.829 0.926 -12.096 1.00 31.47 1113 GLY A C 1
ATOM 8457 O O . GLY A 1 1113 ? 42.986 1.375 -11.331 1.00 31.47 1113 GLY A O 1
ATOM 8458 N N . GLU A 1 1114 ? 44.070 1.485 -13.279 1.00 30.23 1114 GLU A N 1
ATOM 8459 C CA . GLU A 1 1114 ? 43.377 2.681 -13.771 1.00 30.23 1114 GLU A CA 1
ATOM 8460 C C . GLU A 1 1114 ? 43.200 2.572 -15.296 1.00 30.23 1114 GLU A C 1
ATOM 8462 O O . GLU A 1 1114 ? 44.126 2.146 -15.979 1.00 30.23 1114 GLU A O 1
ATOM 8467 N N . ALA A 1 1115 ? 42.043 3.013 -15.808 1.00 23.05 1115 ALA A N 1
ATOM 8468 C CA . ALA A 1 1115 ? 41.692 3.186 -17.229 1.00 23.05 1115 ALA A CA 1
ATOM 8469 C C . ALA A 1 1115 ? 41.045 1.995 -17.969 1.00 23.05 1115 ALA A C 1
ATOM 8471 O O . ALA A 1 1115 ? 41.488 1.554 -19.025 1.00 23.05 1115 ALA A O 1
ATOM 8472 N N . VAL A 1 1116 ? 39.888 1.574 -17.456 1.00 30.73 1116 VAL A N 1
ATOM 8473 C CA . VAL A 1 1116 ? 38.708 1.339 -18.304 1.00 30.73 1116 VAL A CA 1
ATOM 8474 C C . VAL A 1 1116 ? 38.229 2.719 -18.797 1.00 30.73 1116 VAL A C 1
ATOM 8476 O O . VAL A 1 1116 ? 38.183 3.646 -17.989 1.00 30.73 1116 VAL A O 1
ATOM 8479 N N . ALA A 1 1117 ? 37.868 2.831 -20.083 1.00 29.30 1117 ALA A N 1
ATOM 8480 C CA . ALA A 1 1117 ? 37.288 3.993 -20.790 1.00 29.30 1117 ALA A CA 1
ATOM 8481 C C . ALA A 1 1117 ? 38.248 4.933 -21.560 1.00 29.30 1117 ALA A C 1
ATOM 8483 O O . ALA A 1 1117 ? 38.822 5.856 -20.988 1.00 29.30 1117 ALA A O 1
ATOM 8484 N N . ALA A 1 1118 ? 38.312 4.753 -22.891 1.00 24.42 1118 ALA A N 1
ATOM 8485 C CA . ALA A 1 1118 ? 38.134 5.808 -23.908 1.00 24.42 1118 ALA A CA 1
ATOM 8486 C C . ALA A 1 1118 ? 38.233 5.224 -25.338 1.00 24.42 1118 ALA A C 1
ATOM 8488 O O . ALA A 1 1118 ? 39.303 4.811 -25.775 1.00 24.42 1118 ALA A O 1
ATOM 8489 N N . THR A 1 1119 ? 37.119 5.225 -26.076 1.00 25.81 1119 THR A N 1
ATOM 8490 C CA . THR A 1 1119 ? 37.028 4.949 -27.521 1.00 25.81 1119 THR A CA 1
ATOM 8491 C C . THR A 1 1119 ? 37.096 6.267 -28.297 1.00 25.81 1119 THR A C 1
ATOM 8493 O O . THR A 1 1119 ? 36.300 7.174 -28.043 1.00 25.81 1119 THR A O 1
ATOM 8496 N N . GLY A 1 1120 ? 38.047 6.389 -29.224 1.00 26.00 1120 GLY A N 1
ATOM 8497 C CA . GLY A 1 1120 ? 38.185 7.533 -30.129 1.00 26.00 1120 GLY A CA 1
ATOM 8498 C C . GLY A 1 1120 ? 37.549 7.265 -31.496 1.00 26.00 1120 GLY A C 1
ATOM 8499 O O . GLY A 1 1120 ? 37.630 6.152 -31.998 1.00 26.00 1120 GLY A O 1
ATOM 8500 N N . HIS A 1 1121 ? 36.953 8.300 -32.099 1.00 27.41 1121 HIS A N 1
ATOM 8501 C CA . HIS A 1 1121 ? 36.518 8.335 -33.500 1.00 27.41 1121 HIS A CA 1
ATOM 8502 C C . HIS A 1 1121 ? 37.153 9.531 -34.212 1.00 27.41 1121 HIS A C 1
ATOM 8504 O O . HIS A 1 1121 ? 37.051 10.671 -33.745 1.00 27.41 1121 HIS A O 1
ATOM 8510 N N . THR A 1 1122 ? 37.763 9.262 -35.365 1.00 31.27 1122 THR A N 1
ATOM 8511 C CA . THR A 1 1122 ? 38.446 10.215 -36.249 1.00 31.27 1122 THR A CA 1
ATOM 8512 C C . THR A 1 1122 ? 37.541 10.578 -37.427 1.00 31.27 1122 THR A C 1
ATOM 8514 O O . THR A 1 1122 ? 37.047 9.689 -38.101 1.00 31.27 1122 THR A O 1
ATOM 8517 N N . ALA A 1 1123 ? 37.370 11.870 -37.741 1.00 35.56 1123 ALA A N 1
ATOM 8518 C CA . ALA A 1 1123 ? 36.661 12.302 -38.952 1.00 35.56 1123 ALA A CA 1
ATOM 8519 C C . ALA A 1 1123 ? 37.499 13.208 -39.864 1.00 35.56 1123 ALA A C 1
ATOM 8521 O O . ALA A 1 1123 ? 38.345 14.009 -39.440 1.00 35.56 1123 ALA A O 1
ATOM 8522 N N . THR A 1 1124 ? 37.184 13.071 -41.146 1.00 27.25 1124 THR A N 1
ATOM 8523 C CA . THR A 1 1124 ? 37.804 13.629 -42.339 1.00 27.25 1124 THR A CA 1
ATOM 8524 C C . THR A 1 1124 ? 37.199 14.937 -42.815 1.00 27.25 1124 THR A C 1
ATOM 8526 O O . THR A 1 1124 ? 36.039 15.282 -42.612 1.00 27.25 1124 THR A O 1
ATOM 8529 N N . ASN A 1 1125 ? 38.042 15.662 -43.539 1.00 26.81 1125 ASN A N 1
ATOM 8530 C CA . ASN A 1 1125 ? 37.620 16.497 -44.649 1.00 26.81 1125 ASN A CA 1
ATOM 8531 C C . ASN A 1 1125 ? 38.829 16.599 -45.586 1.00 26.81 1125 ASN A C 1
ATOM 8533 O O . ASN A 1 1125 ? 39.634 17.533 -45.505 1.00 26.81 1125 ASN A O 1
ATOM 8537 N N . VAL A 1 1126 ? 39.010 15.552 -46.389 1.00 32.12 1126 VAL A N 1
ATOM 8538 C CA . VAL A 1 1126 ? 39.989 15.485 -47.475 1.00 32.12 1126 VAL A CA 1
ATOM 8539 C C . VAL A 1 1126 ? 39.180 15.577 -48.769 1.00 32.12 1126 VAL A C 1
ATOM 8541 O O . VAL A 1 1126 ? 38.204 14.844 -48.901 1.00 32.12 1126 VAL A O 1
ATOM 8544 N N . PRO A 1 1127 ? 39.513 16.467 -49.720 1.00 32.50 1127 PRO A N 1
ATOM 8545 C CA . PRO A 1 1127 ? 38.869 16.436 -51.028 1.00 32.50 1127 PRO A CA 1
ATOM 8546 C C . PRO A 1 1127 ? 39.103 15.054 -51.656 1.00 32.50 1127 PRO A C 1
ATOM 8548 O O . PRO A 1 1127 ? 40.262 14.640 -51.787 1.00 32.50 1127 PRO A O 1
ATOM 8551 N N . TYR A 1 1128 ? 38.029 14.345 -52.031 1.00 39.09 1128 TYR A N 1
ATOM 8552 C CA . TYR A 1 1128 ? 38.128 13.050 -52.708 1.00 39.09 1128 TYR A CA 1
ATOM 8553 C C . TYR A 1 1128 ? 38.805 13.258 -54.068 1.00 39.09 1128 TYR A C 1
ATOM 8555 O O . TYR A 1 1128 ? 38.213 13.708 -55.052 1.00 39.09 1128 TYR A O 1
ATOM 8563 N N . THR A 1 1129 ? 40.114 13.021 -54.091 1.00 40.25 1129 THR A N 1
ATOM 8564 C CA . THR A 1 1129 ? 41.009 13.358 -55.204 1.00 40.25 1129 THR A CA 1
ATOM 8565 C C . THR A 1 1129 ? 41.680 12.114 -55.763 1.00 40.25 1129 THR A C 1
ATOM 8567 O O . THR A 1 1129 ? 42.817 12.183 -56.235 1.00 40.25 1129 THR A O 1
ATOM 8570 N N . TRP A 1 1130 ? 40.969 10.981 -55.765 1.00 40.25 1130 TRP A N 1
ATOM 8571 C CA . TRP A 1 1130 ? 41.427 9.787 -56.466 1.00 40.25 1130 TRP A CA 1
ATOM 8572 C C . TRP A 1 1130 ? 41.424 10.065 -57.974 1.00 40.25 1130 TRP A C 1
ATOM 8574 O O . TRP A 1 1130 ? 40.410 10.055 -58.657 1.00 40.25 1130 TRP A O 1
ATOM 8584 N N . ASN A 1 1131 ? 42.582 10.480 -58.477 1.00 41.59 1131 ASN A N 1
ATOM 8585 C CA . ASN A 1 1131 ? 42.822 10.810 -59.872 1.00 41.59 1131 ASN A CA 1
ATOM 8586 C C . ASN A 1 1131 ? 44.284 10.484 -60.164 1.00 41.59 1131 ASN A C 1
ATOM 8588 O O . ASN A 1 1131 ? 45.173 11.328 -60.002 1.00 41.59 1131 ASN A O 1
ATOM 8592 N N . VAL A 1 1132 ? 44.555 9.258 -60.605 1.00 34.00 1132 VAL A N 1
ATOM 8593 C CA . VAL A 1 1132 ? 45.899 8.894 -61.055 1.00 34.00 1132 VAL A CA 1
ATOM 8594 C C . VAL A 1 1132 ? 46.049 9.339 -62.509 1.00 34.00 1132 VAL A C 1
ATOM 8596 O O . VAL A 1 1132 ? 45.478 8.748 -63.423 1.00 34.00 1132 VAL A O 1
ATOM 8599 N N . ARG A 1 1133 ? 46.823 10.410 -62.732 1.00 30.84 1133 ARG A N 1
ATOM 8600 C CA . ARG A 1 1133 ? 47.359 10.736 -64.063 1.00 30.84 1133 ARG A CA 1
ATOM 8601 C C . ARG A 1 1133 ? 48.577 9.861 -64.329 1.00 30.84 1133 ARG A C 1
ATOM 8603 O O . ARG A 1 1133 ? 49.581 9.981 -63.627 1.00 30.84 1133 ARG A O 1
ATOM 8610 N N . VAL A 1 1134 ? 48.522 9.049 -65.378 1.00 29.92 1134 VAL A N 1
ATOM 8611 C CA . VAL A 1 1134 ? 49.695 8.325 -65.874 1.00 29.92 1134 VAL A CA 1
ATOM 8612 C C . VAL A 1 1134 ? 50.539 9.311 -66.690 1.00 29.92 1134 VAL A C 1
ATOM 8614 O O . VAL A 1 1134 ? 50.135 9.757 -67.758 1.00 29.92 1134 VAL A O 1
ATOM 8617 N N . PHE A 1 1135 ? 51.703 9.725 -66.180 1.00 26.56 1135 PHE A N 1
ATOM 8618 C CA . PHE A 1 1135 ? 52.612 10.588 -66.943 1.00 26.56 1135 PHE A CA 1
ATOM 8619 C C . PHE A 1 1135 ? 53.324 9.775 -68.033 1.00 26.56 1135 PHE A C 1
ATOM 8621 O O . PHE A 1 1135 ? 54.282 9.056 -67.753 1.00 26.56 1135 PHE A O 1
ATOM 8628 N N . GLY A 1 1136 ? 52.903 9.936 -69.286 1.00 26.55 1136 GLY A N 1
ATOM 8629 C CA . GLY A 1 1136 ? 53.656 9.465 -70.446 1.00 26.55 1136 GLY A CA 1
ATOM 8630 C C . GLY A 1 1136 ? 54.870 10.358 -70.752 1.00 26.55 1136 GLY A C 1
ATOM 8631 O O . GLY A 1 1136 ? 54.714 11.534 -71.059 1.00 26.55 1136 GLY A O 1
ATOM 8632 N N . GLY A 1 1137 ? 56.078 9.787 -70.700 1.00 26.72 1137 GLY A N 1
ATOM 8633 C CA . GLY A 1 1137 ? 57.215 10.145 -71.568 1.00 26.72 1137 GLY A CA 1
ATOM 8634 C C . GLY A 1 1137 ? 57.935 11.502 -71.409 1.00 26.72 1137 GLY A C 1
ATOM 8635 O O . GLY A 1 1137 ? 57.487 12.537 -71.882 1.00 26.72 1137 GLY A O 1
ATOM 8636 N N . GLU A 1 1138 ? 59.174 11.422 -70.904 1.00 30.20 1138 GLU A N 1
ATOM 8637 C CA . GLU A 1 1138 ? 60.318 12.347 -71.068 1.00 30.20 1138 GLU A CA 1
ATOM 8638 C C . GLU A 1 1138 ? 60.213 13.795 -70.542 1.00 30.20 1138 GLU A C 1
ATOM 8640 O O . GLU A 1 1138 ? 60.054 14.769 -71.279 1.00 30.20 1138 GLU A O 1
ATOM 8645 N N . THR A 1 1139 ? 60.548 14.000 -69.263 1.00 26.06 1139 THR A N 1
ATOM 8646 C CA . THR A 1 1139 ? 61.275 15.220 -68.859 1.00 26.06 1139 THR A CA 1
ATOM 8647 C C . THR A 1 1139 ? 62.141 14.961 -67.629 1.00 26.06 1139 THR A C 1
ATOM 8649 O O . THR A 1 1139 ? 61.644 14.631 -66.561 1.00 26.06 1139 THR A O 1
ATOM 8652 N N . THR A 1 1140 ? 63.461 15.099 -67.766 1.00 33.94 1140 THR A N 1
ATOM 8653 C CA . THR A 1 1140 ? 64.425 14.968 -66.661 1.00 33.94 1140 THR A CA 1
ATOM 8654 C C . THR A 1 1140 ? 64.607 16.311 -65.943 1.00 33.94 1140 THR A C 1
ATOM 8656 O O . THR A 1 1140 ? 65.001 17.279 -66.600 1.00 33.94 1140 THR A O 1
ATOM 8659 N N . PRO A 1 1141 ? 64.451 16.393 -64.606 1.00 29.34 1141 PRO A N 1
ATOM 8660 C CA . PRO A 1 1141 ? 65.073 17.440 -63.807 1.00 29.34 1141 PRO A CA 1
ATOM 8661 C C . PRO A 1 1141 ? 66.295 16.919 -63.037 1.00 29.34 1141 PRO A C 1
ATOM 8663 O O . PRO A 1 1141 ? 66.426 15.750 -62.689 1.00 29.34 1141 PRO A O 1
ATOM 8666 N N . SER A 1 1142 ? 67.217 17.849 -62.825 1.00 27.36 1142 SER A N 1
ATOM 8667 C CA . SER A 1 1142 ? 68.574 17.695 -62.308 1.00 27.36 1142 SER A CA 1
ATOM 8668 C C . SER A 1 1142 ? 68.651 17.341 -60.816 1.00 27.36 1142 SER A C 1
ATOM 8670 O O . SER A 1 1142 ? 67.820 17.755 -60.018 1.00 27.36 1142 SER A O 1
ATOM 8672 N N . ALA A 1 1143 ? 69.745 16.662 -60.465 1.00 34.28 1143 ALA A N 1
ATOM 8673 C CA . ALA A 1 1143 ? 70.139 16.185 -59.142 1.00 34.28 1143 ALA A CA 1
ATOM 8674 C C . ALA A 1 1143 ? 70.282 17.266 -58.046 1.00 34.28 1143 ALA A C 1
ATOM 8676 O O . ALA A 1 1143 ? 70.810 18.352 -58.308 1.00 34.28 1143 ALA A O 1
ATOM 8677 N N . GLY A 1 1144 ? 69.930 16.887 -56.806 1.00 27.72 1144 GLY A N 1
ATOM 8678 C CA . GLY A 1 1144 ? 70.260 17.580 -55.552 1.00 27.72 1144 GLY A CA 1
ATOM 8679 C C . GLY A 1 1144 ? 69.726 16.875 -54.286 1.00 27.72 1144 GLY A C 1
ATOM 8680 O O . GLY A 1 1144 ? 68.588 17.119 -53.918 1.00 27.72 1144 GLY A O 1
ATOM 8681 N N . ASP A 1 1145 ? 70.594 16.071 -53.651 1.00 28.78 1145 ASP A N 1
ATOM 8682 C CA . ASP A 1 1145 ? 70.598 15.465 -52.290 1.00 28.78 1145 ASP A CA 1
ATOM 8683 C C . ASP A 1 1145 ? 69.488 14.489 -51.799 1.00 28.78 1145 ASP A C 1
ATOM 8685 O O . ASP A 1 1145 ? 68.323 14.622 -52.162 1.00 28.78 1145 ASP A O 1
ATOM 8689 N N . PRO A 1 1146 ? 69.846 13.467 -50.973 1.00 34.09 1146 PRO A N 1
ATOM 8690 C CA . PRO A 1 1146 ? 68.987 12.323 -50.671 1.00 34.09 1146 PRO A CA 1
ATOM 8691 C C . PRO A 1 1146 ? 68.120 12.563 -49.426 1.00 34.09 1146 PRO A C 1
ATOM 8693 O O . PRO A 1 1146 ? 68.635 12.710 -48.317 1.00 34.09 1146 PRO A O 1
ATOM 8696 N N . ALA A 1 1147 ? 66.802 12.523 -49.600 1.00 27.56 1147 ALA A N 1
ATOM 8697 C CA . ALA A 1 1147 ? 65.861 12.221 -48.526 1.00 27.56 1147 ALA A CA 1
ATOM 8698 C C . ALA A 1 1147 ? 65.481 10.733 -48.609 1.00 27.56 1147 ALA A C 1
ATOM 8700 O O . ALA A 1 1147 ? 65.321 10.189 -49.703 1.00 27.56 1147 ALA A O 1
ATOM 8701 N N . SER A 1 1148 ? 65.393 10.074 -47.453 1.00 27.92 1148 SER A N 1
ATOM 8702 C CA . SER A 1 1148 ? 64.896 8.702 -47.299 1.00 27.92 1148 SER A CA 1
ATOM 8703 C C . SER A 1 1148 ? 63.500 8.538 -47.924 1.00 27.92 1148 SER A C 1
ATOM 8705 O O . SER A 1 1148 ? 62.738 9.504 -47.936 1.00 27.92 1148 SER A O 1
ATOM 8707 N N . PRO A 1 1149 ? 63.150 7.345 -48.439 1.00 27.27 1149 PRO A N 1
ATOM 8708 C CA . PRO A 1 1149 ? 61.900 7.141 -49.156 1.00 27.27 1149 PRO A CA 1
ATOM 8709 C C . PRO A 1 1149 ? 60.721 7.206 -48.183 1.00 27.27 1149 PRO A C 1
ATOM 8711 O O . PRO A 1 1149 ? 60.573 6.348 -47.315 1.00 27.27 1149 PRO A O 1
ATOM 8714 N N . THR A 1 1150 ? 59.866 8.207 -48.346 1.00 24.70 1150 THR A N 1
ATOM 8715 C CA . THR A 1 1150 ? 58.481 8.133 -47.887 1.00 24.70 1150 THR A CA 1
ATOM 8716 C C . THR A 1 1150 ? 57.805 7.029 -48.702 1.00 24.70 1150 THR A C 1
ATOM 8718 O O . THR A 1 1150 ? 57.786 7.100 -49.933 1.00 24.70 1150 THR A O 1
ATOM 8721 N N . ARG A 1 1151 ? 57.306 5.979 -48.037 1.00 24.14 1151 ARG A N 1
ATOM 8722 C CA . ARG A 1 1151 ? 56.375 5.025 -48.655 1.00 24.14 1151 ARG A CA 1
ATOM 8723 C C . ARG A 1 1151 ? 55.174 5.828 -49.149 1.00 24.14 1151 ARG A C 1
ATOM 8725 O O . ARG A 1 1151 ? 54.530 6.508 -48.360 1.00 24.14 1151 ARG A O 1
ATOM 8732 N N . VAL A 1 1152 ? 54.931 5.784 -50.452 1.00 24.45 1152 VAL A N 1
ATOM 8733 C CA . VAL A 1 1152 ? 53.668 6.220 -51.046 1.00 24.45 1152 VAL A CA 1
ATOM 8734 C C . VAL A 1 1152 ? 52.676 5.103 -50.750 1.00 24.45 1152 VAL A C 1
ATOM 8736 O O . VAL A 1 1152 ? 52.879 3.977 -51.200 1.00 24.45 1152 VAL A O 1
ATOM 8739 N N . THR A 1 1153 ? 51.675 5.385 -49.929 1.00 26.17 1153 THR A N 1
ATOM 8740 C CA . THR A 1 1153 ? 50.561 4.481 -49.656 1.00 26.17 1153 THR A CA 1
ATOM 8741 C C . THR A 1 1153 ? 49.597 4.478 -50.850 1.00 26.17 1153 THR A C 1
ATOM 8743 O O . THR A 1 1153 ? 49.109 5.522 -51.267 1.00 26.17 1153 THR A O 1
ATOM 8746 N N . HIS A 1 1154 ? 49.446 3.277 -51.418 1.00 31.47 1154 HIS A N 1
ATOM 8747 C CA . HIS A 1 1154 ? 48.294 2.685 -52.114 1.00 31.47 1154 HIS A CA 1
ATOM 8748 C C . HIS A 1 1154 ? 47.610 3.465 -53.259 1.00 31.47 1154 HIS A C 1
ATOM 8750 O O . HIS A 1 1154 ? 46.715 4.275 -53.067 1.00 31.47 1154 HIS A O 1
ATOM 8756 N N . ALA A 1 1155 ? 47.993 3.111 -54.490 1.00 30.56 1155 ALA A N 1
ATOM 8757 C CA . ALA A 1 1155 ? 47.129 3.114 -55.672 1.00 30.56 1155 ALA A CA 1
ATOM 8758 C C . ALA A 1 1155 ? 47.072 1.661 -56.192 1.00 30.56 1155 ALA A C 1
ATOM 8760 O O . ALA A 1 1155 ? 48.059 0.939 -55.983 1.00 30.56 1155 ALA A O 1
ATOM 8761 N N . PRO A 1 1156 ? 46.000 1.219 -56.881 1.00 33.03 1156 PRO A N 1
ATOM 8762 C CA . PRO A 1 1156 ? 46.023 -0.065 -57.579 1.00 33.03 1156 PRO A CA 1
ATOM 8763 C C . PRO A 1 1156 ? 47.233 -0.117 -58.529 1.00 33.03 1156 PRO A C 1
ATOM 8765 O O . PRO A 1 1156 ? 47.651 0.930 -59.045 1.00 33.03 1156 PRO A O 1
ATOM 8768 N N . PRO A 1 1157 ? 47.852 -1.294 -58.740 1.00 34.47 1157 PRO A N 1
ATOM 8769 C CA . PRO A 1 1157 ? 49.017 -1.407 -59.605 1.00 34.47 1157 PRO A CA 1
ATOM 8770 C C . PRO A 1 1157 ? 48.667 -0.863 -60.992 1.00 34.47 1157 PRO A C 1
ATOM 8772 O O . PRO A 1 1157 ? 47.746 -1.346 -61.646 1.00 34.47 1157 PRO A O 1
ATOM 8775 N N . ALA A 1 1158 ? 49.388 0.170 -61.433 1.00 33.50 1158 ALA A N 1
ATOM 8776 C CA . ALA A 1 1158 ? 49.268 0.642 -62.804 1.00 33.50 1158 ALA A CA 1
ATOM 8777 C C . ALA A 1 1158 ? 49.633 -0.522 -63.746 1.00 33.50 1158 ALA A C 1
ATOM 8779 O O . ALA A 1 1158 ? 50.639 -1.191 -63.485 1.00 33.50 1158 ALA A O 1
ATOM 8780 N N . PRO A 1 1159 ? 48.862 -0.775 -64.818 1.00 33.62 1159 PRO A N 1
ATOM 8781 C CA . PRO A 1 1159 ? 49.249 -1.767 -65.811 1.00 33.62 1159 PRO A CA 1
ATOM 8782 C C . PRO A 1 1159 ? 50.630 -1.415 -66.381 1.00 33.62 1159 PRO A C 1
ATOM 8784 O O . PRO A 1 1159 ? 50.976 -0.235 -66.519 1.00 33.62 1159 PRO A O 1
ATOM 8787 N N . ASP A 1 1160 ? 51.435 -2.435 -66.688 1.00 32.56 1160 ASP A N 1
ATOM 8788 C CA . ASP A 1 1160 ? 52.739 -2.244 -67.318 1.00 32.56 1160 ASP A CA 1
ATOM 8789 C C . ASP A 1 1160 ? 52.545 -1.424 -68.602 1.00 32.56 1160 ASP A C 1
ATOM 8791 O O . ASP A 1 1160 ? 51.776 -1.792 -69.484 1.00 32.56 1160 ASP A O 1
ATOM 8795 N N . THR A 1 1161 ? 53.225 -0.279 -68.706 1.00 31.75 1161 THR A N 1
ATOM 8796 C CA . THR A 1 1161 ? 53.188 0.599 -69.885 1.00 31.75 1161 THR A CA 1
ATOM 8797 C C . THR A 1 1161 ? 53.374 -0.189 -71.184 1.00 31.75 1161 THR A C 1
ATOM 8799 O O . THR A 1 1161 ? 54.477 -0.654 -71.483 1.00 31.75 1161 THR A O 1
ATOM 8802 N N . VAL A 1 1162 ? 52.301 -0.307 -71.968 1.00 31.34 1162 VAL A N 1
ATOM 8803 C CA . VAL A 1 1162 ? 52.319 -0.922 -73.297 1.00 31.34 1162 VAL A CA 1
ATOM 8804 C C . VAL A 1 1162 ? 52.801 0.118 -74.308 1.00 31.34 1162 VAL A C 1
ATOM 8806 O O . VAL A 1 1162 ? 52.050 0.978 -74.765 1.00 31.34 1162 VAL A O 1
ATOM 8809 N N . ASP A 1 1163 ? 54.080 0.043 -74.677 1.00 28.48 1163 ASP A N 1
ATOM 8810 C CA . ASP A 1 1163 ? 54.601 0.760 -75.839 1.00 28.48 1163 ASP A CA 1
ATOM 8811 C C . ASP A 1 1163 ? 53.997 0.164 -77.124 1.00 28.48 1163 ASP A C 1
ATOM 8813 O O . ASP A 1 1163 ? 54.423 -0.885 -77.613 1.00 28.48 1163 ASP A O 1
ATOM 8817 N N . GLY A 1 1164 ? 53.039 0.885 -77.710 1.00 38.16 1164 GLY A N 1
ATOM 8818 C CA . GLY A 1 1164 ? 52.640 0.735 -79.107 1.00 38.16 1164 GLY A CA 1
ATOM 8819 C C . GLY A 1 1164 ? 51.463 -0.202 -79.368 1.00 38.16 1164 GLY A C 1
ATOM 8820 O O . GLY A 1 1164 ? 51.648 -1.327 -79.827 1.00 38.16 1164 GLY A O 1
ATOM 8821 N N . VAL A 1 1165 ? 50.250 0.334 -79.241 1.00 28.25 1165 VAL A N 1
ATOM 8822 C CA . VAL A 1 1165 ? 49.068 -0.145 -79.969 1.00 28.25 1165 VAL A CA 1
ATOM 8823 C C . VAL A 1 1165 ? 48.361 1.089 -80.537 1.00 28.25 1165 VAL A C 1
ATOM 8825 O O . VAL A 1 1165 ? 47.922 1.954 -79.787 1.00 28.25 1165 VAL A O 1
ATOM 8828 N N . GLU A 1 1166 ? 48.319 1.224 -81.867 1.00 25.27 1166 GLU A N 1
ATOM 8829 C CA . GLU A 1 1166 ? 47.373 2.149 -82.508 1.00 25.27 1166 GLU A CA 1
ATOM 8830 C C . GLU A 1 1166 ? 45.955 1.604 -82.263 1.00 25.27 1166 GLU A C 1
ATOM 8832 O O . GLU A 1 1166 ? 45.756 0.397 -82.444 1.00 25.27 1166 GLU A O 1
ATOM 8837 N N . PRO A 1 1167 ? 44.984 2.445 -81.863 1.00 24.52 1167 PRO A N 1
ATOM 8838 C CA . PRO A 1 1167 ? 43.608 2.005 -81.661 1.00 24.52 1167 PRO A CA 1
ATOM 8839 C C . PRO A 1 1167 ? 43.056 1.376 -82.953 1.00 24.52 1167 PRO A C 1
ATOM 8841 O O . PRO A 1 1167 ? 43.411 1.829 -84.051 1.00 24.52 1167 PRO A O 1
ATOM 8844 N N . PRO A 1 1168 ? 42.206 0.336 -82.866 1.00 25.66 1168 PRO A N 1
ATOM 8845 C CA . PRO A 1 1168 ? 41.439 -0.097 -84.024 1.00 25.66 1168 PRO A CA 1
ATOM 8846 C C . PRO A 1 1168 ? 40.562 1.086 -84.455 1.00 25.66 1168 PRO A C 1
ATOM 8848 O O . PRO A 1 1168 ? 39.886 1.691 -83.628 1.00 25.66 1168 PRO A O 1
ATOM 8851 N N . GLY A 1 1169 ? 40.697 1.493 -85.718 1.00 28.89 1169 GLY A N 1
ATOM 8852 C CA . GLY A 1 1169 ? 40.029 2.685 -86.248 1.00 28.89 1169 GLY A CA 1
ATOM 8853 C C . GLY A 1 1169 ? 38.579 2.483 -86.639 1.00 28.89 1169 GLY A C 1
ATOM 8854 O O . GLY A 1 1169 ? 38.082 1.337 -86.562 1.00 28.89 1169 GLY A O 1
#

pLDDT: mean 80.68, std 19.32, range [23.05, 98.31]

Sequence (1169 aa):
MLDRSSSESGTEEYGRDPREVSATVDPRRAWDAAGRVTPDEVDGLEAAADAPDRFACPASGEAVDVVRAVGVREELVDGPDEPLDDVYPQAYAIAREEYDAPLPAYYTTSDAIAEFDAVLDVIGETTYWDLDTDTLATEETASSDEVGGDAVRALNPAWRESESEASVLVFESGTIWDADTERVLDVVRFAALDAGIIDAPNDELAGGAFTDAYRATREEYGAPLPRWDPAEDGARELTPQLPPAKELLDARDVSGVDTDALDEARAEVEELIREAATDDGSPTIVTALPATGKTTGTVKTARNRPLSYLAPRKELQAQALDKAERWGVDARILPVFSDERVDDGILAAATSHVREGGKDRLRDRWSLVANALDGASEGDRDVDVEDLFTDDEGDEEVTLDRPTCPTADGDHGPAWALVVHVARRLGYTPREIHTQAQGLFGAELPCADGETCEYSAGWEHASDADDPADLLVGSYVHAHVPSVRTAYSRDARGRVETAPRAVVLDEFVGDAFAREFDELADDHATWLARSLRDDVDDRRDVYQRELGADEWVRAWLRGEGGDDDRVDGALASLRRVRDLFDAREGVGEIREEVDAELLRQLDVAEALDAVHDDPVGAYRELTAALDALDPEQPGAGLEKWIRPAVVDPLADATVSGTVTPGIDSVDVDALPVTGDLRRLVVSALDAVREGADAAPARLDAAATALQGGREGCRRLAAWADDGYAHPDAHHLLEAIIADSDDPGTSRVHTDAWAFDDRATDGTALDVVDTHGRATTVLDRNGHGAVLHNPPARTGAGGGDVPLVGLDATGRAELWSVALGEDVTVDDIHDDPAERAAFLEDALDLRVLRAADRPRYYEGSPASKDTDGDVALLEAIAEEYAGIDAPRERGGEPVTVGRPAAITTKSVREVLENDERLDDVVSTWENYGNVKGSNELGSQQLAAILGCQHYGDHEIERFAALAGEEVDTDRGTGRGADLAYGSELADAYLRHMREDQTMQAILRFARGDSGATVVARTSALREDLPTVGRAQVAETWSETATTIARHYRTLGREFTTADVREAVDVGPRQVRRVLAELADAGYIRRVEEAPGRATTYERVDEPGAGEVELPDRGEAVAATGHTATNVPYTWNVRVFGGETTPSAGDPASPTRVTHAPPAPDTVDGVEPPG

Secondary structure (DSSP, 8-state):
---------S-------TTSSSEE--HHHHHHHHTT--TTSSTT-PEETTEEEEEEPTTT--EE-HHHHHHHHTTSSSSTTS--GGGHHHHHHHHHHTS-----EE--HHHHHH-HHHHHHHHHH--GGGS-GGG-SSEEEEEGGGSSSSEEEEEE-TTS--TTS--EEEETT--EEETTTTEEEPHHHHHHHHTTSSSSTTS---THHHHHHHHHHHHTS---PPP----SSSSPPEEEE---HIIIIIS-TT-SB-HHHHHHHHHHHHHHHHHHTT--SS-EEE-PPTTS-HHHHHHHHHTTS-EEEE-SSHHHHHHHHHHHHHHT--EEEPP-S-SS-B-HHHHHHHHHHHHHH-GGGGG-HHHHHHHHHTTS-SS-----GGGTB-----TT---------TTTTTTT-HHHHHHHHHHHHTT--HHHHHHTHHHHHSS--GGGSSS--HHHHHHHHHT-SSS--SEEEE-GGGGGSGGGGEEEEE-TTS-EEEEE-EEEEES--TTTTEEEE-TTHHHHHHHHHHHH-SS--SHHHHHHTTGGG-HHHHHHHHT-GGGSHHHHHHHHHHHHHHHHHHHHHHHHHHHHHS-HHHHHHTT-HHHHHHTTT-HHHHHHHHHHHHHT--TTSTTGGGHHHHIIIIIHHHHHHHTTTTS---STT--GGGSS--HHHHHHHHHHHHHHHHT-TTHHHHHHHHHHHHH-HHHHHHHHHHH---TT--TTHHHHHHHHH--TTSTTEEEEE-SS--SSTT-SS--EEEEEE-STT-EEEEETTSS-EEEE-PPPSB-TTS-B--EEEE-TT--HHHHHHHHTS--EEE-SSSSHHHHHHHHHHTT-EEEEE--SS--B--S-GGGS-HHHHHHHHHHHHHHHTT-EEESBTT--EEE--PPEEEE-HHHHHHHTT-TTSTTT-SEEEETTTTTT-SGGGG-SEEEEESB----HHHHHHHHHHTT------TTS--GGG---SSHHHHHHHHIIIIIHHHHHHTTTTSSSS-EEEEEESS---TTS-EEEE-EEEEPPPHHHHHHHHHHTTS-SEEEHHHHHHHS-S-HHHHHHHHHHHHHTTSEEEEP--TTSPPEEEE-SS--SS-----SSSS-----------------EE---S--PPPP--PPP-------PPPPP-----PPP-